Protein AF-A0A1Z3HH66-F1 (afdb_monomer)

Solvent-accessible surface area (backbone atoms only — not comparable to full-atom values): 53629 Å² total; per-residue (Å²): 137,88,86,89,86,88,82,84,88,88,88,80,90,87,87,85,90,89,88,85,92,87,89,85,90,83,86,91,88,87,88,83,90,89,86,85,83,90,86,93,85,88,87,88,87,92,87,90,89,84,90,90,90,83,88,90,86,88,82,88,88,90,86,86,88,86,85,82,88,84,86,85,85,86,89,89,89,91,87,88,87,85,90,88,88,90,88,93,85,88,89,87,88,88,89,89,86,86,91,84,86,82,85,85,89,81,80,89,79,82,80,84,72,94,71,59,78,67,70,76,72,46,63,75,63,64,77,46,76,66,77,69,65,46,78,25,59,66,80,76,78,82,68,81,75,77,94,77,75,80,94,79,78,88,78,73,78,79,88,76,76,81,68,84,79,82,83,77,83,86,85,82,89,88,88,91,81,90,81,80,91,80,87,83,77,98,80,84,89,82,90,80,80,89,80,84,78,77,82,79,67,92,80,70,77,74,77,51,72,40,78,84,64,75,53,53,77,73,57,52,52,60,55,46,70,78,73,59,88,69,83,78,57,81,48,56,48,60,52,46,35,54,45,26,48,53,33,31,54,51,16,57,75,69,67,35,63,71,47,32,46,44,18,28,48,42,30,15,34,25,28,41,60,63,55,36,39,68,55,17,37,54,28,17,52,52,31,27,57,57,16,58,77,65,72,35,46,65,43,34,16,51,17,32,34,40,35,16,29,38,32,40,69,29,58,40,32,68,64,14,45,50,27,23,52,60,13,51,71,38,25,47,60,94,82,32,42,72,61,29,22,52,37,33,35,38,38,14,28,33,33,42,70,75,66,40,39,68,62,14,47,53,32,24,51,54,15,29,52,44,20,57,75,71,67,38,60,64,58,34,18,50,30,26,27,51,45,12,48,40,27,34,59,68,74,36,43,71,63,10,51,56,34,15,52,52,9,29,51,42,15,58,76,71,68,36,60,65,49,29,25,51,16,27,41,44,44,14,36,39,29,37,72,70,68,40,32,68,62,13,36,56,26,16,53,54,17,33,54,37,20,55,49,65,57,29,49,71,55,31,24,46,25,23,32,39,33,15,46,29,26,40,80,67,67,39,39,76,58,12,45,58,28,16,59,52,15,47,58,39,46,53,54,45,52,55,65,57,70,82,53,56,66,59,39,45,41,38,36,68,85,44,48,53,37,32,50,57,36,25,52,39,26,46,76,70,67,38,55,63,63,16,51,26,34,47,52,55,54,28,16,50,48,59,41,45,51,34,35,47,67,69,70,56,53,95,60,79,73,77,77,59,42,60,76,52,54,34,41,48,22,43,77,64,50,20,31,42,36,36,45,46,83,39,42,34,22,65,45,67,38,85,90,72,80,45,76,43,84,44,85,59,41,42,70,48,29,39,41,39,37,36,32,23,39,86,30,49,76,49,76,47,82,42,74,47,60,84,88,58,74,52,68,59,55,51,41,52,44,34,40,40,42,50,30,48,46,86,81,63,94,77,48,61,75,49,90,69,54,76,96,48,80,59,30,64,50,35,23,29,50,52,20,58,70,67,41,62,82,48,50,94,63,54,67,84,49,43,88,35,42,38,34,38,24,49,46,56,65,51,70,68,49,52,65,45,52,24,16,49,98,87,65,51,37,44,48,82,51,36,20,71,32,42,30,63,26,71,70,45,33,53,50,23,42,49,54,46,64,70,52,77,80,76,76,85,81,85,40,72,42,33,32,8,25,29,39,58,31,61,49,68,85,44,101,85,60,62,44,64,52,82,83,41,71,31,24,33,53,26,20,48,52,45,18,63,74,70,75,57,66,48,30,41,29,89,66,25,26,38,70,60,47,67,66,42,50,47,67,18,30,36,39,37,41,19,36,53,34,45,54,55,53,86,85,66,85,79,52,24,14,29,37,50,19,8,50,65,99,85,45,81,10,57,60,30,25,59,59,46,45,71,44,61,33,60,17,55,37,37,35,42,59,21,35,28,36,54,43,44,55,59,37,73,51,29,65,40,18,40,62,49,16,45,45,42,21,33,26,21,14,39,34,23,12,66,39,73,47,51,50,65,40,43,26,51,24,52,44,36,22,68,64,28,45,88,76,40,97,26,49,44,54,7,47,46,54,7,31,65,54,31,34,78,80,41,73,56,53,47,43,41,39,34,60,42,48,34,46,38,52,99

Secondary structure (DSSP, 8-state):
----------------------------------------------------------------------PPP---------------------------------PPPPP-----GGGGTSPPPPP---PPP-TT----------S---S----PPP-----GGG-------------------S----------PPPPPTT-----HHHHH---HHHHHHHHTTTS--TT-TTHHHHHHHHHHHHHHHHHHTT-HHHHHHHHHHHHHHHHHTT-HHHHHHHHHHHHHHHHHTT-HHHHHHHHHHHHHHHHHTT-HHHHHHHHHHHHHH--TTT-HHHHHHHHHHHHHHHHHTT-HHHHHHHHHHHHHHHHHTT-HHHHHHHHHHHHHHHHTTT-HHHHHHHHHHHHHHHHHTT-HHHHHHHHHHHHHHHHHTT-HHHHHHHHHHHHHHHHHTT-HHHHHHHHHHHHHHHHHTT-HHHHHHHHHHHHHHHHHHHHHTTT-HHHHHHTTHHHHHHHHHHHHHHHHTT-HHHHHHHHHHTSSHHHHHHHHHHTT--SSPPPPP-HHHHHHHHHHTT-EEEEEEEEEEEEEEPTTSS-EEEEEEEEEEEEEEEEE-TTS-EEEEEEEPPTTSPPHHHHHHHHHHHTT---SSTT----SS----THHHHHHHHHHHHHTTTTGGGS-SSTTSEEEEE--GGGGG--GGG-B-TT--BGGGT-EEEE-S-HHHHHHHHHHHHHHTTS--S--EEEEEEE---EE-SSTT--EEPPP-HHHHHHHHHHHHHTT--EEEETT-BHHHHHHHTTT-SEEEEEEPEE-S-SSSSS---EEE-B--SS--SEEEHHHHHH-----SEEEEEETTTT--EEETTEEESHHHHHHHHT-SEEEEESS---HHHHHHHHHHHHHHTTTSSSHHHHHHHHHHHHTTTS-SGGGTTTEEEEE---

Foldseek 3Di:
DDDDDDDDDDDDDDDDDDDDDDDDDDDDDDDDDDDDDDDDDDDDDDDDDDDDDDDDDDDDDDDDDYDDDDDDDDDDDDDDDDDDDDDDDDDDDDDDDDDDDDDDDDDDDDDDDPADLLNVQFDQQDFLALQDFAFWAQDAQPDDDPPDDPPDDPPDDDPPPDDPPPPDDDDDDDDDDDDDDDDDDPDDDDDDDDDDDPDDDPPPPPPDSCVVVVDDPLLVVLSCLVPDDDPLDPCNLVVQLVSLVVQCVVCVVVVPLSSNLSSLSSNLRSCVLLLLLVSVLVSLVVQCVSCVVVVNLLSVLSSLQSNLSSCVLLQVLVSSLVSLVSSLVSQDCSNHLPSNLSSLQSNLSSCVSNVVLVSSLVSLVVSLVSCVVVVNLLSVLSSLLVNLVSCLLVVNLVSNLVSLVVSLVSCVVVVPLLSNLSSLSSNLNSCSSVVVLVSNLVSLVSSCVSCVSRVSLLSNLSSLLSNLVSCVSVVVLVVSLVSLVVSLVSLVVSLVSNPLDLLSSQSNLSSRLSSLVSNLVSCVVVVVNQVSLLSLQLSALQSLLQLLCVLLVNDPDRDDRDHLVNLLVLLQVQVAKEKEKDWGWGQWAQDPPNPGTDGHSHTATQWMKIWIQHNNSDIDIDIQGDDSPDDGPLVLLVLQCLLLVFDDDFPPRPRPVDRDPDPCSLVSLQVCCVRRPVVCVVRHDQAQLHEYEYQYAFSCLLHLQQCRAHPVRDGNLVGHLYFYESHSSLLVSLVVSVVVLVPDDDDAAEAFEFFEQFFWACPDPPDTHTDDTQVLRVLLSCLLCVLVVHDYQHYPRFEPVVCLVCQQVGQEAEAHAAKGQQPRVVPSQGIWGATHYDPPGRRTHALVNLQVAAGNYQEHEDLYFQQSAYRQGSSGHRGNQSSPSSSPYSKYKGFNGGADSNLSSQLSSQLSVCCVVRPWSSVSLSRSLVRSCVVVVRCSSRSGIHMYHHTD

pLDDT: mean 72.77, std 26.0, range [20.67, 98.62]

InterPro domains:
  IPR011990 Tetratricopeptide-like helical domain superfamily [G3DSA:1.25.40.10] (213-392)
  IPR011990 Tetratricopeptide-like helical domain superfamily [G3DSA:1.25.40.10] (403-552)
  IPR011990 Tetratricopeptide-like helical domain superfamily [SSF48452] (260-377)
  IPR011990 Tetratricopeptide-like helical domain superfamily [SSF48452] (343-538)
  IPR019734 Tetratricopeptide repeat [PS50005] (301-334)
  IPR019734 Tetratricopeptide repeat [PS50005] (421-454)
  IPR019734 Tetratricopeptide repeat [SM00028] (261-294)
  IPR019734 Tetratricopeptide repeat [SM00028] (301-334)
  IPR019734 Tetratricopeptide repeat [SM00028] (341-374)
  IPR019734 Tetratricopeptide repeat [SM00028] (381-414)
  IPR019734 Tetratricopeptide repeat [SM00028] (421-454)
  IPR019734 Tetratricopeptide repeat [SM00028] (461-494)
  IPR024983 CHAT domain [PF12770] (669-950)

Nearest PDB structures (foldseek):
  6hc2-assembly1_C  TM=5.842E-01  e=1.072E-10  Homo sapiens
  5a6c-assembly2_A  TM=6.104E-01  e=1.139E-09  Homo sapiens
  4a1s-assembly1_B  TM=5.452E-01  e=9.589E-10  Drosophila melanogaster
  5l9u-assembly1_O  TM=6.638E-01  e=1.581E-05  Homo sapiens
  6mfv-assembly4_D  TM=5.490E-01  e=1.959E-05  Pyrococcus horikoshii OT3

Organism: NCBI:txid1641165

Radius of gyration: 35.24 Å; Cα contacts (8 Å, |Δi|>4): 1542; chains: 1; bounding box: 110×113×107 Å

Sequence (952 aa):
MAPTRYNRSGWTRLAITLLATGLATGAMATLVPVATAQNTNPSPPTNPDPPPSTPPTNPLPPANPGTNTPTPEIDIDDVPSPILRPVVSPLELPQLLIQGQPTLVGYPAVANAAIEPLAILRLPFPEVPLWLFPPGHRQLTSGSLPSNFPAGLLISPPLLSLDPSLLQGMPNVPGTTQVPYIYIDPGQQSEVSPITIPSADPNVVVNSPSQTLGLSPAMENCYGHTQSQAEIDSGLANQLIQCYTQNLEVAQQHNNQAWTAYALNNLAVAHFIRGDYRQALAYHQQLLTQAQAQASDLEIGIALAGLGAAHAALGQYDQAIEQYRQALDHLPQAKAPQWRALTLRNLGNALLGQGQIQSAIEYQHQSLAISGAIGDTYGQAQARGNLGNAYALSGRFDDAVTVQQQSLELARQLQDPLQEAQALLGLGTTYGYQQDYDQAVDYYGQALTLTRRLQARLGEGIALTNLGDALFRLNRLSEAEGRLYQGIAIWESLRAGLGTNDSFKVSIFETQAATYRNLQEVLVAQGKIQPALEVAERGRARAFVELVARRSGAQLTAPSPPTIAAISRLARQQNLALVEYSIIRDQFVETPHGASVQFTNEPQESALFAWVVQPSGQVKFQRLDWPADWPSLEQVVQQGRRAMGLRGRGIDVVYTPEPRSDPDAATDLQRLHRLLIEPIAAWLPPEAETPVVFVPQEELFLVPFPALQDAEGQYFLAHHTPMTAPSIQLLGLTLERANRRQVTMPSADWLIVGNPMMPSVPLDEQSPQPLPELPGAEAEAVAIAALVNSQALTGATATESLITQRLPQARYIHLATHGLLDDIDGEGIPGAIALTPDNHEDGFLTANELFQLKLQADLVVLSACDTGGGRITGDGVIGLSRSFLSSGANSVVVSLWTVPDVATADLMTAFYQALPTTSHKAQALRQAMLSTQQRHPHPSAWAGFTLIGDWR

Structure (mmCIF, N/CA/C/O backbone):
data_AF-A0A1Z3HH66-F1
#
_entry.id   AF-A0A1Z3HH66-F1
#
loop_
_atom_site.group_PDB
_atom_site.id
_atom_site.type_symbol
_atom_site.label_atom_id
_atom_site.label_alt_id
_atom_site.label_comp_id
_atom_site.label_asym_id
_atom_site.label_entity_id
_atom_site.label_seq_id
_atom_site.pdbx_PDB_ins_code
_atom_site.Cartn_x
_atom_site.Cartn_y
_atom_site.Cartn_z
_atom_site.occupancy
_atom_site.B_iso_or_equiv
_atom_site.auth_seq_id
_atom_site.auth_comp_id
_atom_site.auth_asym_id
_atom_site.auth_atom_id
_atom_site.pdbx_PDB_model_num
ATOM 1 N N . MET A 1 1 ? 47.325 -20.267 9.413 1.00 27.53 1 MET A N 1
ATOM 2 C CA . MET A 1 1 ? 48.352 -21.274 9.041 1.00 27.53 1 MET A CA 1
ATOM 3 C C . MET A 1 1 ? 47.683 -22.362 8.209 1.00 27.53 1 MET A C 1
ATOM 5 O O . MET A 1 1 ? 46.487 -22.556 8.363 1.00 27.53 1 MET A O 1
ATOM 9 N N . ALA A 1 2 ? 48.423 -23.032 7.329 1.00 22.09 2 ALA A N 1
ATOM 10 C CA . ALA A 1 2 ? 47.934 -24.115 6.464 1.00 22.09 2 ALA A CA 1
ATOM 11 C C . ALA A 1 2 ? 48.338 -25.501 7.034 1.00 22.09 2 ALA A C 1
ATOM 13 O O . ALA A 1 2 ? 49.193 -25.538 7.919 1.00 22.09 2 ALA A O 1
ATOM 14 N N . PRO A 1 3 ? 47.908 -26.636 6.447 1.00 48.94 3 PRO A N 1
ATOM 15 C CA . PRO A 1 3 ? 46.536 -26.994 6.044 1.00 48.94 3 PRO A CA 1
ATOM 16 C C . PRO A 1 3 ? 46.176 -28.460 6.408 1.00 48.94 3 PRO A C 1
ATOM 18 O O . PRO A 1 3 ? 47.060 -29.266 6.691 1.00 48.94 3 PRO A O 1
ATOM 21 N N . THR A 1 4 ? 44.922 -28.879 6.194 1.00 24.17 4 THR A N 1
ATOM 22 C CA . THR A 1 4 ? 44.631 -30.299 5.889 1.00 24.17 4 THR A CA 1
ATOM 23 C C . THR A 1 4 ? 43.428 -30.468 4.961 1.00 24.17 4 THR A C 1
ATOM 25 O O . THR A 1 4 ? 42.511 -29.656 4.951 1.00 24.17 4 THR A O 1
ATOM 28 N N . ARG A 1 5 ? 43.455 -31.531 4.147 1.00 25.78 5 ARG A N 1
ATOM 29 C CA . ARG A 1 5 ? 42.395 -31.926 3.199 1.00 25.78 5 ARG A CA 1
ATOM 30 C C . ARG A 1 5 ? 41.591 -33.096 3.774 1.00 25.78 5 ARG A C 1
ATOM 32 O O . ARG A 1 5 ? 42.193 -33.919 4.452 1.00 25.78 5 ARG A O 1
ATOM 39 N N . TYR A 1 6 ? 40.347 -33.284 3.331 1.00 23.95 6 TYR A N 1
ATOM 40 C CA . TYR A 1 6 ? 39.916 -34.567 2.743 1.00 23.95 6 TYR A CA 1
ATOM 41 C C . TYR A 1 6 ? 38.760 -34.354 1.747 1.00 23.95 6 TYR A C 1
ATOM 43 O O . TYR A 1 6 ? 38.320 -33.224 1.553 1.00 23.95 6 TYR A O 1
ATOM 51 N N . ASN A 1 7 ? 38.379 -35.395 0.998 1.00 22.62 7 ASN A N 1
ATOM 52 C CA . ASN A 1 7 ? 37.754 -35.259 -0.322 1.00 22.62 7 ASN A CA 1
ATOM 53 C C . ASN A 1 7 ? 36.777 -36.414 -0.652 1.00 22.62 7 ASN A C 1
ATOM 55 O O . ASN A 1 7 ? 37.148 -37.570 -0.484 1.00 22.62 7 ASN A O 1
ATOM 59 N N . ARG A 1 8 ? 35.616 -36.068 -1.236 1.00 25.55 8 ARG A N 1
ATOM 60 C CA . ARG A 1 8 ? 34.757 -36.856 -2.161 1.00 25.55 8 ARG A CA 1
ATOM 61 C C . ARG A 1 8 ? 34.152 -38.234 -1.774 1.00 25.55 8 ARG A C 1
ATOM 63 O O . ARG A 1 8 ? 34.834 -39.248 -1.749 1.00 25.55 8 ARG A O 1
ATOM 70 N N . SER A 1 9 ? 32.813 -38.266 -1.891 1.00 23.91 9 SER A N 1
ATOM 71 C CA . SER A 1 9 ? 31.997 -39.181 -2.740 1.00 23.91 9 SER A CA 1
ATOM 72 C C . SER A 1 9 ? 31.709 -40.652 -2.358 1.00 23.91 9 SER A C 1
ATOM 74 O O . SER A 1 9 ? 32.573 -41.369 -1.870 1.00 23.91 9 SER A O 1
ATOM 76 N N . GLY A 1 10 ? 30.514 -41.117 -2.770 1.00 21.98 10 GLY A N 1
ATOM 77 C CA . GLY A 1 10 ? 30.063 -42.527 -2.816 1.00 21.98 10 GLY A CA 1
ATOM 78 C C . GLY A 1 10 ? 29.043 -42.853 -1.715 1.00 21.98 10 GLY A C 1
ATOM 79 O O . GLY A 1 10 ? 29.318 -42.603 -0.552 1.00 21.98 10 GLY A O 1
ATOM 80 N N . TRP A 1 11 ? 27.839 -43.373 -1.980 1.00 24.08 11 TRP A N 1
ATOM 81 C CA . TRP A 1 11 ? 27.540 -44.612 -2.720 1.00 24.08 11 TRP A CA 1
ATOM 82 C C . TRP A 1 11 ? 26.088 -44.665 -3.242 1.00 24.08 11 TRP A C 1
ATOM 84 O O . TRP A 1 11 ? 25.263 -43.822 -2.900 1.00 24.08 11 TRP A O 1
ATOM 94 N N . THR A 1 12 ? 25.752 -45.669 -4.063 1.00 24.02 12 THR A N 1
ATOM 95 C CA . THR A 1 12 ? 24.408 -45.838 -4.653 1.00 24.02 12 THR A CA 1
ATOM 96 C C . THR A 1 12 ? 23.974 -47.310 -4.681 1.00 24.02 12 THR A C 1
ATOM 98 O O . THR A 1 12 ? 24.790 -48.169 -4.990 1.00 24.02 12 THR A O 1
ATOM 101 N N . ARG A 1 13 ? 22.667 -47.558 -4.471 1.00 24.92 13 ARG A N 1
ATOM 102 C CA . ARG A 1 13 ? 21.905 -48.812 -4.711 1.00 24.92 13 ARG A CA 1
ATOM 103 C C . ARG A 1 13 ? 22.323 -50.096 -3.969 1.00 24.92 13 ARG A C 1
ATOM 105 O O . ARG A 1 13 ? 23.370 -50.672 -4.232 1.00 24.92 13 ARG A O 1
ATOM 112 N N . LEU A 1 14 ? 21.341 -50.696 -3.290 1.00 22.55 14 LEU A N 1
ATOM 113 C CA . LEU A 1 14 ? 20.952 -52.096 -3.530 1.00 22.55 14 LEU A CA 1
ATOM 114 C C . LEU A 1 14 ? 19.478 -52.310 -3.132 1.00 22.55 14 LEU A C 1
ATOM 116 O O . LEU A 1 14 ? 18.898 -51.477 -2.441 1.00 22.55 14 LEU A O 1
ATOM 120 N N 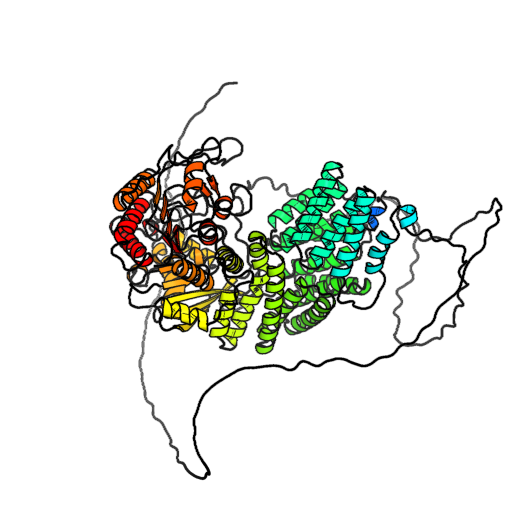. ALA A 1 15 ? 18.857 -53.381 -3.625 1.00 24.78 15 ALA A N 1
ATOM 121 C CA . ALA A 1 15 ? 17.449 -53.736 -3.413 1.00 24.78 15 ALA A CA 1
ATOM 122 C C . ALA A 1 15 ? 17.280 -55.269 -3.439 1.00 24.78 15 ALA A C 1
ATOM 124 O O . ALA A 1 15 ? 18.184 -55.930 -3.946 1.00 24.78 15 ALA A O 1
ATOM 125 N N . ILE A 1 16 ? 16.142 -55.796 -2.938 1.00 23.56 16 ILE A N 1
ATOM 126 C CA . ILE A 1 16 ? 15.387 -57.007 -3.384 1.00 23.56 16 ILE A CA 1
ATOM 127 C C . ILE A 1 16 ? 14.461 -57.558 -2.262 1.00 23.56 16 ILE A C 1
ATOM 129 O O . ILE A 1 16 ? 14.913 -58.079 -1.251 1.00 23.56 16 ILE A O 1
ATOM 133 N N . THR A 1 17 ? 13.150 -57.407 -2.488 1.00 24.03 17 THR A N 1
ATOM 134 C CA . THR A 1 17 ? 12.040 -58.394 -2.411 1.00 24.03 17 THR A CA 1
ATOM 135 C C . THR A 1 17 ? 12.045 -59.570 -1.404 1.00 24.03 17 THR A C 1
ATOM 137 O O . THR A 1 17 ? 12.877 -60.462 -1.538 1.00 24.03 17 THR A O 1
ATOM 140 N N . LEU A 1 18 ? 10.970 -59.712 -0.591 1.00 23.06 18 LEU A N 1
ATOM 141 C CA . LEU A 1 18 ? 10.066 -60.902 -0.582 1.00 23.06 18 LEU A CA 1
ATOM 142 C C . LEU A 1 18 ? 8.765 -60.750 0.264 1.00 23.06 18 LEU A C 1
ATOM 144 O O . LEU A 1 18 ? 8.532 -59.710 0.871 1.00 23.06 18 LEU A O 1
ATOM 148 N N . LEU A 1 19 ? 7.877 -61.760 0.194 1.00 24.22 19 LEU A N 1
ATOM 149 C CA . LEU A 1 19 ? 6.427 -61.754 0.509 1.00 24.22 19 LEU A CA 1
ATOM 150 C C . LEU A 1 19 ? 6.016 -62.485 1.810 1.00 24.22 19 LEU A C 1
ATOM 152 O O . LEU A 1 19 ? 6.613 -63.510 2.127 1.00 24.22 19 LEU A O 1
ATOM 156 N N . ALA A 1 20 ? 4.890 -62.065 2.421 1.00 24.20 20 ALA A N 1
ATOM 157 C CA . ALA A 1 20 ? 3.896 -62.915 3.128 1.00 24.20 20 ALA A CA 1
ATOM 158 C C . ALA A 1 20 ? 2.598 -62.115 3.461 1.00 24.20 20 ALA A C 1
ATOM 160 O O . ALA A 1 20 ? 2.570 -61.337 4.405 1.00 24.20 20 ALA A O 1
ATOM 161 N N . THR A 1 21 ? 1.574 -62.101 2.595 1.00 27.77 21 THR A N 1
ATOM 162 C CA . THR A 1 21 ? 0.301 -62.871 2.709 1.00 27.77 21 THR A CA 1
ATOM 163 C C . THR A 1 21 ? -0.627 -62.579 3.906 1.00 27.77 21 THR A C 1
ATOM 165 O O . THR A 1 21 ? -0.339 -62.979 5.030 1.00 27.77 21 THR A O 1
ATOM 168 N N . GLY A 1 22 ? -1.831 -62.062 3.617 1.00 25.06 22 GLY A N 1
ATOM 169 C CA . GLY A 1 22 ? -3.005 -62.062 4.506 1.00 25.06 22 GLY A CA 1
ATOM 170 C C . GLY A 1 22 ? -4.287 -61.740 3.720 1.00 25.06 22 GLY A C 1
ATOM 171 O O . GLY A 1 22 ? -4.396 -60.652 3.166 1.00 25.06 22 GLY A O 1
ATOM 172 N N . LEU A 1 23 ? -5.225 -62.690 3.611 1.00 27.28 23 LEU A N 1
ATOM 173 C CA . LEU A 1 23 ? -6.432 -62.594 2.767 1.00 27.28 23 LEU A CA 1
ATOM 174 C C . LEU A 1 23 ? -7.729 -62.597 3.592 1.00 27.28 23 LEU A C 1
ATOM 176 O O . LEU A 1 23 ? -7.893 -63.429 4.481 1.00 27.28 23 LEU A O 1
ATOM 180 N N . ALA A 1 24 ? -8.690 -61.762 3.191 1.00 25.73 24 ALA A N 1
ATOM 181 C CA . ALA A 1 24 ? -10.126 -61.899 3.464 1.00 25.73 24 ALA A CA 1
ATOM 182 C C . ALA A 1 24 ? -10.914 -61.327 2.263 1.00 25.73 24 ALA A C 1
ATOM 184 O O . ALA A 1 24 ? -10.369 -60.517 1.514 1.00 25.73 24 ALA A O 1
ATOM 185 N N . THR A 1 25 ? -12.146 -61.791 2.005 1.00 29.75 25 THR A N 1
ATOM 186 C CA . THR A 1 25 ? -12.801 -61.637 0.681 1.00 29.75 25 THR A CA 1
ATOM 187 C C . THR A 1 25 ? -14.304 -61.324 0.735 1.00 29.75 25 THR A C 1
ATOM 189 O O . THR A 1 25 ? -15.000 -61.774 1.639 1.00 29.75 25 THR A O 1
ATOM 192 N N . GLY A 1 26 ? -14.794 -60.597 -0.281 1.00 25.36 26 GLY A N 1
ATOM 193 C CA . GLY A 1 26 ? -16.215 -60.322 -0.564 1.00 25.36 26 GLY A CA 1
ATOM 194 C C . GLY A 1 26 ? -16.349 -59.150 -1.556 1.00 25.36 26 GLY A C 1
ATOM 195 O O . GLY A 1 26 ? -16.136 -58.010 -1.172 1.00 25.36 26 GLY A O 1
ATOM 196 N N . ALA A 1 27 ? -16.424 -59.376 -2.873 1.00 25.91 27 ALA A N 1
ATOM 197 C CA . ALA A 1 27 ? -17.628 -59.744 -3.643 1.00 25.91 27 ALA A CA 1
ATOM 198 C C . ALA A 1 27 ? -18.664 -58.588 -3.707 1.00 25.91 27 ALA A C 1
ATOM 200 O O . ALA A 1 27 ? -19.331 -58.308 -2.723 1.00 25.91 27 ALA A O 1
ATOM 201 N N . MET A 1 28 ? -18.698 -57.784 -4.781 1.00 26.59 28 MET A N 1
ATOM 202 C CA . MET A 1 28 ? -19.289 -58.057 -6.118 1.00 26.59 28 MET A CA 1
ATOM 203 C C . MET A 1 28 ? -20.809 -57.812 -6.197 1.00 26.59 28 MET A C 1
ATOM 205 O O . MET A 1 28 ? -21.575 -58.682 -5.796 1.00 26.59 28 MET A O 1
ATOM 209 N N . ALA A 1 29 ? -21.221 -56.704 -6.832 1.00 26.75 29 ALA A N 1
ATOM 210 C CA . ALA A 1 29 ? -22.235 -56.671 -7.906 1.00 26.75 29 ALA A CA 1
ATOM 211 C C . ALA A 1 29 ? -22.445 -55.237 -8.445 1.00 26.75 29 ALA A C 1
ATOM 213 O O . ALA A 1 29 ? -22.520 -54.283 -7.676 1.00 26.75 29 ALA A O 1
ATOM 214 N N . THR A 1 30 ? -22.600 -55.095 -9.763 1.00 31.27 30 THR A N 1
ATOM 215 C CA . THR A 1 30 ? -23.125 -53.893 -10.438 1.00 31.27 30 THR A CA 1
ATOM 216 C C . THR A 1 30 ? -24.494 -54.198 -11.047 1.00 31.27 30 THR A C 1
ATOM 218 O O . THR A 1 30 ? -24.774 -55.355 -11.353 1.00 31.27 30 THR A O 1
ATOM 221 N N . LEU A 1 31 ? -25.325 -53.173 -11.281 1.00 25.41 31 LEU A N 1
ATOM 222 C CA . LEU A 1 31 ? -26.335 -53.151 -12.353 1.00 25.41 31 LEU A CA 1
ATOM 223 C C . LEU A 1 31 ? -26.856 -51.719 -12.586 1.00 25.41 31 LEU A C 1
ATOM 225 O O . LEU A 1 31 ? -26.702 -50.854 -11.726 1.00 25.41 31 LEU A O 1
ATOM 229 N N . VAL A 1 32 ? -27.416 -51.465 -13.775 1.00 27.38 32 VAL A N 1
ATOM 230 C CA . VAL A 1 32 ? -27.830 -50.130 -14.270 1.00 27.38 32 VAL A CA 1
ATOM 231 C C . VAL A 1 32 ? -29.243 -50.235 -14.930 1.00 27.38 32 VAL A C 1
ATOM 233 O O . VAL A 1 32 ? -29.938 -51.208 -14.638 1.00 27.38 32 VAL A O 1
ATOM 236 N N . PRO A 1 33 ? -29.775 -49.247 -15.683 1.00 54.03 33 PRO A N 1
ATOM 237 C CA . PRO A 1 33 ? -30.967 -48.480 -15.305 1.00 54.03 33 PRO A CA 1
ATOM 238 C C . PRO A 1 33 ? -32.282 -48.907 -15.996 1.00 54.03 33 PRO A C 1
ATOM 240 O O . PRO A 1 33 ? -32.283 -49.668 -16.961 1.00 54.03 33 PRO A O 1
ATOM 243 N N . VAL A 1 34 ? -33.398 -48.283 -15.591 1.00 26.78 34 VAL A N 1
ATOM 244 C CA . VAL A 1 34 ? -34.641 -48.174 -16.385 1.00 26.78 34 VAL A CA 1
ATOM 245 C C . VAL A 1 34 ? -35.212 -46.753 -16.246 1.00 26.78 34 VAL A C 1
ATOM 247 O O . VAL A 1 34 ? -35.118 -46.153 -15.180 1.00 26.78 34 VAL A O 1
ATOM 250 N N . ALA A 1 35 ? -35.821 -46.224 -17.310 1.00 30.17 35 ALA A N 1
ATOM 251 C CA . ALA A 1 35 ? -36.553 -44.951 -17.340 1.00 30.17 35 ALA A CA 1
ATOM 252 C C . ALA A 1 35 ? -37.841 -45.099 -18.176 1.00 30.17 35 ALA A C 1
ATOM 254 O O . ALA A 1 35 ? -37.886 -46.010 -19.001 1.00 30.17 35 ALA A O 1
ATOM 255 N N . THR A 1 36 ? -38.851 -44.223 -18.005 1.00 29.11 36 THR A N 1
ATOM 256 C CA . THR A 1 36 ? -39.761 -43.661 -19.055 1.00 29.11 36 THR A CA 1
ATOM 257 C C . THR A 1 36 ? -40.968 -42.883 -18.474 1.00 29.11 36 THR A C 1
ATOM 259 O O . THR A 1 36 ? -41.227 -42.946 -17.278 1.00 29.11 36 THR A O 1
ATOM 262 N N . ALA A 1 37 ? -41.702 -42.195 -19.371 1.00 28.23 37 ALA A N 1
ATOM 263 C CA . ALA A 1 37 ? -42.916 -41.366 -19.206 1.00 28.23 37 ALA A CA 1
ATOM 264 C C . ALA A 1 37 ? -42.696 -39.945 -18.620 1.00 28.23 37 ALA A C 1
ATOM 266 O O . ALA A 1 37 ? -42.032 -39.810 -17.602 1.00 28.23 37 ALA A O 1
ATOM 267 N N . GLN A 1 38 ? -43.087 -38.808 -19.234 1.00 31.20 38 GLN A N 1
ATOM 268 C CA . GLN A 1 38 ? -44.226 -38.399 -20.108 1.00 31.20 38 GLN A CA 1
ATOM 269 C C . GLN A 1 38 ? -45.571 -38.227 -19.364 1.00 31.20 38 GLN A C 1
ATOM 271 O O . GLN A 1 38 ? -45.940 -39.118 -18.614 1.00 31.20 38 GLN A O 1
ATOM 276 N N . ASN A 1 39 ? -46.397 -37.181 -19.571 1.00 30.91 39 ASN A N 1
ATOM 277 C CA . ASN A 1 39 ? -46.286 -35.883 -20.289 1.00 30.91 39 ASN A CA 1
ATOM 278 C C . ASN A 1 39 ? -47.520 -34.987 -19.915 1.00 30.91 39 ASN A C 1
ATOM 280 O O . ASN A 1 39 ? -48.410 -35.452 -19.208 1.00 30.91 39 ASN A O 1
ATOM 284 N N . THR A 1 40 ? -47.639 -33.788 -20.511 1.00 29.92 40 THR A N 1
ATOM 285 C CA . THR A 1 40 ? -48.834 -32.912 -20.703 1.00 29.92 40 THR A CA 1
ATOM 286 C C . THR A 1 40 ? -49.090 -31.739 -19.733 1.00 29.92 40 THR A C 1
ATOM 288 O O . THR A 1 40 ? -48.700 -31.750 -18.572 1.00 29.92 40 THR A O 1
ATOM 291 N N . ASN A 1 41 ? -49.713 -30.687 -20.292 1.00 34.62 41 ASN A N 1
ATOM 292 C CA . ASN A 1 41 ? -50.005 -29.344 -19.756 1.00 34.62 41 ASN A CA 1
ATOM 293 C C . ASN A 1 41 ? -51.192 -28.764 -20.577 1.00 34.62 41 ASN A C 1
ATOM 295 O O . ASN A 1 41 ? -51.248 -29.078 -21.773 1.00 34.62 41 ASN A O 1
ATOM 299 N N . PRO A 1 42 ? -52.157 -28.002 -20.006 1.00 43.72 42 PRO A N 1
ATOM 300 C CA . PRO A 1 42 ? -52.381 -26.625 -20.513 1.00 43.72 42 PRO A CA 1
ATOM 301 C C . PRO A 1 42 ? -52.978 -25.577 -19.519 1.00 43.72 42 PRO A C 1
ATOM 303 O O . PRO A 1 42 ? -53.573 -25.910 -18.497 1.00 43.72 42 PRO A O 1
ATOM 306 N N . SER A 1 43 ? -52.888 -24.292 -19.903 1.00 32.44 43 SER A N 1
ATOM 307 C CA . SER A 1 43 ? -53.487 -23.064 -19.296 1.00 32.44 43 SER A CA 1
ATOM 308 C C . SER A 1 43 ? -54.890 -22.720 -19.890 1.00 32.44 43 SER A C 1
ATOM 310 O O . SER A 1 43 ? -55.386 -23.547 -20.658 1.00 32.44 43 SER A O 1
ATOM 312 N N . PRO A 1 44 ? -55.516 -21.510 -19.736 1.00 61.31 44 PRO A N 1
ATOM 313 C CA . PRO A 1 44 ? -55.429 -20.381 -18.768 1.00 61.31 44 PRO A CA 1
ATOM 314 C C . PRO A 1 44 ? -56.839 -19.932 -18.227 1.00 61.31 44 PRO A C 1
ATOM 316 O O . PRO A 1 44 ? -57.797 -20.692 -18.366 1.00 61.31 44 PRO A O 1
ATOM 319 N N . PRO A 1 45 ? -57.004 -18.737 -17.592 1.00 47.56 45 PRO A N 1
ATOM 320 C CA . PRO A 1 45 ? -57.866 -17.650 -18.166 1.00 47.56 45 PRO A CA 1
ATOM 321 C C . PRO A 1 45 ? -57.415 -16.183 -17.825 1.00 47.56 45 PRO A C 1
ATOM 323 O O . PRO A 1 45 ? -57.052 -15.910 -16.689 1.00 47.56 45 PRO A O 1
ATOM 326 N N . THR A 1 46 ? -57.205 -15.240 -18.769 1.00 36.84 46 THR A N 1
ATOM 327 C CA . THR A 1 46 ? -58.108 -14.216 -19.411 1.00 36.84 46 THR A CA 1
ATOM 328 C C . THR A 1 46 ? -58.609 -13.003 -18.573 1.00 36.84 46 THR A C 1
ATOM 330 O O . THR A 1 46 ? -59.205 -13.189 -17.520 1.00 36.84 46 THR A O 1
ATOM 333 N N . ASN A 1 47 ? -58.449 -11.774 -19.117 1.00 39.25 47 ASN A N 1
ATOM 334 C CA . ASN A 1 47 ? -58.824 -10.433 -18.573 1.00 39.25 47 ASN A CA 1
ATOM 335 C C . ASN A 1 47 ? -60.112 -9.842 -19.225 1.00 39.25 47 ASN A C 1
ATOM 337 O O . ASN A 1 47 ? -60.530 -10.373 -20.260 1.00 39.25 47 ASN A O 1
ATOM 341 N N . PRO A 1 48 ? -60.737 -8.766 -18.679 1.00 52.94 48 PRO A N 1
ATOM 342 C CA . PRO A 1 48 ? -60.937 -7.534 -19.489 1.00 52.94 48 PRO A CA 1
ATOM 343 C C . PRO A 1 48 ? -60.989 -6.166 -18.733 1.00 52.94 48 PRO A C 1
ATOM 345 O O . PRO A 1 48 ? -61.353 -6.093 -17.562 1.00 52.94 48 PRO A O 1
ATOM 348 N N . ASP A 1 49 ? -60.733 -5.068 -19.465 1.00 39.06 49 ASP A N 1
ATOM 349 C CA . ASP A 1 49 ? -60.772 -3.636 -19.046 1.00 39.06 49 ASP A CA 1
ATOM 350 C C . ASP A 1 49 ? -62.030 -2.898 -19.628 1.00 39.06 49 ASP A C 1
ATOM 352 O O . ASP A 1 49 ? -62.917 -3.602 -20.125 1.00 39.06 49 ASP A O 1
ATOM 356 N N . PRO A 1 50 ? -62.158 -1.537 -19.749 1.00 63.31 50 PRO A N 1
ATOM 357 C CA . PRO A 1 50 ? -61.526 -0.352 -19.109 1.00 63.31 50 PRO A CA 1
ATOM 358 C C . PRO A 1 50 ? -62.589 0.723 -18.649 1.00 63.31 50 PRO A C 1
ATOM 360 O O . PRO A 1 50 ? -63.526 0.355 -17.947 1.00 63.31 50 PRO A O 1
ATOM 363 N N . PRO A 1 51 ? -62.573 1.993 -19.147 1.00 67.62 51 PRO A N 1
ATOM 364 C CA . PRO A 1 51 ? -62.010 3.271 -18.623 1.00 67.62 51 PRO A CA 1
ATOM 365 C C . PRO A 1 51 ? -63.055 4.093 -17.782 1.00 67.62 51 PRO A C 1
ATOM 367 O O . PRO A 1 51 ? -64.063 3.482 -17.432 1.00 67.62 51 PRO A O 1
ATOM 370 N N . PRO A 1 52 ? -62.961 5.426 -17.459 1.00 57.16 52 PRO A N 1
ATOM 371 C CA . PRO A 1 52 ? -62.034 6.538 -17.812 1.00 57.16 52 PRO A CA 1
ATOM 372 C C . PRO A 1 52 ? -61.494 7.297 -16.546 1.00 57.16 52 PRO A C 1
ATOM 374 O O . PRO A 1 52 ? -61.326 6.638 -15.530 1.00 57.16 52 PRO A O 1
ATOM 377 N N . SER A 1 53 ? -61.129 8.598 -16.448 1.00 29.98 53 SER A N 1
ATOM 378 C CA . SER A 1 53 ? -61.190 9.821 -17.300 1.00 29.98 53 SER A CA 1
ATOM 379 C C . SER A 1 53 ? -60.158 10.906 -16.898 1.00 29.98 53 SER A C 1
ATOM 381 O O . SER A 1 53 ? -59.711 10.937 -15.756 1.00 29.98 53 SER A O 1
ATOM 383 N N . THR A 1 54 ? -59.854 11.843 -17.810 1.00 34.28 54 THR A N 1
ATOM 384 C CA . THR A 1 54 ? -58.935 13.015 -17.697 1.00 34.28 54 THR A CA 1
ATOM 385 C C . THR A 1 54 ? -59.422 14.137 -18.664 1.00 34.28 54 THR A C 1
ATOM 387 O O . THR A 1 54 ? -60.498 13.942 -19.243 1.00 34.28 54 THR A O 1
ATOM 390 N N . PRO A 1 55 ? -58.707 15.260 -18.960 1.00 60.81 55 PRO A N 1
ATOM 391 C CA . PRO A 1 55 ? -57.551 15.925 -18.329 1.00 60.81 55 PRO A CA 1
ATOM 392 C C . PRO A 1 55 ? -58.027 17.265 -17.687 1.00 60.81 55 PRO A C 1
ATOM 394 O O . PRO A 1 55 ? -58.837 17.095 -16.775 1.00 60.81 55 PRO A O 1
ATOM 397 N N . PRO A 1 56 ? -57.694 18.546 -18.050 1.00 54.41 56 PRO A N 1
ATOM 398 C CA . PRO A 1 56 ? -56.714 19.209 -18.961 1.00 54.41 56 PRO A CA 1
ATOM 399 C C . PRO A 1 56 ? -55.613 19.996 -18.164 1.00 54.41 56 PRO A C 1
ATOM 401 O O . PRO A 1 56 ? -55.520 19.803 -16.959 1.00 54.41 56 PRO A O 1
ATOM 404 N N . THR A 1 57 ? -54.714 20.865 -18.678 1.00 31.33 57 THR A N 1
ATOM 405 C CA . THR A 1 57 ? -54.415 21.407 -20.033 1.00 31.33 57 THR A CA 1
ATOM 406 C C . THR A 1 57 ? -52.891 21.651 -20.213 1.00 31.33 57 THR A C 1
ATOM 408 O O . THR A 1 57 ? -52.166 21.775 -19.234 1.00 31.33 57 THR A O 1
ATOM 411 N N . ASN A 1 58 ? -52.428 21.746 -21.468 1.00 34.75 58 ASN A N 1
ATOM 412 C CA . ASN A 1 58 ? -51.045 22.017 -21.952 1.00 34.75 58 ASN A CA 1
ATOM 413 C C . ASN A 1 58 ? -50.745 23.559 -22.054 1.00 34.75 58 ASN A C 1
ATOM 415 O O . ASN A 1 58 ? -51.658 24.293 -21.666 1.00 34.75 58 ASN A O 1
ATOM 419 N N . PRO A 1 59 ? -49.612 24.114 -22.605 1.00 47.31 59 PRO A N 1
ATOM 420 C CA . PRO A 1 59 ? -48.485 23.509 -23.372 1.00 47.31 59 PRO A CA 1
ATOM 421 C C . PRO A 1 59 ? -47.010 24.006 -23.130 1.00 47.31 59 PRO A C 1
ATOM 423 O O . PRO A 1 59 ? -46.776 25.171 -22.846 1.00 47.31 59 PRO A O 1
ATOM 426 N N . LEU A 1 60 ? -46.035 23.108 -23.386 1.00 29.84 60 LEU A N 1
ATOM 427 C CA . LEU A 1 60 ? -44.754 23.175 -24.173 1.00 29.84 60 LEU A CA 1
ATOM 428 C C . LEU A 1 60 ? -43.785 24.432 -24.257 1.00 29.84 60 LEU A C 1
ATOM 430 O O . LEU A 1 60 ? -44.171 25.546 -23.932 1.00 29.84 60 LEU A O 1
ATOM 434 N N . PRO A 1 61 ? -42.489 24.251 -24.672 1.00 54.38 61 PRO A N 1
ATOM 435 C CA . PRO A 1 61 ? -41.318 25.146 -24.408 1.00 54.38 61 PRO A CA 1
ATOM 436 C C . PRO A 1 61 ? -40.831 25.917 -25.692 1.00 54.38 61 PRO A C 1
ATOM 438 O O . PRO A 1 61 ? -41.680 26.071 -26.573 1.00 54.38 61 PRO A O 1
ATOM 441 N N . PRO A 1 62 ? -39.546 26.350 -25.936 1.00 53.38 62 PRO A N 1
ATOM 442 C CA . PRO A 1 62 ? -38.287 26.393 -25.133 1.00 53.38 62 PRO A CA 1
ATOM 443 C C . PRO A 1 62 ? -37.398 27.679 -25.249 1.00 53.38 62 PRO A C 1
ATOM 445 O O . PRO A 1 62 ? -37.622 28.498 -26.132 1.00 53.38 62 PRO A O 1
ATOM 448 N N . ALA A 1 63 ? -36.311 27.794 -24.449 1.00 27.89 63 ALA A N 1
ATOM 449 C CA . ALA A 1 63 ? -35.040 28.489 -24.802 1.00 27.89 63 ALA A CA 1
ATOM 450 C C . ALA A 1 63 ? -33.909 28.336 -23.738 1.00 27.89 63 ALA A C 1
ATOM 452 O O . ALA A 1 63 ? -34.176 28.094 -22.566 1.00 27.89 63 ALA A O 1
ATOM 453 N N . ASN A 1 64 ? -32.655 28.538 -24.168 1.00 33.75 64 ASN A N 1
ATOM 454 C CA . ASN A 1 64 ? -31.419 28.814 -23.386 1.00 33.75 64 ASN A CA 1
ATOM 455 C C . ASN A 1 64 ? -30.985 30.284 -23.726 1.00 33.75 64 ASN A C 1
ATOM 457 O O . ASN A 1 64 ? -31.592 30.810 -24.667 1.00 33.75 64 ASN A O 1
ATOM 461 N N . PRO A 1 65 ? -29.955 30.961 -23.140 1.00 40.00 65 PRO A N 1
ATOM 462 C CA . PRO A 1 65 ? -28.951 30.536 -22.139 1.00 40.00 65 PRO A CA 1
ATOM 463 C C . PRO A 1 65 ? -28.580 31.569 -21.021 1.00 40.00 65 PRO A C 1
ATOM 465 O O . PRO A 1 65 ? -28.907 32.747 -21.119 1.00 40.00 65 PRO A O 1
ATOM 468 N N . GLY A 1 66 ? -27.720 31.173 -20.062 1.00 25.58 66 GLY A N 1
ATOM 469 C CA . GLY A 1 66 ? -26.578 32.021 -19.634 1.00 25.58 66 GLY A CA 1
ATOM 470 C C . GLY A 1 66 ? -26.472 32.589 -18.193 1.00 25.58 66 GLY A C 1
ATOM 471 O O . GLY A 1 66 ? -27.446 33.005 -17.584 1.00 25.58 66 GLY A O 1
ATOM 472 N N . THR A 1 67 ? -25.206 32.691 -17.742 1.00 27.77 67 THR A N 1
ATOM 473 C CA . THR A 1 67 ? -24.591 33.626 -16.751 1.00 27.77 67 THR A CA 1
ATOM 474 C C . THR A 1 67 ? -24.909 33.590 -15.233 1.00 27.77 67 THR A C 1
ATOM 476 O O . THR A 1 67 ? -25.965 34.015 -14.791 1.00 27.77 67 THR A O 1
ATOM 479 N N . ASN A 1 68 ? -23.861 33.249 -14.461 1.00 28.14 68 ASN A N 1
ATOM 480 C CA . ASN A 1 68 ? -23.256 33.975 -13.314 1.00 28.14 68 ASN A CA 1
ATOM 481 C C . ASN A 1 68 ? -24.072 34.395 -12.052 1.00 28.14 68 ASN A C 1
ATOM 483 O O . ASN A 1 68 ? -24.745 35.413 -12.097 1.00 28.14 68 ASN A O 1
ATOM 487 N N . THR A 1 69 ? -23.781 33.727 -10.908 1.00 25.84 69 THR A N 1
ATOM 488 C CA . THR A 1 69 ? -23.364 34.253 -9.554 1.00 25.84 69 THR A CA 1
ATOM 489 C C . THR A 1 69 ? -24.123 35.400 -8.829 1.00 25.84 69 THR A C 1
ATOM 491 O O . THR A 1 69 ? -24.729 36.223 -9.502 1.00 25.84 69 THR A O 1
ATOM 494 N N . PRO A 1 70 ? -23.972 35.609 -7.488 1.00 41.12 70 PRO A N 1
ATOM 495 C CA . PRO A 1 70 ? -23.246 34.846 -6.449 1.00 41.12 70 PRO A CA 1
ATOM 496 C C . PRO A 1 70 ? -24.110 34.478 -5.204 1.00 41.12 70 PRO A C 1
ATOM 498 O O . PRO A 1 70 ? -25.323 34.668 -5.181 1.00 41.12 70 PRO A O 1
ATOM 501 N N . THR A 1 71 ? -23.466 33.949 -4.157 1.00 28.83 71 THR A N 1
ATOM 502 C CA . THR A 1 71 ? -23.997 33.743 -2.791 1.00 28.83 71 THR A CA 1
ATOM 503 C C . THR A 1 71 ? -24.013 35.030 -1.943 1.00 28.83 71 THR A C 1
ATOM 505 O O . THR A 1 71 ? -23.179 35.902 -2.189 1.00 28.83 71 THR A O 1
ATOM 508 N N . PRO A 1 72 ? -24.873 35.137 -0.908 1.00 32.69 72 PRO A N 1
ATOM 509 C CA . PRO A 1 72 ? -24.816 36.205 0.092 1.00 32.69 72 PRO A CA 1
ATOM 510 C C . PRO A 1 72 ? -23.943 35.844 1.311 1.00 32.69 72 PRO A C 1
ATOM 512 O O . PRO A 1 72 ? -23.954 34.704 1.776 1.00 32.69 72 PRO A O 1
ATOM 515 N N . GLU A 1 73 ? -23.252 36.841 1.860 1.00 27.98 73 GLU A N 1
ATOM 516 C CA . GLU A 1 73 ? -22.691 36.832 3.221 1.00 27.98 73 GLU A CA 1
ATOM 517 C C . GLU A 1 73 ? -23.735 37.357 4.230 1.00 27.98 73 GLU A C 1
ATOM 519 O O . GLU A 1 73 ? -24.734 37.968 3.838 1.00 27.98 73 GLU A O 1
ATOM 524 N N . ILE A 1 74 ? -23.513 37.132 5.530 1.00 29.66 74 ILE A N 1
ATOM 525 C CA . ILE A 1 74 ? -24.265 37.767 6.626 1.00 29.66 74 ILE A CA 1
ATOM 526 C C . ILE A 1 74 ? -23.250 38.312 7.635 1.00 29.66 74 ILE A C 1
ATOM 528 O O . ILE A 1 74 ? -22.340 37.591 8.041 1.00 29.66 74 ILE A O 1
ATOM 532 N N . ASP A 1 75 ? -23.419 39.581 8.001 1.00 26.11 75 ASP A N 1
ATOM 533 C CA . ASP A 1 75 ? -22.507 40.360 8.846 1.00 26.11 75 ASP A CA 1
ATOM 534 C C . ASP A 1 75 ? -22.976 40.406 10.319 1.00 26.11 75 ASP A C 1
ATOM 536 O O . ASP A 1 75 ? -24.101 40.001 10.631 1.00 26.11 75 ASP A O 1
ATOM 540 N N . ILE A 1 76 ? -22.118 40.878 11.229 1.00 28.44 76 ILE A N 1
ATOM 541 C CA . ILE A 1 76 ? -22.329 40.854 12.688 1.00 28.44 76 ILE A CA 1
ATOM 542 C C . ILE A 1 76 ? -22.165 42.256 13.282 1.00 28.44 76 ILE A C 1
ATOM 544 O O . ILE A 1 76 ? -21.093 42.841 13.181 1.00 28.44 76 ILE A O 1
ATOM 548 N N . ASP A 1 77 ? -23.177 42.735 14.010 1.00 25.78 77 ASP A N 1
ATOM 549 C CA . ASP A 1 77 ? -23.078 43.953 14.825 1.00 25.78 77 ASP A CA 1
ATOM 550 C C . ASP A 1 77 ? -24.054 43.887 16.020 1.00 25.78 77 ASP A C 1
ATOM 552 O O . ASP A 1 77 ? -25.260 43.776 15.805 1.00 25.78 77 ASP A O 1
ATOM 556 N N . ASP A 1 78 ? -23.542 43.917 17.262 1.00 25.19 78 ASP A N 1
ATOM 557 C CA . ASP A 1 78 ? -24.000 44.847 18.319 1.00 25.19 78 ASP A CA 1
ATOM 558 C C . ASP A 1 78 ? -23.091 44.813 19.579 1.00 25.19 78 ASP A C 1
ATOM 560 O O . ASP A 1 78 ? -22.425 43.817 19.874 1.00 25.19 78 ASP A O 1
ATOM 564 N N . VAL A 1 79 ? -23.032 45.929 20.320 1.00 27.34 79 VAL A N 1
ATOM 565 C CA . VAL A 1 79 ? -21.996 46.277 21.333 1.00 27.34 79 VAL A CA 1
ATOM 566 C C . VAL A 1 79 ? -22.671 47.124 22.447 1.00 27.34 79 VAL A C 1
ATOM 568 O O . VAL A 1 79 ? -23.433 48.014 22.068 1.00 27.34 79 VAL A O 1
ATOM 571 N N . PRO A 1 80 ? -22.459 46.944 23.792 1.00 34.56 80 PRO A N 1
ATOM 572 C CA . PRO A 1 80 ? -21.275 47.539 24.460 1.00 34.56 80 PRO A CA 1
ATOM 573 C C . PRO A 1 80 ? -20.795 47.023 25.853 1.00 34.56 80 PRO A C 1
ATOM 575 O O . PRO A 1 80 ? -21.487 46.347 26.610 1.00 34.56 80 PRO A O 1
ATOM 578 N N . SER A 1 81 ? -19.588 47.475 26.228 1.00 27.23 81 SER A N 1
ATOM 579 C CA . SER A 1 81 ? -18.954 47.412 27.569 1.00 27.23 81 SER A CA 1
ATOM 580 C C . SER A 1 81 ? -19.527 48.455 28.567 1.00 27.23 81 SER A C 1
ATOM 582 O O . SER A 1 81 ? -20.244 49.355 28.125 1.00 27.23 81 SER A O 1
ATOM 584 N N . PRO A 1 82 ? -19.174 48.441 29.886 1.00 37.12 82 PRO A N 1
ATOM 585 C CA . PRO A 1 82 ? -18.015 49.258 30.324 1.00 37.12 82 PRO A CA 1
ATOM 586 C C . PRO A 1 82 ? -17.226 48.865 31.620 1.00 37.12 82 PRO A C 1
ATOM 588 O O . PRO A 1 82 ? -17.794 48.625 32.676 1.00 37.12 82 PRO A O 1
ATOM 591 N N . ILE A 1 83 ? -15.886 48.973 31.534 1.00 25.30 83 ILE A N 1
ATOM 592 C CA . ILE A 1 83 ? -14.931 49.691 32.433 1.00 25.30 83 ILE A CA 1
ATOM 593 C C . ILE A 1 83 ? -15.023 49.543 33.988 1.00 25.30 83 ILE A C 1
ATOM 595 O O . ILE A 1 83 ? -15.942 50.085 34.589 1.00 25.30 83 ILE A O 1
ATOM 599 N N . LEU A 1 84 ? -13.954 49.037 34.656 1.00 24.30 84 LEU A N 1
ATOM 600 C CA . LEU A 1 84 ? -13.107 49.774 35.653 1.00 24.30 84 LEU A CA 1
ATOM 601 C C . LEU A 1 84 ? -11.991 48.931 36.352 1.00 24.30 84 LEU A C 1
ATOM 603 O O . LEU A 1 84 ? -12.137 47.744 36.619 1.00 24.30 84 LEU A O 1
ATOM 607 N N . ARG A 1 85 ? -10.873 49.604 36.682 1.00 24.05 85 ARG A N 1
ATOM 608 C CA . ARG A 1 85 ? -9.801 49.277 37.677 1.00 24.05 85 ARG A CA 1
ATOM 609 C C . ARG A 1 85 ? -9.839 50.399 38.776 1.00 24.05 85 ARG A C 1
ATOM 611 O O . ARG A 1 85 ? -10.783 51.185 38.661 1.00 24.05 85 ARG A O 1
ATOM 618 N N . PRO A 1 86 ? -8.895 50.639 39.746 1.00 31.62 86 PRO A N 1
ATOM 619 C CA . PRO A 1 86 ? -7.547 50.070 40.048 1.00 31.62 86 PRO A CA 1
ATOM 620 C C . PRO A 1 86 ? -7.186 49.940 41.580 1.00 31.62 86 PRO A C 1
ATOM 622 O O . PRO A 1 86 ? -8.085 49.967 42.408 1.00 31.62 86 PRO A O 1
ATOM 625 N N . VAL A 1 87 ? -5.869 49.890 41.927 1.00 23.22 87 VAL A N 1
ATOM 626 C CA . VAL A 1 87 ? -5.171 50.479 43.132 1.00 23.22 87 VAL A CA 1
ATOM 627 C C . VAL A 1 87 ? -4.480 49.548 44.188 1.00 23.22 87 VAL A C 1
ATOM 629 O O . VAL A 1 87 ? -5.099 49.128 45.154 1.00 23.22 87 VAL A O 1
ATOM 632 N N . VAL A 1 88 ? -3.135 49.433 44.056 1.00 22.38 88 VAL A N 1
ATOM 633 C CA . VAL A 1 88 ? -2.045 49.576 45.089 1.00 22.38 88 VAL A CA 1
ATOM 634 C C . VAL A 1 88 ? -1.633 48.437 46.075 1.00 22.38 88 VAL A C 1
ATOM 636 O O . VAL A 1 88 ? -2.424 47.605 46.497 1.00 22.38 88 VAL A O 1
ATOM 639 N N . SER A 1 89 ? -0.328 48.456 46.423 1.00 21.39 89 SER A N 1
ATOM 640 C CA . SER A 1 89 ? 0.486 47.592 47.329 1.00 21.39 89 SER A CA 1
ATOM 641 C C . SER A 1 89 ? 1.182 48.471 48.420 1.00 21.39 89 SER A C 1
ATOM 643 O O . SER A 1 89 ? 0.768 49.619 48.571 1.00 21.39 89 SER A O 1
ATOM 645 N N . PRO A 1 90 ? 2.345 48.136 49.037 1.00 44.47 90 PRO A N 1
ATOM 646 C CA . PRO A 1 90 ? 2.828 46.944 49.773 1.00 44.47 90 PRO A CA 1
ATOM 647 C C . PRO A 1 90 ? 3.240 47.302 51.244 1.00 44.47 90 PRO A C 1
ATOM 649 O O . PRO A 1 90 ? 3.080 48.457 51.627 1.00 44.47 90 PRO A O 1
ATOM 652 N N . LEU A 1 91 ? 3.833 46.381 52.044 1.00 23.39 91 LEU A N 1
ATOM 653 C CA . LEU A 1 91 ? 4.837 46.680 53.114 1.00 23.39 91 LEU A CA 1
ATOM 654 C C . LEU A 1 91 ? 5.484 45.410 53.749 1.00 23.39 91 LEU A C 1
ATOM 656 O O . LEU A 1 91 ? 5.285 44.311 53.238 1.00 23.39 91 LEU A O 1
ATOM 660 N N . GLU A 1 92 ? 6.337 45.579 54.775 1.00 22.19 92 GLU A N 1
ATOM 661 C CA . GLU A 1 92 ? 7.535 44.748 55.060 1.00 22.19 92 GLU A CA 1
ATOM 662 C C . GLU A 1 92 ? 7.525 43.837 56.326 1.00 22.19 92 GLU A C 1
ATOM 664 O O . GLU A 1 92 ? 6.626 43.875 57.164 1.00 22.19 92 GLU A O 1
ATOM 669 N N . LEU A 1 93 ? 8.590 43.022 56.445 1.00 23.56 93 LEU A N 1
ATOM 670 C CA . LEU A 1 93 ? 8.954 42.081 57.527 1.00 23.56 93 LEU A CA 1
ATOM 671 C C . LEU A 1 93 ? 9.352 42.742 58.868 1.00 23.56 93 LEU A C 1
ATOM 673 O O . LEU A 1 93 ? 9.813 43.883 58.898 1.00 23.56 93 LEU A O 1
ATOM 677 N N . PRO A 1 94 ? 9.344 41.960 59.969 1.00 26.25 94 PRO A N 1
ATOM 678 C CA . PRO A 1 94 ? 10.600 41.778 60.722 1.00 26.25 94 PRO A CA 1
ATOM 679 C C . PRO A 1 94 ? 10.898 40.322 61.169 1.00 26.25 94 PRO A C 1
ATOM 681 O O . PRO A 1 94 ? 10.064 39.427 61.077 1.00 26.25 94 PRO A O 1
ATOM 684 N N . GLN A 1 95 ? 12.127 40.089 61.650 1.00 25.94 95 GLN A N 1
ATOM 685 C CA . GLN A 1 95 ? 12.695 38.779 62.035 1.00 25.94 95 GLN A CA 1
ATOM 686 C C . GLN A 1 95 ? 12.418 38.377 63.499 1.00 25.94 95 GLN A C 1
ATOM 688 O O . GLN A 1 95 ? 12.355 39.262 64.351 1.00 25.94 95 GLN A O 1
ATOM 693 N N . LEU A 1 96 ? 12.459 37.067 63.817 1.00 22.41 96 LEU A N 1
ATOM 694 C CA . LEU A 1 96 ? 13.271 36.506 64.928 1.00 22.41 96 LEU A CA 1
ATOM 695 C C . LEU A 1 96 ? 13.366 34.956 64.897 1.00 22.41 96 LEU A C 1
ATOM 697 O O . LEU A 1 96 ? 12.958 34.332 63.922 1.00 22.41 96 LEU A O 1
ATOM 701 N N . LEU A 1 97 ? 14.022 34.348 65.898 1.00 21.14 97 LEU A N 1
ATOM 702 C CA . LEU A 1 97 ? 14.709 33.044 65.817 1.00 21.14 97 LEU A CA 1
ATOM 703 C C . LEU A 1 97 ? 14.281 31.991 66.872 1.00 21.14 97 LEU A C 1
ATOM 705 O O . LEU A 1 97 ? 14.047 32.337 68.025 1.00 21.14 97 LEU A O 1
ATOM 709 N N . ILE A 1 98 ? 14.435 30.710 66.482 1.00 23.67 98 ILE A N 1
ATOM 710 C CA . ILE A 1 98 ? 14.823 29.523 67.296 1.00 23.67 98 ILE A CA 1
ATOM 711 C C . ILE A 1 98 ? 13.750 28.669 68.038 1.00 23.67 98 ILE A C 1
ATOM 713 O O . ILE A 1 98 ? 12.998 29.144 68.875 1.00 23.67 98 ILE A O 1
ATOM 717 N N . GLN A 1 99 ? 13.861 27.345 67.788 1.00 22.36 99 GLN A N 1
ATOM 718 C CA . GLN A 1 99 ? 13.393 26.143 68.531 1.00 22.36 99 GLN A CA 1
ATOM 719 C C . GLN A 1 99 ? 11.885 25.811 68.655 1.00 22.36 99 GLN A C 1
ATOM 721 O O . GLN A 1 99 ? 11.125 26.502 69.320 1.00 22.36 99 GLN A O 1
ATOM 726 N N . GLY A 1 100 ? 11.503 24.627 68.135 1.00 22.80 100 GLY A N 1
ATOM 727 C CA . GLY A 1 100 ? 10.207 23.977 68.402 1.00 22.80 100 GLY A CA 1
ATOM 728 C C . GLY A 1 100 ? 9.782 22.891 67.392 1.00 22.80 100 GLY A C 1
ATOM 729 O O . GLY A 1 100 ? 8.960 23.151 66.526 1.00 22.80 100 GLY A O 1
ATOM 730 N N . GLN A 1 101 ? 10.303 21.664 67.509 1.00 25.97 101 GLN A N 1
ATOM 731 C CA . GLN A 1 101 ? 9.656 20.438 66.978 1.00 25.97 101 GLN A CA 1
ATOM 732 C C . GLN A 1 101 ? 8.582 19.985 68.002 1.00 25.97 101 GLN A C 1
ATOM 734 O O . GLN A 1 101 ? 8.831 20.209 69.192 1.00 25.97 101 GLN A O 1
ATOM 739 N N . PRO A 1 102 ? 7.442 19.350 67.619 1.00 32.84 102 PRO A N 1
ATOM 740 C CA . PRO A 1 102 ? 7.490 18.087 66.862 1.00 32.84 102 PRO A CA 1
ATOM 741 C C . PRO A 1 102 ? 6.330 17.724 65.889 1.00 32.84 102 PRO A C 1
ATOM 743 O O . PRO A 1 102 ? 5.205 18.199 65.994 1.00 32.84 102 PRO A O 1
ATOM 746 N N . THR A 1 103 ? 6.619 16.708 65.058 1.00 23.61 103 THR A N 1
ATOM 747 C CA . THR A 1 103 ? 5.710 15.673 64.484 1.00 23.61 103 THR A CA 1
ATOM 748 C C . THR A 1 103 ? 4.557 16.053 63.539 1.00 23.61 103 THR A C 1
ATOM 750 O O . THR A 1 103 ? 3.553 16.633 63.939 1.00 23.61 103 THR A O 1
ATOM 753 N N . LEU A 1 104 ? 4.639 15.524 62.308 1.00 24.31 104 LEU A N 1
ATOM 754 C CA . LEU A 1 104 ? 3.500 15.305 61.405 1.00 24.31 104 LEU A CA 1
ATOM 755 C C . LEU A 1 104 ? 2.725 14.019 61.761 1.00 24.31 104 LEU A C 1
ATOM 757 O O . LEU A 1 104 ? 3.290 13.087 62.334 1.00 24.31 104 LEU A O 1
ATOM 761 N N . VAL A 1 105 ? 1.481 13.923 61.281 1.00 23.22 105 VAL A N 1
ATOM 762 C CA . VAL A 1 105 ? 0.812 12.647 60.963 1.00 23.22 105 VAL A CA 1
ATOM 763 C C . VAL A 1 105 ? 0.858 12.489 59.439 1.00 23.22 105 VAL A C 1
ATOM 765 O O . VAL A 1 105 ? 0.535 13.435 58.725 1.00 23.22 105 VAL A O 1
ATOM 768 N N . GLY A 1 106 ? 1.339 11.347 58.938 1.00 23.86 106 GLY A N 1
ATOM 769 C CA . GLY A 1 106 ? 1.780 11.210 57.543 1.00 23.86 106 GLY A CA 1
ATOM 770 C C . GLY A 1 106 ? 0.963 10.254 56.673 1.00 23.86 106 GLY A C 1
ATOM 771 O O . GLY A 1 106 ? 0.314 9.332 57.165 1.00 23.86 106 GLY A O 1
ATOM 772 N N . TYR A 1 107 ? 1.085 10.446 55.358 1.00 23.50 107 TYR A N 1
ATOM 773 C CA . TYR A 1 107 ? 0.794 9.426 54.347 1.00 23.50 107 TYR A CA 1
ATOM 774 C C . TYR A 1 107 ? 1.892 8.338 54.356 1.00 23.50 107 TYR A C 1
ATOM 776 O O . TYR A 1 107 ? 3.036 8.638 54.714 1.00 23.50 107 TYR A O 1
ATOM 784 N N . PRO A 1 108 ? 1.594 7.085 53.961 1.00 27.45 108 PRO A N 1
ATOM 785 C CA . PRO A 1 108 ? 2.603 6.032 53.866 1.00 27.45 108 PRO A CA 1
ATOM 786 C C . PRO A 1 108 ? 3.590 6.319 52.724 1.00 27.45 108 PRO A C 1
ATOM 788 O O . PRO A 1 108 ? 3.192 6.530 51.581 1.00 27.45 108 PRO A O 1
ATOM 791 N N . ALA A 1 109 ? 4.888 6.312 53.031 1.00 24.56 109 ALA A N 1
ATOM 792 C CA . ALA A 1 109 ? 5.937 6.564 52.048 1.00 24.56 109 ALA A CA 1
ATOM 793 C C . ALA A 1 109 ? 6.262 5.308 51.221 1.00 24.56 109 ALA A C 1
ATOM 795 O O . ALA A 1 109 ? 6.561 4.250 51.779 1.00 24.56 109 ALA A O 1
ATOM 796 N N . VAL A 1 110 ? 6.295 5.452 49.894 1.00 29.17 110 VAL A N 1
ATOM 797 C CA . VAL A 1 110 ? 6.953 4.485 49.000 1.00 29.17 110 VAL A CA 1
ATOM 798 C C . VAL A 1 110 ? 8.462 4.733 49.062 1.00 29.17 110 VAL A C 1
ATOM 800 O O . VAL A 1 110 ? 8.916 5.872 48.963 1.00 29.17 110 VAL A O 1
ATOM 803 N N . ALA A 1 111 ? 9.246 3.680 49.292 1.00 23.36 111 ALA A N 1
ATOM 804 C CA . ALA A 1 111 ? 10.665 3.816 49.607 1.00 23.36 111 ALA A CA 1
ATOM 805 C C . ALA A 1 111 ? 11.549 3.994 48.357 1.00 23.36 111 ALA A C 1
ATOM 807 O O . ALA A 1 111 ? 11.571 3.135 47.482 1.00 23.36 111 ALA A O 1
ATOM 808 N N . ASN A 1 112 ? 12.316 5.089 48.344 1.00 27.02 112 ASN A N 1
ATOM 809 C CA . ASN A 1 112 ? 13.508 5.386 47.536 1.00 27.02 112 ASN A CA 1
ATOM 810 C C . ASN A 1 112 ? 13.854 4.430 46.370 1.00 27.02 112 ASN A C 1
ATOM 812 O O . ASN A 1 112 ? 14.695 3.540 46.512 1.00 27.02 112 ASN A O 1
ATOM 816 N N . ALA A 1 113 ? 13.387 4.779 45.172 1.00 24.62 113 ALA A N 1
ATOM 817 C CA . ALA A 1 113 ? 14.272 4.818 44.009 1.00 24.62 113 ALA A CA 1
ATOM 818 C C . ALA A 1 113 ? 14.633 6.289 43.741 1.00 24.62 113 ALA A C 1
ATOM 820 O O . ALA A 1 113 ? 13.789 7.170 43.912 1.00 24.62 113 ALA A O 1
ATOM 821 N N . ALA A 1 114 ? 15.875 6.574 43.344 1.00 24.89 114 ALA A N 1
ATOM 822 C CA . ALA A 1 114 ? 16.316 7.936 43.035 1.00 24.89 114 ALA A CA 1
ATOM 823 C C . ALA A 1 114 ? 15.829 8.358 41.636 1.00 24.89 114 ALA A C 1
ATOM 825 O O . ALA A 1 114 ? 16.592 8.364 40.673 1.00 24.89 114 ALA A O 1
ATOM 826 N N . ILE A 1 115 ? 14.536 8.665 41.530 1.00 34.03 115 ILE A N 1
ATOM 827 C CA . ILE A 1 115 ? 13.929 9.239 40.327 1.00 34.03 115 ILE A CA 1
ATOM 828 C C . ILE A 1 115 ? 14.432 10.682 40.200 1.00 34.03 115 ILE A C 1
ATOM 830 O O . ILE A 1 115 ? 14.209 11.490 41.103 1.00 34.03 115 ILE A O 1
ATOM 834 N N . GLU A 1 116 ? 15.100 11.024 39.094 1.00 37.22 116 GLU A N 1
ATOM 835 C CA . GLU A 1 116 ? 15.403 12.428 38.801 1.00 37.22 116 GLU A CA 1
ATOM 836 C C . GLU A 1 116 ? 14.090 13.217 38.728 1.00 37.22 116 GLU A C 1
ATOM 838 O O . GLU A 1 116 ? 13.188 12.811 37.992 1.00 37.22 116 GLU A O 1
ATOM 843 N N . PRO A 1 117 ? 13.938 14.349 39.435 1.00 35.75 117 PRO A N 1
ATOM 844 C CA . PRO A 1 117 ? 12.618 14.947 39.621 1.00 35.75 117 PRO A CA 1
ATOM 845 C C . PRO A 1 117 ? 11.982 15.466 38.313 1.00 35.75 117 PRO A C 1
ATOM 847 O O . PRO A 1 117 ? 10.764 15.611 38.244 1.00 35.75 117 PRO A O 1
ATOM 850 N N . LEU A 1 118 ? 12.765 15.676 37.243 1.00 38.44 118 LEU A N 1
ATOM 851 C CA . LEU A 1 118 ? 12.245 15.993 35.902 1.00 38.44 118 LEU A CA 1
ATOM 852 C C . LEU A 1 118 ? 11.536 14.802 35.232 1.00 38.44 118 LEU A C 1
ATOM 854 O O . LEU A 1 118 ? 10.680 15.011 34.376 1.00 38.44 118 LEU A O 1
ATOM 858 N N . ALA A 1 119 ? 11.857 13.560 35.606 1.00 39.12 119 ALA A N 1
ATOM 859 C CA . ALA A 1 119 ? 11.253 12.353 35.035 1.00 39.12 119 ALA A CA 1
ATOM 860 C C . ALA A 1 119 ? 9.792 12.128 35.473 1.00 39.12 119 ALA A C 1
ATOM 862 O O . ALA A 1 119 ? 9.108 11.303 34.872 1.00 39.12 119 ALA A O 1
ATOM 863 N N . ILE A 1 120 ? 9.313 12.867 36.482 1.00 36.84 120 ILE A N 1
ATOM 864 C CA . ILE A 1 120 ? 7.908 12.873 36.923 1.00 36.84 120 ILE A CA 1
ATOM 865 C C . ILE A 1 120 ? 7.044 13.759 36.009 1.00 36.84 120 ILE A C 1
ATOM 867 O O . ILE A 1 120 ? 5.868 13.475 35.814 1.00 36.84 120 ILE A O 1
ATOM 871 N N . LEU A 1 121 ? 7.622 14.818 35.427 1.00 38.81 121 LEU A N 1
ATOM 872 C CA . LEU A 1 121 ? 6.892 15.799 34.612 1.00 38.81 121 LEU A CA 1
ATOM 873 C C . LEU A 1 121 ? 6.911 15.486 33.107 1.00 38.81 121 LEU A C 1
ATOM 875 O O . LEU A 1 121 ? 6.097 16.034 32.361 1.00 38.81 121 LEU A O 1
ATOM 879 N N . ARG A 1 122 ? 7.857 14.663 32.626 1.00 48.75 122 ARG A N 1
ATOM 880 C CA . ARG A 1 122 ? 7.904 14.238 31.213 1.00 48.75 122 ARG A CA 1
ATOM 881 C C . ARG A 1 122 ? 6.599 13.522 30.873 1.00 48.75 122 ARG A C 1
ATOM 883 O O . ARG A 1 122 ? 6.257 12.544 31.535 1.00 48.75 122 ARG A O 1
ATOM 890 N N . LEU A 1 123 ? 5.909 13.967 29.822 1.00 46.91 123 LEU A N 1
ATOM 891 C CA . LEU A 1 123 ? 4.767 13.215 29.314 1.00 46.91 123 LEU A CA 1
ATOM 892 C C . LEU A 1 123 ? 5.282 11.853 28.822 1.00 46.91 123 LEU A C 1
ATOM 894 O O . LEU A 1 123 ? 6.265 11.837 28.069 1.00 46.91 123 LEU A O 1
ATOM 898 N N . PRO A 1 124 ? 4.656 10.721 29.199 1.00 50.62 124 PRO A N 1
ATOM 899 C CA . PRO A 1 124 ? 4.922 9.466 28.512 1.00 50.62 124 PRO A CA 1
ATOM 900 C C . PRO A 1 124 ? 4.668 9.682 27.018 1.00 50.62 124 PRO A C 1
ATOM 902 O O . PRO A 1 124 ? 3.666 10.304 26.652 1.00 50.62 124 PRO A O 1
ATOM 905 N N . PHE A 1 125 ? 5.568 9.204 26.150 1.00 54.38 125 PHE A N 1
ATOM 906 C CA . PHE A 1 125 ? 5.268 9.226 24.721 1.00 54.38 125 PHE A CA 1
ATOM 907 C C . PHE A 1 125 ? 3.982 8.437 24.481 1.00 54.38 125 PHE A C 1
ATOM 909 O O . PHE A 1 125 ? 3.750 7.420 25.147 1.00 54.38 125 PHE A O 1
ATOM 916 N N . PRO A 1 126 ? 3.102 8.948 23.608 1.00 52.69 126 PRO A N 1
ATOM 917 C CA . PRO A 1 126 ? 1.780 8.392 23.462 1.00 52.69 126 PRO A CA 1
ATOM 918 C C . PRO A 1 126 ? 1.927 6.947 23.022 1.00 52.69 126 PRO A C 1
ATOM 920 O O . PRO A 1 126 ? 2.795 6.579 22.225 1.00 52.69 126 PRO A O 1
ATOM 923 N N . GLU A 1 127 ? 1.067 6.120 23.586 1.00 56.19 127 GLU A N 1
ATOM 924 C CA . GLU A 1 127 ? 0.891 4.774 23.098 1.00 56.19 127 GLU A CA 1
ATOM 925 C C . GLU A 1 127 ? 0.573 4.793 21.603 1.00 56.19 127 GLU A C 1
ATOM 927 O O . GLU A 1 127 ? -0.131 5.684 21.118 1.00 56.19 127 GLU A O 1
ATOM 932 N N . VAL A 1 128 ? 1.069 3.785 20.886 1.00 50.84 128 VAL A N 1
ATOM 933 C CA . VAL A 1 128 ? 0.531 3.433 19.573 1.00 50.84 128 VAL A CA 1
ATOM 934 C C . VAL A 1 128 ? -0.493 2.334 19.806 1.00 50.84 128 VAL A C 1
ATOM 936 O O . VAL A 1 128 ? -0.128 1.157 19.809 1.00 50.84 128 VAL A O 1
ATOM 939 N N . PRO A 1 129 ? -1.761 2.675 20.079 1.00 49.91 129 PRO A N 1
ATOM 940 C CA . PRO A 1 129 ? -2.791 1.668 20.231 1.00 49.91 129 PRO A CA 1
ATOM 941 C C . PRO A 1 129 ? -2.961 0.948 18.897 1.00 49.91 129 PRO A C 1
ATOM 943 O O . PRO A 1 129 ? -3.216 1.587 17.870 1.00 49.91 129 PRO A O 1
ATOM 946 N N . LEU A 1 130 ? -2.848 -0.382 18.898 1.00 51.59 130 LEU A N 1
ATOM 947 C CA . LEU A 1 130 ? -3.223 -1.151 17.718 1.00 51.59 130 LEU A CA 1
ATOM 948 C C . LEU A 1 130 ? -4.749 -1.238 17.657 1.00 51.59 130 LEU A C 1
ATOM 950 O O . LEU A 1 130 ? -5.362 -2.198 18.127 1.00 51.59 130 LEU A O 1
ATOM 954 N N . TRP A 1 131 ? -5.356 -0.193 17.102 1.00 56.88 131 TRP A N 1
ATOM 955 C CA . TRP A 1 131 ? -6.779 -0.166 16.819 1.00 56.88 131 TRP A CA 1
ATOM 956 C C . TRP A 1 131 ? -7.138 -1.227 15.795 1.00 56.88 131 TRP A C 1
ATOM 958 O O . TRP A 1 131 ? -6.678 -1.201 14.654 1.00 56.88 131 TRP A O 1
ATOM 968 N N . LEU A 1 132 ? -7.993 -2.150 16.213 1.00 53.03 132 LEU A N 1
ATOM 969 C CA . LEU A 1 132 ? -8.474 -3.199 15.343 1.00 53.03 132 LEU A CA 1
ATOM 970 C C . LEU A 1 132 ? -9.577 -2.661 14.435 1.00 53.03 132 LEU A C 1
ATOM 972 O O . LEU A 1 132 ? -10.637 -2.234 14.902 1.00 53.03 132 LEU A O 1
ATOM 976 N N . PHE A 1 133 ? -9.317 -2.714 13.132 1.00 59.84 133 PHE A N 1
ATOM 977 C CA . PHE A 1 133 ? -10.331 -2.591 12.091 1.00 59.84 133 PHE A CA 1
ATOM 978 C C . PHE A 1 133 ? -11.343 -3.753 12.188 1.00 59.84 133 PHE A C 1
ATOM 980 O O . PHE A 1 133 ? -11.013 -4.804 12.752 1.00 59.84 133 PHE A O 1
ATOM 987 N N . PRO A 1 134 ? -12.574 -3.578 11.670 1.00 56.19 134 PRO A N 1
ATOM 988 C CA . PRO A 1 134 ? -13.650 -4.553 11.845 1.00 56.19 134 PRO A CA 1
ATOM 989 C C . PRO A 1 134 ? -13.384 -5.868 11.072 1.00 56.19 134 PRO A C 1
ATOM 991 O O . PRO A 1 134 ? -12.364 -5.981 10.374 1.00 56.19 134 PRO A O 1
ATOM 994 N N . PRO A 1 135 ? -14.246 -6.896 11.222 1.00 53.94 135 PRO A N 1
ATOM 995 C CA . PRO A 1 135 ? -14.015 -8.216 10.643 1.00 53.94 135 PRO A CA 1
ATOM 996 C C . PRO A 1 135 ? -13.780 -8.170 9.125 1.00 53.94 135 PRO A C 1
ATOM 998 O O . PRO A 1 135 ? -14.662 -7.789 8.363 1.00 53.94 135 PRO A O 1
ATOM 1001 N N . GLY A 1 136 ? -12.582 -8.587 8.697 1.00 51.72 136 GLY A N 1
ATOM 1002 C CA . GLY A 1 136 ? -12.173 -8.657 7.283 1.00 51.72 136 GLY A CA 1
ATOM 1003 C C . GLY A 1 136 ? -10.908 -7.872 6.904 1.00 51.72 136 GLY A C 1
ATOM 1004 O O . GLY A 1 136 ? -10.393 -8.048 5.803 1.00 51.72 136 GLY A O 1
ATOM 1005 N N . HIS A 1 137 ? -10.358 -7.017 7.778 1.00 58.03 137 HIS A N 1
ATOM 1006 C CA . HIS A 1 137 ? -9.437 -5.952 7.321 1.00 58.03 137 HIS A CA 1
ATOM 1007 C C . HIS A 1 137 ? -8.004 -5.974 7.870 1.00 58.03 137 HIS A C 1
ATOM 1009 O O . HIS A 1 137 ? -7.371 -4.926 7.993 1.00 58.03 137 HIS A O 1
ATOM 1015 N N . ARG A 1 138 ? -7.446 -7.157 8.137 1.00 47.81 138 ARG A N 1
ATOM 1016 C CA . ARG A 1 138 ? -5.994 -7.311 8.315 1.00 47.81 138 ARG A CA 1
ATOM 1017 C C . ARG A 1 138 ? -5.339 -7.590 6.958 1.00 47.81 138 ARG A C 1
ATOM 1019 O O . ARG A 1 138 ? -5.316 -8.735 6.522 1.00 47.81 138 ARG A O 1
ATOM 1026 N N . GLN A 1 139 ? -4.803 -6.564 6.299 1.00 45.88 139 GLN A N 1
ATOM 1027 C CA . GLN A 1 139 ? -3.812 -6.785 5.239 1.00 45.88 139 GLN A CA 1
ATOM 1028 C C . GLN A 1 139 ? -2.485 -7.165 5.898 1.00 45.88 139 GLN A C 1
ATOM 1030 O O . GLN A 1 139 ? -1.981 -6.434 6.750 1.00 45.88 139 GLN A O 1
ATOM 1035 N N . LEU A 1 140 ? -1.927 -8.309 5.509 1.00 37.22 140 LEU A N 1
ATOM 1036 C CA . LEU A 1 140 ? -0.545 -8.645 5.823 1.00 37.22 140 LEU A CA 1
ATOM 1037 C C . LEU A 1 140 ? 0.355 -7.925 4.819 1.00 37.22 140 LEU A C 1
ATOM 1039 O O . LEU A 1 140 ? 0.259 -8.152 3.614 1.00 37.22 140 LEU A O 1
ATOM 1043 N N . THR A 1 141 ? 1.269 -7.087 5.299 1.00 35.09 141 THR A N 1
ATOM 1044 C CA . THR A 1 141 ? 2.397 -6.647 4.474 1.00 35.09 141 THR A CA 1
ATOM 1045 C C . THR A 1 141 ? 3.238 -7.877 4.138 1.00 35.09 141 THR A C 1
ATOM 1047 O O . THR A 1 141 ? 3.812 -8.470 5.053 1.00 35.09 141 THR A O 1
ATOM 1050 N N . SER A 1 142 ? 3.336 -8.264 2.858 1.00 28.78 142 SER A N 1
ATOM 1051 C CA . SER A 1 142 ? 4.158 -9.411 2.414 1.00 28.78 142 SER A CA 1
ATOM 1052 C C . SER A 1 142 ? 5.665 -9.097 2.439 1.00 28.78 142 SER A C 1
ATOM 1054 O O . SER A 1 142 ? 6.363 -9.161 1.426 1.00 28.78 142 SER A O 1
ATOM 1056 N N . GLY A 1 143 ? 6.159 -8.728 3.623 1.00 28.30 143 GLY A N 1
ATOM 1057 C CA . GLY A 1 143 ? 7.577 -8.613 3.929 1.00 28.30 143 GLY A CA 1
ATOM 1058 C C . GLY A 1 143 ? 8.244 -9.982 3.858 1.00 28.30 143 GLY A C 1
ATOM 1059 O O . GLY A 1 143 ? 7.715 -10.981 4.350 1.00 28.30 143 GLY A O 1
ATOM 1060 N N . SER A 1 144 ? 9.405 -10.034 3.217 1.00 24.08 144 SER A N 1
ATOM 1061 C CA . SER A 1 144 ? 10.229 -11.231 3.116 1.00 24.08 144 SER A CA 1
ATOM 1062 C C . SER A 1 144 ? 10.742 -11.636 4.498 1.00 24.08 144 SER A C 1
ATOM 1064 O O . SER A 1 144 ? 11.664 -11.026 5.032 1.00 24.08 144 SER A O 1
ATOM 1066 N N . LEU A 1 145 ? 10.186 -12.712 5.065 1.00 21.81 145 LEU A N 1
ATOM 1067 C CA . LEU A 1 145 ? 10.846 -13.432 6.154 1.00 21.81 145 LEU A CA 1
ATOM 1068 C C . LEU A 1 145 ? 12.235 -13.879 5.658 1.00 21.81 145 LEU A C 1
ATOM 1070 O O . LEU A 1 145 ? 12.287 -14.666 4.706 1.00 21.81 145 LEU A O 1
ATOM 1074 N N . PRO A 1 146 ? 13.351 -13.431 6.267 1.00 21.09 146 PRO A N 1
ATOM 1075 C CA . PRO A 1 146 ? 14.674 -13.895 5.874 1.00 21.09 146 PRO A CA 1
ATOM 1076 C C . PRO A 1 146 ? 14.768 -15.399 6.148 1.00 21.09 146 PRO A C 1
ATOM 1078 O O . PRO A 1 146 ? 14.632 -15.860 7.284 1.00 21.09 146 PRO A O 1
ATOM 1081 N N . SER A 1 147 ? 14.978 -16.182 5.092 1.00 23.56 147 SER A N 1
ATOM 1082 C CA . SER A 1 147 ? 14.865 -17.644 5.081 1.00 23.56 147 SER A CA 1
ATOM 1083 C C . SER A 1 147 ? 16.078 -18.361 5.697 1.00 23.56 147 SER A C 1
ATOM 1085 O O . SER A 1 147 ? 16.579 -19.339 5.150 1.00 23.56 147 SER A O 1
ATOM 1087 N N . ASN A 1 148 ? 16.543 -17.895 6.862 1.00 22.56 148 ASN A N 1
ATOM 1088 C CA . ASN A 1 148 ? 17.682 -18.455 7.596 1.00 22.56 148 ASN A CA 1
ATOM 1089 C C . ASN A 1 148 ? 17.532 -18.336 9.129 1.00 22.56 148 ASN A C 1
ATOM 1091 O O . ASN A 1 148 ? 18.355 -17.731 9.813 1.00 22.56 148 ASN A O 1
ATOM 1095 N N . PHE A 1 149 ? 16.515 -18.994 9.695 1.00 20.94 149 PHE A N 1
ATOM 1096 C CA . PHE A 1 149 ? 16.555 -19.413 11.103 1.00 20.94 149 PHE A CA 1
ATOM 1097 C C . PHE A 1 149 ? 16.881 -20.913 11.193 1.00 20.94 149 PHE A C 1
ATOM 1099 O O . PHE A 1 149 ? 16.073 -21.735 10.751 1.00 20.94 149 PHE A O 1
ATOM 1106 N N . PRO A 1 150 ? 18.026 -21.317 11.779 1.00 21.06 150 PRO A N 1
ATOM 1107 C CA . PRO A 1 150 ? 18.306 -22.726 12.016 1.00 21.06 150 PRO A CA 1
ATOM 1108 C C . PRO A 1 150 ? 17.369 -23.260 13.107 1.00 21.06 150 PRO A C 1
ATOM 1110 O O . PRO A 1 150 ? 17.457 -22.873 14.274 1.00 21.06 150 PRO A O 1
ATOM 1113 N N . ALA A 1 151 ? 16.476 -24.179 12.736 1.00 25.73 151 ALA A N 1
ATOM 1114 C CA . ALA A 1 151 ? 15.561 -24.851 13.656 1.00 25.73 151 ALA A CA 1
ATOM 1115 C C . ALA A 1 151 ? 16.330 -25.796 14.604 1.00 25.73 151 ALA A C 1
ATOM 1117 O O . ALA A 1 151 ? 16.416 -27.001 14.364 1.00 25.73 151 ALA A O 1
ATOM 1118 N N . GLY A 1 152 ? 16.945 -25.248 15.659 1.00 24.20 152 GLY A N 1
ATOM 1119 C CA . GLY A 1 152 ? 17.941 -26.011 16.411 1.00 24.20 152 GLY A CA 1
ATOM 1120 C C . GLY A 1 152 ? 18.513 -25.401 17.687 1.00 24.20 152 GLY A C 1
ATOM 1121 O O . GLY A 1 152 ? 19.693 -25.621 17.931 1.00 24.20 152 GLY A O 1
ATOM 1122 N N . LEU A 1 153 ? 17.730 -24.694 18.519 1.00 22.09 153 LEU A N 1
ATOM 1123 C CA . LEU A 1 153 ? 18.077 -24.506 19.947 1.00 22.09 153 LEU A CA 1
ATOM 1124 C C . LEU A 1 153 ? 16.876 -24.177 20.868 1.00 22.09 153 LEU A C 1
ATOM 1126 O O . LEU A 1 153 ? 16.966 -23.362 21.784 1.00 22.09 153 LEU A O 1
ATOM 1130 N N . LEU A 1 154 ? 15.745 -24.866 20.669 1.00 21.59 154 LEU A N 1
ATOM 1131 C CA . LEU A 1 154 ? 14.648 -24.893 21.647 1.00 21.59 154 LEU A CA 1
ATOM 1132 C C . LEU A 1 154 ? 15.064 -25.683 22.902 1.00 21.59 154 LEU A C 1
ATOM 1134 O O . LEU A 1 154 ? 14.767 -26.871 23.029 1.00 21.59 154 LEU A O 1
ATOM 1138 N N . ILE A 1 155 ? 15.730 -25.023 23.852 1.00 21.08 155 ILE A N 1
ATOM 1139 C CA . ILE A 1 155 ? 15.822 -25.523 25.230 1.00 21.08 155 ILE A CA 1
ATOM 1140 C C . ILE A 1 155 ? 14.528 -25.131 25.940 1.00 21.08 155 ILE A C 1
ATOM 1142 O O . ILE A 1 155 ? 14.429 -24.067 26.550 1.00 21.08 155 ILE A O 1
ATOM 1146 N N . SER A 1 156 ? 13.517 -25.993 25.844 1.00 20.67 156 SER A N 1
ATOM 1147 C CA . SER A 1 156 ? 12.305 -25.858 26.648 1.00 20.67 156 SER A CA 1
ATOM 1148 C C . SER A 1 156 ? 12.669 -25.906 28.140 1.00 20.67 156 SER A C 1
ATOM 1150 O O . SER A 1 156 ? 13.250 -26.908 28.574 1.00 20.67 156 SER A O 1
ATOM 1152 N N . PRO A 1 157 ? 12.313 -24.901 28.962 1.00 22.41 157 PRO A N 1
ATOM 1153 C CA . PRO A 1 157 ? 12.247 -25.124 30.399 1.00 22.41 157 PRO A CA 1
ATOM 1154 C C . PRO A 1 157 ? 11.186 -26.211 30.660 1.00 22.41 157 PRO A C 1
ATOM 1156 O O . PRO A 1 157 ? 10.161 -26.241 29.971 1.00 22.41 157 PRO A O 1
ATOM 1159 N N . PRO A 1 158 ? 11.406 -27.137 31.607 1.00 21.52 158 PRO A N 1
ATOM 1160 C CA . PRO A 1 158 ? 10.451 -28.205 31.859 1.00 21.52 158 PRO A CA 1
ATOM 1161 C C . PRO A 1 158 ? 9.132 -27.638 32.393 1.00 21.52 158 PRO A C 1
ATOM 1163 O O . PRO A 1 158 ? 9.126 -26.746 33.243 1.00 21.52 158 PRO A O 1
ATOM 1166 N N . LEU A 1 159 ? 8.016 -28.210 31.933 1.00 25.05 159 LEU A N 1
ATOM 1167 C CA . LEU A 1 159 ? 6.683 -27.969 32.486 1.00 25.05 159 LEU A CA 1
ATOM 1168 C C . LEU A 1 159 ? 6.636 -28.427 33.951 1.00 25.05 159 LEU A C 1
ATOM 1170 O O . LEU A 1 159 ? 6.343 -29.585 34.247 1.00 25.05 159 LEU A O 1
ATOM 1174 N N . LEU A 1 160 ? 6.921 -27.510 34.876 1.00 22.77 160 LEU A N 1
ATOM 1175 C CA . LEU A 1 160 ? 6.697 -27.716 36.302 1.00 22.77 160 LEU A CA 1
ATOM 1176 C C . LEU A 1 160 ? 5.202 -27.590 36.605 1.00 22.77 160 LEU A C 1
ATOM 1178 O O . LEU A 1 160 ? 4.699 -26.523 36.952 1.00 22.77 160 LEU A O 1
ATOM 1182 N N . SER A 1 161 ? 4.496 -28.716 36.505 1.00 24.61 161 SER A N 1
ATOM 1183 C CA . SER A 1 161 ? 3.216 -28.895 37.185 1.00 24.61 161 SER A CA 1
ATOM 1184 C C . SER A 1 161 ? 3.425 -28.676 38.686 1.00 24.61 161 SER A C 1
ATOM 1186 O O . SER A 1 161 ? 4.122 -29.464 39.330 1.00 24.61 161 SER A O 1
ATOM 1188 N N . LEU A 1 162 ? 2.853 -27.605 39.239 1.00 25.50 162 LEU A N 1
ATOM 1189 C CA . LEU A 1 162 ? 2.961 -27.300 40.665 1.00 25.50 162 LEU A CA 1
ATOM 1190 C C . LEU A 1 162 ? 2.175 -28.327 41.489 1.00 25.50 162 LEU A C 1
ATOM 1192 O O . LEU A 1 162 ? 0.951 -28.262 41.584 1.00 25.50 162 LEU A O 1
ATOM 1196 N N . ASP A 1 163 ? 2.904 -29.267 42.086 1.00 24.89 163 ASP A N 1
ATOM 1197 C CA . ASP A 1 163 ? 2.393 -30.205 43.083 1.00 24.89 163 ASP A CA 1
ATOM 1198 C C . ASP A 1 163 ? 1.987 -29.435 44.362 1.00 24.89 163 ASP A C 1
ATOM 1200 O O . ASP A 1 163 ? 2.848 -28.804 44.989 1.00 24.89 163 ASP A O 1
ATOM 1204 N N . PRO A 1 164 ? 0.708 -29.472 44.792 1.00 26.98 164 PRO A N 1
ATOM 1205 C CA . PRO A 1 164 ? 0.252 -28.748 45.980 1.00 26.98 164 PRO A CA 1
ATOM 1206 C C . PRO A 1 164 ? 0.850 -29.230 47.316 1.00 26.98 164 PRO A C 1
ATOM 1208 O O . PRO A 1 164 ? 0.617 -28.595 48.345 1.00 26.98 164 PRO A O 1
ATOM 1211 N N . SER A 1 165 ? 1.579 -30.351 47.347 1.00 25.72 165 SER A N 1
ATOM 1212 C CA . SER A 1 165 ? 2.036 -30.992 48.591 1.00 25.72 165 SER A CA 1
ATOM 1213 C C . SER A 1 165 ? 3.301 -30.391 49.225 1.00 25.72 165 SER A C 1
ATOM 1215 O O . SER A 1 165 ? 3.592 -30.686 50.385 1.00 25.72 165 SER A O 1
ATOM 1217 N N . LEU A 1 166 ? 4.029 -29.503 48.536 1.00 27.78 166 LEU A N 1
ATOM 1218 C CA . LEU A 1 166 ? 5.310 -28.946 49.014 1.00 27.78 166 LEU A CA 1
ATOM 1219 C C . LEU A 1 166 ? 5.201 -27.780 50.027 1.00 27.78 166 LEU A C 1
ATOM 1221 O O . LEU A 1 166 ? 6.210 -27.162 50.364 1.00 27.78 166 LEU A O 1
ATOM 1225 N N . LEU A 1 167 ? 4.011 -27.497 50.571 1.00 28.47 167 LEU A N 1
ATOM 1226 C CA . LEU A 1 167 ? 3.771 -26.443 51.574 1.00 28.47 167 LEU A CA 1
ATOM 1227 C C . LEU A 1 167 ? 3.634 -26.973 53.020 1.00 28.47 167 LEU A C 1
ATOM 1229 O O . LEU A 1 167 ? 2.676 -26.651 53.723 1.00 28.47 167 LEU A O 1
ATOM 1233 N N . GLN A 1 168 ? 4.610 -27.751 53.505 1.00 26.53 168 GLN A N 1
ATOM 1234 C CA . GLN A 1 168 ? 4.746 -28.068 54.940 1.00 26.53 168 GLN A CA 1
ATOM 1235 C C . GLN A 1 168 ? 6.211 -28.023 55.408 1.00 26.53 168 GLN A C 1
ATOM 1237 O O . GLN A 1 168 ? 6.991 -28.929 55.125 1.00 26.53 168 GLN A O 1
ATOM 1242 N N . GLY A 1 169 ? 6.586 -26.984 56.171 1.00 25.19 169 GLY A N 1
ATOM 1243 C CA . GLY A 1 169 ? 7.960 -26.831 56.668 1.00 25.19 169 GLY A CA 1
ATOM 1244 C C . GLY A 1 169 ? 8.213 -25.634 57.597 1.00 25.19 169 GLY A C 1
ATOM 1245 O O . GLY A 1 169 ? 8.823 -24.658 57.179 1.00 25.19 169 GLY A O 1
ATOM 1246 N N . MET A 1 170 ? 7.870 -25.777 58.887 1.00 23.30 170 MET A N 1
ATOM 1247 C CA . MET A 1 170 ? 8.231 -24.857 59.997 1.00 23.30 170 MET A CA 1
ATOM 1248 C C . MET A 1 170 ? 7.489 -23.478 59.991 1.00 23.30 170 MET A C 1
ATOM 1250 O O . MET A 1 170 ? 6.670 -23.243 59.108 1.00 23.30 170 MET A O 1
ATOM 1254 N N . PRO A 1 171 ? 7.546 -22.655 61.069 1.00 27.38 171 PRO A N 1
ATOM 1255 C CA . PRO A 1 171 ? 6.662 -22.893 62.217 1.00 27.38 171 PRO A CA 1
ATOM 1256 C C . PRO A 1 171 ? 5.875 -21.667 62.761 1.00 27.38 171 PRO A C 1
ATOM 1258 O O . PRO A 1 171 ? 6.386 -20.561 62.868 1.00 27.38 171 PRO A O 1
ATOM 1261 N N . ASN A 1 172 ? 4.643 -21.941 63.204 1.00 24.27 172 ASN A N 1
ATOM 1262 C CA . ASN A 1 172 ? 3.786 -21.267 64.201 1.00 24.27 172 ASN A CA 1
ATOM 1263 C C . ASN A 1 172 ? 3.968 -19.774 64.628 1.00 24.27 172 ASN A C 1
ATOM 1265 O O . ASN A 1 172 ? 4.824 -19.483 65.457 1.00 24.27 172 ASN A O 1
ATOM 1269 N N . VAL A 1 173 ? 2.910 -18.978 64.328 1.00 25.58 173 VAL A N 1
ATOM 1270 C CA . VAL A 1 173 ? 2.006 -18.255 65.293 1.00 25.58 173 VAL A CA 1
ATOM 1271 C C . VAL A 1 173 ? 2.527 -16.950 65.961 1.00 25.58 173 VAL A C 1
ATOM 1273 O O . VAL A 1 173 ? 3.723 -16.868 66.220 1.00 25.58 173 VAL A O 1
ATOM 1276 N N . PRO A 1 174 ? 1.679 -15.938 66.325 1.00 25.84 174 PRO A N 1
ATOM 1277 C CA . PRO A 1 174 ? 0.202 -15.787 66.233 1.00 25.84 174 PRO A CA 1
ATOM 1278 C C . PRO A 1 174 ? -0.299 -14.588 65.379 1.00 25.84 174 PRO A C 1
ATOM 1280 O O . PRO A 1 174 ? 0.486 -13.726 65.002 1.00 25.84 174 PRO A O 1
ATOM 1283 N N . GLY A 1 175 ? -1.625 -14.462 65.158 1.00 25.47 175 GLY A N 1
ATOM 1284 C CA . GLY A 1 175 ? -2.201 -13.197 64.642 1.00 25.47 175 GLY A CA 1
ATOM 1285 C C . GLY A 1 175 ? -3.617 -13.186 64.031 1.00 25.47 175 GLY A C 1
ATOM 1286 O O . GLY A 1 175 ? -3.887 -12.325 63.201 1.00 25.47 175 GLY A O 1
ATOM 1287 N N . THR A 1 176 ? -4.525 -14.115 64.354 1.00 24.70 176 THR A N 1
ATOM 1288 C CA . THR A 1 176 ? -5.837 -14.217 63.671 1.00 24.70 176 THR A CA 1
ATOM 1289 C C . THR A 1 176 ? -6.960 -13.395 64.316 1.00 24.70 176 THR A C 1
ATOM 1291 O O . THR A 1 176 ? -7.357 -13.702 65.441 1.00 24.70 176 THR A O 1
ATOM 1294 N N . THR A 1 177 ? -7.587 -12.495 63.548 1.00 23.78 177 THR A N 1
ATOM 1295 C CA . THR A 1 177 ? -8.913 -11.929 63.869 1.00 23.78 177 THR A CA 1
ATOM 1296 C C . THR A 1 177 ? -9.766 -11.813 62.599 1.00 23.78 177 THR A C 1
ATOM 1298 O O . THR A 1 177 ? -9.436 -11.042 61.703 1.00 23.78 177 THR A O 1
ATOM 1301 N N . GLN A 1 178 ? -10.866 -12.569 62.513 1.00 23.03 178 GLN A N 1
ATOM 1302 C CA . GLN A 1 178 ? -11.893 -12.417 61.470 1.00 23.03 178 GLN A CA 1
ATOM 1303 C C . GLN A 1 178 ? -13.011 -11.481 61.949 1.00 23.03 178 GLN A C 1
ATOM 1305 O O . GLN A 1 178 ? -13.541 -11.702 63.035 1.00 23.03 178 GLN A O 1
ATOM 1310 N N . VAL A 1 179 ? -13.443 -10.534 61.111 1.00 22.09 179 VAL A N 1
ATOM 1311 C CA . VAL A 1 179 ? -14.819 -9.980 61.067 1.00 22.09 179 VAL A CA 1
ATOM 1312 C C . VAL A 1 179 ? -15.087 -9.427 59.639 1.00 22.09 179 VAL A C 1
ATOM 1314 O O . VAL A 1 179 ? -14.151 -9.442 58.837 1.00 22.09 179 VAL A O 1
ATOM 1317 N N . PRO A 1 180 ? -16.335 -9.131 59.210 1.00 23.78 180 PRO A N 1
ATOM 1318 C CA . PRO A 1 180 ? -16.882 -9.840 58.049 1.00 23.78 180 PRO A CA 1
ATOM 1319 C C . PRO A 1 180 ? -17.206 -8.951 56.835 1.00 23.78 180 PRO A C 1
ATOM 1321 O O . PRO A 1 180 ? -17.109 -7.727 56.882 1.00 23.78 180 PRO A O 1
ATOM 1324 N N . TYR A 1 181 ? -17.699 -9.588 55.767 1.00 21.77 181 TYR A N 1
ATOM 1325 C CA . TYR A 1 181 ? -18.464 -8.912 54.715 1.00 21.77 181 TYR A CA 1
ATOM 1326 C C . TYR A 1 181 ? -19.672 -8.166 55.303 1.00 21.77 181 TYR A C 1
ATOM 1328 O O . TYR A 1 181 ? -20.410 -8.722 56.118 1.00 21.77 181 TYR A O 1
ATOM 1336 N N . ILE A 1 182 ? -19.917 -6.947 54.817 1.00 22.06 182 ILE A N 1
ATOM 1337 C CA . ILE A 1 182 ? -21.168 -6.212 55.025 1.00 22.06 182 ILE A CA 1
ATOM 1338 C C . ILE A 1 182 ? -21.779 -5.929 53.653 1.00 22.06 182 ILE A C 1
ATOM 1340 O O . ILE A 1 182 ? -21.170 -5.278 52.809 1.00 22.06 182 ILE A O 1
ATOM 1344 N N . TYR A 1 183 ? -22.989 -6.440 53.449 1.00 21.80 183 TYR A N 1
ATOM 1345 C CA . TYR A 1 183 ? -23.855 -6.110 52.320 1.00 21.80 183 TYR A CA 1
ATOM 1346 C C . TYR A 1 183 ? -24.627 -4.835 52.689 1.00 21.80 183 TYR A C 1
ATOM 1348 O O . TYR A 1 183 ? -25.161 -4.767 53.798 1.00 21.80 183 TYR A O 1
ATOM 1356 N N . ILE A 1 184 ? -24.682 -3.830 51.810 1.00 25.12 184 ILE A N 1
ATOM 1357 C CA . ILE A 1 184 ? -25.423 -2.583 52.067 1.00 25.12 184 ILE A CA 1
ATOM 1358 C C . ILE A 1 184 ? -26.624 -2.510 51.124 1.00 25.12 184 ILE A C 1
ATOM 1360 O O . ILE A 1 184 ? -26.479 -2.526 49.905 1.00 25.12 184 ILE A O 1
ATOM 1364 N N . ASP A 1 185 ? -27.808 -2.451 51.727 1.00 22.78 185 ASP A N 1
ATOM 1365 C CA . ASP A 1 185 ? -29.110 -2.336 51.069 1.00 22.78 185 ASP A CA 1
ATOM 1366 C C . ASP A 1 185 ? -29.350 -0.869 50.636 1.00 22.78 185 ASP A C 1
ATOM 1368 O O . ASP A 1 185 ? -29.196 0.032 51.472 1.00 22.78 185 ASP A O 1
ATOM 1372 N N . PRO A 1 186 ? -29.665 -0.572 49.357 1.00 27.55 186 PRO A N 1
ATOM 1373 C CA . PRO A 1 186 ? -29.760 0.799 48.852 1.00 27.55 186 PRO A CA 1
ATOM 1374 C C . PRO A 1 186 ? -31.044 1.528 49.297 1.00 27.55 186 PRO A C 1
ATOM 1376 O O . PRO A 1 186 ? -31.919 1.824 48.483 1.00 27.55 186 PRO A O 1
ATOM 1379 N N . GLY A 1 187 ? -31.140 1.901 50.580 1.00 29.53 187 GLY A N 1
ATOM 1380 C CA . GLY A 1 187 ? -32.194 2.821 51.015 1.00 29.53 187 GLY A CA 1
ATOM 1381 C C . GLY A 1 187 ? -32.384 3.065 52.513 1.00 29.53 187 GLY A C 1
ATOM 1382 O O . GLY A 1 187 ? -33.398 2.639 53.055 1.00 29.53 187 GLY A O 1
ATOM 1383 N N . GLN A 1 188 ? -31.535 3.893 53.137 1.00 24.47 188 GLN A N 1
ATOM 1384 C CA . GLN A 1 188 ? -31.991 4.891 54.125 1.00 24.47 188 GLN A CA 1
ATOM 1385 C C . GLN A 1 188 ? -31.161 6.180 54.039 1.00 24.47 188 GLN A C 1
ATOM 1387 O O . GLN A 1 188 ? -29.963 6.147 53.772 1.00 24.47 188 GLN A O 1
ATOM 1392 N N . GLN A 1 189 ? -31.819 7.319 54.269 1.00 32.75 189 GLN A N 1
ATOM 1393 C CA . GLN A 1 189 ? -31.185 8.632 54.400 1.00 32.75 189 GLN A CA 1
ATOM 1394 C C . GLN A 1 189 ? -30.843 8.901 55.870 1.00 32.75 189 GLN A C 1
ATOM 1396 O O . GLN A 1 189 ? -31.664 8.643 56.750 1.00 32.75 189 GLN A O 1
ATOM 1401 N N . SER A 1 190 ? -29.682 9.497 56.132 1.00 25.84 190 SER A N 1
ATOM 1402 C CA . SER A 1 190 ? -29.366 10.128 57.415 1.00 25.84 190 SER A CA 1
ATOM 1403 C C . SER A 1 190 ? -28.529 11.389 57.190 1.00 25.84 190 SER A C 1
ATOM 1405 O O . SER A 1 190 ? -27.703 11.460 56.281 1.00 25.84 190 SER A O 1
ATOM 1407 N N . GLU A 1 191 ? -28.819 12.429 57.968 1.00 26.39 191 GLU A N 1
ATOM 1408 C CA . GLU A 1 191 ? -28.288 13.778 57.763 1.00 26.39 191 GLU A CA 1
ATOM 1409 C C . GLU A 1 191 ? -26.845 13.908 58.279 1.00 26.39 191 GLU A C 1
ATOM 1411 O O . GLU A 1 191 ? -26.495 13.359 59.325 1.00 26.39 191 GLU A O 1
ATOM 1416 N N . VAL A 1 192 ? -26.015 14.687 57.577 1.00 26.14 192 VAL A N 1
ATOM 1417 C CA . VAL A 1 192 ? -24.649 15.026 58.006 1.00 26.14 192 VAL A CA 1
ATOM 1418 C C . VAL A 1 192 ? -24.526 16.540 58.152 1.00 26.14 192 VAL A C 1
ATOM 1420 O O . VAL A 1 192 ? -24.662 17.286 57.183 1.00 26.14 192 VAL A O 1
ATOM 1423 N N . SER A 1 193 ? -24.266 16.996 59.378 1.00 22.33 193 SER A N 1
ATOM 1424 C CA . SER A 1 193 ? -24.070 18.414 59.699 1.00 22.33 193 SER A CA 1
ATOM 1425 C C . SER A 1 193 ? -22.784 18.982 59.071 1.00 22.33 193 SER A C 1
ATOM 1427 O O . SER A 1 193 ? -21.805 18.246 58.932 1.00 22.33 193 SER A O 1
ATOM 1429 N N . PRO A 1 194 ? -22.720 20.292 58.752 1.00 23.70 194 PRO A N 1
ATOM 1430 C CA . PRO A 1 194 ? -21.527 20.891 58.156 1.00 23.70 194 PRO A CA 1
ATOM 1431 C C . PRO A 1 194 ? -20.308 20.824 59.086 1.00 23.70 194 PRO A C 1
ATOM 1433 O O . PRO A 1 194 ? -20.360 21.294 60.224 1.00 23.70 194 PRO A O 1
ATOM 1436 N N . ILE A 1 195 ? -19.190 20.297 58.584 1.00 23.30 195 ILE A N 1
ATOM 1437 C CA . ILE A 1 195 ? -17.890 20.379 59.259 1.00 23.30 195 ILE A CA 1
ATOM 1438 C C . ILE A 1 195 ? -17.233 21.707 58.875 1.00 23.30 195 ILE A C 1
ATOM 1440 O O . ILE A 1 195 ? -16.874 21.924 57.718 1.00 23.30 195 ILE A O 1
ATOM 1444 N N . THR A 1 196 ? -17.061 22.599 59.849 1.00 22.19 196 THR A N 1
ATOM 1445 C CA . THR A 1 196 ? -16.370 23.878 59.650 1.00 22.19 196 THR A CA 1
ATOM 1446 C C . THR A 1 196 ? -14.878 23.644 59.416 1.00 22.19 196 THR A C 1
ATOM 1448 O O . THR A 1 196 ? -14.161 23.229 60.326 1.00 22.19 196 THR A O 1
ATOM 1451 N N . ILE A 1 197 ? -14.399 23.936 58.206 1.00 24.12 197 ILE A N 1
ATOM 1452 C CA . ILE A 1 197 ? -12.974 23.872 57.862 1.00 24.12 197 ILE A CA 1
ATOM 1453 C C . ILE A 1 197 ? -12.235 25.017 58.588 1.00 24.12 197 ILE A C 1
ATOM 1455 O O . ILE A 1 197 ? -12.646 26.172 58.446 1.00 24.12 197 ILE A O 1
ATOM 1459 N N . PRO A 1 198 ? -11.155 24.752 59.351 1.00 24.34 198 PRO A N 1
ATOM 1460 C CA . PRO A 1 198 ? -10.304 25.809 59.894 1.00 24.34 198 PRO A CA 1
ATOM 1461 C C . PRO A 1 198 ? -9.640 26.605 58.766 1.00 24.34 198 PRO A C 1
ATOM 1463 O O . PRO A 1 198 ? -9.165 26.024 57.792 1.00 24.34 198 PRO A O 1
ATOM 1466 N N . SER A 1 199 ? -9.569 27.931 58.897 1.00 26.53 199 SER A N 1
ATOM 1467 C CA . SER A 1 199 ? -8.878 28.785 57.924 1.00 26.53 199 SER A CA 1
ATOM 1468 C C . SER A 1 199 ? -7.416 28.361 57.766 1.00 26.53 199 SER A C 1
ATOM 1470 O O . SER A 1 199 ? -6.690 28.312 58.762 1.00 26.53 199 SER A O 1
ATOM 1472 N N . ALA A 1 200 ? -6.985 28.091 56.532 1.00 31.41 200 ALA A N 1
ATOM 1473 C CA . ALA A 1 200 ? -5.594 27.770 56.230 1.00 31.41 200 ALA A CA 1
ATOM 1474 C C . ALA A 1 200 ? -4.653 28.903 56.679 1.00 31.41 200 ALA A C 1
ATOM 1476 O O . ALA A 1 200 ? -4.969 30.081 56.506 1.00 31.41 200 ALA A O 1
ATOM 1477 N N . ASP A 1 201 ? -3.501 28.541 57.246 1.00 30.58 201 ASP A N 1
ATOM 1478 C CA . ASP A 1 201 ? -2.467 29.502 57.634 1.00 30.58 201 ASP A CA 1
ATOM 1479 C C . ASP A 1 201 ? -1.843 30.123 56.366 1.00 30.58 201 ASP A C 1
ATOM 1481 O O . ASP A 1 201 ? -1.251 29.393 55.563 1.00 30.58 201 ASP A O 1
ATOM 1485 N N . PRO A 1 202 ? -1.949 31.453 56.161 1.00 30.12 202 PRO A N 1
ATOM 1486 C CA . PRO A 1 202 ? -1.450 32.118 54.959 1.00 30.12 202 PRO A CA 1
ATOM 1487 C C . PRO A 1 202 ? 0.084 32.111 54.834 1.00 30.12 202 PRO A C 1
ATOM 1489 O O . PRO A 1 202 ? 0.602 32.552 53.812 1.00 30.12 202 PRO A O 1
ATOM 1492 N N . ASN A 1 203 ? 0.815 31.624 55.844 1.00 27.36 203 ASN A N 1
ATOM 1493 C CA . ASN A 1 203 ? 2.275 31.512 55.826 1.00 27.36 203 ASN A CA 1
ATOM 1494 C C . ASN A 1 203 ? 2.780 30.133 55.371 1.00 27.36 203 ASN A C 1
ATOM 1496 O O . ASN A 1 203 ? 3.993 29.940 55.263 1.00 27.36 203 ASN A O 1
ATOM 1500 N N . VAL A 1 204 ? 1.891 29.173 55.077 1.00 29.08 204 VAL A N 1
ATOM 1501 C CA . VAL A 1 204 ? 2.290 27.893 54.472 1.00 29.08 204 VAL A CA 1
ATOM 1502 C C . VAL A 1 204 ? 2.613 28.119 52.997 1.00 29.08 204 VAL A C 1
ATOM 1504 O O . VAL A 1 204 ? 1.801 27.872 52.105 1.00 29.08 204 VAL A O 1
ATOM 1507 N N . VAL A 1 205 ? 3.840 28.573 52.737 1.00 30.72 205 VAL A N 1
ATOM 1508 C CA . VAL A 1 205 ? 4.444 28.492 51.407 1.00 30.72 205 VAL A CA 1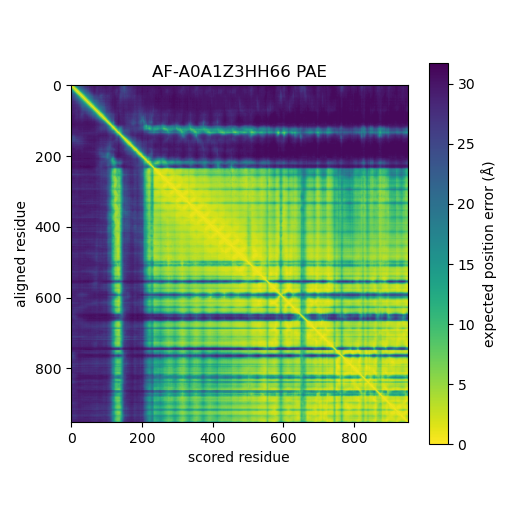
ATOM 1509 C C . VAL A 1 205 ? 4.660 27.013 51.101 1.00 30.72 205 VAL A C 1
ATOM 1511 O O . VAL A 1 205 ? 5.675 26.417 51.461 1.00 30.72 205 VAL A O 1
ATOM 1514 N N . VAL A 1 206 ? 3.674 26.402 50.445 1.00 26.59 206 VAL A N 1
ATOM 1515 C CA . VAL A 1 206 ? 3.884 25.142 49.738 1.00 26.59 206 VAL A CA 1
ATOM 1516 C C . VAL A 1 206 ? 4.818 25.464 48.579 1.00 26.59 206 VAL A C 1
ATOM 1518 O O . VAL A 1 206 ? 4.385 26.001 47.561 1.00 26.59 206 VAL A O 1
ATOM 1521 N N . ASN A 1 207 ? 6.107 25.167 48.745 1.00 29.05 207 ASN A N 1
ATOM 1522 C CA . ASN A 1 207 ? 7.053 25.184 47.638 1.00 29.05 207 ASN A CA 1
ATOM 1523 C C . ASN A 1 207 ? 6.516 24.234 46.558 1.00 29.05 207 ASN A C 1
ATOM 1525 O O . ASN A 1 207 ? 6.493 23.016 46.749 1.00 29.05 207 ASN A O 1
ATOM 1529 N N . SER A 1 208 ? 6.067 24.798 45.438 1.00 34.44 208 SER A N 1
ATOM 1530 C CA . SER A 1 208 ? 5.673 24.045 44.250 1.00 34.44 208 SER A CA 1
ATOM 1531 C C . SER A 1 208 ? 6.834 23.161 43.772 1.00 34.44 208 SER A C 1
ATOM 1533 O O . SER A 1 208 ? 7.999 23.502 44.026 1.00 34.44 208 SER A O 1
ATOM 1535 N N . PRO A 1 209 ? 6.563 22.041 43.071 1.00 36.62 209 PRO A N 1
ATOM 1536 C CA . PRO A 1 209 ? 7.609 21.166 42.546 1.00 36.62 209 PRO A CA 1
ATOM 1537 C C . PRO A 1 209 ? 8.736 21.930 41.833 1.00 36.62 209 PRO A C 1
ATOM 1539 O O . PRO A 1 209 ? 9.903 21.651 42.113 1.00 36.62 209 PRO A O 1
ATOM 1542 N N . SER A 1 210 ? 8.414 22.963 41.037 1.00 35.88 210 SER A N 1
ATOM 1543 C CA . SER A 1 210 ? 9.366 23.907 40.420 1.00 35.88 210 SER A CA 1
ATOM 1544 C C . SER A 1 210 ? 10.467 24.421 41.337 1.00 35.88 210 SER A C 1
ATOM 1546 O O . SER A 1 210 ? 11.622 24.449 40.921 1.00 35.88 210 SER A O 1
ATOM 1548 N N . GLN A 1 211 ? 10.167 24.808 42.578 1.00 36.91 211 GLN A N 1
ATOM 1549 C CA . GLN A 1 211 ? 11.172 25.399 43.470 1.00 36.91 211 GLN A CA 1
ATOM 1550 C C . GLN A 1 211 ? 12.224 24.379 43.929 1.00 36.91 211 GLN A C 1
ATOM 1552 O O . GLN A 1 211 ? 13.346 24.756 44.257 1.00 36.91 211 GLN A O 1
ATOM 1557 N N . THR A 1 212 ? 11.889 23.087 43.883 1.00 36.88 212 THR A N 1
ATOM 1558 C CA . THR A 1 212 ? 12.825 21.970 44.113 1.00 36.88 212 THR A CA 1
ATOM 1559 C C . THR A 1 212 ? 13.509 21.511 42.810 1.00 36.88 212 THR A C 1
ATOM 1561 O O . THR A 1 212 ? 14.428 20.697 42.840 1.00 36.88 212 THR A O 1
ATOM 1564 N N . LEU A 1 213 ? 13.070 22.034 41.658 1.00 41.81 213 LEU A N 1
ATOM 1565 C CA . LEU A 1 213 ? 13.422 21.587 40.303 1.00 41.81 213 LEU A CA 1
ATOM 1566 C C . LEU A 1 213 ? 14.152 22.629 39.441 1.00 41.81 213 LEU A C 1
ATOM 1568 O O . LEU A 1 213 ? 14.675 22.293 38.379 1.00 41.81 213 LEU A O 1
ATOM 1572 N N . GLY A 1 214 ? 14.145 23.897 39.852 1.00 47.81 214 GLY A N 1
ATOM 1573 C CA . GLY A 1 214 ? 14.688 25.030 39.097 1.00 47.81 214 GLY A CA 1
ATOM 1574 C C . GLY A 1 214 ? 13.869 25.457 37.871 1.00 47.81 214 GLY A C 1
ATOM 1575 O O . GLY A 1 214 ? 14.232 26.446 37.238 1.00 47.81 214 GLY A O 1
ATOM 1576 N N . LEU A 1 215 ? 12.790 24.742 37.526 1.00 51.69 215 LEU A N 1
ATOM 1577 C CA . LEU A 1 215 ? 11.923 25.054 36.384 1.00 51.69 215 LEU A CA 1
ATOM 1578 C C . LEU A 1 215 ? 11.328 26.463 36.499 1.00 51.69 215 LEU A C 1
ATOM 1580 O O . LEU A 1 215 ? 10.920 26.892 37.580 1.00 51.69 215 LEU A O 1
ATOM 1584 N N . SER A 1 216 ? 11.228 27.166 35.370 1.00 55.56 216 SER A N 1
ATOM 1585 C CA . SER A 1 216 ? 10.548 28.461 35.338 1.00 55.56 216 SER A CA 1
ATOM 1586 C C . SER A 1 216 ? 9.025 28.286 35.497 1.00 55.56 216 SER A C 1
ATOM 1588 O O . SER A 1 216 ? 8.480 27.267 35.060 1.00 55.56 216 SER A O 1
ATOM 1590 N N . PRO A 1 217 ? 8.296 29.280 36.044 1.00 53.56 217 PRO A N 1
ATOM 1591 C CA . PRO A 1 217 ? 6.835 29.213 36.155 1.00 53.56 217 PRO A CA 1
ATOM 1592 C C . PRO A 1 217 ? 6.106 29.025 34.813 1.00 53.56 217 PRO A C 1
ATOM 1594 O O . PRO A 1 217 ? 5.007 28.480 34.784 1.00 53.56 217 PRO A O 1
ATOM 1597 N N . ALA A 1 218 ? 6.721 29.427 33.693 1.00 52.94 218 ALA A N 1
ATOM 1598 C CA . ALA A 1 218 ? 6.193 29.156 32.356 1.00 52.94 218 ALA A CA 1
ATOM 1599 C C . ALA A 1 218 ? 6.196 27.649 32.029 1.00 52.94 218 ALA A C 1
ATOM 1601 O O . ALA A 1 218 ? 5.223 27.140 31.477 1.00 52.94 218 ALA A O 1
ATOM 1602 N N . MET A 1 219 ? 7.243 26.921 32.439 1.00 54.62 219 MET A N 1
ATOM 1603 C CA . MET A 1 219 ? 7.378 25.486 32.170 1.00 54.62 219 MET A CA 1
ATOM 1604 C C . MET A 1 219 ? 6.421 24.613 32.989 1.00 54.62 219 MET A C 1
ATOM 1606 O O . MET A 1 219 ? 5.980 23.578 32.485 1.00 54.62 219 MET A O 1
ATOM 1610 N N . GLU A 1 220 ? 6.074 25.019 34.217 1.00 54.47 220 GLU A N 1
ATOM 1611 C CA . GLU A 1 220 ? 5.053 24.330 35.026 1.00 54.47 220 GLU A CA 1
ATOM 1612 C C . GLU A 1 220 ? 3.638 24.511 34.472 1.00 54.47 220 GLU A C 1
ATOM 1614 O O . GLU A 1 220 ? 2.842 23.573 34.518 1.00 54.47 220 GLU A O 1
ATOM 1619 N N . ASN A 1 221 ? 3.315 25.686 33.920 1.00 58.41 221 ASN A N 1
ATOM 1620 C CA . ASN A 1 221 ? 1.949 25.997 33.493 1.00 58.41 221 ASN A CA 1
ATOM 1621 C C . ASN A 1 221 ? 1.440 25.007 32.421 1.00 58.41 221 ASN A C 1
ATOM 1623 O O . ASN A 1 221 ? 0.283 24.594 32.449 1.00 58.41 221 ASN A O 1
ATOM 1627 N N . CYS A 1 222 ? 2.334 24.525 31.548 1.00 59.94 222 CYS A N 1
ATOM 1628 C CA . CYS A 1 222 ? 2.031 23.495 30.548 1.00 59.94 222 CYS A CA 1
ATOM 1629 C C . CYS A 1 222 ? 1.639 22.127 31.142 1.00 59.94 222 CYS A C 1
ATOM 1631 O O . CYS A 1 222 ? 0.933 21.372 30.482 1.00 59.94 222 CYS A O 1
ATOM 1633 N N . TYR A 1 223 ? 2.087 21.796 32.359 1.00 46.88 223 TYR A N 1
ATOM 1634 C CA . TYR A 1 223 ? 1.711 20.559 33.061 1.00 46.88 223 TYR A CA 1
ATOM 1635 C C . TYR A 1 223 ? 0.371 20.716 33.803 1.00 46.88 223 TYR A C 1
ATOM 1637 O O . TYR A 1 223 ? -0.419 19.778 33.873 1.00 46.88 223 TYR A O 1
ATOM 1645 N N . GLY A 1 224 ? 0.053 21.921 34.294 1.00 44.78 224 GLY A N 1
ATOM 1646 C CA . GLY A 1 224 ? -1.259 22.214 34.891 1.00 44.78 224 GLY A CA 1
ATOM 1647 C C . GLY A 1 224 ? -2.422 21.899 33.941 1.00 44.78 224 GLY A C 1
ATOM 1648 O O . GLY A 1 224 ? -3.393 21.257 34.344 1.00 44.78 224 GLY A O 1
ATOM 1649 N N . HIS A 1 225 ? -2.263 22.232 32.655 1.00 47.44 225 HIS A N 1
ATOM 1650 C CA . HIS A 1 225 ? -3.237 21.950 31.593 1.00 47.44 225 HIS A CA 1
ATOM 1651 C C . HIS A 1 225 ? -3.575 20.458 31.384 1.00 47.44 225 HIS A C 1
ATOM 1653 O O . HIS A 1 225 ? -4.583 20.174 30.741 1.00 47.44 225 HIS A O 1
ATOM 1659 N N . THR A 1 226 ? -2.797 19.505 31.919 1.00 47.22 226 THR A N 1
ATOM 1660 C CA . THR A 1 226 ? -3.126 18.066 31.847 1.00 47.22 226 THR A CA 1
ATOM 1661 C C . THR A 1 226 ? -3.786 17.509 33.114 1.00 47.22 226 THR A C 1
ATOM 1663 O O . THR A 1 226 ? -4.224 16.364 33.095 1.00 47.22 226 THR A O 1
ATOM 1666 N N . GLN A 1 227 ? -3.871 18.279 34.210 1.00 40.34 227 GLN A N 1
ATOM 1667 C CA . GLN A 1 227 ? -4.528 17.848 35.459 1.00 40.34 227 GLN A CA 1
ATOM 1668 C C . GLN A 1 227 ? -5.724 18.714 35.882 1.00 40.34 227 GLN A C 1
ATOM 1670 O O . GLN A 1 227 ? -6.642 18.193 36.513 1.00 40.34 227 GLN A O 1
ATOM 1675 N N . SER A 1 228 ? -5.760 20.012 35.560 1.00 32.06 228 SER A N 1
ATOM 1676 C CA . SER A 1 228 ? -6.891 20.874 35.929 1.00 32.06 228 SER A CA 1
ATOM 1677 C C . SER A 1 228 ? -7.975 20.879 34.851 1.00 32.06 228 SER A C 1
ATOM 1679 O O . SER A 1 228 ? -7.765 21.390 33.751 1.00 32.06 228 SER A O 1
ATOM 1681 N N . GLN A 1 229 ? -9.155 20.363 35.191 1.00 47.56 229 GLN A N 1
ATOM 1682 C CA . GLN A 1 229 ? -10.340 20.385 34.336 1.00 47.56 229 GLN A CA 1
ATOM 1683 C C . GLN A 1 229 ? -10.764 21.818 33.975 1.00 47.56 229 GLN A C 1
ATOM 1685 O O . GLN A 1 229 ? -11.148 22.601 34.842 1.00 47.56 229 GLN A O 1
ATOM 1690 N N . ALA A 1 230 ? -10.775 22.115 32.677 1.00 31.12 230 ALA A N 1
ATOM 1691 C CA . ALA A 1 230 ? -11.531 23.206 32.068 1.00 31.12 230 ALA A CA 1
ATOM 1692 C C . ALA A 1 230 ? -12.253 22.640 30.834 1.00 31.12 230 ALA A C 1
ATOM 1694 O O . ALA A 1 230 ? -11.763 22.712 29.713 1.00 31.12 230 ALA A O 1
ATOM 1695 N N . GLU A 1 231 ? -13.362 21.952 31.113 1.00 39.97 231 GLU A N 1
ATOM 1696 C CA . GLU A 1 231 ? -14.358 21.378 30.196 1.00 39.97 231 GLU A CA 1
ATOM 1697 C C . GLU A 1 231 ? -14.051 21.432 28.683 1.00 39.97 231 GLU A C 1
ATOM 1699 O O . GLU A 1 231 ? -14.447 22.355 27.977 1.00 39.97 231 GLU A O 1
ATOM 1704 N N . ILE A 1 232 ? -13.512 20.325 28.154 1.00 48.97 232 ILE A N 1
ATOM 1705 C CA . ILE A 1 232 ? -13.809 19.889 26.775 1.00 48.97 232 ILE A CA 1
ATOM 1706 C C . ILE A 1 232 ? -13.249 20.835 25.673 1.00 48.97 232 ILE A C 1
ATOM 1708 O O . ILE A 1 232 ? -13.751 20.875 24.551 1.00 48.97 232 ILE A O 1
ATOM 1712 N N . ASP A 1 233 ? -12.158 21.561 25.942 1.00 45.72 233 ASP A N 1
ATOM 1713 C CA . ASP A 1 233 ? -11.590 22.488 24.952 1.00 45.72 233 ASP A CA 1
ATOM 1714 C C . ASP A 1 233 ? -11.088 21.782 23.672 1.00 45.72 233 ASP A C 1
ATOM 1716 O O . ASP A 1 233 ? -10.149 20.976 23.673 1.00 45.72 233 ASP A O 1
ATOM 1720 N N . SER A 1 234 ? -11.699 22.151 22.543 1.00 45.91 234 SER A N 1
ATOM 1721 C CA . SER A 1 234 ? -11.402 21.694 21.185 1.00 45.91 234 SER A CA 1
ATOM 1722 C C . SER A 1 234 ? -10.106 22.303 20.618 1.00 45.91 234 SER A C 1
ATOM 1724 O O . SER A 1 234 ? -10.066 22.780 19.482 1.00 45.91 234 SER A O 1
ATOM 1726 N N . GLY A 1 235 ? -9.046 22.319 21.426 1.00 59.06 235 GLY A N 1
ATOM 1727 C CA . GLY A 1 235 ? -7.753 22.923 21.106 1.00 59.06 235 GLY A CA 1
ATOM 1728 C C . GLY A 1 235 ? -6.540 22.243 21.747 1.00 59.06 235 GLY A C 1
ATOM 1729 O O . GLY A 1 235 ? -5.415 22.594 21.383 1.00 59.06 235 GLY A O 1
ATOM 1730 N N . LEU A 1 236 ? -6.740 21.259 22.638 1.00 67.25 236 LEU A N 1
ATOM 1731 C CA . LEU A 1 236 ? -5.712 20.683 23.521 1.00 67.25 236 LEU A CA 1
ATOM 1732 C C . LEU A 1 236 ? -4.372 20.384 22.824 1.00 67.25 236 LEU A C 1
ATOM 1734 O O . LEU A 1 236 ? -3.332 20.876 23.254 1.00 67.25 236 LEU A O 1
ATOM 1738 N N . ALA A 1 237 ? -4.370 19.641 21.712 1.00 67.12 237 ALA A N 1
ATOM 1739 C CA . ALA A 1 237 ? -3.128 19.293 21.011 1.00 67.12 237 ALA A CA 1
ATOM 1740 C C . ALA A 1 237 ? -2.364 20.528 20.483 1.00 67.12 237 ALA A C 1
ATOM 1742 O O . ALA A 1 237 ? -1.138 20.572 20.542 1.00 67.12 237 ALA A O 1
ATOM 1743 N N . ASN A 1 238 ? -3.069 21.561 20.008 1.00 74.06 238 ASN A N 1
ATOM 1744 C CA . ASN A 1 238 ? -2.439 22.799 19.540 1.00 74.06 238 ASN A CA 1
ATOM 1745 C C . ASN A 1 238 ? -1.957 23.678 20.706 1.00 74.06 238 ASN A C 1
ATOM 1747 O O . ASN A 1 238 ? -0.907 24.307 20.588 1.00 74.06 238 ASN A O 1
ATOM 1751 N N . GLN A 1 239 ? -2.675 23.685 21.833 1.00 73.31 239 GLN A N 1
ATOM 1752 C CA . GLN A 1 239 ? -2.257 24.369 23.063 1.00 73.31 239 GLN A CA 1
ATOM 1753 C C . GLN A 1 239 ? -0.981 23.739 23.641 1.00 73.31 239 GLN A C 1
ATOM 1755 O O . GLN A 1 239 ? -0.025 24.455 23.934 1.00 73.31 239 GLN A O 1
ATOM 1760 N N . LEU A 1 240 ? -0.916 22.404 23.711 1.00 74.12 240 LEU A N 1
ATOM 1761 C CA . LEU A 1 240 ? 0.282 21.672 24.138 1.00 74.12 240 LEU A CA 1
ATOM 1762 C C . LEU A 1 240 ? 1.482 21.968 23.218 1.00 74.12 240 LEU A C 1
ATOM 1764 O O . LEU A 1 240 ? 2.563 22.268 23.720 1.00 74.12 240 LEU A O 1
ATOM 1768 N N . ILE A 1 241 ? 1.299 21.975 21.889 1.00 82.19 241 ILE A N 1
ATOM 1769 C CA . ILE A 1 241 ? 2.362 22.352 20.934 1.00 82.19 241 ILE A CA 1
ATOM 1770 C C . ILE A 1 241 ? 2.855 23.786 21.176 1.00 82.19 241 ILE A C 1
ATOM 1772 O O . ILE A 1 241 ? 4.064 24.011 21.222 1.00 82.19 241 ILE A O 1
ATOM 1776 N N . GLN A 1 242 ? 1.954 24.757 21.366 1.00 82.25 242 GLN A N 1
ATOM 1777 C CA . GLN A 1 242 ? 2.337 26.149 21.644 1.00 82.25 242 GLN A CA 1
ATOM 1778 C C . GLN A 1 242 ? 3.110 26.270 22.967 1.00 82.25 242 GLN A C 1
ATOM 1780 O O . GLN A 1 242 ? 4.160 26.911 23.011 1.00 82.25 242 GLN A O 1
ATOM 1785 N N . CYS A 1 243 ? 2.634 25.607 24.023 1.00 79.56 243 CYS A N 1
ATOM 1786 C CA . CYS A 1 243 ? 3.235 25.664 25.353 1.00 79.56 243 CYS A CA 1
ATOM 1787 C C . CYS A 1 243 ? 4.620 24.988 25.386 1.00 79.56 243 CYS A C 1
ATOM 1789 O O . CYS A 1 243 ? 5.591 25.569 25.873 1.00 79.56 243 CYS A O 1
ATOM 1791 N N . TYR A 1 244 ? 4.770 23.800 24.788 1.00 83.94 244 TYR A N 1
ATOM 1792 C CA . TYR A 1 244 ? 6.074 23.131 24.733 1.00 83.94 244 TYR A CA 1
ATOM 1793 C C . TYR A 1 244 ? 7.053 23.765 23.727 1.00 83.94 244 TYR A C 1
ATOM 1795 O O . TYR A 1 244 ? 8.259 23.671 23.947 1.00 83.94 244 TYR A O 1
ATOM 1803 N N . THR A 1 245 ? 6.577 24.497 22.706 1.00 86.88 245 THR A N 1
ATOM 1804 C CA . THR A 1 245 ? 7.443 25.357 21.868 1.00 86.88 245 THR A CA 1
ATOM 1805 C C . THR A 1 245 ? 8.096 26.450 22.717 1.00 86.88 245 THR A C 1
ATOM 1807 O O . THR A 1 245 ? 9.318 26.586 22.705 1.00 86.88 245 THR A O 1
ATOM 1810 N N . GLN A 1 246 ? 7.311 27.165 23.530 1.00 83.25 246 GLN A N 1
ATOM 1811 C CA . GLN A 1 246 ? 7.835 28.193 24.442 1.00 83.25 246 GLN A CA 1
ATOM 1812 C C . GLN A 1 246 ? 8.802 27.598 25.480 1.00 83.25 246 GLN A C 1
ATOM 1814 O O . GLN A 1 246 ? 9.841 28.188 25.773 1.00 83.25 246 GLN A O 1
ATOM 1819 N N . ASN A 1 247 ? 8.523 26.392 25.986 1.00 82.19 247 ASN A N 1
ATOM 1820 C CA . ASN A 1 247 ? 9.444 25.693 26.887 1.00 82.19 247 ASN A CA 1
ATOM 1821 C C . ASN A 1 247 ? 10.771 25.321 26.213 1.00 82.19 247 ASN A C 1
ATOM 1823 O O . ASN A 1 247 ? 11.809 25.380 26.872 1.00 82.19 247 ASN A O 1
ATOM 1827 N N . LEU A 1 248 ? 10.761 24.963 24.924 1.00 86.75 248 LEU A N 1
ATOM 1828 C CA . LEU A 1 248 ? 11.982 24.692 24.163 1.00 86.75 248 LEU A CA 1
ATOM 1829 C C . LEU A 1 248 ? 12.806 25.973 23.963 1.00 86.75 248 LEU A C 1
ATOM 1831 O O . LEU A 1 248 ? 14.014 25.954 24.188 1.00 86.75 248 LEU A O 1
ATOM 1835 N N . GLU A 1 249 ? 12.163 27.093 23.621 1.00 85.94 249 GLU A N 1
ATOM 1836 C CA . GLU A 1 249 ? 12.825 28.401 23.511 1.00 85.94 249 GLU A CA 1
ATOM 1837 C C . GLU A 1 249 ? 13.476 28.824 24.839 1.00 85.94 249 GLU A C 1
ATOM 1839 O O . GLU A 1 249 ? 14.645 29.212 24.860 1.00 85.94 249 GLU A O 1
ATOM 1844 N N . VAL A 1 250 ? 12.763 28.695 25.964 1.00 81.44 250 VAL A N 1
ATOM 1845 C CA . VAL A 1 250 ? 13.297 28.991 27.307 1.00 81.44 250 VAL A CA 1
ATOM 1846 C C . VAL A 1 250 ? 14.447 28.044 27.671 1.00 81.44 250 VAL A C 1
ATOM 1848 O O . VAL A 1 250 ? 15.478 28.494 28.174 1.00 81.44 250 VAL A O 1
ATOM 1851 N N . ALA A 1 251 ? 14.324 26.746 27.383 1.00 83.69 251 ALA A N 1
ATOM 1852 C CA . ALA A 1 251 ? 15.388 25.774 27.627 1.00 83.69 251 ALA A CA 1
ATOM 1853 C C . ALA A 1 251 ? 16.676 26.107 26.855 1.00 83.69 251 ALA A C 1
ATOM 1855 O O . ALA A 1 251 ? 17.767 26.052 27.427 1.00 83.69 251 ALA A O 1
ATOM 1856 N N . GLN A 1 252 ? 16.543 26.519 25.590 1.00 85.25 252 GLN A N 1
ATOM 1857 C CA . GLN A 1 252 ? 17.652 26.948 24.738 1.00 85.25 252 GLN A CA 1
ATOM 1858 C C . GLN A 1 252 ? 18.274 28.269 25.217 1.00 85.25 252 GLN A C 1
ATOM 1860 O O . GLN A 1 252 ? 19.496 28.358 25.316 1.00 85.25 252 GLN A O 1
ATOM 1865 N N . GLN A 1 253 ? 17.464 29.267 25.595 1.00 86.31 253 GLN A N 1
ATOM 1866 C CA . GLN A 1 253 ? 17.944 30.543 26.154 1.00 86.31 253 GLN A CA 1
ATOM 1867 C C . GLN A 1 253 ? 18.761 30.351 27.442 1.00 86.31 253 GLN A C 1
ATOM 1869 O O . GLN A 1 253 ? 19.761 31.036 27.651 1.00 86.31 253 GLN A O 1
ATOM 1874 N N . HIS A 1 254 ? 18.367 29.393 28.286 1.00 82.56 254 HIS A N 1
ATOM 1875 C CA . HIS A 1 254 ? 19.096 29.019 29.500 1.00 82.56 254 HIS A CA 1
ATOM 1876 C C . HIS A 1 254 ? 20.214 27.979 29.265 1.00 82.56 254 HIS A C 1
ATOM 1878 O O . HIS A 1 254 ? 20.895 27.603 30.219 1.00 82.56 254 HIS A O 1
ATOM 1884 N N . ASN A 1 255 ? 20.407 27.506 28.025 1.00 83.75 255 ASN A N 1
ATOM 1885 C CA . ASN A 1 255 ? 21.309 26.408 27.644 1.00 83.75 255 ASN A CA 1
ATOM 1886 C C . ASN A 1 255 ? 21.152 25.140 28.521 1.00 83.75 255 ASN A C 1
ATOM 1888 O O . ASN A 1 255 ? 22.117 24.426 28.807 1.00 83.75 255 ASN A O 1
ATOM 1892 N N . ASN A 1 256 ? 19.931 24.865 28.992 1.00 82.62 256 ASN A N 1
ATOM 1893 C CA . ASN A 1 256 ? 19.661 23.765 29.909 1.00 82.62 256 ASN A CA 1
ATOM 1894 C C . ASN A 1 256 ? 19.296 22.499 29.125 1.00 82.62 256 ASN A C 1
ATOM 1896 O O . ASN A 1 256 ? 18.209 22.379 28.554 1.00 82.62 256 ASN A O 1
ATOM 1900 N N . GLN A 1 257 ? 20.219 21.539 29.113 1.00 82.19 257 GLN A N 1
ATOM 1901 C CA . GLN A 1 257 ? 20.092 20.310 28.333 1.00 82.19 257 GLN A CA 1
ATOM 1902 C C . GLN A 1 257 ? 18.923 19.427 28.798 1.00 82.19 257 GLN A C 1
ATOM 1904 O O . GLN A 1 257 ? 18.155 18.956 27.961 1.00 82.19 257 GLN A O 1
ATOM 1909 N N . ALA A 1 258 ? 18.709 19.282 30.109 1.00 78.69 258 ALA A N 1
ATOM 1910 C CA . ALA A 1 258 ? 17.617 18.473 30.654 1.00 78.69 258 ALA A CA 1
ATOM 1911 C C . ALA A 1 258 ? 16.232 19.106 30.403 1.00 78.69 258 ALA A C 1
ATOM 1913 O O . ALA A 1 258 ? 15.256 18.398 30.149 1.00 78.69 258 ALA A O 1
ATOM 1914 N N . TRP A 1 259 ? 16.137 20.442 30.410 1.00 80.88 259 TRP A N 1
ATOM 1915 C CA . TRP A 1 259 ? 14.918 21.157 30.001 1.00 80.88 259 TRP A CA 1
ATOM 1916 C C . TRP A 1 259 ? 14.666 21.051 28.493 1.00 80.88 259 TRP A C 1
ATOM 1918 O O . TRP A 1 259 ? 13.516 20.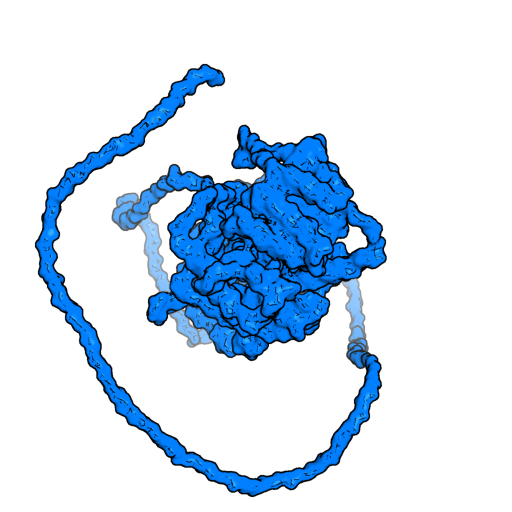952 28.070 1.00 80.88 259 TRP A O 1
ATOM 1928 N N . THR A 1 260 ? 15.735 21.033 27.692 1.00 85.19 260 THR A N 1
ATOM 1929 C CA . THR A 1 260 ? 15.663 20.868 26.233 1.00 85.19 260 THR A CA 1
ATOM 1930 C C . THR A 1 260 ? 15.140 19.472 25.905 1.00 85.19 260 THR A C 1
ATOM 1932 O O . THR A 1 260 ? 14.167 19.346 25.169 1.00 85.19 260 THR A O 1
ATOM 1935 N N . ALA A 1 261 ? 15.680 18.435 26.550 1.00 84.12 261 ALA A N 1
ATOM 1936 C CA . ALA A 1 261 ? 15.230 17.056 26.401 1.00 84.12 261 ALA A CA 1
ATOM 1937 C C . ALA A 1 261 ? 13.758 16.858 26.824 1.00 84.12 261 ALA A C 1
ATOM 1939 O O . ALA A 1 261 ? 12.978 16.209 26.123 1.00 84.12 261 ALA A O 1
ATOM 1940 N N . TYR A 1 262 ? 13.349 17.477 27.937 1.00 80.81 262 TYR A N 1
ATOM 1941 C CA . TYR A 1 262 ? 11.953 17.534 28.387 1.00 80.81 262 TYR A CA 1
ATOM 1942 C C . TYR A 1 262 ? 11.023 18.176 27.341 1.00 80.81 262 TYR A C 1
ATOM 1944 O O . TYR A 1 262 ? 9.982 17.607 27.004 1.00 80.81 262 TYR A O 1
ATOM 1952 N N . ALA A 1 263 ? 11.401 19.338 26.798 1.00 83.12 263 ALA A N 1
ATOM 1953 C CA . ALA A 1 263 ? 10.586 20.061 25.826 1.00 83.12 263 ALA A CA 1
ATOM 1954 C C . ALA A 1 263 ? 10.518 19.345 24.464 1.00 83.12 263 ALA A C 1
ATOM 1956 O O . ALA A 1 263 ? 9.433 19.247 23.895 1.00 83.12 263 ALA A O 1
ATOM 1957 N N . LEU A 1 264 ? 11.634 18.784 23.978 1.00 88.62 264 LEU A N 1
ATOM 1958 C CA . LEU A 1 264 ? 11.689 17.983 22.747 1.00 88.62 264 LEU A CA 1
ATOM 1959 C C . LEU A 1 264 ? 10.780 16.750 22.826 1.00 88.62 264 LEU A C 1
ATOM 1961 O O . LEU A 1 264 ? 9.997 16.515 21.907 1.00 88.62 264 LEU A O 1
ATOM 1965 N N . ASN A 1 265 ? 10.831 15.996 23.933 1.00 84.62 265 ASN A N 1
ATOM 1966 C CA . ASN A 1 265 ? 9.933 14.862 24.156 1.00 84.62 265 ASN A CA 1
ATOM 1967 C C . ASN A 1 265 ? 8.465 15.303 24.090 1.00 84.62 265 ASN A C 1
ATOM 1969 O O . ASN A 1 265 ? 7.691 14.781 23.292 1.00 84.62 265 ASN A O 1
ATOM 1973 N N . ASN A 1 266 ? 8.083 16.296 24.896 1.00 81.62 266 ASN A N 1
ATOM 1974 C CA . ASN A 1 266 ? 6.682 16.688 25.027 1.00 81.62 266 ASN A CA 1
ATOM 1975 C C . ASN A 1 266 ? 6.130 17.377 23.755 1.00 81.62 266 ASN A C 1
ATOM 1977 O O . ASN A 1 266 ? 4.944 17.234 23.452 1.00 81.62 266 ASN A O 1
ATOM 1981 N N . LEU A 1 267 ? 6.977 18.052 22.965 1.00 85.25 267 LEU A N 1
ATOM 1982 C CA . LEU A 1 267 ? 6.634 18.504 21.610 1.00 85.25 267 LEU A CA 1
ATOM 1983 C C . LEU A 1 267 ? 6.331 17.325 20.685 1.00 85.25 267 LEU A C 1
ATOM 1985 O O . LEU A 1 267 ? 5.291 17.320 20.027 1.00 85.25 267 LEU A O 1
ATOM 1989 N N . ALA A 1 268 ? 7.205 16.316 20.653 1.00 86.12 268 ALA A N 1
ATOM 1990 C CA . ALA A 1 268 ? 7.012 15.142 19.811 1.00 86.12 268 ALA A CA 1
ATOM 1991 C C . ALA A 1 268 ? 5.688 14.422 20.130 1.00 86.12 268 ALA A C 1
ATOM 1993 O O . ALA A 1 268 ? 4.920 14.115 19.216 1.00 86.12 268 ALA A O 1
ATOM 1994 N N . VAL A 1 269 ? 5.372 14.268 21.424 1.00 79.75 269 VAL A N 1
ATOM 1995 C CA . VAL A 1 269 ? 4.080 13.769 21.930 1.00 79.75 269 VAL A CA 1
ATOM 1996 C C . VAL A 1 269 ? 2.900 14.582 21.396 1.00 79.75 269 VAL A C 1
ATOM 1998 O O . VAL A 1 269 ? 1.961 14.018 20.833 1.00 79.75 269 VAL A O 1
ATOM 2001 N N . ALA A 1 270 ? 2.933 15.907 21.545 1.00 78.06 270 ALA A N 1
ATOM 2002 C CA . ALA A 1 270 ? 1.814 16.763 21.162 1.00 78.06 270 ALA A CA 1
ATOM 2003 C C . ALA A 1 270 ? 1.591 16.791 19.634 1.00 78.06 270 ALA A C 1
ATOM 2005 O O . ALA A 1 270 ? 0.448 16.772 19.169 1.00 78.06 270 ALA A O 1
ATOM 2006 N N . HIS A 1 271 ? 2.669 16.745 18.841 1.00 81.69 271 HIS A N 1
ATOM 2007 C CA . HIS A 1 271 ? 2.588 16.573 17.388 1.00 81.69 271 HIS A CA 1
ATOM 2008 C C . HIS A 1 271 ? 2.044 15.189 16.995 1.00 81.69 271 HIS A C 1
ATOM 2010 O O . HIS A 1 271 ? 1.163 15.115 16.135 1.00 81.69 271 HIS A O 1
ATOM 2016 N N . PHE A 1 272 ? 2.472 14.104 17.651 1.00 78.31 272 PHE A N 1
ATOM 2017 C CA . PHE A 1 272 ? 1.937 12.758 17.409 1.00 78.31 272 PHE A CA 1
ATOM 2018 C C . PHE A 1 272 ? 0.421 12.690 17.645 1.00 78.31 272 PHE A C 1
ATOM 2020 O O . PHE A 1 272 ? -0.306 12.186 16.790 1.00 78.31 272 PHE A O 1
ATOM 2027 N N . ILE A 1 273 ? -0.074 13.240 18.763 1.00 72.19 273 ILE A N 1
ATOM 2028 C CA . ILE A 1 273 ? -1.511 13.248 19.107 1.00 72.19 273 ILE A CA 1
ATOM 2029 C C . ILE A 1 273 ? -2.338 13.973 18.029 1.00 72.19 273 ILE A C 1
ATOM 2031 O O . ILE A 1 273 ? -3.453 13.559 17.710 1.00 72.19 273 ILE A O 1
ATOM 2035 N N . ARG A 1 274 ? -1.768 15.013 17.405 1.00 75.06 274 ARG A N 1
ATOM 2036 C CA . ARG A 1 274 ? -2.375 15.749 16.283 1.00 75.06 274 ARG A CA 1
ATOM 2037 C C . ARG A 1 274 ? -2.349 14.985 14.943 1.00 75.06 274 ARG A C 1
ATOM 2039 O O . ARG A 1 274 ? -2.968 15.436 13.982 1.00 75.06 274 ARG A O 1
ATOM 2046 N N . GLY A 1 275 ? -1.640 13.858 14.855 1.00 73.25 275 GLY A N 1
ATOM 2047 C CA . GLY A 1 275 ? -1.374 13.131 13.605 1.00 73.25 275 GLY A CA 1
ATOM 2048 C C . GLY A 1 275 ? -0.204 13.697 12.785 1.00 73.25 275 GLY A C 1
ATOM 2049 O O . GLY A 1 275 ? -0.039 13.361 11.616 1.00 73.25 275 GLY A O 1
ATOM 2050 N N . ASP A 1 276 ? 0.613 14.569 13.377 1.00 80.94 276 ASP A N 1
ATOM 2051 C CA . ASP A 1 276 ? 1.764 15.223 12.745 1.00 80.94 276 ASP A CA 1
ATOM 2052 C C . ASP A 1 276 ? 3.046 14.397 12.966 1.00 80.94 276 ASP A C 1
ATOM 2054 O O . ASP A 1 276 ? 4.032 14.838 13.565 1.00 80.94 276 ASP A O 1
ATOM 2058 N N . TYR A 1 277 ? 3.009 13.142 12.503 1.00 83.31 277 TYR A N 1
ATOM 2059 C CA . TYR A 1 277 ? 4.059 12.141 12.741 1.00 83.31 277 TYR A CA 1
ATOM 2060 C C . TYR A 1 277 ? 5.436 12.575 12.216 1.00 83.31 277 TYR A C 1
ATOM 2062 O O . TYR A 1 277 ? 6.463 12.208 12.783 1.00 83.31 277 TYR A O 1
ATOM 2070 N N . ARG A 1 278 ? 5.471 13.426 11.180 1.00 85.12 278 ARG A N 1
ATOM 2071 C CA . ARG A 1 278 ? 6.711 14.003 10.643 1.00 85.12 278 ARG A CA 1
ATOM 2072 C C . ARG A 1 278 ? 7.436 14.873 11.674 1.00 85.12 278 ARG A C 1
ATOM 2074 O O . ARG A 1 278 ? 8.656 14.777 11.780 1.00 85.12 278 ARG A O 1
ATOM 2081 N N . GLN A 1 279 ? 6.714 15.717 12.410 1.00 86.38 279 GLN A N 1
ATOM 2082 C CA . GLN A 1 279 ? 7.319 16.537 13.464 1.00 86.38 279 GLN A CA 1
ATOM 2083 C C . GLN A 1 279 ? 7.623 15.704 14.714 1.00 86.38 279 GLN A C 1
ATOM 2085 O O . GLN A 1 279 ? 8.657 15.916 15.340 1.00 86.38 279 GLN A O 1
ATOM 2090 N N . ALA A 1 280 ? 6.794 14.700 15.031 1.00 86.00 280 ALA A N 1
ATOM 2091 C CA . ALA A 1 280 ? 7.082 13.757 16.114 1.00 86.00 280 ALA A CA 1
ATOM 2092 C C . ALA A 1 280 ? 8.432 13.037 15.914 1.00 86.00 280 ALA A C 1
ATOM 2094 O O . ALA A 1 280 ? 9.276 13.056 16.811 1.00 86.00 280 ALA A O 1
ATOM 2095 N N . LEU A 1 281 ? 8.684 12.501 14.712 1.00 88.50 281 LEU A N 1
ATOM 2096 C CA . LEU A 1 281 ? 9.985 11.933 14.333 1.00 88.50 281 LEU A CA 1
ATOM 2097 C C . LEU A 1 281 ? 11.117 12.963 14.448 1.00 88.50 281 LEU A C 1
ATOM 2099 O O . LEU A 1 281 ? 12.150 12.676 15.047 1.00 88.50 281 LEU A O 1
ATOM 2103 N N . ALA A 1 282 ? 10.925 14.175 13.918 1.00 90.69 282 ALA A N 1
ATOM 2104 C CA . ALA A 1 282 ? 11.960 15.209 13.921 1.00 90.69 282 ALA A CA 1
ATOM 2105 C C . ALA A 1 282 ? 12.380 15.647 15.338 1.00 90.69 282 ALA A C 1
ATOM 2107 O O . ALA A 1 282 ? 13.565 15.892 15.575 1.00 90.69 282 ALA A O 1
ATOM 2108 N N . TYR A 1 283 ? 11.440 15.740 16.283 1.00 91.75 283 TYR A N 1
ATOM 2109 C CA . TYR A 1 283 ? 11.734 16.102 17.672 1.00 91.75 283 TYR A CA 1
ATOM 2110 C C . TYR A 1 283 ? 12.310 14.930 18.485 1.00 91.75 283 TYR A C 1
ATOM 2112 O O . TYR A 1 283 ? 13.273 15.137 19.228 1.00 91.75 283 TYR A O 1
ATOM 2120 N N . HIS A 1 284 ? 11.823 13.694 18.306 1.00 93.44 284 HIS A N 1
ATOM 2121 C CA . HIS A 1 284 ? 12.445 12.523 18.942 1.00 93.44 284 HIS A CA 1
ATOM 2122 C C . HIS A 1 284 ? 13.853 12.227 18.390 1.00 93.44 284 HIS A C 1
ATOM 2124 O O . HIS A 1 284 ? 14.728 11.833 19.158 1.00 93.44 284 HIS A O 1
ATOM 2130 N N . GLN A 1 285 ? 14.131 12.497 17.110 1.00 93.88 285 GLN A N 1
ATOM 2131 C CA . GLN A 1 285 ? 15.483 12.361 16.554 1.00 93.88 285 GLN A CA 1
ATOM 2132 C C . GLN A 1 285 ? 16.454 13.407 17.125 1.00 93.88 285 GLN A C 1
ATOM 2134 O O . GLN A 1 285 ? 17.598 13.076 17.430 1.00 93.88 285 GLN A O 1
ATOM 2139 N N . GLN A 1 286 ? 16.005 14.654 17.321 1.00 94.44 286 GLN A N 1
ATOM 2140 C CA . GLN A 1 286 ? 16.798 15.675 18.022 1.00 94.44 286 GLN A CA 1
ATOM 2141 C C . GLN A 1 286 ? 17.117 15.240 19.459 1.00 94.44 286 GLN A C 1
ATOM 2143 O O . GLN A 1 286 ? 18.266 15.351 19.885 1.00 94.44 286 GLN A O 1
ATOM 2148 N N . LEU A 1 287 ? 16.127 14.692 20.173 1.00 93.88 287 LEU A N 1
ATOM 2149 C CA . LEU A 1 287 ? 16.302 14.146 21.520 1.00 93.88 287 LEU A CA 1
ATOM 2150 C C . LEU A 1 287 ? 17.319 12.993 21.543 1.00 93.88 287 LEU A C 1
ATOM 2152 O O . LEU A 1 287 ? 18.186 12.982 22.411 1.00 93.88 287 LEU A O 1
ATOM 2156 N N . LEU A 1 288 ? 17.259 12.063 20.582 1.00 94.75 288 LEU A N 1
ATOM 2157 C CA . LEU A 1 288 ? 18.197 10.938 20.492 1.00 94.75 288 LEU A CA 1
ATOM 2158 C C . LEU A 1 288 ? 19.641 11.424 20.315 1.00 94.75 288 LEU A C 1
ATOM 2160 O O . LEU A 1 288 ? 20.516 11.036 21.088 1.00 94.75 288 LEU A O 1
ATOM 2164 N N . THR A 1 289 ? 19.882 12.324 19.358 1.00 94.31 289 THR A N 1
ATOM 2165 C CA . THR A 1 289 ? 21.214 12.901 19.116 1.00 94.31 289 THR A CA 1
ATOM 2166 C C . THR A 1 289 ? 21.731 13.659 20.348 1.00 94.31 289 THR A C 1
ATOM 2168 O O . THR A 1 289 ? 22.904 13.541 20.708 1.00 94.31 289 THR A O 1
ATOM 2171 N N . GLN A 1 290 ? 20.857 14.399 21.041 1.00 91.75 290 GLN A N 1
ATOM 2172 C CA . GLN A 1 290 ? 21.195 15.115 22.276 1.00 91.75 290 GLN A CA 1
ATOM 2173 C C . GLN A 1 290 ? 21.522 14.157 23.440 1.00 91.75 290 GLN A C 1
ATOM 2175 O O . GLN A 1 290 ? 22.436 14.418 24.225 1.00 91.75 290 GLN A O 1
ATOM 2180 N N . ALA A 1 291 ? 20.797 13.043 23.560 1.00 91.75 291 ALA A N 1
ATOM 2181 C CA . ALA A 1 291 ? 20.991 12.037 24.600 1.00 91.75 291 ALA A CA 1
ATOM 2182 C C . ALA A 1 291 ? 22.273 11.214 24.384 1.00 91.75 291 ALA A C 1
ATOM 2184 O O . ALA A 1 291 ? 23.030 10.986 25.329 1.00 91.75 291 ALA A O 1
ATOM 2185 N N . GLN A 1 292 ? 22.561 10.837 23.133 1.00 92.50 292 GLN A N 1
ATOM 2186 C CA . GLN A 1 292 ? 23.800 10.162 22.732 1.00 92.50 292 GLN A CA 1
ATOM 2187 C C . GLN A 1 292 ? 25.034 11.023 23.039 1.00 92.50 292 GLN A C 1
ATOM 2189 O O . GLN A 1 292 ? 25.985 10.533 23.646 1.00 92.50 292 GLN A O 1
ATOM 2194 N N . ALA A 1 293 ? 24.994 12.321 22.716 1.00 91.69 293 ALA A N 1
ATOM 2195 C CA . ALA A 1 293 ? 26.076 13.264 23.022 1.00 91.69 293 ALA A CA 1
ATOM 2196 C C . ALA A 1 293 ? 26.344 13.443 24.534 1.00 91.69 293 ALA A C 1
ATOM 2198 O O . ALA A 1 293 ? 27.423 13.894 24.917 1.00 91.69 293 ALA A O 1
ATOM 2199 N N . GLN A 1 294 ? 25.383 13.080 25.389 1.00 88.62 294 GLN A N 1
ATOM 2200 C CA . GLN A 1 294 ? 25.487 13.118 26.853 1.00 88.62 294 GLN A CA 1
ATOM 2201 C C . GLN A 1 294 ? 25.703 11.729 27.489 1.00 88.62 294 GLN A C 1
ATOM 2203 O O . GLN A 1 294 ? 25.809 11.644 28.710 1.00 88.62 294 GLN A O 1
ATOM 2208 N N . ALA A 1 295 ? 25.763 10.650 26.693 1.00 88.81 295 ALA A N 1
ATOM 2209 C CA . ALA A 1 295 ? 25.767 9.255 27.159 1.00 88.81 295 ALA A CA 1
ATOM 2210 C C . ALA A 1 295 ? 24.611 8.922 28.137 1.00 88.81 295 ALA A C 1
ATOM 2212 O O . ALA A 1 295 ? 24.773 8.171 29.100 1.00 88.81 295 ALA A O 1
ATOM 2213 N N . SER A 1 296 ? 23.435 9.508 27.895 1.00 88.62 296 SER A N 1
ATOM 2214 C CA . SER A 1 296 ? 22.268 9.443 28.781 1.00 88.62 296 SER A CA 1
ATOM 2215 C C . SER A 1 296 ? 21.369 8.248 28.432 1.00 88.62 296 SER A C 1
ATOM 2217 O O . SER A 1 296 ? 20.418 8.394 27.667 1.00 88.62 296 SER A O 1
ATOM 2219 N N . ASP A 1 297 ? 21.658 7.059 28.986 1.00 88.19 297 ASP A N 1
ATOM 2220 C CA . ASP A 1 297 ? 20.895 5.810 28.747 1.00 88.19 297 ASP A CA 1
ATOM 2221 C C . ASP A 1 297 ? 19.373 6.019 28.791 1.00 88.19 297 ASP A C 1
ATOM 2223 O O . ASP A 1 297 ? 18.651 5.646 27.868 1.00 88.19 297 ASP A O 1
ATOM 2227 N N . LEU A 1 298 ? 18.878 6.662 29.855 1.00 86.25 298 LEU A N 1
ATOM 2228 C CA . LEU A 1 298 ? 17.447 6.896 30.058 1.00 86.25 298 LEU A CA 1
ATOM 2229 C C . LEU A 1 298 ? 16.830 7.681 28.892 1.00 86.25 298 LEU A C 1
ATOM 2231 O O . LEU A 1 298 ? 15.719 7.384 28.464 1.00 86.25 298 LEU A O 1
ATOM 2235 N N . GLU A 1 299 ? 17.544 8.676 28.375 1.00 88.19 299 GLU A N 1
ATOM 2236 C CA . GLU A 1 299 ? 17.044 9.562 27.328 1.00 88.19 299 GLU A CA 1
ATOM 2237 C C . GLU A 1 299 ? 17.231 8.971 25.930 1.00 88.19 299 GLU A C 1
ATOM 2239 O O . GLU A 1 299 ? 16.373 9.184 25.078 1.00 88.19 299 GLU A O 1
ATOM 2244 N N . ILE A 1 300 ? 18.272 8.156 25.722 1.00 93.31 300 ILE A N 1
ATOM 2245 C CA . ILE A 1 300 ? 18.430 7.310 24.531 1.00 93.31 300 ILE A CA 1
ATOM 2246 C C . ILE A 1 300 ? 17.242 6.343 24.442 1.00 93.31 300 ILE A C 1
ATOM 2248 O O . ILE A 1 300 ? 16.559 6.300 23.420 1.00 93.31 300 ILE A O 1
ATOM 2252 N N . GLY A 1 301 ? 16.928 5.638 25.535 1.00 91.62 301 GLY A N 1
ATOM 2253 C CA . GLY A 1 301 ? 15.786 4.728 25.610 1.00 91.62 301 GLY A CA 1
ATOM 2254 C C . GLY A 1 301 ? 14.436 5.421 25.394 1.00 91.62 301 GLY A C 1
ATOM 2255 O O . GLY A 1 301 ? 13.598 4.914 24.649 1.00 91.62 301 GLY A O 1
ATOM 2256 N N . ILE A 1 302 ? 14.233 6.608 25.982 1.00 87.75 302 ILE A N 1
ATOM 2257 C CA . ILE A 1 302 ? 13.023 7.418 25.752 1.00 87.75 302 ILE A CA 1
ATOM 2258 C C . ILE A 1 302 ? 12.912 7.848 24.282 1.00 87.75 302 ILE A C 1
ATOM 2260 O O . ILE A 1 302 ? 11.838 7.744 23.692 1.00 87.75 302 ILE A O 1
ATOM 2264 N N . ALA A 1 303 ? 14.004 8.317 23.676 1.00 91.50 303 ALA A N 1
ATOM 2265 C CA . ALA A 1 303 ? 13.995 8.799 22.301 1.00 91.50 303 ALA A CA 1
ATOM 2266 C C . ALA A 1 303 ? 13.767 7.673 21.284 1.00 91.50 303 ALA A C 1
ATOM 2268 O O . ALA A 1 303 ? 12.945 7.834 20.385 1.00 91.50 303 ALA A O 1
ATOM 2269 N N . LEU A 1 304 ? 14.430 6.524 21.456 1.00 95.06 304 LEU A N 1
ATOM 2270 C CA . LEU A 1 304 ? 14.242 5.339 20.614 1.00 95.06 304 LEU A CA 1
ATOM 2271 C C . LEU A 1 304 ? 12.797 4.827 20.670 1.00 95.06 304 LEU A C 1
ATOM 2273 O O . LEU A 1 304 ? 12.195 4.577 19.630 1.00 95.06 304 LEU A O 1
ATOM 2277 N N . ALA A 1 305 ? 12.194 4.737 21.857 1.00 90.38 305 ALA A N 1
ATOM 2278 C CA . ALA A 1 305 ? 10.803 4.308 21.976 1.00 90.38 305 ALA A CA 1
ATOM 2279 C C . ALA A 1 305 ? 9.798 5.359 21.451 1.00 90.38 305 ALA A C 1
ATOM 2281 O O . ALA A 1 305 ? 8.755 4.990 20.910 1.00 90.38 305 ALA A O 1
ATOM 2282 N N . GLY A 1 306 ? 10.125 6.654 21.525 1.00 86.69 306 GLY A N 1
ATOM 2283 C CA . GLY A 1 306 ? 9.365 7.723 20.869 1.00 86.69 306 GLY A CA 1
ATOM 2284 C C . GLY A 1 306 ? 9.443 7.680 19.334 1.00 86.69 306 GLY A C 1
ATOM 2285 O O . GLY A 1 306 ? 8.425 7.825 18.655 1.00 86.69 306 GLY A O 1
ATOM 2286 N N . LEU A 1 307 ? 10.627 7.404 18.772 1.00 90.75 307 LEU A N 1
ATOM 2287 C CA . LEU A 1 307 ? 10.791 7.127 17.339 1.00 90.75 307 LEU A CA 1
ATOM 2288 C C . LEU A 1 307 ? 9.989 5.886 16.934 1.00 90.75 307 LEU A C 1
ATOM 2290 O O . LEU A 1 307 ? 9.219 5.952 15.976 1.00 90.75 307 LEU A O 1
ATOM 2294 N N . GLY A 1 308 ? 10.091 4.794 17.699 1.00 90.25 308 GLY A N 1
ATOM 2295 C CA . GLY A 1 308 ? 9.350 3.560 17.438 1.00 90.25 308 GLY A CA 1
ATOM 2296 C C . GLY A 1 308 ? 7.841 3.793 17.426 1.00 90.25 308 GLY A C 1
ATOM 2297 O O . GLY A 1 308 ? 7.141 3.261 16.567 1.00 90.25 308 GLY A O 1
ATOM 2298 N N . ALA A 1 309 ? 7.338 4.669 18.307 1.00 85.75 309 ALA A N 1
ATOM 2299 C CA . ALA A 1 309 ? 5.939 5.082 18.302 1.00 85.75 309 ALA A CA 1
ATOM 2300 C C . ALA A 1 309 ? 5.527 5.764 16.988 1.00 85.75 309 ALA A C 1
ATOM 2302 O O . ALA A 1 309 ? 4.541 5.369 16.362 1.00 85.75 309 ALA A O 1
ATOM 2303 N N . ALA A 1 310 ? 6.293 6.746 16.518 1.00 85.81 310 ALA A N 1
ATOM 2304 C CA . ALA A 1 310 ? 5.969 7.418 15.265 1.00 85.81 310 ALA A CA 1
ATOM 2305 C C . ALA A 1 310 ? 6.097 6.491 14.034 1.00 85.81 310 ALA A C 1
ATOM 2307 O O . ALA A 1 310 ? 5.248 6.564 13.146 1.00 85.81 310 ALA A O 1
ATOM 2308 N N . HIS A 1 311 ? 7.067 5.568 14.009 1.00 84.44 311 HIS A N 1
ATOM 2309 C CA . HIS A 1 311 ? 7.179 4.542 12.963 1.00 84.44 311 HIS A CA 1
ATOM 2310 C C . HIS A 1 311 ? 5.984 3.569 12.971 1.00 84.44 311 HIS A C 1
ATOM 2312 O O . HIS A 1 311 ? 5.367 3.352 11.928 1.00 84.44 311 HIS A O 1
ATOM 2318 N N . ALA A 1 312 ? 5.571 3.041 14.130 1.00 82.31 312 ALA A N 1
ATOM 2319 C CA . ALA A 1 312 ? 4.413 2.145 14.216 1.00 82.31 312 ALA A CA 1
ATOM 2320 C C . ALA A 1 312 ? 3.085 2.840 13.853 1.00 82.31 312 ALA A C 1
ATOM 2322 O O . ALA A 1 312 ? 2.228 2.219 13.227 1.00 82.31 312 ALA A O 1
ATOM 2323 N N . ALA A 1 313 ? 2.918 4.131 14.167 1.00 77.31 313 ALA A N 1
ATOM 2324 C CA . ALA A 1 313 ? 1.747 4.910 13.740 1.00 77.31 313 ALA A CA 1
ATOM 2325 C C . ALA A 1 313 ? 1.718 5.198 12.226 1.00 77.31 313 ALA A C 1
ATOM 2327 O O . ALA A 1 313 ? 0.647 5.408 11.655 1.00 77.31 313 ALA A O 1
ATOM 2328 N N . LEU A 1 314 ? 2.879 5.162 11.567 1.00 78.88 314 LEU A N 1
ATOM 2329 C CA . LEU A 1 314 ? 3.005 5.158 10.110 1.00 78.88 314 LEU A CA 1
ATOM 2330 C C . LEU A 1 314 ? 2.880 3.746 9.504 1.00 78.88 314 LEU A C 1
ATOM 2332 O O . LEU A 1 314 ? 2.928 3.627 8.287 1.00 78.88 314 LEU A O 1
ATOM 2336 N N . GLY A 1 315 ? 2.720 2.681 10.300 1.00 76.19 315 GLY A N 1
ATOM 2337 C CA . GLY A 1 315 ? 2.664 1.285 9.831 1.00 76.19 315 GLY A CA 1
ATOM 2338 C C . GLY A 1 315 ? 4.031 0.619 9.605 1.00 76.19 315 GLY A C 1
ATOM 2339 O O . GLY A 1 315 ? 4.096 -0.513 9.135 1.00 76.19 315 GLY A O 1
ATOM 2340 N N . GLN A 1 316 ? 5.133 1.288 9.956 1.00 79.25 316 GLN A N 1
ATOM 2341 C CA . GLN A 1 316 ? 6.512 0.816 9.767 1.00 79.25 316 GLN A CA 1
ATOM 2342 C C . GLN A 1 316 ? 6.921 -0.132 10.914 1.00 79.25 316 GLN A C 1
ATOM 2344 O O . GLN A 1 316 ? 7.809 0.174 11.714 1.00 79.25 316 GLN A O 1
ATOM 2349 N N . TYR A 1 317 ? 6.218 -1.263 11.044 1.00 82.44 317 TYR A N 1
ATOM 2350 C CA . TYR A 1 317 ? 6.289 -2.115 12.238 1.00 82.44 317 TYR A CA 1
ATOM 2351 C C . TYR A 1 317 ? 7.670 -2.727 12.505 1.00 82.44 317 TYR A C 1
ATOM 2353 O O . TYR A 1 317 ? 8.056 -2.787 13.668 1.00 82.44 317 TYR A O 1
ATOM 2361 N N . ASP A 1 318 ? 8.440 -3.115 11.486 1.00 82.69 318 ASP A N 1
ATOM 2362 C CA . ASP A 1 318 ? 9.791 -3.672 11.670 1.00 82.69 318 ASP A CA 1
ATOM 2363 C C . ASP A 1 318 ? 10.744 -2.665 12.328 1.00 82.69 318 ASP A C 1
ATOM 2365 O O . ASP A 1 318 ? 11.341 -2.952 13.367 1.00 82.69 318 ASP A O 1
ATOM 2369 N N . GLN A 1 319 ? 10.798 -1.443 11.784 1.00 83.12 319 GLN A N 1
ATOM 2370 C CA . GLN A 1 319 ? 11.592 -0.336 12.330 1.00 83.12 319 GLN A CA 1
ATOM 2371 C C . GLN A 1 319 ? 11.150 0.022 13.756 1.00 83.12 319 GLN A C 1
ATOM 2373 O O . GLN A 1 319 ? 11.985 0.294 14.618 1.00 83.12 319 GLN A O 1
ATOM 2378 N N . ALA A 1 320 ? 9.844 -0.029 14.035 1.00 87.38 320 ALA A N 1
ATOM 2379 C CA . ALA A 1 320 ? 9.323 0.183 15.379 1.00 87.38 320 ALA A CA 1
ATOM 2380 C C . ALA A 1 320 ? 9.736 -0.931 16.357 1.00 87.38 320 ALA A C 1
ATOM 2382 O O . ALA A 1 320 ? 10.207 -0.636 17.452 1.00 87.38 320 ALA A O 1
ATOM 2383 N N . ILE A 1 321 ? 9.606 -2.204 15.967 1.00 90.44 321 ILE A N 1
ATOM 2384 C CA . ILE A 1 321 ? 9.989 -3.370 16.780 1.00 90.44 321 ILE A CA 1
ATOM 2385 C C . ILE A 1 321 ? 11.482 -3.344 17.107 1.00 90.44 321 ILE A C 1
ATOM 2387 O O . ILE A 1 321 ? 11.857 -3.622 18.248 1.00 90.44 321 ILE A O 1
ATOM 2391 N N . GLU A 1 322 ? 12.331 -2.984 16.144 1.00 92.75 322 GLU A N 1
ATOM 2392 C CA . GLU A 1 322 ? 13.761 -2.812 16.384 1.00 92.75 322 GLU A CA 1
ATOM 2393 C C . GLU A 1 322 ? 14.031 -1.673 17.378 1.00 92.75 322 GLU A C 1
ATOM 2395 O O . GLU A 1 322 ? 14.673 -1.896 18.405 1.00 92.75 322 GLU A O 1
ATOM 2400 N N . GLN A 1 323 ? 13.482 -0.480 17.136 1.00 93.38 323 GLN A N 1
ATOM 2401 C CA . GLN A 1 323 ? 13.684 0.684 18.006 1.00 93.38 323 GLN A CA 1
ATOM 2402 C C . GLN A 1 323 ? 13.152 0.449 19.429 1.00 93.38 323 GLN A C 1
ATOM 2404 O O . GLN A 1 323 ? 13.791 0.862 20.397 1.00 93.38 323 GLN A O 1
ATOM 2409 N N . TYR A 1 324 ? 12.044 -0.282 19.596 1.00 95.56 324 TYR A N 1
ATOM 2410 C CA . TYR A 1 324 ? 11.564 -0.700 20.916 1.00 95.56 324 TYR A CA 1
ATOM 2411 C C . TYR A 1 324 ? 12.488 -1.718 21.593 1.00 95.56 324 TYR A C 1
ATOM 2413 O O . TYR A 1 324 ? 12.664 -1.646 22.807 1.00 95.56 324 TYR A O 1
ATOM 2421 N N . ARG A 1 325 ? 13.090 -2.659 20.852 1.00 96.31 325 ARG A N 1
ATOM 2422 C CA . ARG A 1 325 ? 14.074 -3.602 21.414 1.00 96.31 325 ARG A CA 1
ATOM 2423 C C . ARG A 1 325 ? 15.320 -2.859 21.896 1.00 96.31 325 ARG A C 1
ATOM 2425 O O . ARG A 1 325 ? 15.652 -2.977 23.071 1.00 96.31 325 ARG A O 1
ATOM 2432 N N . GLN A 1 326 ? 15.906 -2.009 21.050 1.00 96.00 326 GLN A N 1
ATOM 2433 C CA . GLN A 1 326 ? 17.042 -1.152 21.417 1.00 96.00 326 GLN A CA 1
ATOM 2434 C C . GLN A 1 326 ? 16.706 -0.259 22.633 1.00 96.00 326 GLN A C 1
ATOM 2436 O O . GLN A 1 326 ? 17.491 -0.150 23.576 1.00 96.00 326 GLN A O 1
ATOM 2441 N N . ALA A 1 327 ? 15.503 0.326 22.680 1.00 95.38 327 ALA A N 1
ATOM 2442 C CA . ALA A 1 327 ? 15.043 1.100 23.834 1.00 95.38 327 ALA A CA 1
ATOM 2443 C C . ALA A 1 327 ? 14.951 0.266 25.125 1.00 95.38 327 ALA A C 1
ATOM 2445 O O . ALA A 1 327 ? 15.286 0.760 26.201 1.00 95.38 327 ALA A O 1
ATOM 2446 N N . LEU A 1 328 ? 14.521 -0.999 25.053 1.00 95.38 328 LEU A N 1
ATOM 2447 C CA . LEU A 1 328 ? 14.418 -1.879 26.222 1.00 95.38 328 LEU A CA 1
ATOM 2448 C C . LEU A 1 328 ? 15.777 -2.276 26.811 1.00 95.38 328 LEU A C 1
ATOM 2450 O O . LEU A 1 328 ? 15.821 -2.591 28.003 1.00 95.38 328 LEU A O 1
ATOM 2454 N N . ASP A 1 329 ? 16.864 -2.222 26.045 1.00 95.50 329 ASP A N 1
ATOM 2455 C CA . ASP A 1 329 ? 18.215 -2.445 26.571 1.00 95.50 329 ASP A CA 1
ATOM 2456 C C . ASP A 1 329 ? 18.697 -1.241 27.404 1.00 95.50 329 ASP A C 1
ATOM 2458 O O . ASP A 1 329 ? 19.236 -1.413 28.500 1.00 95.50 329 ASP A O 1
ATOM 2462 N N . HIS A 1 330 ? 18.383 -0.017 26.964 1.00 93.62 330 HIS A N 1
ATOM 2463 C CA . HIS A 1 330 ? 18.667 1.220 27.707 1.00 93.62 330 HIS A CA 1
ATOM 2464 C C . HIS A 1 330 ? 17.664 1.532 28.845 1.00 93.62 330 HIS A C 1
ATOM 2466 O O . HIS A 1 330 ? 17.925 2.404 29.678 1.00 93.62 330 HIS A O 1
ATOM 2472 N N . LEU A 1 331 ? 16.533 0.815 28.938 1.00 91.25 331 LEU A N 1
ATOM 2473 C CA . LEU A 1 331 ? 15.481 1.013 29.955 1.00 91.25 331 LEU A CA 1
ATOM 2474 C C . LEU A 1 331 ? 15.391 -0.154 30.969 1.00 91.25 331 LEU A C 1
ATOM 2476 O O . LEU A 1 331 ? 14.391 -0.889 30.996 1.00 91.25 331 LEU A O 1
ATOM 2480 N N . PRO A 1 332 ? 16.392 -0.354 31.851 1.00 89.19 332 PRO A N 1
ATOM 2481 C CA . PRO A 1 332 ? 16.363 -1.414 32.854 1.00 89.19 332 PRO A CA 1
ATOM 2482 C C . PRO A 1 332 ? 15.283 -1.153 33.915 1.00 89.19 332 PRO A C 1
ATOM 2484 O O . PRO A 1 332 ? 15.183 -0.059 34.478 1.00 89.19 332 PRO A O 1
ATOM 2487 N N . GLN A 1 333 ? 14.511 -2.192 34.249 1.00 85.81 333 GLN A N 1
ATOM 2488 C CA . GLN A 1 333 ? 13.340 -2.111 35.139 1.00 85.81 333 GLN A CA 1
ATOM 2489 C C . GLN A 1 333 ? 13.643 -1.481 36.510 1.00 85.81 333 GLN A C 1
ATOM 2491 O O . GLN A 1 333 ? 12.801 -0.781 37.058 1.00 85.81 333 GLN A O 1
ATOM 2496 N N . ALA A 1 334 ? 14.849 -1.688 37.048 1.00 83.94 334 ALA A N 1
ATOM 2497 C CA . ALA A 1 334 ? 15.268 -1.144 38.343 1.00 83.94 334 ALA A CA 1
ATOM 2498 C C . ALA A 1 334 ? 15.558 0.374 38.342 1.00 83.94 334 ALA A C 1
ATOM 2500 O O . ALA A 1 334 ? 15.695 0.955 39.415 1.00 83.94 334 ALA A O 1
ATOM 2501 N N . LYS A 1 335 ? 15.674 1.015 37.167 1.00 83.94 335 LYS A N 1
ATOM 2502 C CA . LYS A 1 335 ? 15.876 2.473 37.028 1.00 83.94 335 LYS A CA 1
ATOM 2503 C C . LYS A 1 335 ? 14.692 3.180 36.361 1.00 83.94 335 LYS A C 1
ATOM 2505 O O . LYS A 1 335 ? 14.402 4.318 36.704 1.00 83.94 335 LYS A O 1
ATOM 2510 N N . ALA A 1 336 ? 14.038 2.527 35.398 1.00 85.69 336 ALA A N 1
ATOM 2511 C CA . ALA A 1 336 ? 13.038 3.146 34.525 1.00 85.69 336 ALA A CA 1
ATOM 2512 C C . ALA A 1 336 ? 11.781 2.265 34.323 1.00 85.69 336 ALA A C 1
ATOM 2514 O O . ALA A 1 336 ? 11.413 1.979 33.180 1.00 85.69 336 ALA A O 1
ATOM 2515 N N . PRO A 1 337 ? 11.104 1.803 35.396 1.00 88.50 337 PRO A N 1
ATOM 2516 C CA . PRO A 1 337 ? 10.016 0.827 35.283 1.00 88.50 337 PRO A CA 1
ATOM 2517 C C . PRO A 1 337 ? 8.830 1.350 34.458 1.00 88.50 337 PRO A C 1
ATOM 2519 O O . PRO A 1 337 ? 8.324 0.619 33.611 1.00 88.50 337 PRO A O 1
ATOM 2522 N N . GLN A 1 338 ? 8.449 2.621 34.631 1.00 84.38 338 GLN A N 1
ATOM 2523 C CA . GLN A 1 338 ? 7.380 3.285 33.869 1.00 84.38 338 GLN A CA 1
ATOM 2524 C C . GLN A 1 338 ? 7.635 3.262 32.348 1.00 84.38 338 GLN A C 1
ATOM 2526 O O . GLN A 1 338 ? 6.795 2.817 31.566 1.00 84.38 338 GLN A O 1
ATOM 2531 N N . TRP A 1 339 ? 8.841 3.655 31.927 1.00 86.75 339 TRP A N 1
ATOM 2532 C CA . TRP A 1 339 ? 9.253 3.692 30.525 1.00 86.75 339 TRP A CA 1
ATOM 2533 C C . TRP A 1 339 ? 9.408 2.287 29.944 1.00 86.75 339 TRP A C 1
ATOM 2535 O O . TRP A 1 339 ? 9.041 2.052 28.793 1.00 86.75 339 TRP A O 1
ATOM 2545 N N . ARG A 1 340 ? 9.881 1.325 30.748 1.00 93.25 340 ARG A N 1
ATOM 2546 C CA . ARG A 1 340 ? 9.941 -0.083 30.348 1.00 93.25 340 ARG A CA 1
ATOM 2547 C C . ARG A 1 340 ? 8.543 -0.666 30.127 1.00 93.25 340 ARG A C 1
ATOM 2549 O O . ARG A 1 340 ? 8.328 -1.302 29.102 1.00 93.25 340 ARG A O 1
ATOM 2556 N N . ALA A 1 341 ? 7.591 -0.429 31.033 1.00 90.81 341 ALA A N 1
ATOM 2557 C CA . ALA A 1 341 ? 6.213 -0.907 30.896 1.00 90.81 341 ALA A CA 1
ATOM 2558 C C . ALA A 1 341 ? 5.531 -0.349 29.636 1.00 90.81 341 ALA A C 1
ATOM 2560 O O . ALA A 1 341 ? 4.911 -1.107 28.889 1.00 90.81 341 ALA A O 1
ATOM 2561 N N . LEU A 1 342 ? 5.705 0.948 29.364 1.00 87.00 342 LEU A N 1
ATOM 2562 C CA . LEU A 1 342 ? 5.228 1.620 28.151 1.00 87.00 342 LEU A CA 1
ATOM 2563 C C . LEU A 1 342 ? 5.879 1.060 26.872 1.00 87.00 342 LEU A C 1
ATOM 2565 O O . LEU A 1 342 ? 5.191 0.789 25.891 1.00 87.00 342 LEU A O 1
ATOM 2569 N N . THR A 1 343 ? 7.192 0.822 26.886 1.00 91.69 343 THR A N 1
ATOM 2570 C CA . THR A 1 343 ? 7.921 0.305 25.713 1.00 91.69 343 THR A CA 1
ATOM 2571 C C . THR A 1 343 ? 7.581 -1.162 25.425 1.00 91.69 343 THR A C 1
ATOM 2573 O O . THR A 1 343 ? 7.359 -1.515 24.272 1.00 91.69 343 THR A O 1
ATOM 2576 N N . LEU A 1 344 ? 7.444 -2.010 26.455 1.00 95.75 344 LEU A N 1
ATOM 2577 C CA . LEU A 1 344 ? 6.957 -3.394 26.313 1.00 95.75 344 LEU A CA 1
ATOM 2578 C C . LEU A 1 344 ? 5.540 -3.439 25.720 1.00 95.75 344 LEU A C 1
ATOM 2580 O O . LEU A 1 344 ? 5.235 -4.310 24.909 1.00 95.75 344 LEU A O 1
ATOM 2584 N N . ARG A 1 345 ? 4.683 -2.487 26.107 1.00 92.56 345 ARG A N 1
ATOM 2585 C CA . ARG A 1 345 ? 3.312 -2.361 25.605 1.00 92.56 345 ARG A CA 1
ATOM 2586 C C . ARG A 1 345 ? 3.269 -1.987 24.126 1.00 92.56 345 ARG A C 1
ATOM 2588 O O . ARG A 1 345 ? 2.650 -2.687 23.330 1.00 92.56 345 ARG A O 1
ATOM 2595 N N . ASN A 1 346 ? 3.991 -0.934 23.755 1.00 88.62 346 ASN A N 1
ATOM 2596 C CA . ASN A 1 346 ? 4.110 -0.498 22.367 1.00 88.62 346 ASN A CA 1
ATOM 2597 C C . ASN A 1 346 ? 4.769 -1.573 21.471 1.00 88.62 346 ASN A C 1
ATOM 2599 O O . ASN A 1 346 ? 4.312 -1.797 20.350 1.00 88.62 346 ASN A O 1
ATOM 2603 N N . LEU A 1 347 ? 5.767 -2.309 21.982 1.00 93.44 347 LEU A N 1
ATOM 2604 C CA . LEU A 1 347 ? 6.340 -3.486 21.314 1.00 93.44 347 LEU A CA 1
ATOM 2605 C C . LEU A 1 347 ? 5.291 -4.586 21.096 1.00 93.44 347 LEU A C 1
ATOM 2607 O O . LEU A 1 347 ? 5.201 -5.128 19.996 1.00 93.44 347 LEU A O 1
ATOM 2611 N N . GLY A 1 348 ? 4.469 -4.881 22.108 1.00 91.69 348 GLY A N 1
ATOM 2612 C CA . GLY A 1 348 ? 3.339 -5.803 21.983 1.00 91.69 348 GLY A CA 1
ATOM 2613 C C . GLY A 1 348 ? 2.367 -5.387 20.875 1.00 91.69 348 GLY A C 1
ATOM 2614 O O . GLY A 1 348 ? 2.011 -6.211 20.036 1.00 91.69 348 GLY A O 1
ATOM 2615 N N . ASN A 1 349 ? 2.014 -4.102 20.797 1.00 85.88 349 ASN A N 1
ATOM 2616 C CA . ASN A 1 349 ? 1.132 -3.577 19.751 1.00 85.88 349 ASN A CA 1
ATOM 2617 C C . ASN A 1 349 ? 1.742 -3.685 18.342 1.00 85.88 349 ASN A C 1
ATOM 2619 O O . ASN A 1 349 ? 1.048 -4.104 17.416 1.00 85.88 349 ASN A O 1
ATOM 2623 N N . ALA A 1 350 ? 3.032 -3.384 18.162 1.00 86.75 350 ALA A N 1
ATOM 2624 C CA . ALA A 1 350 ? 3.692 -3.530 16.860 1.00 86.75 350 ALA A CA 1
ATOM 2625 C C . ALA A 1 350 ? 3.818 -5.005 16.421 1.00 86.75 350 ALA A C 1
ATOM 2627 O O . ALA A 1 350 ? 3.551 -5.331 15.263 1.00 86.75 350 ALA A O 1
ATOM 2628 N N . LEU A 1 351 ? 4.125 -5.914 17.354 1.00 87.81 351 LEU A N 1
ATOM 2629 C CA . LEU A 1 351 ? 4.118 -7.364 17.115 1.00 87.81 351 LEU A CA 1
ATOM 2630 C C . LEU A 1 351 ? 2.718 -7.881 16.749 1.00 87.81 351 LEU A C 1
ATOM 2632 O O . LEU A 1 351 ? 2.577 -8.708 15.847 1.00 87.81 351 LEU A O 1
ATOM 2636 N N . LEU A 1 352 ? 1.671 -7.362 17.399 1.00 84.06 352 LEU A N 1
ATOM 2637 C CA . LEU A 1 352 ? 0.280 -7.676 17.072 1.00 84.06 352 LEU A CA 1
ATOM 2638 C C . LEU A 1 352 ? -0.105 -7.167 15.669 1.00 84.06 352 LEU A C 1
ATOM 2640 O O . LEU A 1 352 ? -0.845 -7.853 14.958 1.00 84.06 352 LEU A O 1
ATOM 2644 N N . GLY A 1 353 ? 0.455 -6.032 15.233 1.00 76.88 353 GLY A N 1
ATOM 2645 C CA . GLY A 1 353 ? 0.360 -5.541 13.853 1.00 76.88 353 GLY A CA 1
ATOM 2646 C C . GLY A 1 353 ? 0.889 -6.564 12.843 1.00 76.88 353 GLY A C 1
ATOM 2647 O O . GLY A 1 353 ? 0.183 -6.919 11.902 1.00 76.88 353 GLY A O 1
ATOM 2648 N N . GLN A 1 354 ? 2.064 -7.140 13.113 1.00 77.94 354 GLN A N 1
ATOM 2649 C CA . GLN A 1 354 ? 2.711 -8.170 12.283 1.00 77.94 354 GLN A CA 1
ATOM 2650 C C . GLN A 1 354 ? 2.124 -9.594 12.393 1.00 77.94 354 GLN A C 1
ATOM 2652 O O . GLN A 1 354 ? 2.717 -10.540 11.881 1.00 77.94 354 GLN A O 1
ATOM 2657 N N . GLY A 1 355 ? 1.002 -9.806 13.087 1.00 79.81 355 GLY A N 1
ATOM 2658 C CA . GLY A 1 355 ? 0.434 -11.154 13.254 1.00 79.81 355 GLY A CA 1
ATOM 2659 C C . GLY A 1 355 ? 0.997 -11.968 14.425 1.00 79.81 355 GLY A C 1
ATOM 2660 O O . GLY A 1 355 ? 0.456 -13.028 14.736 1.00 79.81 355 GLY A O 1
ATOM 2661 N N . GLN A 1 356 ? 2.007 -11.471 15.146 1.00 85.56 356 GLN A N 1
ATOM 2662 C CA . GLN A 1 356 ? 2.686 -12.176 16.245 1.00 85.56 356 GLN A CA 1
ATOM 2663 C C . GLN A 1 356 ? 1.881 -12.114 17.565 1.00 85.56 356 GLN A C 1
ATOM 2665 O O . GLN A 1 356 ? 2.369 -11.666 18.605 1.00 85.56 356 GLN A O 1
ATOM 2670 N N . ILE A 1 357 ? 0.618 -12.561 17.522 1.00 86.81 357 ILE A N 1
ATOM 2671 C CA . ILE A 1 357 ? -0.391 -12.410 18.591 1.00 86.81 357 ILE A CA 1
ATOM 2672 C C . ILE A 1 357 ? 0.092 -12.974 19.937 1.00 86.81 357 ILE A C 1
ATOM 2674 O O . ILE A 1 357 ? -0.068 -12.324 20.968 1.00 86.81 357 ILE A O 1
ATOM 2678 N N . GLN A 1 358 ? 0.713 -14.157 19.947 1.00 91.56 358 GLN A N 1
ATOM 2679 C CA . GLN A 1 358 ? 1.164 -14.795 21.190 1.00 91.56 358 GLN A CA 1
ATOM 2680 C C . GLN A 1 358 ? 2.284 -13.993 21.875 1.00 91.56 358 GLN A C 1
ATOM 2682 O O . GLN A 1 358 ? 2.203 -13.713 23.071 1.00 91.56 358 GLN A O 1
ATOM 2687 N N . SER A 1 359 ? 3.282 -13.537 21.113 1.00 91.44 359 SER A N 1
ATOM 2688 C CA . SER A 1 359 ? 4.353 -12.673 21.628 1.00 91.44 359 SER A CA 1
ATOM 2689 C C . SER A 1 359 ? 3.810 -11.330 22.122 1.00 91.44 359 SER A C 1
ATOM 2691 O O . SER A 1 359 ? 4.262 -10.823 23.148 1.00 91.44 359 SER A O 1
ATOM 2693 N N . ALA A 1 360 ? 2.800 -10.773 21.445 1.00 91.06 360 ALA A N 1
ATOM 2694 C CA . ALA A 1 360 ? 2.116 -9.568 21.901 1.00 91.06 360 ALA A CA 1
ATOM 2695 C C . ALA A 1 360 ? 1.443 -9.765 23.271 1.00 91.06 360 ALA A C 1
ATOM 2697 O O . ALA A 1 360 ? 1.644 -8.944 24.164 1.00 91.06 360 ALA A O 1
ATOM 2698 N N . ILE A 1 361 ? 0.720 -10.875 23.475 1.00 94.12 361 ILE A N 1
ATOM 2699 C CA . ILE A 1 361 ? 0.113 -11.237 24.771 1.00 94.12 361 ILE A CA 1
ATOM 2700 C C . ILE A 1 361 ? 1.188 -11.340 25.868 1.00 94.12 361 ILE A C 1
ATOM 2702 O O . ILE A 1 361 ? 1.011 -10.805 26.964 1.00 94.12 361 ILE A O 1
ATOM 2706 N N . GLU A 1 362 ? 2.325 -11.977 25.581 1.00 96.19 362 GLU A N 1
ATOM 2707 C CA . GLU A 1 362 ? 3.426 -12.164 26.538 1.00 96.19 362 GLU A CA 1
ATOM 2708 C C . GLU A 1 362 ? 4.098 -10.848 26.957 1.00 96.19 362 GLU A C 1
ATOM 2710 O O . GLU A 1 362 ? 4.307 -10.616 28.153 1.00 96.19 362 GLU A O 1
ATOM 2715 N N . TYR A 1 363 ? 4.411 -9.958 26.011 1.00 95.50 363 TYR A N 1
ATOM 2716 C CA . TYR A 1 363 ? 4.924 -8.622 26.336 1.00 95.50 363 TYR A CA 1
ATOM 2717 C C . TYR A 1 363 ? 3.872 -7.760 27.041 1.00 95.50 363 TYR A C 1
ATOM 2719 O O . TYR A 1 363 ? 4.209 -6.970 27.931 1.00 95.50 363 TYR A O 1
ATOM 2727 N N . GLN A 1 364 ? 2.592 -7.950 26.717 1.00 94.62 364 GLN A N 1
ATOM 2728 C CA . GLN A 1 364 ? 1.523 -7.183 27.333 1.00 94.62 364 GLN A CA 1
ATOM 2729 C C . GLN A 1 364 ? 1.292 -7.555 28.804 1.00 94.62 364 GLN A C 1
ATOM 2731 O O . GLN A 1 364 ? 1.091 -6.659 29.629 1.00 94.62 364 GLN A O 1
ATOM 2736 N N . HIS A 1 365 ? 1.402 -8.842 29.154 1.00 97.56 365 HIS A N 1
ATOM 2737 C CA . HIS A 1 365 ? 1.402 -9.303 30.548 1.00 97.56 365 HIS A CA 1
ATOM 2738 C C . HIS A 1 365 ? 2.623 -8.805 31.329 1.00 97.56 365 HIS A C 1
ATOM 2740 O O . HIS A 1 365 ? 2.478 -8.404 32.483 1.00 97.56 365 HIS A O 1
ATOM 2746 N N . GLN A 1 366 ? 3.811 -8.750 30.712 1.00 97.25 366 GLN A N 1
ATOM 2747 C CA . GLN A 1 366 ? 4.999 -8.153 31.345 1.00 97.25 366 GLN A CA 1
ATOM 2748 C C . GLN A 1 366 ? 4.792 -6.662 31.652 1.00 97.25 366 GLN A C 1
ATOM 2750 O O . GLN A 1 366 ? 5.095 -6.212 32.756 1.00 97.25 366 GLN A O 1
ATOM 2755 N N . SER A 1 367 ? 4.234 -5.904 30.703 1.00 95.19 367 SER A N 1
ATOM 2756 C CA . SER A 1 367 ? 3.860 -4.499 30.906 1.00 95.19 367 SER A CA 1
ATOM 2757 C C . SER A 1 367 ? 2.853 -4.341 32.055 1.00 95.19 367 SER A C 1
ATOM 2759 O O . SER A 1 367 ? 3.107 -3.582 32.991 1.00 95.19 367 SER A O 1
ATOM 2761 N N . LEU A 1 368 ? 1.770 -5.132 32.048 1.00 95.75 368 LEU A N 1
ATOM 2762 C CA . LEU A 1 368 ? 0.734 -5.119 33.086 1.00 95.75 368 LEU A CA 1
ATOM 2763 C C . LEU A 1 368 ? 1.304 -5.421 34.483 1.00 95.75 368 LEU A C 1
ATOM 2765 O O . LEU A 1 368 ? 0.944 -4.752 35.452 1.00 95.75 368 LEU A O 1
ATOM 2769 N N . ALA A 1 369 ? 2.215 -6.393 34.585 1.00 97.12 369 ALA A N 1
ATOM 2770 C CA . ALA A 1 369 ? 2.871 -6.759 35.837 1.00 97.12 369 ALA A CA 1
ATOM 2771 C C . ALA A 1 369 ? 3.782 -5.642 36.376 1.00 97.12 369 ALA A C 1
ATOM 2773 O O . ALA A 1 369 ? 3.791 -5.397 37.583 1.00 97.12 369 ALA A O 1
ATOM 2774 N N . ILE A 1 370 ? 4.515 -4.932 35.507 1.00 94.19 370 ILE A N 1
ATOM 2775 C CA . ILE A 1 370 ? 5.363 -3.803 35.922 1.00 94.19 370 ILE A CA 1
ATOM 2776 C C . ILE A 1 370 ? 4.502 -2.611 36.356 1.00 94.19 370 ILE A C 1
ATOM 2778 O O . ILE A 1 370 ? 4.730 -2.089 37.446 1.00 94.19 370 ILE A O 1
ATOM 2782 N N . SER A 1 371 ? 3.491 -2.219 35.569 1.00 90.62 371 SER A N 1
ATOM 2783 C CA . SER A 1 371 ? 2.568 -1.136 35.945 1.00 90.62 371 SER A CA 1
ATOM 2784 C C . SER A 1 371 ? 1.824 -1.452 37.251 1.00 90.62 371 SER A C 1
ATOM 2786 O O . SER A 1 371 ? 1.715 -0.594 38.124 1.00 90.62 371 SER A O 1
ATOM 2788 N N . GLY A 1 372 ? 1.400 -2.706 37.455 1.00 91.94 372 GLY A N 1
ATOM 2789 C CA . GLY A 1 372 ? 0.833 -3.163 38.727 1.00 91.94 372 GLY A CA 1
ATOM 2790 C C . GLY A 1 372 ? 1.810 -3.049 39.904 1.00 91.94 372 GLY A C 1
ATOM 2791 O O . GLY A 1 372 ? 1.439 -2.543 40.961 1.00 91.94 372 GLY A O 1
ATOM 2792 N N . ALA A 1 373 ? 3.072 -3.453 39.721 1.00 94.94 373 ALA A N 1
ATOM 2793 C CA . ALA A 1 373 ? 4.096 -3.409 40.768 1.00 94.94 373 ALA A CA 1
ATOM 2794 C C . ALA A 1 373 ? 4.508 -1.985 41.193 1.00 94.94 373 ALA A C 1
ATOM 2796 O O . ALA A 1 373 ? 4.972 -1.808 42.319 1.00 94.94 373 ALA A O 1
ATOM 2797 N N . ILE A 1 374 ? 4.339 -0.979 40.325 1.00 90.00 374 ILE A N 1
ATOM 2798 C CA . ILE A 1 374 ? 4.621 0.437 40.637 1.00 90.00 374 ILE A CA 1
ATOM 2799 C C . ILE A 1 374 ? 3.369 1.261 40.982 1.00 90.00 374 ILE A C 1
ATOM 2801 O O . ILE A 1 374 ? 3.489 2.455 41.242 1.00 90.00 374 ILE A O 1
ATOM 2805 N N . GLY A 1 375 ? 2.176 0.652 40.993 1.00 87.00 375 GLY A N 1
ATOM 2806 C CA . GLY A 1 375 ? 0.912 1.358 41.245 1.00 87.00 375 GLY A CA 1
ATOM 2807 C C . GLY A 1 375 ? 0.440 2.256 40.092 1.00 87.00 375 GLY A C 1
ATOM 2808 O O . GLY A 1 375 ? -0.421 3.109 40.289 1.00 87.00 375 GLY A O 1
ATOM 2809 N N . ASP A 1 376 ? 0.982 2.071 38.889 1.00 84.38 376 ASP A N 1
ATOM 2810 C CA . ASP A 1 376 ? 0.575 2.779 37.677 1.00 84.38 376 ASP A CA 1
ATOM 2811 C C . ASP A 1 376 ? -0.776 2.236 37.184 1.00 84.38 376 ASP A C 1
ATOM 2813 O O . ASP A 1 376 ? -0.858 1.222 36.489 1.00 84.38 376 ASP A O 1
ATOM 2817 N N . THR A 1 377 ? -1.857 2.901 37.589 1.00 85.81 377 THR A N 1
ATOM 2818 C CA . THR A 1 377 ? -3.235 2.572 37.189 1.00 85.81 377 THR A CA 1
ATOM 2819 C C . THR A 1 377 ? -3.512 2.891 35.713 1.00 85.81 377 THR A C 1
ATOM 2821 O O . THR A 1 377 ? -4.346 2.235 35.091 1.00 85.81 377 THR A O 1
ATOM 2824 N N . TYR A 1 378 ? -2.792 3.850 35.123 1.00 82.25 378 TYR A N 1
ATOM 2825 C CA . TYR A 1 378 ? -2.990 4.298 33.741 1.00 82.25 378 TYR A CA 1
ATOM 2826 C C . TYR A 1 378 ? -2.422 3.293 32.732 1.00 82.25 378 TYR A C 1
ATOM 2828 O O . TYR A 1 378 ? -3.165 2.746 31.912 1.00 82.25 378 TYR A O 1
ATOM 2836 N N . GLY A 1 379 ? -1.144 2.927 32.868 1.00 84.69 379 GLY A N 1
ATOM 2837 C CA . GLY A 1 379 ? -0.536 1.865 32.069 1.00 84.69 379 GLY A CA 1
ATOM 2838 C C . GLY A 1 379 ? -1.179 0.497 32.312 1.00 84.69 379 GLY A C 1
ATOM 2839 O O . GLY A 1 379 ? -1.245 -0.318 31.393 1.00 84.69 379 GLY A O 1
ATOM 2840 N N . GLN A 1 380 ? -1.751 0.267 33.500 1.00 90.69 380 GLN A N 1
ATOM 2841 C CA . GLN A 1 380 ? -2.612 -0.884 33.792 1.00 90.69 380 GLN A CA 1
ATOM 2842 C C . GLN A 1 380 ? -3.942 -0.897 33.021 1.00 90.69 380 GLN A C 1
ATOM 2844 O O . GLN A 1 380 ? -4.407 -1.979 32.653 1.00 90.69 380 GLN A O 1
ATOM 2849 N N . ALA A 1 381 ? -4.585 0.258 32.821 1.00 87.75 381 ALA A N 1
ATOM 2850 C CA . ALA A 1 381 ? -5.807 0.366 32.024 1.00 87.75 381 ALA A CA 1
ATOM 2851 C C . ALA A 1 381 ? -5.497 0.089 30.548 1.00 87.75 381 ALA A C 1
ATOM 2853 O O . ALA A 1 381 ? -6.161 -0.728 29.908 1.00 87.75 381 ALA A O 1
ATOM 2854 N N . GLN A 1 382 ? -4.424 0.696 30.045 1.00 85.38 382 GLN A N 1
ATOM 2855 C CA . GLN A 1 382 ? -3.925 0.521 28.683 1.00 85.38 382 GLN A CA 1
ATOM 2856 C C . GLN A 1 382 ? -3.520 -0.925 28.385 1.00 85.38 382 GLN A C 1
ATOM 2858 O O . GLN A 1 382 ? -3.989 -1.522 27.417 1.00 85.38 382 GLN A O 1
ATOM 2863 N N . ALA A 1 383 ? -2.731 -1.541 29.269 1.00 90.12 383 ALA A N 1
ATOM 2864 C CA . ALA A 1 383 ? -2.290 -2.920 29.102 1.00 90.12 383 ALA A CA 1
ATOM 2865 C C . ALA A 1 383 ? -3.458 -3.920 29.035 1.00 90.12 383 ALA A C 1
ATOM 2867 O O . ALA A 1 383 ? -3.416 -4.866 28.248 1.00 90.12 383 ALA A O 1
ATOM 2868 N N . ARG A 1 384 ? -4.529 -3.688 29.805 1.00 95.00 384 ARG A N 1
ATOM 2869 C CA . ARG A 1 384 ? -5.776 -4.464 29.707 1.00 95.00 384 ARG A CA 1
ATOM 2870 C C . ARG A 1 384 ? -6.514 -4.235 28.384 1.00 95.00 384 ARG A C 1
ATOM 2872 O O . ARG A 1 384 ? -7.025 -5.193 27.813 1.00 95.00 384 ARG A O 1
ATOM 2879 N N . GLY A 1 385 ? -6.536 -3.002 27.873 1.00 89.38 385 GLY A N 1
ATOM 2880 C CA . GLY A 1 385 ? -7.160 -2.663 26.588 1.00 89.38 385 GLY A CA 1
ATOM 2881 C C . GLY A 1 385 ? -6.547 -3.433 25.413 1.00 89.38 385 GLY A C 1
ATOM 2882 O O . GLY A 1 385 ? -7.277 -4.013 24.608 1.00 89.38 385 GLY A O 1
ATOM 2883 N N . ASN A 1 386 ? -5.216 -3.526 25.376 1.00 88.62 386 ASN A N 1
ATOM 2884 C CA . ASN A 1 386 ? -4.483 -4.271 24.347 1.00 88.62 386 ASN A CA 1
ATOM 2885 C C . ASN A 1 386 ? -4.552 -5.791 24.530 1.00 88.62 386 ASN A C 1
ATOM 2887 O O . ASN A 1 386 ? -4.616 -6.507 23.532 1.00 88.62 386 ASN A O 1
ATOM 2891 N N . LEU A 1 387 ? -4.582 -6.304 25.773 1.00 93.62 387 LEU A N 1
ATOM 2892 C CA . LEU A 1 387 ? -4.921 -7.717 26.006 1.00 93.62 387 LEU A CA 1
ATOM 2893 C C . LEU A 1 387 ? -6.295 -8.036 25.413 1.00 93.62 387 LEU A C 1
ATOM 2895 O O . LEU A 1 387 ? -6.447 -9.090 24.807 1.00 93.62 387 LEU A O 1
ATOM 2899 N N . GLY A 1 388 ? -7.252 -7.107 25.513 1.00 92.81 388 GLY A N 1
ATOM 2900 C CA . GLY A 1 388 ? -8.550 -7.207 24.846 1.00 92.81 388 GLY A CA 1
ATOM 2901 C C . GLY A 1 388 ? -8.396 -7.409 23.341 1.00 92.81 388 GLY A C 1
ATOM 2902 O O . GLY A 1 388 ? -8.836 -8.424 22.812 1.00 92.81 388 GLY A O 1
ATOM 2903 N N . ASN A 1 389 ? -7.663 -6.518 22.669 1.00 87.62 389 ASN A N 1
ATOM 2904 C CA . ASN A 1 389 ? -7.396 -6.619 21.229 1.00 87.62 389 ASN A CA 1
ATOM 2905 C C . ASN A 1 389 ? -6.663 -7.925 20.843 1.00 87.62 389 ASN A C 1
ATOM 2907 O O . ASN A 1 389 ? -6.998 -8.560 19.843 1.00 87.62 389 ASN A O 1
ATOM 2911 N N . ALA A 1 390 ? -5.684 -8.371 21.632 1.00 89.94 390 ALA A N 1
ATOM 2912 C CA . ALA A 1 390 ? -4.927 -9.590 21.340 1.00 89.94 390 ALA A CA 1
ATOM 2913 C C . ALA A 1 390 ? -5.728 -10.884 21.600 1.00 89.94 390 ALA A C 1
ATOM 2915 O O . ALA A 1 390 ? -5.595 -11.858 20.855 1.00 89.94 390 ALA A O 1
ATOM 2916 N N . TYR A 1 391 ? -6.595 -10.897 22.617 1.00 92.62 391 TYR A N 1
ATOM 2917 C CA . TYR A 1 391 ? -7.548 -11.984 22.864 1.00 92.62 391 TYR A CA 1
ATOM 2918 C C . TYR A 1 391 ? -8.647 -12.021 21.796 1.00 92.62 391 TYR A C 1
ATOM 2920 O O . TYR A 1 391 ? -8.955 -13.092 21.276 1.00 92.62 391 TYR A O 1
ATOM 2928 N N . ALA A 1 392 ? -9.151 -10.861 21.375 1.00 88.06 392 ALA A N 1
ATOM 2929 C CA . ALA A 1 392 ? -10.098 -10.733 20.277 1.00 88.06 392 ALA A CA 1
ATOM 2930 C C . ALA A 1 392 ? -9.530 -11.313 18.964 1.00 88.06 392 ALA A C 1
ATOM 2932 O O . ALA A 1 392 ? -10.145 -12.189 18.359 1.00 88.06 392 ALA A O 1
ATOM 2933 N N . LEU A 1 393 ? -8.297 -10.946 18.588 1.00 82.88 393 LEU A N 1
ATOM 2934 C CA . LEU A 1 393 ? -7.594 -11.507 17.421 1.00 82.88 393 LEU A CA 1
ATOM 2935 C C . LEU A 1 393 ? -7.186 -12.987 17.542 1.00 82.88 393 LEU A C 1
ATOM 2937 O O . LEU A 1 393 ? -6.700 -13.553 16.564 1.00 82.88 393 LEU A O 1
ATOM 2941 N N . SER A 1 394 ? -7.354 -13.615 18.709 1.00 87.44 394 SER A N 1
ATOM 2942 C CA . SER A 1 394 ? -7.139 -15.057 18.914 1.00 87.44 394 SER A CA 1
ATOM 2943 C C . SER A 1 394 ? -8.439 -15.826 19.193 1.00 87.44 394 SER A C 1
ATOM 2945 O O . SER A 1 394 ? -8.392 -16.959 19.671 1.00 87.44 394 SER A O 1
ATOM 2947 N N . GLY A 1 395 ? -9.603 -15.230 18.900 1.00 86.00 395 GLY A N 1
ATOM 2948 C CA . GLY A 1 395 ? -10.921 -15.855 19.077 1.00 86.00 395 GLY A CA 1
ATOM 2949 C C . GLY A 1 395 ? -11.383 -15.979 20.535 1.00 86.00 395 GLY A C 1
ATOM 2950 O O . GLY A 1 395 ? -12.426 -16.569 20.811 1.00 86.00 395 GLY A O 1
ATOM 2951 N N . ARG A 1 396 ? -10.626 -15.429 21.493 1.00 91.38 396 ARG A N 1
ATOM 2952 C CA . ARG A 1 396 ? -10.912 -15.472 22.936 1.00 91.38 396 ARG A CA 1
ATOM 2953 C C . ARG A 1 396 ? -11.815 -14.309 23.347 1.00 91.38 396 ARG A C 1
ATOM 2955 O O . ARG A 1 396 ? -11.435 -13.459 24.150 1.00 91.38 396 ARG A O 1
ATOM 2962 N N . PHE A 1 397 ? -13.006 -14.244 22.758 1.00 90.38 397 PHE A N 1
ATOM 2963 C CA . PHE A 1 397 ? -13.873 -13.069 22.873 1.00 90.38 397 PHE A CA 1
ATOM 2964 C C . PHE A 1 397 ? -14.339 -12.784 24.311 1.00 90.38 397 PHE A C 1
ATOM 2966 O O . PHE A 1 397 ? -14.339 -11.628 24.722 1.00 90.38 397 PHE A O 1
ATOM 2973 N N . ASP A 1 398 ? -14.645 -13.807 25.112 1.00 93.94 398 ASP A N 1
ATOM 2974 C CA . ASP A 1 398 ? -15.090 -13.616 26.504 1.00 93.94 398 ASP A CA 1
ATOM 2975 C C . ASP A 1 398 ? -13.973 -13.049 27.400 1.00 93.94 398 ASP A C 1
ATOM 2977 O O . ASP A 1 398 ? -14.204 -12.146 28.212 1.00 93.94 398 ASP A O 1
ATOM 2981 N N . ASP A 1 399 ? -12.734 -13.525 27.215 1.00 94.81 399 ASP A N 1
ATOM 2982 C CA . ASP A 1 399 ? -11.550 -12.946 27.859 1.00 94.81 399 ASP A CA 1
ATOM 2983 C C . ASP A 1 399 ? -11.341 -11.494 27.411 1.00 94.81 399 ASP A C 1
ATOM 2985 O O . ASP A 1 399 ? -11.032 -10.633 28.238 1.00 94.81 399 ASP A O 1
ATOM 2989 N N . ALA A 1 400 ? -11.523 -11.223 26.112 1.00 94.62 400 ALA A N 1
ATOM 2990 C CA . ALA A 1 400 ? -11.370 -9.898 25.528 1.00 94.62 400 ALA A CA 1
ATOM 2991 C C . ALA A 1 400 ? -12.366 -8.899 26.130 1.00 94.62 400 ALA A C 1
ATOM 2993 O O . ALA A 1 400 ? -11.934 -7.905 26.713 1.00 94.62 400 ALA A O 1
ATOM 2994 N N . VAL A 1 401 ? -13.673 -9.199 26.096 1.00 96.50 401 VAL A N 1
ATOM 2995 C CA . VAL A 1 401 ? -14.717 -8.374 26.731 1.00 96.50 401 VAL A CA 1
ATOM 2996 C C . VAL A 1 401 ? -14.380 -8.131 28.204 1.00 96.50 401 VAL A C 1
ATOM 2998 O O . VAL A 1 401 ? -14.412 -6.988 28.658 1.00 96.50 401 VAL A O 1
ATOM 3001 N N . THR A 1 402 ? -13.973 -9.173 28.939 1.00 97.81 402 THR A N 1
ATOM 3002 C CA . THR A 1 402 ? -13.655 -9.079 30.373 1.00 97.81 402 THR A CA 1
ATOM 3003 C C . THR A 1 402 ? -12.524 -8.087 30.667 1.00 97.81 402 THR A C 1
ATOM 3005 O O . THR A 1 402 ? -12.676 -7.213 31.525 1.00 97.81 402 THR A O 1
ATOM 3008 N N . VAL A 1 403 ? -11.380 -8.176 29.977 1.00 96.69 403 VAL A N 1
ATOM 3009 C CA . VAL A 1 403 ? -10.254 -7.252 30.235 1.00 96.69 403 VAL A CA 1
ATOM 3010 C C . VAL A 1 403 ? -10.520 -5.847 29.690 1.00 96.69 403 VAL A C 1
ATOM 3012 O O . VAL A 1 403 ? -10.053 -4.863 30.261 1.00 96.69 403 VAL A O 1
ATOM 3015 N N . GLN A 1 404 ? -11.312 -5.722 28.628 1.00 95.25 404 GLN A N 1
ATOM 3016 C CA . GLN A 1 404 ? -11.598 -4.440 27.987 1.00 95.25 404 GLN A CA 1
ATOM 3017 C C . GLN A 1 404 ? -12.683 -3.647 28.739 1.00 95.25 404 GLN A C 1
ATOM 3019 O O . GLN A 1 404 ? -12.581 -2.426 28.844 1.00 95.25 404 GLN A O 1
ATOM 3024 N N . GLN A 1 405 ? -13.626 -4.328 29.404 1.00 97.56 405 GLN A N 1
ATOM 3025 C CA . GLN A 1 405 ? -14.490 -3.729 30.429 1.00 97.56 405 GLN A CA 1
ATOM 3026 C C . GLN A 1 405 ? -13.678 -3.208 31.627 1.00 97.56 405 GLN A C 1
ATOM 3028 O O . GLN A 1 405 ? -13.899 -2.078 32.056 1.00 97.56 405 GLN A O 1
ATOM 3033 N N . GLN A 1 406 ? -12.684 -3.961 32.122 1.00 97.12 406 GLN A N 1
ATOM 3034 C CA . GLN A 1 406 ? -11.778 -3.467 33.177 1.00 97.12 406 GLN A CA 1
ATOM 3035 C C . GLN A 1 406 ? -10.949 -2.254 32.713 1.00 97.12 406 GLN A C 1
ATOM 3037 O O . GLN A 1 406 ? -10.704 -1.338 33.494 1.00 97.12 406 GLN A O 1
ATOM 3042 N N . SER A 1 407 ? -10.519 -2.227 31.446 1.00 94.25 407 SER A N 1
ATOM 3043 C CA . SER A 1 407 ? -9.843 -1.068 30.843 1.00 94.25 407 SER A CA 1
ATOM 3044 C C . SER A 1 407 ? -10.748 0.173 30.842 1.00 94.25 407 SER A C 1
ATOM 3046 O O . SER A 1 407 ? -10.327 1.241 31.287 1.00 94.25 407 SER A O 1
ATOM 3048 N N . LEU A 1 408 ? -12.013 0.011 30.430 1.00 95.50 408 LEU A N 1
ATOM 3049 C CA . LEU A 1 408 ? -13.032 1.065 30.419 1.00 95.50 408 LEU A CA 1
ATOM 3050 C C . LEU A 1 408 ? -13.367 1.581 31.827 1.00 95.50 408 LEU A C 1
ATOM 3052 O O . LEU A 1 408 ? -13.517 2.787 32.021 1.00 95.50 408 LEU A O 1
ATOM 3056 N N . GLU A 1 409 ? -13.479 0.688 32.812 1.00 96.31 409 GLU A N 1
ATOM 3057 C CA . GLU A 1 409 ? -13.739 1.071 34.201 1.00 96.31 409 GLU A CA 1
ATOM 3058 C C . GLU A 1 409 ? -12.588 1.918 34.760 1.00 96.31 409 GLU A C 1
ATOM 3060 O O . GLU A 1 409 ? -12.823 3.013 35.270 1.00 96.31 409 GLU A O 1
ATOM 3065 N N . LEU A 1 410 ? -11.340 1.466 34.592 1.00 89.50 410 LEU A N 1
ATOM 3066 C CA . LEU A 1 410 ? -10.162 2.209 35.042 1.00 89.50 410 LEU A CA 1
ATOM 3067 C C . LEU A 1 410 ? -10.021 3.558 34.322 1.00 89.50 410 LEU A C 1
ATOM 3069 O O . LEU A 1 410 ? -9.729 4.556 34.974 1.00 89.50 410 LEU A O 1
ATOM 3073 N N . ALA A 1 411 ? -10.288 3.627 33.014 1.00 86.19 411 ALA A N 1
ATOM 3074 C CA . ALA A 1 411 ? -10.287 4.888 32.268 1.00 86.19 411 ALA A CA 1
ATOM 3075 C C . ALA A 1 411 ? -11.288 5.909 32.842 1.00 86.19 411 ALA A C 1
ATOM 3077 O O . ALA A 1 411 ? -10.952 7.080 33.025 1.00 86.19 411 ALA A O 1
ATOM 3078 N N . ARG A 1 412 ? -12.495 5.452 33.203 1.00 90.56 412 ARG A N 1
ATOM 3079 C CA . ARG A 1 412 ? -13.535 6.278 33.838 1.00 90.56 412 ARG A CA 1
ATOM 3080 C C . ARG A 1 412 ? -13.171 6.691 35.265 1.00 90.56 412 ARG A C 1
ATOM 3082 O O . ARG A 1 412 ? -13.409 7.840 35.629 1.00 90.56 412 ARG A O 1
ATOM 3089 N N . GLN A 1 413 ? -12.558 5.803 36.051 1.00 89.88 413 GLN A N 1
ATOM 3090 C CA . GLN A 1 413 ? -12.035 6.129 37.387 1.00 89.88 413 GLN A CA 1
ATOM 3091 C C . GLN A 1 413 ? -10.904 7.173 37.327 1.00 89.88 413 GLN A C 1
ATOM 3093 O O . GLN A 1 413 ? -10.837 8.053 38.182 1.00 89.88 413 GLN A O 1
ATOM 3098 N N . LEU A 1 414 ? -10.049 7.106 36.300 1.00 82.50 414 LEU A N 1
ATOM 3099 C CA . LEU A 1 414 ? -8.988 8.082 36.012 1.00 82.50 414 LEU A CA 1
ATOM 3100 C C . LEU A 1 414 ? -9.506 9.387 35.379 1.00 82.50 414 LEU A C 1
ATOM 3102 O O . LEU A 1 414 ? -8.745 10.344 35.268 1.00 82.50 414 LEU A O 1
ATOM 3106 N N . GLN A 1 415 ? -10.778 9.425 34.969 1.00 83.56 415 GLN A N 1
ATOM 3107 C CA . GLN A 1 415 ? -11.399 10.517 34.210 1.00 83.56 415 GLN A CA 1
ATOM 3108 C C . GLN A 1 415 ? -10.668 10.850 32.893 1.00 83.56 415 GLN A C 1
ATOM 3110 O O . GLN A 1 415 ? -10.676 11.999 32.454 1.00 83.56 415 GLN A O 1
ATOM 3115 N N . ASP A 1 416 ? -10.065 9.846 32.245 1.00 77.19 416 ASP A N 1
ATOM 3116 C CA . ASP A 1 416 ? -9.370 10.001 30.964 1.00 77.19 416 ASP A CA 1
ATOM 3117 C C . ASP A 1 416 ? -10.326 9.714 29.782 1.00 77.19 416 ASP A C 1
ATOM 3119 O O . ASP A 1 416 ? -10.640 8.550 29.504 1.00 77.19 416 ASP A O 1
ATOM 3123 N N . PRO A 1 417 ? -10.786 10.746 29.044 1.00 81.25 417 PRO A N 1
ATOM 3124 C CA . PRO A 1 417 ? -11.716 10.576 27.929 1.00 81.25 417 PRO A CA 1
ATOM 3125 C C . PRO A 1 417 ? -11.055 9.990 26.674 1.00 81.25 417 PRO A C 1
ATOM 3127 O O . PRO A 1 417 ? -11.762 9.475 25.803 1.00 81.25 417 PRO A O 1
ATOM 3130 N N . LEU A 1 418 ? -9.724 10.070 26.545 1.00 76.31 418 LEU A N 1
ATOM 3131 C CA . LEU A 1 418 ? -9.004 9.407 25.463 1.00 76.31 418 LEU A CA 1
ATOM 3132 C C . LEU A 1 418 ? -8.974 7.909 25.756 1.00 76.31 418 LEU A C 1
ATOM 3134 O O . LEU A 1 418 ? -9.383 7.130 24.899 1.00 76.31 418 LEU A O 1
ATOM 3138 N N . GLN A 1 419 ? -8.576 7.515 26.969 1.00 81.44 419 GLN A N 1
ATOM 3139 C CA . GLN A 1 419 ? -8.533 6.115 27.392 1.00 81.44 419 GLN A CA 1
ATOM 3140 C C . GLN A 1 419 ? -9.927 5.474 27.499 1.00 81.44 419 GLN A C 1
ATOM 3142 O O . GLN A 1 419 ? -10.074 4.271 27.282 1.00 81.44 419 GLN A O 1
ATOM 3147 N N . GLU A 1 420 ? -10.972 6.267 27.747 1.00 88.56 420 GLU A N 1
ATOM 3148 C CA . GLU A 1 420 ? -12.354 5.810 27.604 1.00 88.56 420 GLU A CA 1
ATOM 3149 C C . GLU A 1 420 ? -12.671 5.500 26.132 1.00 88.56 420 GLU A C 1
ATOM 3151 O O . GLU A 1 420 ? -13.085 4.383 25.819 1.00 88.56 420 GLU A O 1
ATOM 3156 N N . ALA A 1 421 ? -12.409 6.432 25.207 1.00 87.69 421 ALA A N 1
ATOM 3157 C CA . ALA A 1 421 ? -12.606 6.201 23.773 1.00 87.69 421 ALA A CA 1
ATOM 3158 C C . ALA A 1 421 ? -11.798 4.996 23.253 1.00 87.69 421 ALA A C 1
ATOM 3160 O O . ALA A 1 421 ? -12.292 4.240 22.417 1.00 87.69 421 ALA A O 1
ATOM 3161 N N . GLN A 1 422 ? -10.590 4.792 23.789 1.00 83.94 422 GLN A N 1
ATOM 3162 C CA . GLN A 1 422 ? -9.744 3.628 23.530 1.00 83.94 422 GLN A CA 1
ATOM 3163 C C . GLN A 1 422 ? -10.450 2.307 23.877 1.00 83.94 422 GLN A C 1
ATOM 3165 O O . GLN A 1 422 ? -10.575 1.419 23.032 1.00 83.94 422 GLN A O 1
ATOM 3170 N N . ALA A 1 423 ? -10.936 2.173 25.113 1.00 89.94 423 ALA A N 1
ATOM 3171 C CA . ALA A 1 423 ? -11.582 0.945 25.568 1.00 89.94 423 ALA A CA 1
ATOM 3172 C C . ALA A 1 423 ? -12.945 0.710 24.886 1.00 89.94 423 ALA A C 1
ATOM 3174 O O . ALA A 1 423 ? -13.298 -0.435 24.604 1.00 89.94 423 ALA A O 1
ATOM 3175 N N . LEU A 1 424 ? -13.678 1.781 24.555 1.00 95.25 424 LEU A N 1
ATOM 3176 C CA . LEU A 1 424 ? -14.924 1.714 23.782 1.00 95.25 424 LEU A CA 1
ATOM 3177 C C . LEU A 1 424 ? -14.692 1.228 22.339 1.00 95.25 424 LEU A C 1
ATOM 3179 O O . LEU A 1 424 ? -15.449 0.381 21.871 1.00 95.25 424 LEU A O 1
ATOM 3183 N N . LEU A 1 425 ? -13.645 1.704 21.644 1.00 90.62 425 LEU A N 1
ATOM 3184 C CA . LEU A 1 425 ? -13.265 1.176 20.322 1.00 90.62 425 LEU A CA 1
ATOM 3185 C C . LEU A 1 425 ? -12.963 -0.322 20.389 1.00 90.62 425 LEU A C 1
ATOM 3187 O O . LEU A 1 425 ? -13.479 -1.086 19.578 1.00 90.62 425 LEU A O 1
ATOM 3191 N N . GLY A 1 426 ? -12.156 -0.730 21.372 1.00 90.06 426 GLY A N 1
ATOM 3192 C CA . GLY A 1 426 ? -11.812 -2.131 21.584 1.00 90.06 426 GLY A CA 1
ATOM 3193 C C . GLY A 1 426 ? -13.048 -3.008 21.796 1.00 90.06 426 GLY A C 1
ATOM 3194 O O . GLY A 1 426 ? -13.219 -3.996 21.084 1.00 90.06 426 GLY A O 1
ATOM 3195 N N . LEU A 1 427 ? -13.943 -2.615 22.715 1.00 95.06 427 LEU A N 1
ATOM 3196 C CA . LEU A 1 427 ? -15.187 -3.348 22.976 1.00 95.06 427 LEU A CA 1
ATOM 3197 C C . LEU A 1 427 ? -16.050 -3.458 21.718 1.00 95.06 427 LEU A C 1
ATOM 3199 O O . LEU A 1 427 ? -16.519 -4.550 21.410 1.00 95.06 427 LEU A O 1
ATOM 3203 N N . GLY A 1 428 ? -16.204 -2.370 20.957 1.00 94.25 428 GLY A N 1
ATOM 3204 C CA . GLY A 1 428 ? -16.943 -2.394 19.695 1.00 94.25 428 GLY A CA 1
ATOM 3205 C C . GLY A 1 428 ? -16.367 -3.388 18.681 1.00 94.25 428 GLY A C 1
ATOM 3206 O O . GLY A 1 428 ? -17.126 -4.115 18.042 1.00 94.25 428 GLY A O 1
ATOM 3207 N N . THR A 1 429 ? -15.037 -3.491 18.574 1.00 88.38 429 THR A N 1
ATOM 3208 C CA . THR A 1 429 ? -14.395 -4.479 17.691 1.00 88.38 429 THR A CA 1
ATOM 3209 C C . THR A 1 429 ? -14.518 -5.904 18.232 1.00 88.38 429 THR A C 1
ATOM 3211 O O . THR A 1 429 ? -14.785 -6.819 17.455 1.00 88.38 429 THR A O 1
ATOM 3214 N N . THR A 1 430 ? -14.435 -6.107 19.548 1.00 91.69 430 THR A N 1
ATOM 3215 C CA . THR A 1 430 ? -14.671 -7.419 20.171 1.00 91.69 430 THR A CA 1
ATOM 3216 C C . THR A 1 430 ? -16.106 -7.911 19.939 1.00 91.69 430 THR A C 1
ATOM 3218 O O . THR A 1 430 ? -16.283 -9.042 19.487 1.00 91.69 430 THR A O 1
ATOM 3221 N N . TYR A 1 431 ? -17.123 -7.061 20.133 1.00 93.31 431 TYR A N 1
ATOM 3222 C CA . TYR A 1 431 ? -18.517 -7.387 19.794 1.00 93.31 431 TYR A CA 1
ATOM 3223 C C . TYR A 1 431 ? -18.710 -7.605 18.283 1.00 93.31 431 TYR A C 1
ATOM 3225 O O . TYR A 1 431 ? -19.417 -8.526 17.879 1.00 93.31 431 TYR A O 1
ATOM 3233 N N . GLY A 1 432 ? -17.998 -6.851 17.436 1.00 88.56 432 GLY A N 1
ATOM 3234 C CA . GLY A 1 432 ? -17.940 -7.090 15.991 1.00 88.56 432 GLY A CA 1
ATOM 3235 C C . GLY A 1 432 ? -17.410 -8.483 15.620 1.00 88.56 432 GLY A C 1
ATOM 3236 O O . GLY A 1 432 ? -17.984 -9.136 14.752 1.00 88.56 432 GLY A O 1
ATOM 3237 N N . TYR A 1 433 ? -16.376 -8.990 16.304 1.00 85.62 433 TYR A N 1
ATOM 3238 C CA . TYR A 1 433 ? -15.905 -10.372 16.111 1.00 85.62 433 TYR A CA 1
ATOM 3239 C C . TYR A 1 433 ? -16.821 -11.436 16.749 1.00 85.62 433 TYR A C 1
ATOM 3241 O O . TYR A 1 433 ? -16.800 -12.590 16.325 1.00 85.62 433 TYR A O 1
ATOM 3249 N N . GLN A 1 434 ? -17.668 -11.062 17.713 1.00 89.56 434 GLN A N 1
ATOM 3250 C CA . GLN A 1 434 ? -18.780 -11.895 18.198 1.00 89.56 434 GLN A CA 1
ATOM 3251 C C . GLN A 1 434 ? -20.022 -11.836 17.285 1.00 89.56 434 GLN A C 1
ATOM 3253 O O . GLN A 1 434 ? -20.983 -12.560 17.529 1.00 89.56 434 GLN A O 1
ATOM 3258 N N . GLN A 1 435 ? -20.004 -11.003 16.234 1.00 89.69 435 GLN A N 1
ATOM 3259 C CA . GLN A 1 435 ? -21.135 -10.699 15.343 1.00 89.69 435 GLN A CA 1
ATOM 3260 C C . GLN A 1 435 ? -22.329 -9.999 16.031 1.00 89.69 435 GLN A C 1
ATOM 3262 O O . GLN A 1 435 ? -23.404 -9.883 15.440 1.00 89.69 435 GLN A O 1
ATOM 3267 N N . ASP A 1 436 ? -22.138 -9.456 17.239 1.00 93.62 436 ASP A N 1
ATOM 3268 C CA . ASP A 1 436 ? -23.092 -8.553 17.895 1.00 93.62 436 ASP A CA 1
ATOM 3269 C C . ASP A 1 436 ? -22.880 -7.125 17.369 1.00 93.62 436 ASP A C 1
ATOM 3271 O O . ASP A 1 436 ? -22.252 -6.256 17.985 1.00 93.62 436 ASP A O 1
ATOM 3275 N N . TYR A 1 437 ? -23.355 -6.903 16.144 1.00 94.50 437 TYR A N 1
ATOM 3276 C CA . TYR A 1 437 ? -23.165 -5.633 15.452 1.00 94.50 437 TYR A CA 1
ATOM 3277 C C . TYR A 1 437 ? -23.981 -4.485 16.064 1.00 94.50 437 TYR A C 1
ATOM 3279 O O . TYR A 1 437 ? -23.593 -3.329 15.898 1.00 94.50 437 TYR A O 1
ATOM 3287 N N . ASP A 1 438 ? -25.063 -4.769 16.798 1.00 97.19 438 ASP A N 1
ATOM 3288 C CA . ASP A 1 438 ? -25.835 -3.745 17.512 1.00 97.19 438 ASP A CA 1
ATOM 3289 C C . ASP A 1 438 ? -25.040 -3.203 18.713 1.00 97.19 438 ASP A C 1
ATOM 3291 O O . ASP A 1 438 ? -24.870 -1.985 18.825 1.00 97.19 438 ASP A O 1
ATOM 3295 N N . GLN A 1 439 ? -24.441 -4.069 19.548 1.00 96.75 439 GLN A N 1
ATOM 3296 C CA . GLN A 1 439 ? -23.490 -3.611 20.572 1.00 96.75 439 GLN A CA 1
ATOM 3297 C C . GLN A 1 439 ? -22.281 -2.908 19.945 1.00 96.75 439 GLN A C 1
ATOM 3299 O O . GLN A 1 439 ? -21.868 -1.850 20.428 1.00 96.75 439 GLN A O 1
ATOM 3304 N N . ALA A 1 440 ? -21.737 -3.429 18.839 1.00 95.94 440 ALA A N 1
ATOM 3305 C CA . ALA A 1 440 ? -20.624 -2.784 18.145 1.00 95.94 440 ALA A CA 1
ATOM 3306 C C . ALA A 1 440 ? -20.959 -1.337 17.722 1.00 95.94 440 ALA A C 1
ATOM 3308 O O . ALA A 1 440 ? -20.176 -0.423 17.989 1.00 95.94 440 ALA A O 1
ATOM 3309 N N . VAL A 1 441 ? -22.141 -1.102 17.132 1.00 97.94 441 VAL A N 1
ATOM 3310 C CA . VAL A 1 441 ? -22.630 0.240 16.762 1.00 97.94 441 VAL A CA 1
ATOM 3311 C C . VAL A 1 441 ? -22.698 1.181 17.969 1.00 97.94 441 VAL A C 1
ATOM 3313 O O . VAL A 1 441 ? -22.217 2.315 17.871 1.00 97.94 441 VAL A O 1
ATOM 3316 N N . ASP A 1 442 ? -23.240 0.732 19.103 1.00 98.00 442 ASP A N 1
ATOM 3317 C CA . ASP A 1 442 ? -23.364 1.555 20.313 1.00 98.00 442 ASP A CA 1
ATOM 3318 C C . ASP A 1 442 ? -21.995 1.921 20.912 1.00 98.00 442 ASP A C 1
ATOM 3320 O O . ASP A 1 442 ? -21.765 3.074 21.305 1.00 98.00 442 ASP A O 1
ATOM 3324 N N . TYR A 1 443 ? -21.053 0.976 20.952 1.00 97.81 443 TYR A N 1
ATOM 3325 C CA . TYR A 1 443 ? -19.693 1.215 21.445 1.00 97.81 443 TYR A CA 1
ATOM 3326 C C . TYR A 1 443 ? -18.890 2.144 20.518 1.00 97.81 443 TYR A C 1
ATOM 3328 O O . TYR A 1 443 ? -18.300 3.127 20.987 1.00 97.81 443 TYR A O 1
ATOM 3336 N N . TYR A 1 444 ? -18.932 1.928 19.199 1.00 96.88 444 TYR A N 1
ATOM 3337 C CA . TYR A 1 444 ? -18.285 2.823 18.233 1.00 96.88 444 TYR A CA 1
ATOM 3338 C C . TYR A 1 444 ? -18.924 4.223 18.201 1.00 96.88 444 TYR A C 1
ATOM 3340 O O . TYR A 1 444 ? -18.219 5.217 18.013 1.00 96.88 444 TYR A O 1
ATOM 3348 N N . GLY A 1 445 ? -20.240 4.334 18.414 1.00 97.75 445 GLY A N 1
ATOM 3349 C CA . GLY A 1 445 ? -20.952 5.613 18.494 1.00 97.75 445 GLY A CA 1
ATOM 3350 C C . GLY A 1 445 ? -20.514 6.472 19.687 1.00 97.75 445 GLY A C 1
ATOM 3351 O O . GLY A 1 445 ? -20.294 7.681 19.539 1.00 97.75 445 GLY A O 1
ATOM 3352 N N . GLN A 1 446 ? -20.313 5.847 20.852 1.00 97.06 446 GLN A N 1
ATOM 3353 C CA . GLN A 1 446 ? -19.738 6.504 22.030 1.00 97.06 446 GLN A CA 1
ATOM 3354 C C . GLN A 1 446 ? -18.284 6.932 21.771 1.00 97.06 446 GLN A C 1
ATOM 3356 O O . GLN A 1 446 ? -17.944 8.100 21.973 1.00 97.06 446 GLN A O 1
ATOM 3361 N N . ALA A 1 447 ? -17.450 6.029 21.240 1.00 93.88 447 ALA A N 1
ATOM 3362 C CA . ALA A 1 447 ? -16.054 6.325 20.918 1.00 93.88 447 ALA A CA 1
ATOM 3363 C C . ALA A 1 447 ? -15.912 7.503 19.937 1.00 93.88 447 ALA A C 1
ATOM 3365 O O . ALA A 1 447 ? -15.176 8.448 20.216 1.00 93.88 447 ALA A O 1
ATOM 3366 N N . LEU A 1 448 ? -16.676 7.506 18.836 1.00 95.12 448 LEU A N 1
ATOM 3367 C CA . LEU A 1 448 ? -16.697 8.588 17.842 1.00 95.12 448 LEU A CA 1
ATOM 3368 C C . LEU A 1 448 ? -17.061 9.950 18.454 1.00 95.12 448 LEU A C 1
ATOM 3370 O O . LEU A 1 448 ? -16.558 10.990 18.027 1.00 95.12 448 LEU A O 1
ATOM 3374 N N . THR A 1 449 ? -17.949 9.953 19.448 1.00 94.56 449 THR A N 1
ATOM 3375 C CA . THR A 1 449 ? -18.369 11.176 20.142 1.00 94.56 449 THR A CA 1
ATOM 3376 C C . THR A 1 449 ? -17.222 11.758 20.973 1.00 94.56 449 THR A C 1
ATOM 3378 O O . THR A 1 449 ? -17.024 12.975 20.977 1.00 94.56 449 THR A O 1
ATOM 3381 N N . LEU A 1 450 ? -16.426 10.905 21.623 1.00 88.12 450 LEU A N 1
ATOM 3382 C CA . LEU A 1 450 ? -15.247 11.314 22.390 1.00 88.12 450 LEU A CA 1
ATOM 3383 C C . LEU A 1 450 ? -14.060 11.693 21.492 1.00 88.12 450 LEU A C 1
ATOM 3385 O O . LEU A 1 450 ? -13.454 12.741 21.708 1.00 88.12 450 LEU A O 1
ATOM 3389 N N . THR A 1 451 ? -13.740 10.924 20.446 1.00 85.38 451 THR A N 1
ATOM 3390 C CA . THR A 1 451 ? -12.591 11.245 19.575 1.00 85.38 451 THR A CA 1
ATOM 3391 C C . THR A 1 451 ? -12.782 12.565 18.833 1.00 85.38 451 THR A C 1
ATOM 3393 O O . THR A 1 451 ? -11.835 13.344 18.731 1.00 85.38 451 THR A O 1
ATOM 3396 N N . ARG A 1 452 ? -14.010 12.875 18.391 1.00 88.81 452 ARG A N 1
ATOM 3397 C CA . ARG A 1 452 ? -14.366 14.183 17.812 1.00 88.81 452 ARG A CA 1
ATOM 3398 C C . ARG A 1 452 ? -14.180 15.322 18.800 1.00 88.81 452 ARG A C 1
ATOM 3400 O O . ARG A 1 452 ? -13.549 16.322 18.469 1.00 88.81 452 ARG A O 1
ATOM 3407 N N . ARG A 1 453 ? -14.699 15.143 20.016 1.00 84.69 453 ARG A N 1
ATOM 3408 C CA . ARG A 1 453 ? -14.585 16.095 21.125 1.00 84.69 453 ARG A CA 1
ATOM 3409 C C . ARG A 1 453 ? -13.121 16.428 21.445 1.00 84.69 453 ARG A C 1
ATOM 3411 O O . ARG A 1 453 ? -12.797 17.587 21.659 1.00 84.69 453 ARG A O 1
ATOM 3418 N N . LEU A 1 454 ? -12.247 15.423 21.414 1.00 75.25 454 LEU A N 1
ATOM 3419 C CA . LEU A 1 454 ? -10.807 15.546 21.673 1.00 75.25 454 LEU A CA 1
ATOM 3420 C C . LEU A 1 454 ? -9.974 15.966 20.446 1.00 75.25 454 LEU A C 1
ATOM 3422 O O . LEU A 1 454 ? -8.757 16.086 20.556 1.00 75.25 454 LEU A O 1
ATOM 3426 N N . GLN A 1 455 ? -10.593 16.126 19.269 1.00 80.62 455 GLN A N 1
ATOM 3427 C CA . GLN A 1 455 ? -9.909 16.260 17.971 1.00 80.62 455 GLN A CA 1
ATOM 3428 C C . GLN A 1 455 ? -8.878 15.143 17.684 1.00 80.62 455 GLN A C 1
ATOM 3430 O O . GLN A 1 455 ? -7.934 15.332 16.916 1.00 80.62 455 GLN A O 1
ATOM 3435 N N . ALA A 1 456 ? -9.073 13.952 18.257 1.00 77.19 456 ALA A N 1
ATOM 3436 C CA . ALA A 1 456 ? -8.214 12.783 18.085 1.00 77.19 456 ALA A CA 1
ATOM 3437 C C . ALA A 1 456 ? -8.436 12.145 16.699 1.00 77.19 456 ALA A C 1
ATOM 3439 O O . ALA A 1 456 ? -9.102 11.116 16.563 1.00 77.19 456 ALA A O 1
ATOM 3440 N N . ARG A 1 457 ? -7.885 12.779 15.654 1.00 82.88 457 ARG A N 1
ATOM 3441 C CA . ARG A 1 457 ? -8.144 12.475 14.231 1.00 82.88 457 ARG A CA 1
ATOM 3442 C C . ARG A 1 457 ? -7.956 11.000 13.870 1.00 82.88 457 ARG A C 1
ATOM 3444 O O . ARG A 1 457 ? -8.803 10.449 13.179 1.00 82.88 457 ARG A O 1
ATOM 3451 N N . LEU A 1 458 ? -6.903 10.347 14.368 1.00 78.81 458 LEU A N 1
ATOM 3452 C CA . LEU A 1 458 ? -6.680 8.911 14.148 1.00 78.81 458 LEU A CA 1
ATOM 3453 C C . LEU A 1 458 ? -7.874 8.074 14.650 1.00 78.81 458 LEU A C 1
ATOM 3455 O O . LEU A 1 458 ? -8.446 7.287 13.900 1.00 78.81 458 LEU A O 1
ATOM 3459 N N . GLY A 1 459 ? -8.299 8.307 15.896 1.00 82.00 459 GLY A N 1
ATOM 3460 C CA . GLY A 1 459 ? -9.445 7.624 16.498 1.00 82.00 459 GLY A CA 1
ATOM 3461 C C . GLY A 1 459 ? -10.782 7.976 15.837 1.00 82.00 459 GLY A C 1
ATOM 3462 O O . GLY A 1 459 ? -11.649 7.117 15.738 1.00 82.00 459 GLY A O 1
ATOM 3463 N N . GLU A 1 460 ? -10.966 9.207 15.344 1.00 89.12 460 GLU A N 1
ATOM 3464 C CA . GLU A 1 460 ? -12.148 9.587 14.552 1.00 89.12 460 GLU A CA 1
ATOM 3465 C C . GLU A 1 460 ? -12.245 8.787 13.242 1.00 89.12 460 GLU A C 1
ATOM 3467 O O . GLU A 1 460 ? -13.313 8.256 12.936 1.00 89.12 460 GLU A O 1
ATOM 3472 N N . GLY A 1 461 ? -11.143 8.658 12.492 1.00 89.56 461 GLY A N 1
ATOM 3473 C CA . GLY A 1 461 ? -11.113 7.895 11.239 1.00 89.56 461 GLY A CA 1
ATOM 3474 C C . GLY A 1 461 ? -11.479 6.426 11.450 1.00 89.56 461 GLY A C 1
ATOM 3475 O O . GLY A 1 461 ? -12.298 5.871 10.716 1.00 89.56 461 GLY A O 1
ATOM 3476 N N . ILE A 1 462 ? -10.947 5.823 12.511 1.00 86.69 462 ILE A N 1
ATOM 3477 C CA . ILE A 1 462 ? -11.211 4.429 12.891 1.00 86.69 462 ILE A CA 1
ATOM 3478 C C . ILE A 1 462 ? -12.648 4.261 13.365 1.00 86.69 462 ILE A C 1
ATOM 3480 O O . ILE A 1 462 ? -13.363 3.430 12.820 1.00 86.69 462 ILE A O 1
ATOM 3484 N N . ALA A 1 463 ? -13.122 5.097 14.292 1.00 91.94 463 ALA A N 1
ATOM 3485 C CA . ALA A 1 463 ? -14.496 5.019 14.780 1.00 91.94 463 ALA A CA 1
ATOM 3486 C C . ALA A 1 463 ? -15.525 5.144 13.639 1.00 91.94 463 ALA A C 1
ATOM 3488 O O . ALA A 1 463 ? -16.546 4.466 13.663 1.00 91.94 463 ALA A O 1
ATOM 3489 N N . LEU A 1 464 ? -15.248 5.953 12.607 1.00 96.00 464 LEU A N 1
ATOM 3490 C CA . LEU A 1 464 ? -16.079 6.054 11.400 1.00 96.00 464 LEU A CA 1
ATOM 3491 C C . LEU A 1 464 ? -15.967 4.840 10.467 1.00 96.00 464 LEU A C 1
ATOM 3493 O O . LEU A 1 464 ? -16.972 4.451 9.873 1.00 96.00 464 LEU A O 1
ATOM 3497 N N . THR A 1 465 ? -14.778 4.247 10.345 1.00 93.00 465 THR A N 1
ATOM 3498 C CA . THR A 1 465 ? -14.534 3.033 9.543 1.00 93.00 465 THR A CA 1
ATOM 3499 C C . THR A 1 465 ? -15.254 1.834 10.160 1.00 93.00 465 THR A C 1
ATOM 3501 O O . THR A 1 465 ? -16.064 1.178 9.509 1.00 93.00 465 THR A O 1
ATOM 3504 N N . ASN A 1 466 ? -15.026 1.618 11.453 1.00 92.06 466 ASN A N 1
ATOM 3505 C CA . ASN A 1 466 ? -15.576 0.534 12.252 1.00 92.06 466 ASN A CA 1
ATOM 3506 C C . ASN A 1 466 ? -17.106 0.618 12.398 1.00 92.06 466 ASN A C 1
ATOM 3508 O O . ASN A 1 466 ? -17.804 -0.373 12.186 1.00 92.06 466 ASN A O 1
ATOM 3512 N N . LEU A 1 467 ? -17.643 1.813 12.680 1.00 95.81 467 LEU A N 1
ATOM 3513 C CA . LEU A 1 467 ? -19.089 2.056 12.684 1.00 95.81 467 LEU A CA 1
ATOM 3514 C C . LEU A 1 467 ? -19.699 1.872 11.287 1.00 95.81 467 LEU A C 1
ATOM 3516 O O . LEU A 1 467 ? -20.823 1.394 11.170 1.00 95.81 467 LEU A O 1
ATOM 3520 N N . GLY A 1 468 ? -18.965 2.245 10.235 1.00 95.69 468 GLY A N 1
ATOM 3521 C CA . GLY A 1 468 ? -19.358 2.021 8.848 1.00 95.69 468 GLY A CA 1
ATOM 3522 C C . GLY A 1 468 ? -19.573 0.543 8.528 1.00 95.69 468 GLY A C 1
ATOM 3523 O O . GLY A 1 468 ? -20.607 0.198 7.961 1.00 95.69 468 GLY A O 1
ATOM 3524 N N . ASP A 1 469 ? -18.651 -0.328 8.947 1.00 91.88 469 ASP A N 1
ATOM 3525 C CA . ASP A 1 469 ? -18.808 -1.776 8.776 1.00 91.88 469 ASP A CA 1
ATOM 3526 C C . ASP A 1 469 ? -19.953 -2.349 9.614 1.00 91.88 469 ASP A C 1
ATOM 3528 O O . ASP A 1 469 ? -20.825 -3.009 9.065 1.00 91.88 469 ASP A O 1
ATOM 3532 N N . ALA A 1 470 ? -20.034 -2.049 10.915 1.00 94.00 470 ALA A N 1
ATOM 3533 C CA . ALA A 1 470 ? -21.107 -2.596 11.750 1.00 94.00 470 ALA A CA 1
ATOM 3534 C C . ALA A 1 470 ? -22.507 -2.200 11.227 1.00 94.00 470 ALA A C 1
ATOM 3536 O O . ALA A 1 470 ? -23.423 -3.021 11.197 1.00 94.00 470 ALA A O 1
ATOM 3537 N N . LEU A 1 471 ? -22.658 -0.977 10.703 1.00 96.94 471 LEU A N 1
ATOM 3538 C CA . LEU A 1 471 ? -23.869 -0.553 9.992 1.00 96.94 471 LEU A CA 1
ATOM 3539 C C . LEU A 1 471 ? -24.080 -1.307 8.666 1.00 96.94 471 LEU A C 1
ATOM 3541 O O . LEU A 1 471 ? -25.223 -1.606 8.325 1.00 96.94 471 LEU A O 1
ATOM 3545 N N . PHE A 1 472 ? -23.022 -1.635 7.919 1.00 94.69 472 PHE A N 1
ATOM 3546 C CA . PHE A 1 472 ? -23.105 -2.462 6.709 1.00 94.69 472 PHE A CA 1
ATOM 3547 C C . PHE A 1 472 ? -23.557 -3.894 7.024 1.00 94.69 472 PHE A C 1
ATOM 3549 O O . PHE A 1 472 ? -24.498 -4.376 6.392 1.00 94.69 472 PHE A O 1
ATOM 3556 N N . ARG A 1 473 ? -22.970 -4.541 8.040 1.00 92.06 473 ARG A N 1
ATOM 3557 C CA . ARG A 1 473 ? -23.345 -5.895 8.480 1.00 92.06 473 ARG A CA 1
ATOM 3558 C C . ARG A 1 473 ? -24.781 -5.948 9.043 1.00 92.06 473 ARG A C 1
ATOM 3560 O O . ARG A 1 473 ? -25.475 -6.936 8.830 1.00 92.06 473 ARG A O 1
ATOM 3567 N N . LEU A 1 474 ? -25.283 -4.852 9.632 1.00 95.12 474 LEU A N 1
ATOM 3568 C CA . LEU A 1 474 ? -26.706 -4.648 9.982 1.00 95.12 474 LEU A CA 1
ATOM 3569 C C . LEU A 1 474 ? -27.616 -4.257 8.791 1.00 95.12 474 LEU A C 1
ATOM 3571 O O . LEU A 1 474 ? -28.785 -3.926 8.991 1.00 95.12 474 LEU A O 1
ATOM 3575 N N . ASN A 1 475 ? -27.110 -4.243 7.553 1.00 96.38 475 ASN A N 1
ATOM 3576 C CA . ASN A 1 475 ? -27.824 -3.814 6.339 1.00 96.38 475 ASN A CA 1
ATOM 3577 C C . ASN A 1 475 ? -28.360 -2.357 6.381 1.00 96.38 475 ASN A C 1
ATOM 3579 O O . ASN A 1 475 ? -29.259 -1.972 5.630 1.00 96.38 475 ASN A O 1
ATOM 3583 N N . ARG A 1 476 ? -27.783 -1.491 7.224 1.00 97.94 476 ARG A N 1
ATOM 3584 C CA . ARG A 1 476 ? -28.105 -0.053 7.351 1.00 97.94 476 ARG A CA 1
ATOM 3585 C C . ARG A 1 476 ? -27.302 0.772 6.334 1.00 97.94 476 ARG A C 1
ATOM 3587 O O . ARG A 1 476 ? -26.618 1.739 6.671 1.00 97.94 476 ARG A O 1
ATOM 3594 N N . LEU A 1 477 ? -27.381 0.364 5.062 1.00 97.50 477 LEU A N 1
ATOM 3595 C CA . LEU A 1 477 ? -26.453 0.743 3.982 1.00 97.50 477 LEU A CA 1
ATOM 3596 C C . LEU A 1 477 ? -26.251 2.261 3.819 1.00 97.50 477 LEU A C 1
ATOM 3598 O O . LEU A 1 477 ? -25.121 2.723 3.674 1.00 97.50 477 LEU A O 1
ATOM 3602 N N . SER A 1 478 ? -27.326 3.052 3.875 1.00 97.69 478 SER A N 1
ATOM 3603 C CA . SER A 1 478 ? -27.252 4.514 3.714 1.00 97.69 478 SER A CA 1
ATOM 3604 C C . SER A 1 478 ? -26.565 5.221 4.888 1.00 97.69 478 SER A C 1
ATOM 3606 O O . SER A 1 478 ? -25.953 6.272 4.702 1.00 97.69 478 SER A O 1
ATOM 3608 N N . GLU A 1 479 ? -26.635 4.657 6.098 1.00 98.12 479 GLU A N 1
ATOM 3609 C CA . GLU A 1 479 ? -25.893 5.179 7.247 1.00 98.12 479 GLU A CA 1
ATOM 3610 C C . GLU A 1 479 ? -24.416 4.782 7.160 1.00 98.12 479 GLU A C 1
ATOM 3612 O O . GLU A 1 479 ? -23.554 5.634 7.374 1.00 98.12 479 GLU A O 1
ATOM 3617 N N . ALA A 1 480 ? -24.128 3.529 6.784 1.00 98.06 480 ALA A N 1
ATOM 3618 C CA . ALA A 1 480 ? -22.772 3.030 6.553 1.00 98.06 480 ALA A CA 1
ATOM 3619 C C . ALA A 1 480 ? -22.012 3.905 5.539 1.00 98.06 480 ALA A C 1
ATOM 3621 O O . ALA A 1 480 ? -20.939 4.424 5.843 1.00 98.06 480 ALA A O 1
ATOM 3622 N N . GLU A 1 481 ? -22.621 4.168 4.378 1.00 98.19 481 GLU A N 1
ATOM 3623 C CA . GLU A 1 481 ? -22.113 5.075 3.339 1.00 98.19 481 GLU A CA 1
ATOM 3624 C C . GLU A 1 481 ? -21.779 6.462 3.909 1.00 98.19 481 GLU A C 1
ATOM 3626 O O . GLU A 1 481 ? -20.681 6.987 3.705 1.00 98.19 481 GLU A O 1
ATOM 3631 N N . GLY A 1 482 ? -22.702 7.034 4.690 1.00 97.94 482 GLY A N 1
ATOM 3632 C CA . GLY A 1 482 ? -22.528 8.335 5.329 1.00 97.94 482 GLY A CA 1
ATOM 3633 C C . GLY A 1 482 ? -21.381 8.384 6.344 1.00 97.94 482 GLY A C 1
ATOM 3634 O O . GLY A 1 482 ? -20.721 9.421 6.448 1.00 97.94 482 GLY A O 1
ATOM 3635 N N . ARG A 1 483 ? -21.109 7.296 7.082 1.00 97.75 483 ARG A N 1
ATOM 3636 C CA . ARG A 1 483 ? -19.958 7.209 8.005 1.00 97.75 483 ARG A CA 1
ATOM 3637 C C . ARG A 1 483 ? -18.645 6.999 7.258 1.00 97.75 483 ARG A C 1
ATOM 3639 O O . ARG A 1 483 ? -17.671 7.681 7.560 1.00 97.75 483 ARG A O 1
ATOM 3646 N N . LEU A 1 484 ? -18.624 6.134 6.249 1.00 97.31 484 LEU A N 1
ATOM 3647 C CA . LEU A 1 484 ? -17.411 5.802 5.500 1.00 97.31 484 LEU A CA 1
ATOM 3648 C C . LEU A 1 484 ? -16.913 6.977 4.642 1.00 97.31 484 LEU A C 1
ATOM 3650 O O . LEU A 1 484 ? -15.713 7.250 4.630 1.00 97.31 484 LEU A O 1
ATOM 3654 N N . TYR A 1 485 ? -17.810 7.761 4.025 1.00 97.06 485 TYR A N 1
ATOM 3655 C CA . TYR A 1 485 ? -17.421 9.020 3.368 1.00 97.06 485 TYR A CA 1
ATOM 3656 C C . TYR A 1 485 ? -16.824 10.043 4.350 1.00 97.06 485 TYR A C 1
ATOM 3658 O O . TYR A 1 485 ? -15.868 10.737 3.994 1.00 97.06 485 TYR A O 1
ATOM 3666 N N . GLN A 1 486 ? -17.339 10.128 5.585 1.00 97.00 486 GLN A N 1
ATOM 3667 C CA . GLN A 1 486 ? -16.716 10.950 6.632 1.00 97.00 486 GLN A CA 1
ATOM 3668 C C . GLN A 1 486 ? -15.328 10.398 6.993 1.00 97.00 486 GLN A C 1
ATOM 3670 O O . GLN A 1 486 ? -14.381 11.176 7.053 1.00 97.00 486 GLN A O 1
ATOM 3675 N N . GLY A 1 487 ? -15.192 9.076 7.160 1.00 94.38 487 GLY A N 1
ATOM 3676 C CA . GLY A 1 487 ? -13.930 8.384 7.452 1.00 94.38 487 GLY A CA 1
ATOM 3677 C C . GLY A 1 487 ? -12.834 8.688 6.427 1.00 94.38 487 GLY A C 1
ATOM 3678 O O . GLY A 1 487 ? -11.748 9.135 6.793 1.00 94.38 487 GLY A O 1
ATOM 3679 N N . ILE A 1 488 ? -13.142 8.560 5.132 1.00 92.81 488 ILE A N 1
ATOM 3680 C CA . ILE A 1 488 ? -12.224 8.898 4.029 1.00 92.81 488 ILE A CA 1
ATOM 3681 C C . ILE A 1 488 ? -11.731 10.352 4.125 1.00 92.81 488 ILE A C 1
ATOM 3683 O O . ILE A 1 488 ? -10.542 10.607 3.937 1.00 92.81 488 ILE A O 1
ATOM 3687 N N . ALA A 1 489 ? -12.600 11.303 4.486 1.00 92.81 489 ALA A N 1
ATOM 3688 C CA . ALA A 1 489 ? -12.202 12.700 4.673 1.00 92.81 489 ALA A CA 1
ATOM 3689 C C . ALA A 1 489 ? -11.264 12.914 5.883 1.00 92.81 489 ALA A C 1
ATOM 3691 O O . ALA A 1 489 ? -10.469 13.858 5.879 1.00 92.81 489 ALA A O 1
ATOM 3692 N N . ILE A 1 490 ? -11.301 12.041 6.900 1.00 90.75 490 ILE A N 1
ATOM 3693 C CA . ILE A 1 490 ? -10.305 12.030 7.986 1.00 90.75 490 ILE A CA 1
ATOM 3694 C C . ILE A 1 490 ? -8.959 11.520 7.464 1.00 90.75 490 ILE A C 1
ATOM 3696 O O . ILE A 1 490 ? -7.918 12.137 7.692 1.00 90.75 490 ILE A O 1
ATOM 3700 N N . TRP A 1 491 ? -8.986 10.412 6.725 1.00 87.69 491 TRP A N 1
ATOM 3701 C CA . TRP A 1 491 ? -7.789 9.726 6.251 1.00 87.69 491 TRP A CA 1
ATOM 3702 C C . TRP A 1 491 ? -7.001 10.524 5.213 1.00 87.69 491 TRP A C 1
ATOM 3704 O O . TRP A 1 491 ? -5.782 10.650 5.331 1.00 87.69 491 TRP A O 1
ATOM 3714 N N . GLU A 1 492 ? -7.681 11.157 4.256 1.00 87.62 492 GLU A N 1
ATOM 3715 C CA . GLU A 1 492 ? -7.042 12.082 3.313 1.00 87.62 492 GLU A CA 1
ATOM 3716 C C . GLU A 1 492 ? -6.492 13.333 4.017 1.00 87.62 492 GLU A C 1
ATOM 3718 O O . GLU A 1 492 ? -5.415 13.813 3.662 1.00 87.62 492 GLU A O 1
ATOM 3723 N N . SER A 1 493 ? -7.173 13.824 5.060 1.00 86.75 493 SER A N 1
ATOM 3724 C CA . SER A 1 493 ? -6.703 14.936 5.900 1.00 86.75 493 SER A CA 1
ATOM 3725 C C . SER A 1 493 ? -5.405 14.591 6.644 1.00 86.75 493 SER A C 1
ATOM 3727 O O . SER A 1 493 ? -4.498 15.424 6.679 1.00 86.75 493 SER A O 1
ATOM 3729 N N . LEU A 1 494 ? -5.277 13.372 7.179 1.00 83.69 494 LEU A N 1
ATOM 3730 C CA . LEU A 1 494 ? -4.040 12.880 7.799 1.00 83.69 494 LEU A CA 1
ATOM 3731 C C . LEU A 1 494 ? -2.931 12.668 6.755 1.00 83.69 494 LEU A C 1
ATOM 3733 O O . LEU A 1 494 ? -1.818 13.169 6.918 1.00 83.69 494 LEU A O 1
ATOM 3737 N N . ARG A 1 495 ? -3.244 12.008 5.631 1.00 84.44 495 ARG A N 1
ATOM 3738 C CA . ARG A 1 495 ? -2.299 11.755 4.526 1.00 84.44 495 ARG A CA 1
ATOM 3739 C C . ARG A 1 495 ? -1.744 13.056 3.930 1.00 84.44 495 ARG A C 1
ATOM 3741 O O . ARG A 1 495 ? -0.568 13.117 3.573 1.00 84.44 495 ARG A O 1
ATOM 3748 N N . ALA A 1 496 ? -2.552 14.116 3.854 1.00 82.38 496 ALA A N 1
ATOM 3749 C CA . ALA A 1 496 ? -2.113 15.438 3.410 1.00 82.38 496 ALA A CA 1
ATOM 3750 C C . ALA A 1 496 ? -1.070 16.071 4.354 1.00 82.38 496 ALA A C 1
ATOM 3752 O O . ALA A 1 496 ? -0.112 16.683 3.870 1.00 82.38 496 ALA A O 1
ATOM 3753 N N . GLY A 1 497 ? -1.207 15.873 5.672 1.00 79.88 497 GLY A N 1
ATOM 3754 C CA . GLY A 1 497 ? -0.293 16.397 6.699 1.00 79.88 497 GLY A CA 1
ATOM 3755 C C . GLY A 1 497 ? 1.155 15.907 6.569 1.00 79.88 497 GLY A C 1
ATOM 3756 O O . GLY A 1 497 ? 2.087 16.637 6.895 1.00 79.88 497 GLY A O 1
ATOM 3757 N N . LEU A 1 498 ? 1.370 14.725 5.982 1.00 77.00 498 LEU A N 1
ATOM 3758 C CA . LEU A 1 498 ? 2.703 14.150 5.730 1.00 77.00 498 LEU A CA 1
ATOM 3759 C C . LEU A 1 498 ? 3.528 14.936 4.683 1.00 77.00 498 LEU A C 1
ATOM 3761 O O . LEU A 1 498 ? 4.737 14.732 4.525 1.00 77.00 498 LEU A O 1
ATOM 3765 N N . GLY A 1 499 ? 2.898 15.879 3.972 1.00 74.62 499 GLY A N 1
ATOM 3766 C CA . GLY A 1 499 ? 3.576 16.838 3.104 1.00 74.62 499 GLY A CA 1
ATOM 3767 C C . GLY A 1 499 ? 4.118 16.200 1.825 1.00 74.62 499 GLY A C 1
ATOM 3768 O O . GLY A 1 499 ? 3.349 15.897 0.906 1.00 74.62 499 GLY A O 1
ATOM 3769 N N . THR A 1 500 ? 5.444 16.063 1.735 1.00 71.06 500 THR A N 1
ATOM 3770 C CA . THR A 1 500 ? 6.197 15.620 0.543 1.00 71.06 500 THR A CA 1
ATOM 3771 C C . THR A 1 500 ? 6.909 14.275 0.680 1.00 71.06 500 THR A C 1
ATOM 3773 O O . THR A 1 500 ? 7.442 13.809 -0.321 1.00 71.06 500 THR A O 1
ATOM 3776 N N . ASN A 1 501 ? 6.920 13.646 1.860 1.00 72.38 501 ASN A N 1
ATOM 3777 C CA . ASN A 1 501 ? 7.509 12.314 2.017 1.00 72.38 501 ASN A CA 1
ATOM 3778 C C . ASN A 1 501 ? 6.567 11.268 1.386 1.00 72.38 501 ASN A C 1
ATOM 3780 O O . ASN A 1 501 ? 5.415 11.159 1.806 1.00 72.38 501 ASN A O 1
ATOM 3784 N N . ASP A 1 502 ? 7.038 10.554 0.357 1.00 74.69 502 ASP A N 1
ATOM 3785 C CA . ASP A 1 502 ? 6.258 9.515 -0.333 1.00 74.69 502 ASP A CA 1
ATOM 3786 C C . ASP A 1 502 ? 6.180 8.231 0.507 1.00 74.69 502 ASP A C 1
ATOM 3788 O O . ASP A 1 502 ? 5.089 7.710 0.715 1.00 74.69 502 ASP A O 1
ATOM 3792 N N . SER A 1 503 ? 7.301 7.798 1.099 1.00 70.25 503 SER A N 1
ATOM 3793 C CA . SER A 1 503 ? 7.388 6.617 1.973 1.00 70.25 503 SER A CA 1
ATOM 3794 C C . SER A 1 503 ? 6.388 6.674 3.137 1.00 70.25 503 SER A C 1
ATOM 3796 O O . SER A 1 503 ? 5.609 5.744 3.328 1.00 70.25 503 SER A O 1
ATOM 3798 N N . PHE A 1 504 ? 6.280 7.809 3.841 1.00 73.12 504 PHE A N 1
ATOM 3799 C CA . PHE A 1 504 ? 5.286 7.973 4.916 1.00 73.12 504 PHE A CA 1
ATOM 3800 C C . PHE A 1 504 ? 3.834 7.881 4.406 1.00 73.12 504 PHE A C 1
ATOM 3802 O O . PHE A 1 504 ? 2.964 7.366 5.107 1.00 73.12 504 PHE A O 1
ATOM 3809 N N . LYS A 1 505 ? 3.550 8.384 3.195 1.00 77.75 505 LYS A N 1
ATOM 3810 C CA . LYS A 1 505 ? 2.204 8.347 2.592 1.00 77.75 505 LYS A CA 1
ATOM 3811 C C . LYS A 1 505 ? 1.818 6.967 2.070 1.00 77.75 505 LYS A C 1
ATOM 3813 O O . LYS A 1 505 ? 0.638 6.632 2.095 1.00 77.75 505 LYS A O 1
ATOM 3818 N N . VAL A 1 506 ? 2.802 6.208 1.598 1.00 67.12 506 VAL A N 1
ATOM 3819 C CA . VAL A 1 506 ? 2.669 4.799 1.227 1.00 67.12 506 VAL A CA 1
ATOM 3820 C C . VAL A 1 506 ? 2.455 3.956 2.479 1.00 67.12 506 VAL A C 1
ATOM 3822 O O . VAL A 1 506 ? 1.505 3.192 2.540 1.00 67.12 506 VAL A O 1
ATOM 3825 N N . SER A 1 507 ? 3.269 4.143 3.518 1.00 65.94 507 SER A N 1
ATOM 3826 C CA . SER A 1 507 ? 3.191 3.324 4.729 1.00 65.94 507 SER A CA 1
ATOM 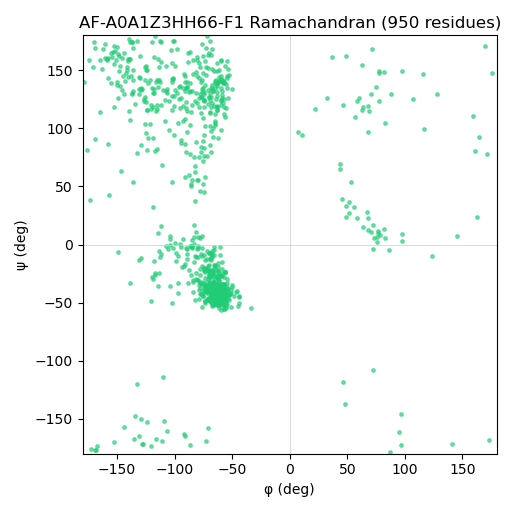3827 C C . SER A 1 507 ? 1.876 3.533 5.500 1.00 65.94 507 SER A C 1
ATOM 3829 O O . SER A 1 507 ? 1.243 2.564 5.914 1.00 65.94 507 SER A O 1
ATOM 3831 N N . ILE A 1 508 ? 1.373 4.775 5.595 1.00 71.69 508 ILE A N 1
ATOM 3832 C CA . ILE A 1 508 ? 0.052 5.035 6.197 1.00 71.69 508 ILE A CA 1
ATOM 3833 C C . ILE A 1 508 ? -1.119 4.524 5.332 1.00 71.69 508 ILE A C 1
ATOM 3835 O O . ILE A 1 508 ? -2.263 4.590 5.771 1.00 71.69 508 ILE A O 1
ATOM 3839 N N . PHE A 1 509 ? -0.895 4.053 4.098 1.00 69.06 509 PHE A N 1
ATOM 3840 C CA . PHE A 1 509 ? -1.985 3.631 3.217 1.00 69.06 509 PHE A CA 1
ATOM 3841 C C . PHE A 1 509 ? -2.777 2.452 3.801 1.00 69.06 509 PHE A C 1
ATOM 3843 O O . PHE A 1 509 ? -4.010 2.488 3.799 1.00 69.06 509 PHE A O 1
ATOM 3850 N N . GLU A 1 510 ? -2.094 1.435 4.336 1.00 66.00 510 GLU A N 1
ATOM 3851 C CA . GLU A 1 510 ? -2.744 0.199 4.801 1.00 66.00 510 GLU A CA 1
ATOM 3852 C C . GLU A 1 510 ? -3.724 0.460 5.959 1.00 66.00 510 GLU A C 1
ATOM 3854 O O . GLU A 1 510 ? -4.802 -0.131 6.009 1.00 66.00 510 GLU A O 1
ATOM 3859 N N . THR A 1 511 ? -3.434 1.439 6.828 1.00 64.75 511 THR A N 1
ATOM 3860 C CA . THR A 1 511 ? -4.340 1.857 7.922 1.00 64.75 511 THR A CA 1
ATOM 3861 C C . THR A 1 511 ? -5.579 2.619 7.434 1.00 64.75 511 THR A C 1
ATOM 3863 O O . THR A 1 511 ? -6.469 2.938 8.217 1.00 64.75 511 THR A O 1
ATOM 3866 N N . GLN A 1 512 ? -5.661 2.927 6.139 1.00 80.19 512 GLN A N 1
ATOM 3867 C CA . GLN A 1 512 ? -6.730 3.727 5.536 1.00 80.19 512 GLN A CA 1
ATOM 3868 C C . GLN A 1 512 ? -7.543 2.921 4.515 1.00 80.19 512 GLN A C 1
ATOM 3870 O O . GLN A 1 512 ? -8.722 3.221 4.299 1.00 80.19 512 GLN A O 1
ATOM 3875 N N . ALA A 1 513 ? -6.928 1.895 3.917 1.00 80.19 513 ALA A N 1
ATOM 3876 C CA . ALA A 1 513 ? -7.443 1.076 2.821 1.00 80.19 513 ALA A CA 1
ATOM 3877 C C . ALA A 1 513 ? -8.816 0.441 3.100 1.00 80.19 513 ALA A C 1
ATOM 3879 O O . ALA A 1 513 ? -9.677 0.436 2.217 1.00 80.19 513 ALA A O 1
ATOM 3880 N N . ALA A 1 514 ? -9.046 -0.029 4.334 1.00 83.38 514 ALA A N 1
ATOM 3881 C CA . ALA A 1 514 ? -10.317 -0.618 4.764 1.00 83.38 514 ALA A CA 1
ATOM 3882 C C . ALA A 1 514 ? -11.507 0.299 4.432 1.00 83.38 514 ALA A C 1
ATOM 3884 O O . ALA A 1 514 ? -12.379 -0.074 3.659 1.00 83.38 514 ALA A O 1
ATOM 3885 N N . THR A 1 515 ? -11.468 1.560 4.867 1.00 90.31 515 THR A N 1
ATOM 3886 C CA . THR A 1 515 ? -12.520 2.566 4.619 1.00 90.31 515 THR A CA 1
ATOM 3887 C C . THR A 1 515 ? -12.952 2.689 3.156 1.00 90.31 515 THR A C 1
ATOM 3889 O O . THR A 1 515 ? -14.125 2.943 2.884 1.00 90.31 515 THR A O 1
ATOM 3892 N N . TYR A 1 516 ? -12.020 2.516 2.212 1.00 91.81 516 TYR A N 1
ATOM 3893 C CA . TYR A 1 516 ? -12.321 2.546 0.781 1.00 91.81 516 TYR A CA 1
ATOM 3894 C C . TYR A 1 516 ? -12.953 1.229 0.307 1.00 91.81 516 TYR A C 1
ATOM 3896 O O . TYR A 1 516 ? -13.850 1.275 -0.532 1.00 91.81 516 TYR A O 1
ATOM 3904 N N . ARG A 1 517 ? -12.530 0.065 0.824 1.00 89.88 517 ARG A N 1
ATOM 3905 C CA . ARG A 1 517 ? -13.134 -1.248 0.509 1.00 89.88 517 ARG A CA 1
ATOM 3906 C C . ARG A 1 517 ? -14.554 -1.370 1.054 1.00 89.88 517 ARG A C 1
ATOM 3908 O O . ARG A 1 517 ? -15.472 -1.559 0.264 1.00 89.88 517 ARG A O 1
ATOM 3915 N N . ASN A 1 518 ? -14.764 -1.121 2.346 1.00 91.88 518 ASN A N 1
ATOM 3916 C CA . ASN A 1 518 ? -16.094 -1.195 2.958 1.00 91.88 518 ASN A CA 1
ATOM 3917 C C . ASN A 1 518 ? -17.089 -0.253 2.253 1.00 91.88 518 ASN A C 1
ATOM 3919 O O . ASN A 1 518 ? -18.262 -0.584 2.096 1.00 91.88 518 ASN A O 1
ATOM 3923 N N . LEU A 1 519 ? -16.631 0.910 1.765 1.00 95.94 519 LEU A N 1
ATOM 3924 C CA . LEU A 1 519 ? -17.480 1.811 0.986 1.00 95.94 519 LEU A CA 1
ATOM 3925 C C . LEU A 1 519 ? -17.755 1.293 -0.435 1.00 95.94 519 LEU A C 1
ATOM 3927 O O . LEU A 1 519 ? -18.876 1.456 -0.909 1.00 95.94 519 LEU A O 1
ATOM 3931 N N . GLN A 1 520 ? -16.803 0.633 -1.106 1.00 95.31 520 GLN A N 1
ATOM 3932 C CA . GLN A 1 520 ? -17.085 -0.081 -2.363 1.00 95.31 520 GLN A CA 1
ATOM 3933 C C . GLN A 1 520 ? -18.171 -1.143 -2.156 1.00 95.31 520 GLN A C 1
ATOM 3935 O O . GLN A 1 520 ? -19.119 -1.193 -2.935 1.00 95.31 520 GLN A O 1
ATOM 3940 N N . GLU A 1 521 ? -18.076 -1.945 -1.096 1.00 94.75 521 GLU A N 1
ATOM 3941 C CA . GLU A 1 521 ? -19.047 -2.997 -0.772 1.00 94.75 521 GLU A CA 1
ATOM 3942 C C . GLU A 1 521 ? -20.436 -2.432 -0.457 1.00 94.75 521 GLU A C 1
ATOM 3944 O O . GLU A 1 521 ? -21.421 -2.853 -1.063 1.00 94.75 521 GLU A O 1
ATOM 3949 N N . VAL A 1 522 ? -20.519 -1.408 0.399 1.00 97.31 522 VAL A N 1
ATOM 3950 C CA . VAL A 1 522 ? -21.767 -0.690 0.710 1.00 97.31 522 VAL A CA 1
ATOM 3951 C C . VAL A 1 522 ? -22.400 -0.066 -0.538 1.00 97.31 522 VAL A C 1
ATOM 3953 O O . VAL A 1 522 ? -23.626 -0.070 -0.680 1.00 97.31 522 VAL A O 1
ATOM 3956 N N . LEU A 1 523 ? -21.595 0.474 -1.458 1.00 98.38 523 LEU A N 1
ATOM 3957 C CA . LEU A 1 523 ? -22.088 1.047 -2.711 1.00 98.38 523 LEU A CA 1
ATOM 3958 C C . LEU A 1 523 ? -22.539 -0.049 -3.692 1.00 98.38 523 LEU A C 1
ATOM 3960 O O . LEU A 1 523 ? -23.606 0.089 -4.290 1.00 98.38 523 LEU A O 1
ATOM 3964 N N . VAL A 1 524 ? -21.808 -1.161 -3.815 1.00 97.50 524 VAL A N 1
ATOM 3965 C CA . VAL A 1 524 ? -22.212 -2.326 -4.626 1.00 97.50 524 VAL A CA 1
ATOM 3966 C C . VAL A 1 524 ? -23.507 -2.950 -4.095 1.00 97.50 524 VAL A C 1
ATOM 3968 O O . VAL A 1 524 ? -24.412 -3.204 -4.888 1.00 97.50 524 VAL A O 1
ATOM 3971 N N . ALA A 1 525 ? -23.657 -3.101 -2.776 1.00 96.56 525 ALA A N 1
ATOM 3972 C CA . ALA A 1 525 ? -24.881 -3.595 -2.137 1.00 96.56 525 ALA A CA 1
ATOM 3973 C C . ALA A 1 525 ? -26.103 -2.687 -2.390 1.00 96.56 525 ALA A C 1
ATOM 3975 O O . ALA A 1 525 ? -27.227 -3.169 -2.501 1.00 96.56 525 ALA A O 1
ATOM 3976 N N . GLN A 1 526 ? -25.888 -1.377 -2.559 1.00 97.75 526 GLN A N 1
ATOM 3977 C CA . GLN A 1 526 ? -26.919 -0.420 -2.987 1.00 97.75 526 GLN A CA 1
ATOM 3978 C C . GLN A 1 526 ? -27.131 -0.357 -4.514 1.00 97.75 526 GLN A C 1
ATOM 3980 O O . GLN A 1 526 ? -27.915 0.466 -4.989 1.00 97.75 526 GLN A O 1
ATOM 3985 N N . GLY A 1 527 ? -26.410 -1.151 -5.312 1.00 97.19 527 GLY A N 1
ATOM 3986 C CA . GLY A 1 527 ? -26.418 -1.062 -6.778 1.00 97.19 527 GLY A CA 1
ATOM 3987 C C . GLY A 1 527 ? -25.734 0.193 -7.346 1.00 97.19 527 GLY A C 1
ATOM 3988 O O . GLY A 1 527 ? -25.818 0.460 -8.546 1.00 97.19 527 GLY A O 1
ATOM 3989 N N . LYS A 1 528 ? -25.021 0.968 -6.518 1.00 98.00 528 LYS A N 1
ATOM 3990 C CA . LYS A 1 528 ? -24.277 2.188 -6.882 1.00 98.00 528 LYS A CA 1
ATOM 3991 C C . LYS A 1 528 ? -22.916 1.845 -7.512 1.00 98.00 528 LYS A C 1
ATOM 3993 O O . LYS A 1 528 ? -21.867 2.312 -7.077 1.00 98.00 528 LYS A O 1
ATOM 3998 N N . ILE A 1 529 ? -22.942 1.044 -8.579 1.00 97.56 529 ILE A N 1
ATOM 3999 C CA . ILE A 1 529 ? -21.758 0.478 -9.252 1.00 97.56 529 ILE A CA 1
ATOM 4000 C C . ILE A 1 529 ? -20.750 1.540 -9.725 1.00 97.56 529 ILE A C 1
ATOM 4002 O O . ILE A 1 529 ? -19.544 1.319 -9.644 1.00 97.56 529 ILE A O 1
ATOM 4006 N N . GLN A 1 530 ? -21.226 2.689 -10.218 1.00 97.88 530 GLN A N 1
ATOM 4007 C CA . GLN A 1 530 ? -20.355 3.769 -10.699 1.00 97.88 530 GLN A CA 1
ATOM 4008 C C . GLN A 1 530 ? -19.661 4.533 -9.553 1.00 97.88 530 GLN A C 1
ATOM 4010 O O . GLN A 1 530 ? -18.440 4.641 -9.606 1.00 97.88 530 GLN A O 1
ATOM 4015 N N . PRO A 1 531 ? -20.362 4.983 -8.491 1.00 97.94 531 PRO A N 1
ATOM 4016 C CA . PRO A 1 531 ? -19.710 5.462 -7.270 1.00 97.94 531 PRO A CA 1
ATOM 4017 C C . PRO A 1 531 ? -18.748 4.451 -6.628 1.00 97.94 531 PRO A C 1
ATOM 4019 O O . PRO A 1 531 ? -17.712 4.857 -6.112 1.00 97.94 531 PRO A O 1
ATOM 4022 N N . ALA A 1 532 ? -19.042 3.145 -6.677 1.00 97.94 532 ALA A N 1
ATOM 4023 C CA . ALA A 1 532 ? -18.124 2.127 -6.160 1.00 97.94 532 ALA A CA 1
ATOM 4024 C C . ALA A 1 532 ? -16.778 2.137 -6.914 1.00 97.94 532 ALA A C 1
ATOM 4026 O O . ALA A 1 532 ? -15.731 2.178 -6.277 1.00 97.94 532 ALA A O 1
ATOM 4027 N N . LEU A 1 533 ? -16.807 2.219 -8.250 1.00 98.00 533 LEU A N 1
ATOM 4028 C CA . LEU A 1 533 ? -15.622 2.395 -9.105 1.00 98.00 533 LEU A CA 1
ATOM 4029 C C . LEU A 1 533 ? -14.866 3.710 -8.805 1.00 98.00 533 LEU A C 1
ATOM 4031 O O . LEU A 1 533 ? -13.641 3.724 -8.719 1.00 98.00 533 LEU A O 1
ATOM 4035 N N . GLU A 1 534 ? -15.574 4.821 -8.568 1.00 96.31 534 GLU A N 1
ATOM 4036 C CA . GLU A 1 534 ? -14.933 6.079 -8.140 1.00 96.31 534 GLU A CA 1
ATOM 4037 C C . GLU A 1 534 ? -14.201 5.938 -6.794 1.00 96.31 534 GLU A C 1
ATOM 4039 O O . GLU A 1 534 ? -13.114 6.491 -6.621 1.00 96.31 534 GLU A O 1
ATOM 4044 N N . VAL A 1 535 ? -14.770 5.194 -5.841 1.00 95.25 535 VAL A N 1
ATOM 4045 C CA . VAL A 1 535 ? -14.162 4.952 -4.522 1.00 95.25 535 VAL A CA 1
ATOM 4046 C C . VAL A 1 535 ? -13.001 3.958 -4.603 1.00 95.25 535 VAL A C 1
ATOM 4048 O O . VAL A 1 535 ? -11.994 4.178 -3.929 1.00 95.25 535 VAL A O 1
ATOM 4051 N N . ALA A 1 536 ? -13.103 2.926 -5.444 1.00 93.50 536 ALA A N 1
ATOM 4052 C CA . ALA A 1 536 ? -12.020 1.987 -5.726 1.00 93.50 536 ALA A CA 1
ATOM 4053 C C . ALA A 1 536 ? -10.777 2.725 -6.247 1.00 93.50 536 ALA A C 1
ATOM 4055 O O . ALA A 1 536 ? -9.701 2.623 -5.659 1.00 93.50 536 ALA A O 1
ATOM 4056 N N . GLU A 1 537 ? -10.944 3.570 -7.270 1.00 92.56 537 GLU A N 1
ATOM 4057 C CA . GLU A 1 537 ? -9.841 4.362 -7.825 1.00 92.56 537 GLU A CA 1
ATOM 4058 C C . GLU A 1 537 ? -9.320 5.437 -6.874 1.00 92.56 537 GLU A C 1
ATOM 4060 O O . GLU A 1 537 ? -8.117 5.686 -6.821 1.00 92.56 537 GLU A O 1
ATOM 4065 N N . ARG A 1 538 ? -10.190 6.065 -6.075 1.00 90.12 538 ARG A N 1
ATOM 4066 C CA . ARG A 1 538 ? -9.757 6.998 -5.020 1.00 90.12 538 ARG A CA 1
ATOM 4067 C C . ARG A 1 538 ? -8.895 6.290 -3.965 1.00 90.12 538 ARG A C 1
ATOM 4069 O O . ARG A 1 538 ? -8.046 6.925 -3.337 1.00 90.12 538 ARG A O 1
ATOM 4076 N N . GLY A 1 539 ? -9.112 4.986 -3.805 1.00 86.94 539 GLY A N 1
ATOM 4077 C CA . GLY A 1 539 ? -8.341 4.081 -2.972 1.00 86.94 539 GLY A CA 1
ATOM 4078 C C . GLY A 1 539 ? -7.098 3.463 -3.626 1.00 86.94 539 GLY A C 1
ATOM 4079 O O . GLY A 1 539 ? -6.421 2.742 -2.913 1.00 86.94 539 GLY A O 1
ATOM 4080 N N . ARG A 1 540 ? -6.734 3.707 -4.898 1.00 86.56 540 ARG A N 1
ATOM 4081 C CA . ARG A 1 540 ? -5.534 3.087 -5.518 1.00 86.56 540 ARG A CA 1
ATOM 4082 C C . ARG A 1 540 ? -4.413 4.071 -5.848 1.00 86.56 540 ARG A C 1
ATOM 4084 O O . ARG A 1 540 ? -4.649 5.164 -6.364 1.00 86.56 540 ARG A O 1
ATOM 4091 N N . ALA A 1 541 ? -3.175 3.633 -5.590 1.00 81.50 541 ALA A N 1
ATOM 4092 C CA . ALA A 1 541 ? -1.920 4.306 -5.957 1.00 81.50 541 ALA A CA 1
ATOM 4093 C C . ALA A 1 541 ? -1.906 5.820 -5.668 1.00 81.50 541 ALA A C 1
ATOM 4095 O O . ALA A 1 541 ? -1.435 6.634 -6.469 1.00 81.50 541 ALA A O 1
ATOM 4096 N N . ARG A 1 542 ? -2.491 6.231 -4.540 1.00 83.12 542 ARG A N 1
ATOM 4097 C CA . ARG A 1 542 ? -2.832 7.628 -4.279 1.00 83.12 542 ARG A CA 1
ATOM 4098 C C . ARG A 1 542 ? -1.626 8.473 -3.867 1.00 83.12 542 ARG A C 1
ATOM 4100 O O . ARG A 1 542 ? -1.577 9.649 -4.237 1.00 83.12 542 ARG A O 1
ATOM 4107 N N . ALA A 1 543 ? -0.638 7.905 -3.173 1.00 80.81 543 ALA A N 1
ATOM 4108 C CA . ALA A 1 543 ? 0.629 8.600 -2.932 1.00 80.81 543 ALA A CA 1
ATOM 4109 C C . ALA A 1 543 ? 1.396 8.786 -4.257 1.00 80.81 543 ALA A C 1
ATOM 4111 O O . ALA A 1 543 ? 1.818 9.900 -4.578 1.00 80.81 543 ALA A O 1
ATOM 4112 N N . PHE A 1 544 ? 1.430 7.743 -5.096 1.00 84.88 544 PHE A N 1
ATOM 4113 C CA . PHE A 1 544 ? 2.051 7.773 -6.424 1.00 84.88 544 PHE A CA 1
ATOM 4114 C C . PHE A 1 544 ? 1.406 8.816 -7.359 1.00 84.88 544 PHE A C 1
ATOM 4116 O O . PHE A 1 544 ? 2.102 9.614 -7.992 1.00 84.88 544 PHE A O 1
ATOM 4123 N N . VAL A 1 545 ? 0.073 8.875 -7.404 1.00 87.81 545 VAL A N 1
ATOM 4124 C CA . VAL A 1 545 ? -0.700 9.879 -8.158 1.00 87.81 545 VAL A CA 1
ATOM 4125 C C . VAL A 1 545 ? -0.380 11.306 -7.691 1.00 87.81 545 VAL A C 1
ATOM 4127 O O . VAL A 1 545 ? -0.168 12.195 -8.519 1.00 87.81 545 VAL A O 1
ATOM 4130 N N . GLU A 1 546 ? -0.282 11.540 -6.379 1.00 83.00 546 GLU A N 1
ATOM 4131 C CA . GLU A 1 546 ? 0.102 12.843 -5.817 1.00 83.00 546 GLU A CA 1
ATOM 4132 C C . GLU A 1 546 ? 1.544 13.240 -6.167 1.00 83.00 546 GLU A C 1
ATOM 4134 O O . GLU A 1 546 ? 1.800 14.389 -6.540 1.00 83.00 546 GLU A O 1
ATOM 4139 N N . LEU A 1 547 ? 2.481 12.295 -6.092 1.00 82.69 547 LEU A N 1
ATOM 4140 C CA . LEU A 1 547 ? 3.883 12.457 -6.478 1.00 82.69 547 LEU A CA 1
ATOM 4141 C C . LEU A 1 547 ? 4.030 12.818 -7.969 1.00 82.69 547 LEU A C 1
ATOM 4143 O O . LEU A 1 547 ? 4.708 13.792 -8.314 1.00 82.69 547 LEU A O 1
ATOM 4147 N N . VAL A 1 548 ? 3.366 12.066 -8.851 1.00 85.25 548 VAL A N 1
ATOM 4148 C CA . VAL A 1 548 ? 3.409 12.242 -10.313 1.00 85.25 548 VAL A CA 1
ATOM 4149 C C . VAL A 1 548 ? 2.763 13.558 -10.747 1.00 85.25 548 VAL A C 1
ATOM 4151 O O . VAL A 1 548 ? 3.327 14.249 -11.601 1.00 85.25 548 VAL A O 1
ATOM 4154 N N . ALA A 1 549 ? 1.636 13.953 -10.146 1.00 83.06 549 ALA A N 1
ATOM 4155 C CA . ALA A 1 549 ? 0.990 15.238 -10.424 1.00 83.06 549 ALA A CA 1
ATOM 4156 C C . ALA A 1 549 ? 1.910 16.422 -10.070 1.00 83.06 549 ALA A C 1
ATOM 4158 O O . ALA A 1 549 ? 2.208 17.260 -10.929 1.00 83.06 549 ALA A O 1
ATOM 4159 N N . ARG A 1 550 ? 2.453 16.430 -8.841 1.00 79.56 550 ARG A N 1
ATOM 4160 C CA . ARG A 1 550 ? 3.370 17.471 -8.343 1.00 79.56 550 ARG A CA 1
ATOM 4161 C C . ARG A 1 550 ? 4.610 17.625 -9.226 1.00 79.56 550 ARG A C 1
ATOM 4163 O O . ARG A 1 550 ? 4.940 18.739 -9.631 1.00 79.56 550 ARG A O 1
ATOM 4170 N N . ARG A 1 551 ? 5.279 16.517 -9.574 1.00 78.31 551 ARG A N 1
ATOM 4171 C CA . ARG A 1 551 ? 6.479 16.535 -10.436 1.00 78.31 551 ARG A CA 1
ATOM 4172 C C . ARG A 1 551 ? 6.190 16.954 -11.880 1.00 78.31 551 ARG A C 1
ATOM 4174 O O . ARG A 1 551 ? 7.079 17.473 -12.546 1.00 78.31 551 ARG A O 1
ATOM 4181 N N . SER A 1 552 ? 4.951 16.803 -12.350 1.00 68.25 552 SER A N 1
ATOM 4182 C CA . SER A 1 552 ? 4.522 17.242 -13.690 1.00 68.25 552 SER A CA 1
ATOM 4183 C C . SER A 1 552 ? 4.140 18.733 -13.758 1.00 68.25 552 SER A C 1
ATOM 4185 O O . SER A 1 552 ? 3.607 19.182 -14.774 1.00 68.25 552 SER A O 1
ATOM 4187 N N . GLY A 1 553 ? 4.359 19.502 -12.681 1.00 62.81 553 GLY A N 1
ATOM 4188 C CA . GLY A 1 553 ? 3.973 20.916 -12.583 1.00 62.81 553 GLY A CA 1
ATOM 4189 C C . GLY A 1 553 ? 2.456 21.149 -12.543 1.00 62.81 553 GLY A C 1
ATOM 4190 O O . GLY A 1 553 ? 1.996 22.277 -12.720 1.00 62.81 553 GLY A O 1
ATOM 4191 N N . ALA A 1 554 ? 1.660 20.095 -12.343 1.00 53.03 554 ALA A N 1
ATOM 4192 C CA . ALA A 1 554 ? 0.204 20.150 -12.361 1.00 53.03 554 ALA A CA 1
ATOM 4193 C C . ALA A 1 554 ? -0.348 20.533 -10.975 1.00 53.03 554 ALA A C 1
ATOM 4195 O O . ALA A 1 554 ? -0.840 19.684 -10.240 1.00 53.03 554 ALA A O 1
ATOM 4196 N N . GLN A 1 555 ? -0.272 21.836 -10.668 1.00 50.44 555 GLN A N 1
ATOM 4197 C CA . GLN A 1 555 ? -0.693 22.483 -9.413 1.00 50.44 555 GLN A CA 1
ATOM 4198 C C . GLN A 1 555 ? 0.068 22.041 -8.141 1.00 50.44 555 GLN A C 1
ATOM 4200 O O . GLN A 1 555 ? 0.627 20.954 -8.036 1.00 50.44 555 GLN A O 1
ATOM 4205 N N . LEU A 1 556 ? 0.102 22.939 -7.147 1.00 48.81 556 LEU A N 1
ATOM 4206 C CA . LEU A 1 556 ? 0.635 22.654 -5.803 1.00 48.81 556 LEU A CA 1
ATOM 4207 C C . LEU A 1 556 ? -0.405 21.971 -4.891 1.00 48.81 556 LEU A C 1
ATOM 4209 O O . LEU A 1 556 ? -0.055 21.423 -3.847 1.00 48.81 556 LEU A O 1
ATOM 4213 N N . THR A 1 557 ? -1.681 22.005 -5.281 1.00 52.44 557 THR A N 1
ATOM 4214 C CA . THR A 1 557 ? -2.794 21.320 -4.615 1.00 52.44 557 THR A CA 1
ATOM 4215 C C . THR A 1 557 ? -2.810 19.832 -4.961 1.00 52.44 557 THR A C 1
ATOM 4217 O O . THR A 1 557 ? -2.374 19.440 -6.041 1.00 52.44 557 THR A O 1
ATOM 4220 N N . ALA A 1 558 ? -3.348 18.994 -4.072 1.00 60.75 558 ALA A N 1
ATOM 4221 C CA . ALA A 1 558 ? -3.550 17.576 -4.372 1.00 60.75 558 ALA A CA 1
ATOM 4222 C C . ALA A 1 558 ? -4.473 17.397 -5.604 1.00 60.75 558 ALA A C 1
ATOM 4224 O O . ALA A 1 558 ? -5.406 18.188 -5.777 1.00 60.75 558 ALA A O 1
ATOM 4225 N N . PRO A 1 559 ? -4.246 16.374 -6.452 1.00 71.00 559 PRO A N 1
ATOM 4226 C CA . PRO A 1 559 ? -5.094 16.112 -7.605 1.00 71.00 559 PRO A CA 1
ATOM 4227 C C . PRO A 1 559 ? -6.502 15.736 -7.138 1.00 71.00 559 PRO A C 1
ATOM 4229 O O . PRO A 1 559 ? -6.671 15.030 -6.136 1.00 71.00 559 PRO A O 1
ATOM 4232 N N . SER A 1 560 ? -7.518 16.203 -7.863 1.00 78.81 560 SER A N 1
ATOM 4233 C CA . SER A 1 560 ? -8.922 15.919 -7.552 1.00 78.81 560 SER A CA 1
ATOM 4234 C C . SER A 1 560 ? -9.182 14.409 -7.433 1.00 78.81 560 SER A C 1
ATOM 4236 O O . SER A 1 560 ? -8.497 13.626 -8.102 1.00 78.81 560 SER A O 1
ATOM 4238 N N . PRO A 1 561 ? -10.161 13.974 -6.618 1.00 84.50 561 PRO A N 1
ATOM 4239 C CA . PRO A 1 561 ? -10.611 12.588 -6.632 1.00 84.50 561 PRO A CA 1
ATOM 4240 C C . PRO A 1 561 ? -10.993 12.139 -8.054 1.00 84.50 561 PRO A C 1
ATOM 4242 O O . PRO A 1 561 ? -11.491 12.959 -8.838 1.00 84.50 561 PRO A O 1
ATOM 4245 N N . PRO A 1 562 ? -10.758 10.866 -8.411 1.00 89.75 562 PRO A N 1
ATOM 4246 C CA . PRO A 1 562 ? -11.211 10.324 -9.683 1.00 89.75 562 PRO A CA 1
ATOM 4247 C C . PRO A 1 562 ? -12.741 10.380 -9.768 1.00 89.75 562 PRO A C 1
ATOM 4249 O O . PRO A 1 562 ? -13.444 10.327 -8.762 1.00 89.75 562 PRO A O 1
ATOM 4252 N N . THR A 1 563 ? -13.253 10.513 -10.991 1.00 95.50 563 THR A N 1
ATOM 4253 C CA . THR A 1 563 ? -14.695 10.534 -11.267 1.00 95.50 563 THR A CA 1
ATOM 4254 C C . THR A 1 563 ? -15.010 9.672 -12.477 1.00 95.50 563 THR A C 1
ATOM 4256 O O . THR A 1 563 ? -14.218 9.585 -13.420 1.00 95.50 563 THR A O 1
ATOM 4259 N N . ILE A 1 564 ? -16.208 9.102 -12.511 1.00 97.12 564 ILE A N 1
ATOM 4260 C CA . ILE A 1 564 ? -16.690 8.248 -13.590 1.00 97.12 564 ILE A CA 1
ATOM 4261 C C . ILE A 1 564 ? -16.737 9.006 -14.920 1.00 97.12 564 ILE A C 1
ATOM 4263 O O . ILE A 1 564 ? -16.471 8.440 -15.980 1.00 97.12 564 ILE A O 1
ATOM 4267 N N . ALA A 1 565 ? -16.984 10.319 -14.864 1.00 97.12 565 ALA A N 1
ATOM 4268 C CA . ALA A 1 565 ? -16.947 11.221 -16.009 1.00 97.12 565 ALA A CA 1
ATOM 4269 C C . ALA A 1 565 ? -15.525 11.460 -16.552 1.00 97.12 565 ALA A C 1
ATOM 4271 O O . ALA A 1 565 ? -15.382 11.748 -17.741 1.00 97.12 565 ALA A O 1
ATOM 4272 N N . ALA A 1 566 ? -14.484 11.343 -15.719 1.00 95.44 566 ALA A N 1
ATOM 4273 C CA . ALA A 1 566 ? -13.085 11.375 -16.146 1.00 95.44 566 ALA A CA 1
ATOM 4274 C C . ALA A 1 566 ? -12.624 9.999 -16.657 1.00 95.44 566 ALA A C 1
ATOM 4276 O O . ALA A 1 566 ? -12.099 9.917 -17.764 1.00 95.44 566 ALA A O 1
ATOM 4277 N N . ILE A 1 567 ? -12.912 8.923 -15.919 1.00 97.44 567 ILE A N 1
ATOM 4278 C CA . ILE A 1 567 ? -12.592 7.531 -16.284 1.00 97.44 567 ILE A CA 1
ATOM 4279 C C . ILE A 1 567 ? -13.218 7.169 -17.645 1.00 97.44 567 ILE A C 1
ATOM 4281 O O . ILE A 1 567 ? -12.521 6.828 -18.601 1.00 97.44 567 ILE A O 1
ATOM 4285 N N . SER A 1 568 ? -14.529 7.381 -17.793 1.00 98.00 568 SER A N 1
ATOM 4286 C CA . SER A 1 568 ? -15.260 7.132 -19.045 1.00 98.00 568 SER A CA 1
ATOM 4287 C C . SER A 1 568 ? -14.902 8.120 -20.161 1.00 98.00 568 SER A C 1
ATOM 4289 O O . SER A 1 568 ? -15.308 7.930 -21.306 1.00 98.00 568 SER A O 1
ATOM 4291 N N . ARG A 1 569 ? -14.201 9.224 -19.866 1.00 96.81 569 ARG A N 1
ATOM 4292 C CA . ARG A 1 569 ? -13.627 10.114 -20.889 1.00 96.81 569 ARG A CA 1
ATOM 4293 C C . ARG A 1 569 ? -12.273 9.589 -21.353 1.00 96.81 569 ARG A C 1
ATOM 4295 O O . ARG A 1 569 ? -12.043 9.598 -22.556 1.00 96.81 569 ARG A O 1
ATOM 4302 N N . LEU A 1 570 ? -11.433 9.096 -20.441 1.00 96.00 570 LEU A N 1
ATOM 4303 C CA . LEU A 1 570 ? -10.133 8.509 -20.759 1.00 96.00 570 LEU A CA 1
ATOM 4304 C C . LEU A 1 570 ? -10.290 7.317 -21.713 1.00 96.00 570 LEU A C 1
ATOM 4306 O O . LEU A 1 570 ? -9.717 7.346 -22.798 1.00 96.00 570 LEU A O 1
ATOM 4310 N N . ALA A 1 571 ? -11.149 6.348 -21.373 1.00 97.19 571 ALA A N 1
ATOM 4311 C CA . ALA A 1 571 ? -11.412 5.173 -22.214 1.00 97.19 571 ALA A CA 1
ATOM 4312 C C . ALA A 1 571 ? -11.856 5.542 -23.647 1.00 97.19 571 ALA A C 1
ATOM 4314 O O . ALA A 1 571 ? -11.349 4.982 -24.616 1.00 97.19 571 ALA A O 1
ATOM 4315 N N . ARG A 1 572 ? -12.726 6.558 -23.790 1.00 97.31 572 ARG A N 1
ATOM 4316 C CA . ARG A 1 572 ? -13.170 7.089 -25.096 1.00 97.31 572 ARG A CA 1
ATOM 4317 C C . ARG A 1 572 ? -12.090 7.852 -25.855 1.00 97.31 572 ARG A C 1
ATOM 4319 O O . ARG A 1 572 ? -11.953 7.672 -27.057 1.00 97.31 572 ARG A O 1
ATOM 4326 N N . GLN A 1 573 ? -11.359 8.743 -25.186 1.00 95.06 573 GLN A N 1
ATOM 4327 C CA . GLN A 1 573 ? -10.354 9.593 -25.838 1.00 95.06 573 GLN A CA 1
ATOM 4328 C C . GLN A 1 573 ? -9.099 8.821 -26.251 1.00 95.06 573 GLN A C 1
ATOM 4330 O O . GLN A 1 573 ? -8.376 9.285 -27.127 1.00 95.06 573 GLN A O 1
ATOM 4335 N N . GLN A 1 574 ? -8.843 7.678 -25.616 1.00 94.25 574 GLN A N 1
ATOM 4336 C CA . GLN A 1 574 ? -7.699 6.814 -25.894 1.00 94.25 574 GLN A CA 1
ATOM 4337 C C . GLN A 1 574 ? -8.086 5.517 -26.623 1.00 94.25 574 GLN A C 1
ATOM 4339 O O . GLN A 1 574 ? -7.202 4.730 -26.919 1.00 94.25 574 GLN A O 1
ATOM 4344 N N . ASN A 1 575 ? -9.377 5.288 -26.906 1.00 95.00 575 ASN A N 1
ATOM 4345 C CA . ASN A 1 575 ? -9.906 4.049 -27.490 1.00 95.00 575 ASN A CA 1
ATOM 4346 C C . ASN A 1 575 ? -9.298 2.783 -26.853 1.00 95.00 575 ASN A C 1
ATOM 4348 O O . ASN A 1 575 ? -8.569 2.033 -27.496 1.00 95.00 575 ASN A O 1
ATOM 4352 N N . LEU A 1 576 ? -9.575 2.573 -25.566 1.00 95.50 576 LEU A N 1
ATOM 4353 C CA . LEU A 1 576 ? -9.070 1.431 -24.799 1.00 95.50 576 LEU A CA 1
ATOM 4354 C C . LEU A 1 576 ? -10.134 0.880 -23.850 1.00 95.50 576 LEU A C 1
ATOM 4356 O O . LEU A 1 576 ? -11.093 1.576 -23.506 1.00 95.50 576 LEU A O 1
ATOM 4360 N N . ALA A 1 577 ? -9.958 -0.369 -23.425 1.00 97.88 577 ALA A N 1
ATOM 4361 C CA . ALA A 1 577 ? -10.698 -0.942 -22.310 1.00 97.88 577 ALA A CA 1
ATOM 4362 C C . ALA A 1 577 ? -9.878 -0.819 -21.021 1.00 97.88 577 ALA A C 1
ATOM 4364 O O . ALA A 1 577 ? -8.684 -1.110 -21.010 1.00 97.88 577 ALA A O 1
ATOM 4365 N N . LEU A 1 578 ? -10.530 -0.419 -19.931 1.00 98.44 578 LEU A N 1
ATOM 4366 C CA . LEU A 1 578 ? -9.975 -0.464 -18.578 1.00 98.44 578 LEU A CA 1
ATOM 4367 C C . LEU A 1 578 ? -10.646 -1.632 -17.854 1.00 98.44 578 LEU A C 1
ATOM 4369 O O . LEU A 1 578 ? -11.873 -1.668 -17.785 1.00 98.44 578 LEU A O 1
ATOM 4373 N N . VAL A 1 579 ? -9.862 -2.572 -17.341 1.00 98.44 579 VAL A N 1
ATOM 4374 C CA . VAL A 1 579 ? -10.303 -3.708 -16.528 1.00 98.44 579 VAL A CA 1
ATOM 4375 C C . VAL A 1 579 ? -9.709 -3.532 -15.145 1.00 98.44 579 VAL A C 1
ATOM 4377 O O . VAL A 1 579 ? -8.493 -3.469 -14.998 1.00 98.44 579 VAL A O 1
ATOM 4380 N N . GLU A 1 580 ? -10.550 -3.443 -14.132 1.00 97.62 580 GLU A N 1
ATOM 4381 C CA . GLU A 1 580 ? -10.142 -3.051 -12.790 1.00 97.62 580 GLU A CA 1
ATOM 4382 C C . GLU A 1 580 ? -10.645 -4.049 -11.757 1.00 97.62 580 GLU A C 1
ATOM 4384 O O . GLU A 1 580 ? -11.828 -4.395 -11.766 1.00 97.62 580 GLU A O 1
ATOM 4389 N N . TYR A 1 581 ? -9.755 -4.468 -10.856 1.00 95.81 581 TYR A N 1
ATOM 4390 C CA . TYR A 1 581 ? -10.080 -5.404 -9.788 1.00 95.81 581 TYR A CA 1
ATOM 4391 C C . TYR A 1 581 ? -9.958 -4.768 -8.403 1.00 95.81 581 TYR A C 1
ATOM 4393 O O . TYR A 1 581 ? -8.996 -4.046 -8.119 1.00 95.81 581 TYR A O 1
ATOM 4401 N N . SER A 1 582 ? -10.892 -5.131 -7.525 1.00 93.81 582 SER A N 1
ATOM 4402 C CA . SER A 1 582 ? -10.746 -4.998 -6.074 1.00 93.81 582 SER A CA 1
ATOM 4403 C C . SER A 1 582 ? -10.924 -6.358 -5.395 1.00 93.81 582 SER A C 1
ATOM 4405 O O . SER A 1 582 ? -11.812 -7.129 -5.765 1.00 93.81 582 SER A O 1
ATOM 4407 N N . ILE A 1 583 ? -10.091 -6.648 -4.396 1.00 91.06 583 ILE A N 1
ATOM 4408 C CA . ILE A 1 583 ? -10.125 -7.882 -3.598 1.00 91.06 583 ILE A CA 1
ATOM 4409 C C . ILE A 1 583 ? -10.944 -7.631 -2.328 1.00 91.06 583 ILE A C 1
ATOM 4411 O O . ILE A 1 583 ? -10.648 -6.702 -1.569 1.00 91.06 583 ILE A O 1
ATOM 4415 N N . ILE A 1 584 ? -11.952 -8.473 -2.092 1.00 90.00 584 ILE A N 1
ATOM 4416 C CA . ILE A 1 584 ? -12.796 -8.474 -0.893 1.00 90.00 584 ILE A CA 1
ATOM 4417 C C . ILE A 1 584 ? -12.408 -9.673 -0.021 1.00 90.00 584 ILE A C 1
ATOM 4419 O O . ILE A 1 584 ? -12.226 -10.786 -0.526 1.00 90.00 584 ILE A O 1
ATOM 4423 N N . ARG A 1 585 ? -12.252 -9.437 1.286 1.00 86.12 585 ARG A N 1
ATOM 4424 C CA . ARG A 1 585 ? -11.845 -10.452 2.265 1.00 86.12 585 ARG A CA 1
ATOM 4425 C C . ARG A 1 585 ? -12.684 -10.363 3.533 1.00 86.12 585 ARG A C 1
ATOM 4427 O O . ARG A 1 585 ? -12.925 -9.267 4.035 1.00 86.12 585 ARG A O 1
ATOM 4434 N N . ASP A 1 586 ? -13.025 -11.516 4.095 1.00 80.12 586 ASP A N 1
ATOM 4435 C CA . ASP A 1 586 ? -13.758 -11.646 5.356 1.00 80.12 586 ASP A CA 1
ATOM 4436 C C . ASP A 1 586 ? -12.968 -12.514 6.353 1.00 80.12 586 ASP A C 1
ATOM 4438 O O . ASP A 1 586 ? -12.208 -13.403 5.974 1.00 80.12 586 ASP A O 1
ATOM 4442 N N . GLN A 1 587 ? -13.142 -12.257 7.653 1.00 76.25 587 GLN A N 1
ATOM 4443 C CA . GLN A 1 587 ? -12.589 -13.090 8.743 1.00 76.25 587 GLN A CA 1
ATOM 4444 C C . GLN A 1 587 ? -13.568 -14.171 9.221 1.00 76.25 587 GLN A C 1
ATOM 4446 O O . GLN A 1 587 ? -13.308 -14.859 10.205 1.00 76.25 587 GLN A O 1
ATOM 4451 N N . PHE A 1 588 ? -14.712 -14.293 8.553 1.00 75.50 588 PHE A N 1
ATOM 4452 C CA . PHE A 1 588 ? -15.758 -15.253 8.861 1.00 75.50 588 PHE A CA 1
ATOM 4453 C C . PHE A 1 588 ? -15.982 -16.127 7.639 1.00 75.50 588 PHE A C 1
ATOM 4455 O O . PHE A 1 588 ? -16.586 -15.694 6.662 1.00 75.50 588 PHE A O 1
ATOM 4462 N N . VAL A 1 589 ? -15.462 -17.349 7.694 1.00 68.12 589 VAL A N 1
ATOM 4463 C CA . VAL A 1 589 ? -15.476 -18.275 6.560 1.00 68.12 589 VAL A CA 1
ATOM 4464 C C . VAL A 1 589 ? -16.496 -19.373 6.832 1.00 68.12 589 VAL A C 1
ATOM 4466 O O . VAL A 1 589 ? -16.492 -19.984 7.905 1.00 68.12 589 VAL A O 1
ATOM 4469 N N . GLU A 1 590 ? -17.379 -19.639 5.869 1.00 63.94 590 GLU A N 1
ATOM 4470 C CA . GLU A 1 590 ? -18.230 -20.825 5.917 1.00 63.94 590 GLU A CA 1
ATOM 4471 C C . GLU A 1 590 ? -17.370 -22.080 5.745 1.00 63.94 590 GLU A C 1
ATOM 4473 O O .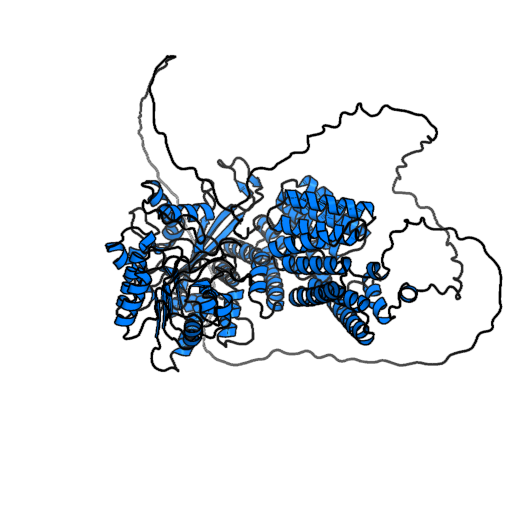 GLU A 1 590 ? -16.670 -22.257 4.748 1.00 63.94 590 GLU A O 1
ATOM 4478 N N . THR A 1 591 ? -17.424 -22.977 6.727 1.00 58.03 591 THR A N 1
ATOM 4479 C CA . THR A 1 591 ? -16.757 -24.280 6.622 1.00 58.03 591 THR A CA 1
ATOM 4480 C C . THR A 1 591 ? -17.318 -25.087 5.447 1.00 58.03 591 THR A C 1
ATOM 4482 O O . THR A 1 591 ? -18.531 -25.053 5.213 1.00 58.03 591 THR A O 1
ATOM 4485 N N . PRO A 1 592 ? -16.486 -25.869 4.726 1.00 50.16 592 PRO A N 1
ATOM 4486 C CA . PRO A 1 592 ? -16.957 -26.714 3.635 1.00 50.16 592 PRO A CA 1
ATOM 4487 C C . PRO A 1 592 ? -18.160 -27.572 4.050 1.00 50.16 592 PRO A C 1
ATOM 4489 O O . PRO A 1 592 ? -18.131 -28.225 5.095 1.00 50.16 592 PRO A O 1
ATOM 4492 N N . HIS A 1 593 ? -19.187 -27.603 3.194 1.00 55.06 593 HIS A N 1
ATOM 4493 C CA . HIS A 1 593 ? -20.536 -28.148 3.441 1.00 55.06 593 HIS A CA 1
ATOM 4494 C C . HIS A 1 593 ? -21.479 -27.276 4.305 1.00 55.06 593 HIS A C 1
ATOM 4496 O O . HIS A 1 593 ? -22.554 -27.750 4.670 1.00 55.06 593 HIS A O 1
ATOM 4502 N N . GLY A 1 594 ? -21.132 -26.018 4.606 1.00 52.66 594 GLY A N 1
ATOM 4503 C CA . GLY A 1 594 ? -22.043 -25.032 5.214 1.00 52.66 594 GLY A CA 1
ATOM 4504 C C . GLY A 1 594 ? -22.448 -25.338 6.662 1.00 52.66 594 GLY A C 1
ATOM 4505 O O . GLY A 1 594 ? -23.505 -24.911 7.119 1.00 52.66 594 GLY A O 1
ATOM 4506 N N . ALA A 1 595 ? -21.647 -26.128 7.384 1.00 48.00 595 ALA A N 1
ATOM 4507 C CA . ALA A 1 595 ? -22.017 -26.659 8.699 1.00 48.00 595 ALA A CA 1
ATOM 4508 C C . ALA A 1 595 ? -21.803 -25.666 9.859 1.00 48.00 595 ALA A C 1
ATOM 4510 O O . ALA A 1 595 ? -22.429 -25.798 10.910 1.00 48.00 595 ALA A O 1
ATOM 4511 N N . SER A 1 596 ? -20.897 -24.700 9.689 1.00 57.62 596 SER A N 1
ATOM 4512 C CA . SER A 1 596 ? -20.592 -23.639 10.658 1.00 57.62 596 SER A CA 1
ATOM 4513 C C . SER A 1 596 ? -19.826 -22.489 9.998 1.00 57.62 596 SER A C 1
ATOM 4515 O O . SER A 1 596 ? -19.067 -22.721 9.056 1.00 57.62 596 SER A O 1
ATOM 4517 N N . VAL A 1 597 ? -19.977 -21.272 10.516 1.00 68.00 597 VAL A N 1
ATOM 4518 C CA . VAL A 1 597 ? -19.075 -20.144 10.227 1.00 68.00 597 VAL A CA 1
ATOM 4519 C C . VAL A 1 597 ? -17.946 -20.170 11.258 1.00 68.00 597 VAL A C 1
ATOM 4521 O O . VAL A 1 597 ? -18.211 -20.369 12.444 1.00 68.00 597 VAL A O 1
ATOM 4524 N N . GLN A 1 598 ? -16.698 -19.986 10.827 1.00 69.00 598 GLN A N 1
ATOM 4525 C CA . GLN A 1 598 ? -15.533 -19.940 11.716 1.00 69.00 598 GLN A CA 1
ATOM 4526 C C . GLN A 1 598 ? -14.777 -18.616 11.583 1.00 69.00 598 GLN A C 1
ATOM 4528 O O . GLN A 1 598 ? -14.645 -18.073 10.487 1.00 69.00 598 GLN A O 1
ATOM 4533 N N . PHE A 1 599 ? -14.288 -18.112 12.718 1.00 76.19 599 PHE A N 1
ATOM 4534 C CA . PHE A 1 599 ? -13.403 -16.951 12.785 1.00 76.19 599 PHE A CA 1
ATOM 4535 C C . PHE A 1 599 ? -11.980 -17.337 12.362 1.00 76.19 599 PHE A C 1
ATOM 4537 O O . PHE A 1 599 ? -11.444 -18.337 12.846 1.00 76.19 599 PHE A O 1
ATOM 4544 N N . THR A 1 600 ? -11.353 -16.530 11.506 1.00 71.88 600 THR A N 1
ATOM 4545 C CA . THR A 1 600 ? -9.963 -16.705 11.071 1.00 71.88 600 THR A CA 1
ATOM 4546 C C . THR A 1 600 ? -9.100 -15.503 11.465 1.00 71.88 600 THR A C 1
ATOM 4548 O O . THR A 1 600 ? -9.422 -14.352 11.175 1.00 71.88 600 THR A O 1
ATOM 4551 N N . ASN A 1 601 ? -7.942 -15.769 12.084 1.00 65.81 601 ASN A N 1
ATOM 4552 C CA . ASN A 1 601 ? -6.982 -14.735 12.519 1.00 65.81 601 ASN A CA 1
ATOM 4553 C C . ASN A 1 601 ? -6.397 -13.912 11.343 1.00 65.81 601 ASN A C 1
ATOM 4555 O O . ASN A 1 601 ? -5.804 -12.845 11.545 1.00 65.81 601 ASN A O 1
ATOM 4559 N N . GLU A 1 602 ? -6.554 -14.425 10.122 1.00 70.56 602 GLU A N 1
ATOM 4560 C CA . GLU A 1 602 ? -6.202 -13.816 8.842 1.00 70.56 602 GLU A CA 1
ATOM 4561 C C . GLU A 1 602 ? -7.458 -13.811 7.945 1.00 70.56 602 GLU A C 1
ATOM 4563 O O . GLU A 1 602 ? -8.073 -14.873 7.775 1.00 70.56 602 GLU A O 1
ATOM 4568 N N . PRO A 1 603 ? -7.876 -12.660 7.382 1.00 75.44 603 PRO A N 1
ATOM 4569 C CA . PRO A 1 603 ? -8.985 -12.599 6.433 1.00 75.44 603 PRO A CA 1
ATOM 4570 C C . PRO A 1 603 ? -8.704 -13.465 5.204 1.00 75.44 603 PRO A C 1
ATOM 4572 O O . PRO A 1 603 ? -7.613 -13.388 4.643 1.00 75.44 603 PRO A O 1
ATOM 4575 N N . GLN A 1 604 ? -9.688 -14.245 4.768 1.00 81.50 604 GLN A N 1
ATOM 4576 C CA . GLN A 1 604 ? -9.614 -15.024 3.530 1.00 81.50 604 GLN A CA 1
ATOM 4577 C C . GLN A 1 604 ? -10.363 -14.291 2.412 1.00 81.50 604 GLN A C 1
ATOM 4579 O O . GLN A 1 604 ? -11.281 -13.517 2.692 1.00 81.50 604 GLN A O 1
ATOM 4584 N N . GLU A 1 605 ? -9.990 -14.514 1.149 1.00 86.88 605 GLU A N 1
ATOM 4585 C CA . GLU A 1 605 ? -10.758 -13.986 0.017 1.00 86.88 605 GLU A CA 1
ATOM 4586 C C . GLU A 1 605 ? -12.209 -14.495 0.030 1.00 86.88 605 GLU A C 1
ATOM 4588 O O . GLU A 1 605 ? -12.461 -15.689 0.182 1.00 86.88 605 GLU A O 1
ATOM 4593 N N . SER A 1 606 ? -13.165 -13.576 -0.144 1.00 87.75 606 SER A N 1
ATOM 4594 C CA . SER A 1 606 ? -14.602 -13.879 -0.219 1.00 87.75 606 SER A CA 1
ATOM 4595 C C . SER A 1 606 ? -15.225 -13.462 -1.554 1.00 87.75 606 SER A C 1
ATOM 4597 O O . SER A 1 606 ? -16.169 -14.101 -2.021 1.00 87.75 606 SER A O 1
ATOM 4599 N N . ALA A 1 607 ? -14.671 -12.446 -2.225 1.00 92.25 607 ALA A N 1
ATOM 4600 C CA . ALA A 1 607 ? -14.977 -12.131 -3.619 1.00 92.25 607 ALA A CA 1
ATOM 4601 C C . ALA A 1 607 ? -13.872 -11.300 -4.292 1.00 92.25 607 ALA A C 1
ATOM 4603 O O . ALA A 1 607 ? -13.129 -10.570 -3.637 1.00 92.25 607 ALA A O 1
ATOM 4604 N N . LEU A 1 608 ? -13.841 -11.320 -5.624 1.00 94.69 608 LEU A N 1
ATOM 4605 C CA . LEU A 1 608 ? -13.278 -10.235 -6.426 1.00 94.69 608 LEU A CA 1
ATOM 4606 C C . LEU A 1 608 ? -14.412 -9.381 -7.006 1.00 94.69 608 LEU A C 1
ATOM 4608 O O . LEU A 1 608 ? -15.441 -9.887 -7.462 1.00 94.69 608 LEU A O 1
ATOM 4612 N N . PHE A 1 609 ? -14.217 -8.070 -7.020 1.00 97.19 609 PHE A N 1
ATOM 4613 C CA . PHE A 1 609 ? -15.031 -7.128 -7.783 1.00 97.19 609 PHE A CA 1
ATOM 4614 C C . PHE A 1 609 ? -14.275 -6.767 -9.058 1.00 97.19 609 PHE A C 1
ATOM 4616 O O . PHE A 1 609 ? -13.111 -6.383 -8.980 1.00 97.19 609 PHE A O 1
ATOM 4623 N N . ALA A 1 610 ? -14.922 -6.896 -10.216 1.00 98.06 610 ALA A N 1
ATOM 4624 C CA . ALA A 1 610 ? -14.330 -6.622 -11.521 1.00 98.06 610 ALA A CA 1
ATOM 4625 C C . ALA A 1 610 ? -15.165 -5.582 -12.280 1.00 98.06 610 ALA A C 1
ATOM 4627 O O . ALA A 1 610 ? -16.312 -5.847 -12.648 1.00 98.06 610 ALA A O 1
ATOM 4628 N N . TRP A 1 611 ? -14.597 -4.408 -12.553 1.00 98.62 611 TRP A N 1
ATOM 4629 C CA . TRP A 1 611 ? -15.197 -3.405 -13.436 1.00 98.62 611 TRP A CA 1
ATOM 4630 C C . TRP A 1 611 ? -14.544 -3.447 -14.816 1.00 98.62 611 TRP A C 1
ATOM 4632 O O . TRP A 1 611 ? -13.329 -3.586 -14.933 1.00 98.62 611 TRP A O 1
ATOM 4642 N N . VAL A 1 612 ? -15.345 -3.259 -15.868 1.00 98.62 612 VAL A N 1
ATOM 4643 C CA . VAL A 1 612 ? -14.834 -3.032 -17.229 1.00 98.62 612 VAL A CA 1
ATOM 4644 C C . VAL A 1 612 ? -15.396 -1.730 -17.774 1.00 98.62 612 VAL A C 1
ATOM 4646 O O . VAL A 1 612 ? -16.602 -1.606 -17.988 1.00 98.62 612 VAL A O 1
ATOM 4649 N N . VAL A 1 613 ? -14.525 -0.757 -18.030 1.00 98.62 613 VAL A N 1
ATOM 4650 C CA . VAL A 1 613 ? -14.867 0.477 -18.742 1.00 98.62 613 VAL A CA 1
ATOM 4651 C C . VAL A 1 613 ? -14.467 0.294 -20.198 1.00 98.62 613 VAL A C 1
ATOM 4653 O O . VAL A 1 613 ? -13.290 0.314 -20.545 1.00 98.62 613 VAL A O 1
ATOM 4656 N N . GLN A 1 614 ? -15.463 0.072 -21.047 1.00 98.06 614 GLN A N 1
ATOM 4657 C CA . GLN A 1 614 ? -15.278 -0.205 -22.469 1.00 98.06 614 GLN A CA 1
ATOM 4658 C C . GLN A 1 614 ? -14.809 1.058 -23.229 1.00 98.06 614 GLN A C 1
ATOM 4660 O O . GLN A 1 614 ? -15.056 2.169 -22.748 1.00 98.06 614 GLN A O 1
ATOM 4665 N N . PRO A 1 615 ? -14.254 0.945 -24.456 1.00 97.31 615 PRO A N 1
ATOM 4666 C CA . PRO A 1 615 ? -13.876 2.104 -25.282 1.00 97.31 615 PRO A CA 1
ATOM 4667 C C . PRO 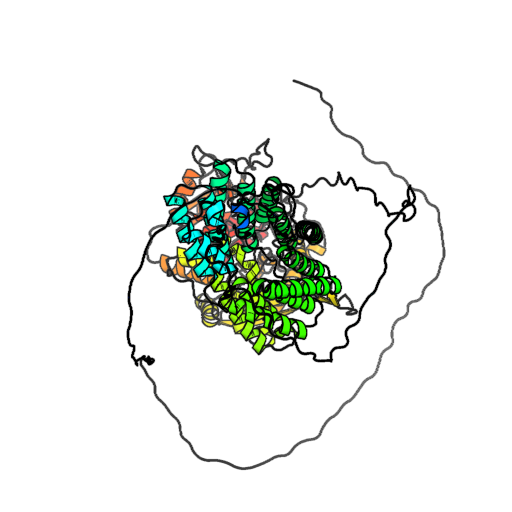A 1 615 ? -15.025 3.093 -25.551 1.00 97.31 615 PRO A C 1
ATOM 4669 O O . PRO A 1 615 ? -14.803 4.279 -25.770 1.00 97.31 615 PRO A O 1
ATOM 4672 N N . SER A 1 616 ? -16.281 2.640 -25.465 1.00 97.00 616 SER A N 1
ATOM 4673 C CA . SER A 1 616 ? -17.486 3.485 -25.520 1.00 97.00 616 SER A CA 1
ATOM 4674 C C . SER A 1 616 ? -17.674 4.404 -24.301 1.00 97.00 616 SER A C 1
ATOM 4676 O O . SER A 1 616 ? -18.548 5.272 -24.307 1.00 97.00 616 SER A O 1
ATOM 4678 N N . GLY A 1 617 ? -16.889 4.212 -23.238 1.00 97.31 617 GLY A N 1
ATOM 4679 C CA . GLY A 1 617 ? -17.101 4.799 -21.918 1.00 97.31 617 GLY A CA 1
ATOM 4680 C C . GLY A 1 617 ? -18.226 4.128 -21.122 1.00 97.31 617 GLY A C 1
ATOM 4681 O O . GLY A 1 617 ? -18.586 4.633 -20.062 1.00 97.31 617 GLY A O 1
ATOM 4682 N N . GLN A 1 618 ? -18.813 3.023 -21.605 1.00 97.88 618 GLN A N 1
ATOM 4683 C CA . GLN A 1 618 ? -19.768 2.252 -20.810 1.00 97.88 618 GLN A CA 1
ATOM 4684 C C . GLN A 1 618 ? -19.035 1.455 -19.728 1.00 97.88 618 GLN A C 1
ATOM 4686 O O . GLN A 1 618 ? -18.082 0.735 -20.011 1.00 97.88 618 GLN A O 1
ATOM 4691 N N . VAL A 1 619 ? -19.541 1.550 -18.501 1.00 98.38 619 VAL A N 1
ATOM 4692 C CA . VAL A 1 619 ? -19.085 0.771 -17.347 1.00 98.38 619 VAL A CA 1
ATOM 4693 C C . VAL A 1 619 ? -19.912 -0.511 -17.256 1.00 98.38 619 VAL A C 1
ATOM 4695 O O . VAL A 1 619 ? -21.144 -0.469 -17.333 1.00 98.38 619 VAL A O 1
ATOM 4698 N N . LYS A 1 620 ? -19.230 -1.638 -17.078 1.00 98.44 620 LYS A N 1
ATOM 4699 C CA . LYS A 1 620 ? -19.764 -2.953 -16.715 1.00 98.44 620 LYS A CA 1
ATOM 4700 C C . LYS A 1 620 ? -19.171 -3.369 -15.369 1.00 98.44 620 LYS A C 1
ATOM 4702 O O . LYS A 1 620 ? -18.150 -2.821 -14.956 1.00 98.44 620 LYS A O 1
ATOM 4707 N N . PHE A 1 621 ? -19.808 -4.322 -14.701 1.00 98.38 621 PHE A N 1
ATOM 4708 C CA . PHE A 1 621 ? -19.378 -4.823 -13.401 1.00 98.38 621 PHE A CA 1
ATOM 4709 C C . PHE A 1 621 ? -19.781 -6.282 -13.229 1.00 98.38 621 PHE A C 1
ATOM 4711 O O . PHE A 1 621 ? -20.906 -6.645 -13.572 1.00 98.38 621 PHE A O 1
ATOM 4718 N N . GLN A 1 622 ? -18.883 -7.067 -12.646 1.00 97.38 622 GLN A N 1
ATOM 4719 C CA . GLN A 1 622 ? -19.118 -8.432 -12.207 1.00 97.38 622 GLN A CA 1
ATOM 4720 C C . GLN A 1 622 ? -18.622 -8.591 -10.763 1.00 97.38 622 GLN A C 1
ATOM 4722 O O . GLN A 1 622 ? -17.506 -8.189 -10.435 1.00 97.38 622 GLN A O 1
ATOM 4727 N N . ARG A 1 623 ? -19.440 -9.218 -9.909 1.00 96.06 623 ARG A N 1
ATOM 4728 C CA . ARG A 1 623 ? -18.977 -9.815 -8.648 1.00 96.06 623 ARG A CA 1
ATOM 4729 C C . ARG A 1 623 ? -18.579 -11.265 -8.926 1.00 96.06 623 ARG A C 1
ATOM 4731 O O . ARG A 1 623 ? -19.293 -11.974 -9.635 1.00 96.06 623 ARG A O 1
ATOM 4738 N N . LEU A 1 624 ? -17.435 -11.670 -8.396 1.00 93.75 624 LEU A N 1
ATOM 4739 C CA . LEU A 1 624 ? -16.825 -12.982 -8.573 1.00 93.75 624 LEU A CA 1
ATOM 4740 C C . LEU A 1 624 ? -16.630 -13.583 -7.182 1.00 93.75 624 LEU A C 1
ATOM 4742 O O . LEU A 1 624 ? -15.636 -13.291 -6.525 1.00 93.75 624 LEU A O 1
ATOM 4746 N N . ASP A 1 625 ? -17.608 -14.339 -6.693 1.00 90.19 625 ASP A N 1
ATOM 4747 C CA . ASP A 1 625 ? -17.524 -14.958 -5.367 1.00 90.19 625 ASP A CA 1
ATOM 4748 C C . ASP A 1 625 ? -16.364 -15.965 -5.303 1.00 90.19 625 ASP A C 1
ATOM 4750 O O . ASP A 1 625 ? -16.147 -16.737 -6.241 1.00 90.19 625 ASP A O 1
ATOM 4754 N N . TRP A 1 626 ? -15.594 -15.932 -4.212 1.00 88.38 626 TRP A N 1
ATOM 4755 C CA . TRP A 1 626 ? -14.425 -16.795 -4.054 1.00 88.38 626 TRP A CA 1
ATOM 4756 C C . TRP A 1 626 ? -14.865 -18.229 -3.717 1.00 88.38 626 TRP A C 1
ATOM 4758 O O . TRP A 1 626 ? -15.635 -18.413 -2.770 1.00 88.38 626 TRP A O 1
ATOM 4768 N N . PRO A 1 627 ? -14.424 -19.267 -4.454 1.00 84.44 627 PRO A N 1
ATOM 4769 C CA . PRO A 1 627 ? -14.859 -20.631 -4.167 1.00 84.44 627 PRO A CA 1
ATOM 4770 C C . PRO A 1 627 ? -14.281 -21.144 -2.841 1.00 84.44 627 PRO A C 1
ATOM 4772 O O . PRO A 1 627 ? -13.074 -21.090 -2.614 1.00 84.44 627 PRO A O 1
ATOM 4775 N N . ALA A 1 628 ? -15.137 -21.693 -1.976 1.00 77.94 628 ALA A N 1
ATOM 4776 C CA . ALA A 1 628 ? -14.762 -22.137 -0.626 1.00 77.94 628 ALA A CA 1
ATOM 4777 C C . ALA A 1 628 ? -13.810 -23.356 -0.580 1.00 77.94 628 ALA A C 1
ATOM 4779 O O . ALA A 1 628 ? -13.343 -23.733 0.494 1.00 77.94 628 ALA A O 1
ATOM 4780 N N . ASP A 1 629 ? -13.537 -23.994 -1.722 1.00 78.12 629 ASP A N 1
ATOM 4781 C CA . ASP A 1 629 ? -12.555 -25.070 -1.889 1.00 78.12 629 ASP A CA 1
ATOM 4782 C C . ASP A 1 629 ? -11.226 -24.599 -2.512 1.00 78.12 629 ASP A C 1
ATOM 4784 O O . ASP A 1 629 ? -10.295 -25.398 -2.643 1.00 78.12 629 ASP A O 1
ATOM 4788 N N . TRP A 1 630 ? -11.107 -23.322 -2.898 1.00 82.25 630 TRP A N 1
ATOM 4789 C CA . TRP A 1 630 ? -9.881 -22.781 -3.485 1.00 82.25 630 TRP A CA 1
ATOM 4790 C C . TRP A 1 630 ? -8.868 -22.350 -2.412 1.00 82.25 630 TRP A C 1
ATOM 4792 O O . TRP A 1 630 ? -9.250 -21.861 -1.349 1.00 82.25 630 TRP A O 1
ATOM 4802 N N . PRO A 1 631 ? -7.557 -22.481 -2.691 1.00 84.62 631 PRO A N 1
ATOM 4803 C CA . PRO A 1 631 ? -6.523 -21.863 -1.868 1.00 84.62 631 PRO A CA 1
ATOM 4804 C C . PRO A 1 631 ? -6.581 -20.328 -1.994 1.00 84.62 631 PRO A C 1
ATOM 4806 O O . PRO A 1 631 ? -7.251 -19.807 -2.886 1.00 84.62 631 PRO A O 1
ATOM 4809 N N . SER A 1 632 ? -5.867 -19.598 -1.130 1.00 85.00 632 SER A N 1
ATOM 4810 C CA . SER A 1 632 ? -5.866 -18.125 -1.153 1.00 85.00 632 SER A CA 1
ATOM 4811 C C . SER A 1 632 ? -5.361 -17.550 -2.480 1.00 85.00 632 SER A C 1
ATOM 4813 O O . SER A 1 632 ? -4.623 -18.206 -3.225 1.00 85.00 632 SER A O 1
ATOM 4815 N N . LEU A 1 633 ? -5.718 -16.299 -2.776 1.00 86.25 633 LEU A N 1
ATOM 4816 C CA . LEU A 1 633 ? -5.359 -15.641 -4.034 1.00 86.25 633 LEU A CA 1
ATOM 4817 C C . LEU A 1 633 ? -3.847 -15.643 -4.289 1.00 86.25 633 LEU A C 1
ATOM 4819 O O . LEU A 1 633 ? -3.426 -15.951 -5.406 1.00 86.25 633 LEU A O 1
ATOM 4823 N N . GLU A 1 634 ? -3.023 -15.389 -3.264 1.00 84.25 634 GLU A N 1
ATOM 4824 C CA . GLU A 1 634 ? -1.566 -15.493 -3.405 1.00 84.25 634 GLU A CA 1
ATOM 4825 C C . GLU A 1 634 ? -1.159 -16.895 -3.874 1.00 84.25 634 GLU A C 1
ATOM 4827 O O . GLU A 1 634 ? -0.382 -17.040 -4.815 1.00 84.25 634 GLU A O 1
ATOM 4832 N N . GLN A 1 635 ? -1.724 -17.944 -3.273 1.00 84.31 635 GLN A N 1
ATOM 4833 C CA . GLN A 1 635 ? -1.403 -19.325 -3.621 1.00 84.31 635 GLN A CA 1
ATOM 4834 C C . GLN A 1 635 ? -1.846 -19.676 -5.048 1.00 84.31 635 GLN A C 1
ATOM 4836 O O . GLN A 1 635 ? -1.082 -20.340 -5.749 1.00 84.31 635 GLN A O 1
ATOM 4841 N N . VAL A 1 636 ? -3.002 -19.189 -5.520 1.00 85.94 636 VAL A N 1
ATOM 4842 C CA . VAL A 1 636 ? -3.451 -19.370 -6.918 1.00 85.94 636 VAL A CA 1
ATOM 4843 C C . VAL A 1 636 ? -2.516 -18.651 -7.903 1.00 85.94 636 VAL A C 1
ATOM 4845 O O . VAL A 1 636 ? -2.120 -19.227 -8.919 1.00 85.94 636 VAL A O 1
ATOM 4848 N N . VAL A 1 637 ? -2.092 -17.418 -7.603 1.00 86.56 637 VAL A N 1
ATOM 4849 C CA . VAL A 1 637 ? -1.146 -16.668 -8.453 1.00 86.56 637 VAL A CA 1
ATOM 4850 C C . VAL A 1 637 ? 0.242 -17.325 -8.456 1.00 86.56 637 VAL A C 1
ATOM 4852 O O . VAL A 1 637 ? 0.864 -17.468 -9.511 1.00 86.56 637 VAL A O 1
ATOM 4855 N N . GLN A 1 638 ? 0.719 -17.799 -7.302 1.00 82.75 638 GLN A N 1
ATOM 4856 C CA . GLN A 1 638 ? 1.983 -18.532 -7.178 1.00 82.75 638 GLN A CA 1
ATOM 4857 C C . GLN A 1 638 ? 1.933 -19.898 -7.885 1.00 82.75 638 GLN A C 1
ATOM 4859 O O . GLN A 1 638 ? 2.937 -20.317 -8.459 1.00 82.75 638 GLN A O 1
ATOM 4864 N N . GLN A 1 639 ? 0.783 -20.582 -7.900 1.00 82.75 639 GLN A N 1
ATOM 4865 C CA . GLN A 1 639 ? 0.547 -21.788 -8.707 1.00 82.75 639 GLN A CA 1
ATOM 4866 C C . GLN A 1 639 ? 0.670 -21.474 -10.206 1.00 82.75 639 GLN A C 1
ATOM 4868 O O . GLN A 1 639 ? 1.517 -22.063 -10.876 1.00 82.75 639 GLN A O 1
ATOM 4873 N N . GLY A 1 640 ? -0.037 -20.454 -10.708 1.00 83.00 640 GLY A N 1
ATOM 4874 C CA . GLY A 1 640 ? 0.077 -20.007 -12.105 1.00 83.00 640 GLY A CA 1
ATOM 4875 C C . GLY A 1 640 ? 1.495 -19.577 -12.518 1.00 83.00 640 GLY A C 1
ATOM 4876 O O . GLY A 1 640 ? 1.922 -19.836 -13.642 1.00 83.00 640 GLY A O 1
ATOM 4877 N N . ARG A 1 641 ? 2.282 -18.987 -11.607 1.00 82.69 641 ARG A N 1
ATOM 4878 C CA . ARG A 1 641 ? 3.709 -18.685 -11.849 1.00 82.69 641 ARG A CA 1
ATOM 4879 C C . ARG A 1 641 ? 4.570 -19.957 -11.888 1.00 82.69 641 ARG A C 1
ATOM 4881 O O . ARG A 1 641 ? 5.396 -20.102 -12.790 1.00 82.69 641 ARG A O 1
ATOM 4888 N N . ARG A 1 642 ? 4.340 -20.915 -10.982 1.00 79.56 642 ARG A N 1
ATOM 4889 C CA . ARG A 1 642 ? 5.028 -22.226 -10.954 1.00 79.56 642 ARG A CA 1
ATOM 4890 C C . ARG A 1 642 ? 4.696 -23.110 -12.154 1.00 79.56 642 ARG A C 1
ATOM 4892 O O . ARG A 1 642 ? 5.575 -23.841 -12.606 1.00 79.56 642 ARG A O 1
ATOM 4899 N N . ALA A 1 643 ? 3.485 -23.010 -12.698 1.00 76.50 643 ALA A N 1
ATOM 4900 C CA . ALA A 1 643 ? 3.085 -23.658 -13.945 1.00 76.50 643 ALA A CA 1
ATOM 4901 C C . ALA A 1 643 ? 3.975 -23.234 -15.127 1.00 76.50 643 ALA A C 1
ATOM 4903 O O . ALA A 1 643 ? 4.367 -24.063 -15.942 1.00 76.50 643 ALA A O 1
ATOM 4904 N N . MET A 1 644 ? 4.391 -21.964 -15.161 1.00 78.69 644 MET A N 1
ATOM 4905 C CA . MET A 1 644 ? 5.382 -21.445 -16.113 1.00 78.69 644 MET A CA 1
ATOM 4906 C C . MET A 1 644 ? 6.840 -21.702 -15.676 1.00 78.69 644 MET A C 1
ATOM 4908 O O . MET A 1 644 ? 7.760 -21.066 -16.183 1.00 78.69 644 MET A O 1
ATOM 4912 N N . GLY A 1 645 ? 7.087 -22.609 -14.727 1.00 69.56 645 GLY A N 1
ATOM 4913 C CA . GLY A 1 645 ? 8.426 -22.963 -14.241 1.00 69.56 645 GLY A CA 1
ATOM 4914 C C . GLY A 1 645 ? 9.083 -21.945 -13.298 1.00 69.56 645 GLY A C 1
ATOM 4915 O O . GLY A 1 645 ? 10.210 -22.180 -12.863 1.00 69.56 645 GLY A O 1
ATOM 4916 N N . LEU A 1 646 ? 8.407 -20.843 -12.950 1.00 71.88 646 LEU A N 1
ATOM 4917 C CA . LEU A 1 646 ? 8.960 -19.792 -12.090 1.00 71.88 646 LEU A CA 1
ATOM 4918 C C . LEU A 1 646 ? 8.951 -20.224 -10.615 1.00 71.88 646 LEU A C 1
ATOM 4920 O O . LEU A 1 646 ? 7.983 -20.817 -10.132 1.00 71.88 646 LEU A O 1
ATOM 4924 N N . ARG A 1 647 ? 10.017 -19.909 -9.872 1.00 59.19 647 ARG A N 1
ATOM 4925 C CA . ARG A 1 647 ? 10.153 -20.253 -8.447 1.00 59.19 647 ARG A CA 1
ATOM 4926 C C . ARG A 1 647 ? 10.730 -19.076 -7.662 1.00 59.19 647 ARG A C 1
ATOM 4928 O O . ARG A 1 647 ? 11.782 -18.575 -8.030 1.00 59.19 647 ARG A O 1
ATOM 4935 N N . GLY A 1 648 ? 10.078 -18.712 -6.556 1.00 50.72 648 GLY A N 1
ATOM 4936 C CA . GLY A 1 648 ? 10.561 -17.705 -5.601 1.00 50.72 648 GLY A CA 1
ATOM 4937 C C . GLY A 1 648 ? 10.187 -16.249 -5.918 1.00 50.72 648 GLY A C 1
ATOM 4938 O O . GLY A 1 648 ? 9.487 -15.959 -6.888 1.00 50.72 648 GLY A O 1
ATOM 4939 N N . ARG A 1 649 ? 10.665 -15.356 -5.044 1.00 44.34 649 ARG A N 1
ATOM 4940 C CA . ARG A 1 649 ? 10.913 -13.917 -5.253 1.00 44.34 649 ARG A CA 1
ATOM 4941 C C . ARG A 1 649 ? 12.393 -13.682 -4.890 1.00 44.34 649 ARG A C 1
ATOM 4943 O O . ARG A 1 649 ? 12.902 -14.413 -4.039 1.00 44.34 649 ARG A O 1
ATOM 4950 N N . GLY A 1 650 ? 13.042 -12.667 -5.461 1.00 42.53 650 GLY A N 1
ATOM 4951 C CA . GLY A 1 650 ? 14.422 -12.276 -5.122 1.00 42.53 650 GLY A CA 1
ATOM 4952 C C . GLY A 1 650 ? 15.494 -12.848 -6.060 1.00 42.53 650 GLY A C 1
ATOM 4953 O O . GLY A 1 650 ? 15.181 -13.444 -7.087 1.00 42.53 650 GLY A O 1
ATOM 4954 N N . ILE A 1 651 ? 16.769 -12.650 -5.714 1.00 34.00 651 ILE A N 1
ATOM 4955 C CA . ILE A 1 651 ? 17.918 -12.924 -6.603 1.00 34.00 651 ILE A CA 1
ATOM 4956 C C . ILE A 1 651 ? 18.014 -14.416 -7.004 1.00 34.00 651 ILE A C 1
ATOM 4958 O O . ILE A 1 651 ? 18.322 -14.730 -8.152 1.00 34.00 651 ILE A O 1
ATOM 4962 N N . ASP A 1 652 ? 17.646 -15.340 -6.108 1.00 31.98 652 ASP A N 1
ATOM 4963 C CA . ASP A 1 652 ? 17.630 -16.797 -6.342 1.00 31.98 652 ASP A CA 1
ATOM 4964 C C . ASP A 1 652 ? 16.366 -17.315 -7.082 1.00 31.98 652 ASP A C 1
ATOM 4966 O O . ASP A 1 652 ? 15.874 -18.421 -6.826 1.00 31.98 652 ASP A O 1
ATOM 4970 N N . VAL A 1 653 ? 15.833 -16.562 -8.057 1.00 43.50 653 VAL A N 1
ATOM 4971 C CA . VAL A 1 653 ? 14.850 -17.095 -9.030 1.00 43.50 653 VAL A CA 1
ATOM 4972 C C . VAL A 1 653 ? 15.571 -18.038 -10.004 1.00 43.50 653 VAL A C 1
ATOM 4974 O O . VAL A 1 653 ? 15.867 -17.719 -11.156 1.00 43.50 653 VAL A O 1
ATOM 4977 N N . VAL A 1 654 ? 15.868 -19.247 -9.520 1.00 37.56 654 VAL A N 1
ATOM 4978 C CA . VAL A 1 654 ? 16.475 -20.322 -10.310 1.00 37.56 654 VAL A CA 1
ATOM 4979 C C . VAL A 1 654 ? 15.468 -20.805 -11.352 1.00 37.56 654 VAL A C 1
ATOM 4981 O O . VAL A 1 654 ? 14.609 -21.647 -11.074 1.00 37.56 654 VAL A O 1
ATOM 4984 N N . TYR A 1 655 ? 15.608 -20.300 -12.579 1.00 41.94 655 TYR A N 1
ATOM 4985 C CA . TYR A 1 655 ? 14.967 -20.867 -13.763 1.00 41.94 655 TYR A CA 1
ATOM 4986 C C . TYR A 1 655 ? 15.435 -22.318 -13.941 1.00 41.94 655 TYR A C 1
ATOM 4988 O O . TYR A 1 655 ? 16.524 -22.580 -14.451 1.00 41.94 655 TYR A O 1
ATOM 4996 N N . THR A 1 656 ? 14.621 -23.280 -13.500 1.00 39.69 656 THR A N 1
ATOM 4997 C CA . THR A 1 656 ? 14.855 -24.700 -13.780 1.00 39.69 656 THR A CA 1
ATOM 4998 C C . THR A 1 656 ? 14.437 -24.982 -15.226 1.00 39.69 656 THR A C 1
ATOM 5000 O O . THR A 1 656 ? 13.237 -24.916 -15.491 1.00 39.69 656 THR A O 1
ATOM 5003 N N . PRO A 1 657 ? 15.358 -25.314 -16.161 1.00 41.34 657 PRO A N 1
ATOM 5004 C CA . PRO A 1 657 ? 15.027 -25.405 -17.591 1.00 41.34 657 PRO A CA 1
ATOM 5005 C C . PRO A 1 657 ? 14.101 -26.568 -17.958 1.00 41.34 657 PRO A C 1
ATOM 5007 O O . PRO A 1 657 ? 13.577 -26.608 -19.068 1.00 41.34 657 PRO A O 1
ATOM 5010 N N . GLU A 1 658 ? 13.909 -27.514 -17.039 1.00 41.41 658 GLU A N 1
ATOM 5011 C CA . GLU A 1 658 ? 12.827 -28.488 -17.102 1.00 41.41 658 GLU A CA 1
ATOM 5012 C C . GLU A 1 658 ? 11.579 -27.876 -16.442 1.00 41.41 658 GLU A C 1
ATOM 5014 O O . GLU A 1 658 ? 11.502 -27.846 -15.204 1.00 41.41 658 GLU A O 1
ATOM 5019 N N . PRO A 1 659 ? 10.581 -27.398 -17.217 1.00 46.78 659 PRO A N 1
ATOM 5020 C CA . PRO A 1 659 ? 9.243 -27.256 -16.671 1.00 46.78 659 PRO A CA 1
ATOM 5021 C C . PRO A 1 659 ? 8.801 -28.622 -16.152 1.00 46.78 659 PRO A C 1
ATOM 5023 O O . PRO A 1 659 ? 9.063 -29.665 -16.760 1.00 46.78 659 PRO A O 1
ATOM 5026 N N . ARG A 1 660 ? 8.126 -28.616 -15.005 1.00 44.53 660 ARG A N 1
ATOM 5027 C CA . ARG A 1 660 ? 7.505 -29.818 -14.451 1.00 44.53 660 ARG A CA 1
ATOM 5028 C C . ARG A 1 660 ? 6.532 -30.329 -15.517 1.00 44.53 660 ARG A C 1
ATOM 5030 O O . ARG A 1 660 ? 5.667 -29.571 -15.947 1.00 44.53 660 ARG A O 1
ATOM 5037 N N . SER A 1 661 ? 6.692 -31.569 -15.978 1.00 44.31 661 SER A N 1
ATOM 5038 C CA . SER A 1 661 ? 5.831 -32.196 -16.996 1.00 44.31 661 SER A CA 1
ATOM 5039 C C . SER A 1 661 ? 4.479 -32.612 -16.400 1.00 44.31 661 SER A C 1
ATOM 5041 O O . SER A 1 661 ? 4.047 -33.759 -16.492 1.00 44.31 661 SER A O 1
ATOM 5043 N N . ASP A 1 662 ? 3.852 -31.642 -15.740 1.00 47.59 662 ASP A N 1
ATOM 5044 C CA . ASP A 1 662 ? 2.693 -31.749 -14.870 1.00 47.59 662 ASP A CA 1
ATOM 5045 C C . ASP A 1 662 ? 1.440 -31.326 -15.650 1.00 47.59 662 ASP A C 1
ATOM 5047 O O . ASP A 1 662 ? 1.364 -30.172 -16.086 1.00 47.59 662 ASP A O 1
ATOM 5051 N N . PRO A 1 663 ? 0.435 -32.205 -15.823 1.00 48.56 663 PRO A N 1
ATOM 5052 C CA . PRO A 1 663 ? -0.848 -31.837 -16.435 1.00 48.56 663 PRO A CA 1
ATOM 5053 C C . PRO A 1 663 ? -1.553 -30.671 -15.718 1.00 48.56 663 PRO A C 1
ATOM 5055 O O . PRO A 1 663 ? -2.335 -29.933 -16.322 1.00 48.56 663 PRO A O 1
ATOM 5058 N N . ASP A 1 664 ? -1.233 -30.470 -14.441 1.00 54.38 664 ASP A N 1
ATOM 5059 C CA . ASP A 1 664 ? -1.780 -29.415 -13.592 1.00 54.38 664 ASP A CA 1
ATOM 5060 C C . ASP A 1 664 ? -1.327 -28.005 -14.031 1.00 54.38 664 ASP A C 1
ATOM 5062 O O . ASP A 1 664 ? -2.043 -27.034 -13.803 1.00 54.38 664 ASP A O 1
ATOM 5066 N N . ALA A 1 665 ? -0.198 -27.867 -14.742 1.00 55.03 665 ALA A N 1
ATOM 5067 C CA . ALA A 1 665 ? 0.351 -26.559 -15.119 1.00 55.03 665 ALA A CA 1
ATOM 5068 C C . ALA A 1 665 ? -0.569 -25.762 -16.069 1.00 55.03 665 ALA A C 1
ATOM 5070 O O . ALA A 1 665 ? -0.872 -24.594 -15.821 1.00 55.03 665 ALA A O 1
ATOM 5071 N N . ALA A 1 666 ? -1.077 -26.399 -17.130 1.00 60.53 666 ALA A N 1
ATOM 5072 C CA . ALA A 1 666 ? -2.085 -25.778 -17.996 1.00 60.53 666 ALA A CA 1
ATOM 5073 C C . ALA A 1 666 ? -3.394 -25.518 -17.225 1.00 60.53 666 ALA A C 1
ATOM 5075 O O . ALA A 1 666 ? -4.038 -24.486 -17.407 1.00 60.53 666 ALA A O 1
ATOM 5076 N N . THR A 1 667 ? -3.742 -26.423 -16.304 1.00 75.56 667 THR A N 1
ATOM 5077 C CA . THR A 1 667 ? -4.940 -26.323 -15.460 1.00 75.56 667 THR A CA 1
ATOM 5078 C C . THR A 1 667 ? -4.908 -25.089 -14.547 1.00 75.56 667 THR A C 1
ATOM 5080 O O . THR A 1 667 ? -5.947 -24.463 -14.347 1.00 75.56 667 THR A O 1
ATOM 5083 N N . ASP A 1 668 ? -3.743 -24.688 -14.028 1.00 82.44 668 ASP A N 1
ATOM 5084 C CA . ASP A 1 668 ? -3.594 -23.498 -13.176 1.00 82.44 668 ASP A CA 1
ATOM 5085 C C . ASP A 1 668 ? -3.700 -22.178 -13.971 1.00 82.44 668 ASP A C 1
ATOM 5087 O O . ASP A 1 668 ? -4.366 -21.239 -13.523 1.00 82.44 668 ASP A O 1
ATOM 5091 N N . LEU A 1 669 ? -3.129 -22.104 -15.182 1.00 88.12 669 LEU A N 1
ATOM 5092 C CA . LEU A 1 669 ? -3.303 -20.941 -16.073 1.00 88.12 669 LEU A CA 1
ATOM 5093 C C . LEU A 1 669 ? -4.756 -20.810 -16.565 1.00 88.12 669 LEU A C 1
ATOM 5095 O O . LEU A 1 669 ? -5.285 -19.697 -16.637 1.00 88.12 669 LEU A O 1
ATOM 5099 N N . GLN A 1 670 ? -5.428 -21.937 -16.819 1.00 91.44 670 GLN A N 1
ATOM 5100 C CA . GLN A 1 670 ? -6.866 -21.987 -17.105 1.00 91.44 670 GLN A CA 1
ATOM 5101 C C . GLN A 1 670 ? -7.730 -21.642 -15.880 1.00 91.44 670 GLN A C 1
ATOM 5103 O O . GLN A 1 670 ? -8.780 -21.015 -16.032 1.00 91.44 670 GLN A O 1
ATOM 5108 N N . ARG A 1 671 ? -7.304 -21.986 -14.653 1.00 88.94 671 ARG A N 1
ATOM 5109 C CA . ARG A 1 671 ? -7.991 -21.593 -13.406 1.00 88.94 671 ARG A CA 1
ATOM 5110 C C . ARG A 1 671 ? -7.999 -20.070 -13.245 1.00 88.94 671 ARG A C 1
ATOM 5112 O O . ARG A 1 671 ? -9.056 -19.494 -12.994 1.00 88.94 671 ARG A O 1
ATOM 5119 N N . LEU A 1 672 ? -6.852 -19.420 -13.454 1.00 91.50 672 LEU A N 1
ATOM 5120 C CA . LEU A 1 672 ? -6.740 -17.956 -13.435 1.00 91.50 672 LEU A CA 1
ATOM 5121 C C . LEU A 1 672 ? -7.544 -17.292 -14.567 1.00 91.50 672 LEU A C 1
ATOM 5123 O O . LEU A 1 672 ? -8.213 -16.290 -14.320 1.00 91.50 672 LEU A O 1
ATOM 5127 N N . HIS A 1 673 ? -7.545 -17.855 -15.781 1.00 94.81 673 HIS A N 1
ATOM 5128 C CA . HIS A 1 673 ? -8.378 -17.351 -16.881 1.00 94.81 673 HIS A CA 1
ATOM 5129 C C . HIS A 1 673 ? -9.879 -17.426 -16.563 1.00 94.81 673 HIS A C 1
ATOM 5131 O O . HIS A 1 673 ? -10.596 -16.446 -16.767 1.00 94.81 673 HIS A O 1
ATOM 5137 N N . ARG A 1 674 ? -10.351 -18.559 -16.026 1.00 92.88 674 ARG A N 1
ATOM 5138 C CA . ARG A 1 674 ? -11.757 -18.766 -15.638 1.00 92.88 674 ARG A CA 1
ATOM 5139 C C . ARG A 1 674 ? -12.223 -17.799 -14.553 1.00 92.88 674 ARG A C 1
ATOM 5141 O O . ARG A 1 674 ? -13.372 -17.373 -14.574 1.00 92.88 674 ARG A O 1
ATOM 5148 N N . LEU A 1 675 ? -11.344 -17.459 -13.610 1.00 92.06 675 LEU A N 1
ATOM 5149 C CA . LEU A 1 675 ? -11.652 -16.484 -12.566 1.00 92.06 675 LEU A CA 1
ATOM 5150 C C . LEU A 1 675 ? -11.666 -15.047 -13.108 1.00 92.06 675 LEU A C 1
ATOM 5152 O O . LEU A 1 675 ? -12.588 -14.296 -12.814 1.00 92.06 675 LEU A O 1
ATOM 5156 N N . LEU A 1 676 ? -10.636 -14.652 -13.863 1.00 95.50 676 LEU A N 1
ATOM 5157 C CA . LEU A 1 676 ? -10.378 -13.241 -14.172 1.00 95.50 676 LEU A CA 1
ATOM 5158 C C . LEU A 1 676 ? -10.929 -12.799 -15.535 1.00 95.50 676 LEU A C 1
ATOM 5160 O O . LEU A 1 676 ? -11.468 -11.704 -15.648 1.00 95.50 676 LEU A O 1
ATOM 5164 N N . ILE A 1 677 ? -10.795 -13.623 -16.576 1.00 96.75 677 ILE A N 1
ATOM 5165 C CA . ILE A 1 677 ? -11.051 -13.225 -17.970 1.00 96.75 677 ILE A CA 1
ATOM 5166 C C . ILE A 1 677 ? -12.403 -13.729 -18.474 1.00 96.75 677 ILE A C 1
ATOM 5168 O O . ILE A 1 677 ? -13.189 -12.945 -19.004 1.00 96.75 677 ILE A O 1
ATOM 5172 N N . GLU A 1 678 ? -12.697 -15.018 -18.296 1.00 96.19 678 GLU A N 1
ATOM 5173 C CA . GLU A 1 678 ? -13.928 -15.663 -18.782 1.00 96.19 678 GLU A CA 1
ATOM 5174 C C . GLU A 1 678 ? -15.222 -14.906 -18.389 1.00 96.19 678 GLU A C 1
ATOM 5176 O O . GLU A 1 678 ? -16.059 -14.691 -19.270 1.00 96.19 678 GLU A O 1
ATOM 5181 N N . PRO A 1 679 ? -15.382 -14.382 -17.151 1.00 97.06 679 PRO A N 1
ATOM 5182 C CA . PRO A 1 679 ? -16.605 -13.685 -16.740 1.00 97.06 679 PRO A CA 1
ATOM 5183 C C . PRO A 1 679 ? -16.782 -12.295 -17.370 1.00 97.06 679 PRO A C 1
ATOM 5185 O O . PRO A 1 679 ? -17.895 -11.771 -17.396 1.00 97.06 679 PRO A O 1
ATOM 5188 N N . ILE A 1 680 ? -15.699 -11.685 -17.865 1.00 97.19 680 ILE A N 1
ATOM 5189 C CA . ILE A 1 680 ? -15.693 -10.330 -18.442 1.00 97.19 680 ILE A CA 1
ATOM 5190 C C . ILE A 1 680 ? -15.436 -10.313 -19.955 1.00 97.19 680 ILE A C 1
ATOM 5192 O O . ILE A 1 680 ? -15.567 -9.259 -20.579 1.00 97.19 680 ILE A O 1
ATOM 5196 N N . ALA A 1 681 ? -15.091 -11.455 -20.560 1.00 96.19 681 ALA A N 1
ATOM 5197 C CA . ALA A 1 681 ? -14.658 -11.569 -21.954 1.00 96.19 681 ALA A CA 1
ATOM 5198 C C . ALA A 1 681 ? -15.650 -10.939 -22.949 1.00 96.19 681 ALA A C 1
ATOM 5200 O O . ALA A 1 681 ? -15.247 -10.235 -23.871 1.00 96.19 681 ALA A O 1
ATOM 5201 N N . ALA A 1 682 ? -16.957 -11.091 -22.704 1.00 96.31 682 ALA A N 1
ATOM 5202 C CA . ALA A 1 682 ? -18.028 -10.503 -23.516 1.00 96.31 682 ALA A CA 1
ATOM 5203 C C . ALA A 1 682 ? -18.094 -8.956 -23.484 1.00 96.31 682 ALA A C 1
ATOM 5205 O O . ALA A 1 682 ? -18.923 -8.358 -24.176 1.00 96.31 682 ALA A O 1
ATOM 5206 N N . TRP A 1 683 ? -17.268 -8.296 -22.666 1.00 97.56 683 TRP A N 1
ATOM 5207 C CA . TRP A 1 683 ? -17.160 -6.836 -22.563 1.00 97.56 683 TRP A CA 1
ATOM 5208 C C . TRP A 1 683 ? -15.812 -6.291 -23.053 1.00 97.56 683 TRP A C 1
ATOM 5210 O O . TRP A 1 683 ? -15.683 -5.072 -23.207 1.00 97.56 683 TRP A O 1
ATOM 5220 N N . LEU A 1 684 ? -14.830 -7.161 -23.306 1.00 96.94 684 LEU A N 1
ATOM 5221 C CA . LEU A 1 684 ? -13.526 -6.780 -23.843 1.00 96.94 684 LEU A CA 1
ATOM 5222 C C . LEU A 1 684 ? -13.626 -6.406 -25.338 1.00 96.94 684 LEU A C 1
ATOM 5224 O O . LEU A 1 684 ? -14.575 -6.813 -26.014 1.00 96.94 684 LEU A O 1
ATOM 5228 N N . PRO A 1 685 ? -12.673 -5.627 -25.882 1.00 94.62 685 PRO A N 1
ATOM 5229 C CA . PRO A 1 685 ? -12.625 -5.326 -27.309 1.00 94.62 685 PRO A CA 1
ATOM 5230 C C . PRO A 1 685 ? -12.324 -6.592 -28.129 1.00 94.62 685 PRO A C 1
ATOM 5232 O O . PRO A 1 685 ? -11.370 -7.299 -27.792 1.00 94.62 685 PRO A O 1
ATOM 5235 N N . PRO A 1 686 ? -13.076 -6.883 -29.207 1.00 89.38 686 PRO A N 1
ATOM 5236 C CA . PRO A 1 686 ? -12.783 -8.009 -30.092 1.00 89.38 686 PRO A CA 1
ATOM 5237 C C . PRO A 1 686 ? -11.599 -7.736 -31.037 1.00 89.38 686 PRO A C 1
ATOM 5239 O O . PRO A 1 686 ? -11.026 -8.675 -31.586 1.00 89.38 686 PRO A O 1
ATOM 5242 N N . GLU A 1 687 ? -11.220 -6.472 -31.252 1.00 88.12 687 GLU A N 1
ATOM 5243 C CA . GLU A 1 687 ? -10.040 -6.106 -32.032 1.00 88.12 687 GLU A CA 1
ATOM 5244 C C . GLU A 1 687 ? -8.781 -6.125 -31.157 1.00 88.12 687 GLU A C 1
ATOM 5246 O O . GLU A 1 687 ? -8.651 -5.329 -30.226 1.00 88.12 687 GLU A O 1
ATOM 5251 N N . ALA A 1 688 ? -7.799 -6.955 -31.519 1.00 85.56 688 ALA A N 1
ATOM 5252 C CA . ALA A 1 688 ? -6.498 -7.010 -30.844 1.00 85.56 688 ALA A CA 1
ATOM 5253 C C . ALA A 1 688 ? -5.733 -5.668 -30.849 1.00 85.56 688 ALA A C 1
ATOM 5255 O O . ALA A 1 688 ? -4.856 -5.457 -30.013 1.00 85.56 688 ALA A O 1
ATOM 5256 N N . GLU A 1 689 ? -6.073 -4.773 -31.778 1.00 85.69 689 GLU A N 1
ATOM 5257 C CA . GLU A 1 689 ? -5.544 -3.410 -31.914 1.00 85.69 689 GLU A CA 1
ATOM 5258 C C . GLU A 1 689 ? -6.010 -2.465 -30.789 1.00 85.69 689 GLU A C 1
ATOM 5260 O O . GLU A 1 689 ? -5.429 -1.403 -30.597 1.00 85.69 689 GLU A O 1
ATOM 5265 N N . THR A 1 690 ? -7.065 -2.819 -30.048 1.00 92.88 690 THR A N 1
ATOM 5266 C CA . THR A 1 690 ? -7.587 -2.006 -28.943 1.00 92.88 690 THR A CA 1
ATOM 5267 C C . THR A 1 690 ? -6.939 -2.457 -27.624 1.00 92.88 690 THR A C 1
ATOM 5269 O O . THR A 1 690 ? -7.130 -3.612 -27.228 1.00 92.88 690 THR A O 1
ATOM 5272 N N . PRO A 1 691 ? -6.200 -1.592 -26.898 1.00 95.12 691 PRO A N 1
ATOM 5273 C CA . PRO A 1 691 ? -5.552 -1.981 -25.646 1.00 95.12 691 PRO A CA 1
ATOM 5274 C C . PRO A 1 691 ? -6.544 -2.406 -24.556 1.00 95.12 691 PRO A C 1
ATOM 5276 O O . PRO A 1 691 ? -7.575 -1.760 -24.344 1.00 95.12 691 PRO A O 1
ATOM 5279 N N . VAL A 1 692 ? -6.180 -3.452 -23.812 1.00 97.69 692 VAL A N 1
ATOM 5280 C CA . VAL A 1 692 ? -6.837 -3.874 -22.570 1.00 97.69 692 VAL A CA 1
ATOM 5281 C C . VAL A 1 692 ? -5.898 -3.555 -21.410 1.00 97.69 692 VAL A C 1
ATOM 5283 O O . VAL A 1 692 ? -4.870 -4.208 -21.229 1.00 97.69 692 VAL A O 1
ATOM 5286 N N . VAL A 1 693 ? -6.236 -2.522 -20.641 1.00 97.62 693 VAL A N 1
ATOM 5287 C CA . VAL A 1 693 ? -5.472 -2.098 -19.465 1.00 97.62 693 VAL A CA 1
ATOM 5288 C C . VAL A 1 693 ? -5.993 -2.826 -18.239 1.00 97.62 693 VAL A C 1
ATOM 5290 O O . VAL A 1 693 ? -7.130 -2.595 -17.838 1.00 97.62 693 VAL A O 1
ATOM 5293 N N . PHE A 1 694 ? -5.159 -3.639 -17.604 1.00 97.12 694 PHE A N 1
ATOM 5294 C CA . PHE A 1 694 ? -5.451 -4.193 -16.290 1.00 97.12 694 PHE A CA 1
ATOM 5295 C C . PHE A 1 694 ? -4.995 -3.231 -15.186 1.00 97.12 694 PHE A C 1
ATOM 5297 O O . PHE A 1 694 ? -3.866 -2.735 -15.193 1.00 97.12 694 PHE A O 1
ATOM 5304 N N . VAL A 1 695 ? -5.883 -2.993 -14.225 1.00 95.62 695 VAL A N 1
ATOM 5305 C CA . VAL A 1 695 ? -5.649 -2.259 -12.978 1.00 95.62 695 VAL A CA 1
ATOM 5306 C C . VAL A 1 695 ? -5.835 -3.253 -11.822 1.00 95.62 695 VAL A C 1
ATOM 5308 O O . VAL A 1 695 ? -6.938 -3.385 -11.283 1.00 95.62 695 VAL A O 1
ATOM 5311 N N . PRO A 1 696 ? -4.797 -4.050 -11.512 1.00 90.94 696 PRO A N 1
ATOM 5312 C CA . PRO A 1 696 ? -4.834 -5.035 -10.437 1.00 90.94 696 PRO A CA 1
ATOM 5313 C C . PRO A 1 696 ? -4.734 -4.397 -9.040 1.00 90.94 696 PRO A C 1
ATOM 5315 O O . PRO A 1 696 ? -4.247 -3.279 -8.876 1.00 90.94 696 PRO A O 1
ATOM 5318 N N . GLN A 1 697 ? -5.132 -5.161 -8.020 1.00 88.19 697 GLN A N 1
ATOM 5319 C CA . GLN A 1 697 ? -4.830 -4.909 -6.608 1.00 88.19 697 GLN A CA 1
ATOM 5320 C C . GLN A 1 697 ? -3.903 -6.021 -6.089 1.00 88.19 697 GLN A C 1
ATOM 5322 O O . GLN A 1 697 ? -4.080 -7.182 -6.452 1.00 88.19 697 GLN A O 1
ATOM 5327 N N . GLU A 1 698 ? -2.939 -5.662 -5.236 1.00 83.88 698 GLU A N 1
ATOM 5328 C CA . GLU A 1 698 ? -2.088 -6.588 -4.465 1.00 83.88 698 GLU A CA 1
ATOM 5329 C C . GLU A 1 698 ? -1.507 -7.751 -5.304 1.00 83.88 698 GLU A C 1
ATOM 5331 O O . GLU A 1 698 ? -0.750 -7.506 -6.246 1.00 83.88 698 GLU A O 1
ATOM 5336 N N . GLU A 1 699 ? -1.826 -9.012 -5.003 1.00 83.38 699 GLU A N 1
ATOM 5337 C CA . GLU A 1 699 ? -1.230 -10.183 -5.666 1.00 83.38 699 GLU A CA 1
ATOM 5338 C C . GLU A 1 699 ? -1.534 -10.244 -7.172 1.00 83.38 699 GLU A C 1
ATOM 5340 O O . GLU A 1 699 ? -0.767 -10.833 -7.939 1.00 83.38 699 GLU A O 1
ATOM 5345 N N . LEU A 1 700 ? -2.612 -9.589 -7.624 1.00 89.62 700 LEU A N 1
ATOM 5346 C CA . LEU A 1 700 ? -2.999 -9.542 -9.036 1.00 89.62 700 LEU A CA 1
ATOM 5347 C C . LEU A 1 700 ? -1.968 -8.803 -9.912 1.00 89.62 700 LEU A C 1
ATOM 5349 O O . LEU A 1 700 ? -1.963 -9.008 -11.123 1.00 89.62 700 LEU A O 1
ATOM 5353 N N . PHE A 1 701 ? -1.057 -8.001 -9.337 1.00 85.56 701 PHE A N 1
ATOM 5354 C CA . PHE A 1 701 ? 0.077 -7.423 -10.080 1.00 85.56 701 PHE A CA 1
ATOM 5355 C C . PHE A 1 701 ? 1.053 -8.486 -10.612 1.00 85.56 701 PHE A C 1
ATOM 5357 O O . PHE A 1 701 ? 1.778 -8.222 -11.568 1.00 85.56 701 PHE A O 1
ATOM 5364 N N . LEU A 1 702 ? 1.076 -9.687 -10.019 1.00 83.69 702 LEU A N 1
ATOM 5365 C CA . LEU A 1 702 ? 1.960 -10.786 -10.422 1.00 83.69 702 LEU A CA 1
ATOM 5366 C C . LEU A 1 702 ? 1.296 -11.781 -11.393 1.00 83.69 702 LEU A C 1
ATOM 5368 O O . LEU A 1 702 ? 1.945 -12.757 -11.788 1.00 83.69 702 LEU A O 1
ATOM 5372 N N . VAL A 1 703 ? 0.031 -11.547 -11.774 1.00 89.25 703 VAL A N 1
ATOM 5373 C CA . VAL A 1 703 ? -0.727 -12.385 -12.718 1.00 89.25 703 VAL A CA 1
ATOM 5374 C C . VAL A 1 703 ? -0.164 -12.232 -14.135 1.00 89.25 703 VAL A C 1
ATOM 5376 O O . VAL A 1 703 ? -0.089 -11.117 -14.656 1.00 89.25 703 VAL A O 1
ATOM 5379 N N . PRO A 1 704 ? 0.183 -13.338 -14.817 1.00 88.62 704 PRO A N 1
ATOM 5380 C CA . PRO A 1 704 ? 0.742 -13.295 -16.161 1.00 88.62 704 PRO A CA 1
ATOM 5381 C C . PRO A 1 704 ? -0.368 -13.158 -17.211 1.00 88.62 704 PRO A C 1
ATOM 5383 O O . PRO A 1 704 ? -0.606 -14.080 -17.988 1.00 88.62 704 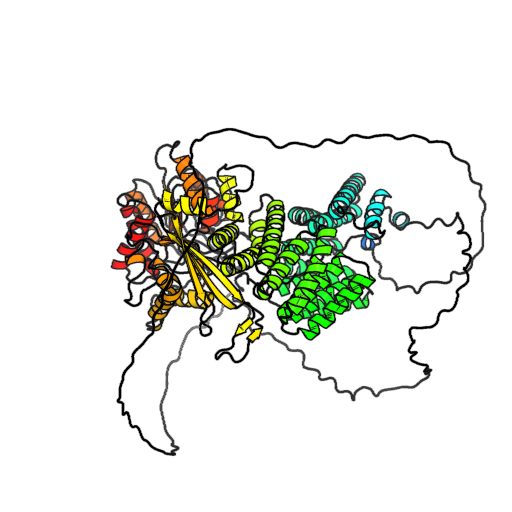PRO A O 1
ATOM 5386 N N . PHE A 1 705 ? -1.056 -12.011 -17.247 1.00 94.19 705 PHE A N 1
ATOM 5387 C CA . PHE A 1 705 ? -2.186 -11.761 -18.155 1.00 94.19 705 PHE A CA 1
ATOM 5388 C C . PHE A 1 705 ? -1.951 -12.185 -19.625 1.00 94.19 705 PHE A C 1
ATOM 5390 O O . PHE A 1 705 ? -2.864 -12.786 -20.188 1.00 94.19 705 PHE A O 1
ATOM 5397 N N . PRO A 1 706 ? -0.767 -11.991 -20.254 1.00 95.06 706 PRO A N 1
ATOM 5398 C CA . PRO A 1 706 ? -0.503 -12.493 -21.609 1.00 95.06 706 PRO A CA 1
ATOM 5399 C C . PRO A 1 706 ? -0.559 -14.026 -21.758 1.00 95.06 706 PRO A C 1
ATOM 5401 O O . PRO A 1 706 ? -0.873 -14.510 -22.844 1.00 95.06 706 PRO A O 1
ATOM 5404 N N . ALA A 1 707 ? -0.250 -14.778 -20.695 1.00 94.38 707 ALA A N 1
ATOM 5405 C CA . ALA A 1 707 ? -0.151 -16.241 -20.680 1.00 94.38 707 ALA A CA 1
ATOM 5406 C C . ALA A 1 707 ? -1.342 -16.958 -20.017 1.00 94.38 707 ALA A C 1
ATOM 5408 O O . ALA A 1 707 ? -1.315 -18.181 -19.894 1.00 94.38 707 ALA A O 1
ATOM 5409 N N . LEU A 1 708 ? -2.395 -16.242 -19.610 1.00 94.94 708 LEU A N 1
ATOM 5410 C CA . LEU A 1 708 ? -3.650 -16.886 -19.212 1.00 94.94 708 LEU A CA 1
ATOM 5411 C C . LEU A 1 708 ? -4.254 -17.623 -20.414 1.00 94.94 708 LEU A C 1
ATOM 5413 O O . LEU A 1 708 ? -4.233 -17.090 -21.524 1.00 94.94 708 LEU A O 1
ATOM 5417 N N . GLN A 1 709 ? -4.769 -18.836 -20.195 1.00 93.25 709 GLN A N 1
ATOM 5418 C CA . GLN A 1 709 ? -5.256 -19.722 -21.259 1.00 93.25 709 GLN A CA 1
ATOM 5419 C C . GLN A 1 709 ? -6.763 -19.961 -21.160 1.00 93.25 709 GLN A C 1
ATOM 5421 O O . GLN A 1 709 ? -7.257 -20.261 -20.075 1.00 93.25 709 GLN A O 1
ATOM 5426 N N . ASP A 1 710 ? -7.477 -19.897 -22.282 1.00 93.44 710 ASP A N 1
ATOM 5427 C CA . ASP A 1 710 ? -8.876 -20.336 -22.361 1.00 93.44 710 ASP A CA 1
ATOM 5428 C C . ASP A 1 710 ? -9.012 -21.875 -22.286 1.00 93.44 710 ASP A C 1
ATOM 5430 O O . ASP A 1 710 ? -8.022 -22.605 -22.157 1.00 93.44 710 ASP A O 1
ATOM 5434 N N . ALA A 1 711 ? -10.245 -22.393 -22.329 1.00 90.62 711 ALA A N 1
ATOM 5435 C CA . ALA A 1 711 ? -10.509 -23.834 -22.252 1.00 90.62 711 ALA A CA 1
ATOM 5436 C C . ALA A 1 711 ? -9.909 -24.612 -23.444 1.00 90.62 711 ALA A C 1
ATOM 5438 O O . ALA A 1 711 ? -9.500 -25.766 -23.297 1.00 90.62 711 ALA A O 1
ATOM 5439 N N . GLU A 1 712 ? -9.797 -23.952 -24.594 1.00 91.38 712 GLU A N 1
ATOM 5440 C CA . GLU A 1 712 ? -9.178 -24.401 -25.841 1.00 91.38 712 GLU A CA 1
ATOM 5441 C C . GLU A 1 712 ? -7.635 -24.285 -25.831 1.00 91.38 712 GLU A C 1
ATOM 5443 O O . GLU A 1 712 ? -6.964 -24.689 -26.788 1.00 91.38 712 GLU A O 1
ATOM 5448 N N . GLY A 1 713 ? -7.055 -23.756 -24.749 1.00 90.00 713 GLY A N 1
ATOM 5449 C CA . GLY A 1 713 ? -5.618 -23.604 -24.538 1.00 90.00 713 GLY A CA 1
ATOM 5450 C C . GLY A 1 713 ? -4.979 -22.423 -25.276 1.00 90.00 713 GLY A C 1
ATOM 5451 O O . GLY A 1 713 ? -3.749 -22.320 -25.279 1.00 90.00 713 GLY A O 1
ATOM 5452 N N . GLN A 1 714 ? -5.763 -21.538 -25.900 1.00 92.38 714 GLN A N 1
ATOM 5453 C CA . GLN A 1 714 ? -5.247 -20.319 -26.521 1.00 92.38 714 GLN A CA 1
ATOM 5454 C C . GLN A 1 714 ? -4.870 -19.305 -25.443 1.00 92.38 714 GLN A C 1
ATOM 5456 O O . GLN A 1 714 ? -5.589 -19.099 -24.468 1.00 92.38 714 GLN A O 1
ATOM 5461 N N . TYR A 1 715 ? -3.726 -18.652 -25.625 1.00 94.56 715 TYR A N 1
ATOM 5462 C CA . TYR A 1 715 ? -3.274 -17.593 -24.731 1.00 94.56 715 TYR A CA 1
ATOM 5463 C C . TYR A 1 715 ? -4.046 -16.295 -24.985 1.00 94.56 715 TYR A C 1
ATOM 5465 O O . TYR A 1 715 ? -4.250 -15.920 -26.138 1.00 94.56 715 TYR A O 1
ATOM 5473 N N . PHE A 1 716 ? -4.376 -15.544 -23.933 1.00 95.31 716 PHE A N 1
ATOM 5474 C CA . PHE A 1 716 ? -5.055 -14.241 -24.013 1.00 95.31 716 PHE A CA 1
ATOM 5475 C C . PHE A 1 716 ? -4.395 -13.264 -25.012 1.00 95.31 716 PHE A C 1
ATOM 5477 O O . PHE A 1 716 ? -5.072 -12.553 -25.761 1.00 95.31 716 PHE A O 1
ATOM 5484 N N . LEU A 1 717 ? -3.058 -13.289 -25.090 1.00 95.06 717 LEU A N 1
ATOM 5485 C CA . LEU A 1 717 ? -2.254 -12.524 -26.049 1.00 95.06 717 LEU A CA 1
ATOM 5486 C C . LEU A 1 717 ? -2.611 -12.799 -27.528 1.00 95.06 717 LEU A C 1
ATOM 5488 O O . LEU A 1 717 ? -2.453 -11.920 -28.381 1.00 95.06 717 LEU A O 1
ATOM 5492 N N . ALA A 1 718 ? -3.115 -13.991 -27.862 1.00 93.06 718 ALA A N 1
ATOM 5493 C CA . ALA A 1 718 ? -3.524 -14.342 -29.222 1.00 93.06 718 ALA A CA 1
ATOM 5494 C C . ALA A 1 718 ? -4.671 -13.453 -29.736 1.00 93.06 718 ALA A C 1
ATOM 5496 O O . ALA A 1 718 ? -4.731 -13.178 -30.936 1.00 93.06 718 ALA A O 1
ATOM 5497 N N . HIS A 1 719 ? -5.508 -12.921 -28.837 1.00 92.50 719 HIS A N 1
ATOM 5498 C CA . HIS A 1 719 ? -6.708 -12.152 -29.185 1.00 92.50 719 HIS A CA 1
ATOM 5499 C C . HIS A 1 719 ? -6.688 -10.689 -28.721 1.00 92.50 719 HIS A C 1
ATOM 5501 O O . HIS A 1 719 ? -7.320 -9.858 -29.367 1.00 92.50 719 HIS A O 1
ATOM 5507 N N . HIS A 1 720 ? -5.927 -10.338 -27.679 1.00 95.75 720 HIS A N 1
ATOM 5508 C CA . HIS A 1 720 ? -5.918 -8.983 -27.110 1.00 95.75 720 HIS A CA 1
ATOM 5509 C C . HIS A 1 720 ? -4.501 -8.411 -26.937 1.00 95.75 720 HIS A C 1
ATOM 5511 O O . HIS A 1 720 ? -3.517 -9.153 -26.896 1.00 95.75 720 HIS A O 1
ATOM 5517 N N . THR A 1 721 ? -4.404 -7.084 -26.788 1.00 95.88 721 THR A N 1
ATOM 5518 C CA . THR A 1 721 ? -3.179 -6.378 -26.369 1.00 95.88 721 THR A CA 1
ATOM 5519 C C . THR A 1 721 ? -3.264 -6.011 -24.880 1.00 95.88 721 THR A C 1
ATOM 5521 O O . THR A 1 721 ? -3.839 -4.970 -24.554 1.00 95.88 721 THR A O 1
ATOM 5524 N N . PRO A 1 722 ? -2.734 -6.847 -23.963 1.00 94.75 722 PRO A N 1
ATOM 5525 C CA . PRO A 1 722 ? -2.682 -6.535 -22.537 1.00 94.75 722 PRO A CA 1
ATOM 5526 C C . PRO A 1 722 ? -1.640 -5.453 -22.216 1.00 94.75 722 PRO A C 1
ATOM 5528 O O . PRO A 1 722 ? -0.557 -5.411 -22.801 1.00 94.75 722 PRO A O 1
ATOM 5531 N N . MET A 1 723 ? -1.941 -4.624 -21.221 1.00 92.88 723 MET A N 1
ATOM 5532 C CA . MET A 1 723 ? -0.992 -3.742 -20.531 1.00 92.88 723 MET A CA 1
ATOM 5533 C C . MET A 1 723 ? -1.445 -3.519 -19.080 1.00 92.88 723 MET A C 1
ATOM 5535 O O . MET A 1 723 ? -2.576 -3.863 -18.739 1.00 92.88 723 MET A O 1
ATOM 5539 N N . THR A 1 724 ? -0.606 -2.916 -18.234 1.00 92.06 724 THR A N 1
ATOM 5540 C CA . THR A 1 724 ? -0.892 -2.764 -16.793 1.00 92.06 724 THR A CA 1
ATOM 5541 C C . THR A 1 724 ? -0.787 -1.305 -16.351 1.00 92.06 724 THR A C 1
ATOM 5543 O O . THR A 1 724 ? 0.109 -0.584 -16.787 1.00 92.06 724 THR A O 1
ATOM 5546 N N . ALA A 1 725 ? -1.666 -0.852 -15.455 1.00 92.69 725 ALA A N 1
ATOM 5547 C CA . ALA A 1 725 ? -1.576 0.466 -14.824 1.00 92.69 725 ALA A CA 1
ATOM 5548 C C . ALA A 1 725 ? -1.873 0.382 -13.311 1.00 92.69 725 ALA A C 1
ATOM 5550 O O . ALA A 1 725 ? -2.903 -0.171 -12.943 1.00 92.69 725 ALA A O 1
ATOM 5551 N N . PRO A 1 726 ? -1.035 0.961 -12.424 1.00 90.56 726 PRO A N 1
ATOM 5552 C CA . PRO A 1 726 ? -1.305 0.978 -10.979 1.00 90.56 726 PRO A CA 1
ATOM 5553 C C . PRO A 1 726 ? -2.594 1.705 -10.558 1.00 90.56 726 PRO A C 1
ATOM 5555 O O . PRO A 1 726 ? -3.140 1.415 -9.498 1.00 90.56 726 PRO A O 1
ATOM 5558 N N . SER A 1 727 ? -3.076 2.645 -11.376 1.00 93.06 727 SER A N 1
ATOM 5559 C CA . SER A 1 727 ? -4.439 3.188 -11.323 1.00 93.06 727 SER A CA 1
ATOM 5560 C C . SER A 1 727 ? -4.809 3.825 -12.668 1.00 93.06 727 SER A C 1
ATOM 5562 O O . SER A 1 727 ? -3.934 4.229 -13.448 1.00 93.06 727 SER A O 1
ATOM 5564 N N . ILE A 1 728 ? -6.108 3.960 -12.941 1.00 95.12 728 ILE A N 1
ATOM 5565 C CA . ILE A 1 728 ? -6.640 4.702 -14.094 1.00 95.12 728 ILE A CA 1
ATOM 5566 C C . ILE A 1 728 ? -6.237 6.180 -13.982 1.00 95.12 728 ILE A C 1
ATOM 5568 O O . ILE A 1 728 ? -5.868 6.804 -14.982 1.00 95.12 728 ILE A O 1
ATOM 5572 N N . GLN A 1 729 ? -6.256 6.748 -12.768 1.00 92.38 729 GLN A N 1
ATOM 5573 C CA . GLN A 1 729 ? -5.825 8.135 -12.552 1.00 92.38 729 GLN A CA 1
ATOM 5574 C C . GLN A 1 729 ? -4.338 8.347 -12.896 1.00 92.38 729 GLN A C 1
ATOM 5576 O O . GLN A 1 729 ? -4.000 9.363 -13.512 1.00 92.38 729 GLN A O 1
ATOM 5581 N N . LEU A 1 730 ? -3.455 7.393 -12.575 1.00 91.62 730 LEU A N 1
ATOM 5582 C CA . LEU A 1 730 ? -2.037 7.458 -12.945 1.00 91.62 730 LEU A CA 1
ATOM 5583 C C . LEU A 1 730 ? -1.829 7.363 -14.465 1.00 91.62 730 LEU A C 1
ATOM 5585 O O . LEU A 1 730 ? -1.083 8.170 -15.020 1.00 91.62 730 LEU A O 1
ATOM 5589 N N . LEU A 1 731 ? -2.523 6.441 -15.143 1.00 93.81 731 LEU A N 1
ATOM 5590 C CA . LEU A 1 731 ? -2.503 6.336 -16.609 1.00 93.81 731 LEU A CA 1
ATOM 5591 C C . LEU A 1 731 ? -2.925 7.661 -17.271 1.00 93.81 731 LEU A C 1
ATOM 5593 O O . LEU A 1 731 ? -2.272 8.141 -18.198 1.00 93.81 731 LEU A O 1
ATOM 5597 N N . GLY A 1 732 ? -3.989 8.293 -16.767 1.00 92.62 732 GLY A N 1
ATOM 5598 C CA . GLY A 1 732 ? -4.429 9.606 -17.243 1.00 92.62 732 GLY A CA 1
ATOM 5599 C C . GLY A 1 732 ? -3.349 10.690 -17.114 1.00 92.62 732 GLY A C 1
ATOM 5600 O O . GLY A 1 732 ? -3.153 11.470 -18.048 1.00 92.62 732 GLY A O 1
ATOM 5601 N N . LEU A 1 733 ? -2.608 10.710 -16.000 1.00 90.56 733 LEU A N 1
ATOM 5602 C CA . LEU A 1 733 ? -1.519 11.667 -15.772 1.00 90.56 733 LEU A CA 1
ATOM 5603 C C . LEU A 1 733 ? -0.321 11.448 -16.711 1.00 90.56 733 LEU A C 1
ATOM 5605 O O . LEU A 1 733 ? 0.248 12.431 -17.192 1.00 90.56 733 LEU A O 1
ATOM 5609 N N . THR A 1 734 ? 0.067 10.200 -17.008 1.00 90.69 734 THR A N 1
ATOM 5610 C CA . THR A 1 734 ? 1.182 9.935 -17.939 1.00 90.69 734 THR A CA 1
ATOM 5611 C C . THR A 1 734 ? 0.832 10.343 -19.371 1.00 90.69 734 THR A C 1
ATOM 5613 O O . THR A 1 734 ? 1.638 10.990 -20.041 1.00 90.69 734 THR A O 1
ATOM 5616 N N . LEU A 1 735 ? -0.399 10.060 -19.809 1.00 90.75 735 LEU A N 1
ATOM 5617 C CA . LEU A 1 735 ? -0.928 10.480 -21.110 1.00 90.75 735 LEU A CA 1
ATOM 5618 C C . LEU A 1 735 ? -1.015 12.009 -21.241 1.00 90.75 735 LEU A C 1
ATOM 5620 O O . LEU A 1 735 ? -0.650 12.568 -22.279 1.00 90.75 735 LEU A O 1
ATOM 5624 N N . GLU A 1 736 ? -1.459 12.714 -20.193 1.00 87.88 736 GLU A N 1
ATOM 5625 C CA . GLU A 1 736 ? -1.497 14.180 -20.201 1.00 87.88 736 GLU A CA 1
ATOM 5626 C C . GLU A 1 736 ? -0.085 14.786 -20.254 1.00 87.88 736 GLU A C 1
ATOM 5628 O O . GLU A 1 736 ? 0.167 15.701 -21.044 1.00 87.88 736 GLU A O 1
ATOM 5633 N N . ARG A 1 737 ? 0.859 14.250 -19.468 1.00 87.12 737 ARG A N 1
ATOM 5634 C CA . ARG A 1 737 ? 2.273 14.659 -19.480 1.00 87.12 737 ARG A CA 1
ATOM 5635 C C . ARG A 1 737 ? 2.881 14.527 -20.880 1.00 87.12 737 ARG A C 1
ATOM 5637 O O . ARG A 1 737 ? 3.534 15.465 -21.342 1.00 87.12 737 ARG A O 1
ATOM 5644 N N . ALA A 1 738 ? 2.638 13.412 -21.566 1.00 84.81 738 ALA A N 1
ATOM 5645 C CA . ALA A 1 738 ? 3.102 13.196 -22.933 1.00 84.81 738 ALA A CA 1
ATOM 5646 C C . ALA A 1 738 ? 2.487 14.204 -23.921 1.00 84.81 738 ALA A C 1
ATOM 5648 O O . ALA A 1 738 ? 3.219 14.854 -24.668 1.00 84.81 738 ALA A O 1
ATOM 5649 N N . ASN A 1 739 ? 1.167 14.425 -23.862 1.00 84.12 739 ASN A N 1
ATOM 5650 C CA . ASN A 1 739 ? 0.478 15.405 -24.716 1.00 84.12 739 ASN A CA 1
ATOM 5651 C C . ASN A 1 739 ? 1.043 16.828 -24.545 1.00 84.12 739 ASN A C 1
ATOM 5653 O O . ASN A 1 739 ? 1.229 17.543 -25.526 1.00 84.12 739 ASN A O 1
ATOM 5657 N N . ARG A 1 740 ? 1.371 17.232 -23.308 1.00 80.75 740 ARG A N 1
ATOM 5658 C CA . ARG A 1 740 ? 2.010 18.530 -23.015 1.00 80.75 740 ARG A CA 1
ATOM 5659 C C . ARG A 1 740 ? 3.440 18.640 -23.575 1.00 80.75 740 ARG A C 1
ATOM 5661 O O . ARG A 1 740 ? 3.885 19.748 -23.860 1.00 80.75 740 ARG A O 1
ATOM 5668 N N . ARG A 1 741 ? 4.167 17.523 -23.723 1.00 74.06 741 ARG A N 1
ATOM 5669 C CA . ARG A 1 741 ? 5.576 17.477 -24.174 1.00 74.06 741 ARG A CA 1
ATOM 5670 C C . ARG A 1 741 ? 5.766 17.425 -25.691 1.00 74.06 741 ARG A C 1
ATOM 5672 O O . ARG A 1 741 ? 6.820 17.839 -26.167 1.00 74.06 741 ARG A O 1
ATOM 5679 N N . GLN A 1 742 ? 4.765 16.983 -26.456 1.00 63.84 742 GLN A N 1
ATOM 5680 C CA . GLN A 1 742 ? 4.835 16.890 -27.927 1.00 63.84 742 GLN A CA 1
ATOM 5681 C C . GLN A 1 742 ? 5.067 18.237 -28.649 1.00 63.84 742 GLN A C 1
ATOM 5683 O O . GLN A 1 742 ? 5.317 18.250 -29.851 1.00 63.84 742 GLN A O 1
ATOM 5688 N N . VAL A 1 743 ? 4.998 19.367 -27.938 1.00 53.03 743 VAL A N 1
ATOM 5689 C CA . VAL A 1 743 ? 5.029 20.725 -28.503 1.00 53.03 743 VAL A CA 1
ATOM 5690 C C . VAL A 1 743 ? 6.449 21.319 -28.609 1.00 53.03 743 VAL A C 1
ATOM 5692 O O . VAL A 1 743 ? 6.630 22.299 -29.328 1.00 53.03 743 VAL A O 1
ATOM 5695 N N . THR A 1 744 ? 7.461 20.773 -27.913 1.00 51.91 744 THR A N 1
ATOM 5696 C CA . THR A 1 744 ? 8.586 21.625 -27.450 1.00 51.91 744 THR A CA 1
ATOM 5697 C C . THR A 1 744 ? 10.028 21.187 -27.760 1.00 51.91 744 THR A C 1
ATOM 5699 O O . THR A 1 744 ? 10.920 22.004 -27.538 1.00 51.91 744 THR A O 1
ATOM 5702 N N . MET A 1 745 ? 10.312 19.958 -28.221 1.00 50.94 745 MET A N 1
ATOM 5703 C CA . MET A 1 745 ? 11.684 19.391 -28.158 1.00 50.94 745 MET A CA 1
ATOM 5704 C C . MET A 1 745 ? 12.288 18.909 -29.504 1.00 50.94 745 MET A C 1
ATOM 5706 O O . MET A 1 745 ? 11.532 18.465 -30.369 1.00 50.94 745 MET A O 1
ATOM 5710 N N . PRO A 1 746 ? 13.635 18.954 -29.678 1.00 51.22 746 PRO A N 1
ATOM 5711 C CA . PRO A 1 746 ? 14.355 18.433 -30.856 1.00 51.22 746 PRO A CA 1
ATOM 5712 C C . PRO A 1 746 ? 14.418 16.889 -30.994 1.00 51.22 746 PRO A C 1
ATOM 5714 O O . PRO A 1 746 ? 13.569 16.152 -30.490 1.00 51.22 746 PRO A O 1
ATOM 5717 N N . SER A 1 747 ? 15.416 16.413 -31.752 1.00 54.81 747 SER A N 1
ATOM 5718 C CA . SER A 1 747 ? 15.667 15.015 -32.132 1.00 54.81 747 SER A CA 1
ATOM 5719 C C . SER A 1 747 ? 15.765 14.025 -30.965 1.00 54.81 747 SER A C 1
ATOM 5721 O O . SER A 1 747 ? 16.052 14.383 -29.828 1.00 54.81 747 SER A O 1
ATOM 5723 N N . ALA A 1 748 ? 15.529 12.749 -31.273 1.00 63.16 748 ALA A N 1
ATOM 5724 C CA . ALA A 1 748 ? 15.527 11.658 -30.308 1.00 63.16 748 ALA A CA 1
ATOM 5725 C C . ALA A 1 748 ? 16.942 11.277 -29.839 1.00 63.16 748 ALA A C 1
ATOM 5727 O O . ALA A 1 748 ? 17.642 10.540 -30.530 1.00 63.16 748 ALA A O 1
ATOM 5728 N N . ASP A 1 749 ? 17.326 11.725 -28.643 1.00 84.38 749 ASP A N 1
ATOM 5729 C CA . ASP A 1 749 ? 18.514 11.218 -27.955 1.00 84.38 749 ASP A CA 1
ATOM 5730 C C . ASP A 1 749 ? 18.240 9.843 -27.327 1.00 84.38 749 ASP A C 1
ATOM 5732 O O . ASP A 1 749 ? 17.285 9.658 -26.563 1.00 84.38 749 ASP A O 1
ATOM 5736 N N . TRP A 1 750 ? 19.106 8.881 -27.650 1.00 93.19 750 TRP A N 1
ATOM 5737 C CA . TRP A 1 750 ? 19.032 7.489 -27.205 1.00 93.19 750 TRP A CA 1
ATOM 5738 C C . TRP A 1 750 ? 20.109 7.183 -26.160 1.00 93.19 750 TRP A C 1
ATOM 5740 O O . TRP A 1 750 ? 21.294 7.462 -26.372 1.00 93.19 750 TRP A O 1
ATOM 5750 N N . LEU A 1 751 ? 19.708 6.540 -25.065 1.00 96.50 751 LEU A N 1
ATOM 5751 C CA . LEU A 1 751 ? 20.603 5.897 -24.105 1.00 96.50 751 LEU A CA 1
ATOM 5752 C C . LEU A 1 751 ? 20.321 4.395 -24.121 1.00 96.50 751 LEU A C 1
ATOM 5754 O O . LEU A 1 751 ? 19.224 3.967 -23.775 1.00 96.50 751 LEU A O 1
ATOM 5758 N N . ILE A 1 752 ? 21.304 3.618 -24.563 1.00 97.81 752 ILE A N 1
ATOM 5759 C CA . ILE A 1 752 ? 21.212 2.167 -24.717 1.00 97.81 752 ILE A CA 1
ATOM 5760 C C . ILE A 1 752 ? 22.391 1.572 -23.953 1.00 97.81 752 ILE A C 1
ATOM 5762 O O . ILE A 1 752 ? 23.536 1.953 -24.204 1.00 97.81 752 ILE A O 1
ATOM 5766 N N . VAL A 1 753 ? 22.106 0.682 -23.011 1.00 97.62 753 VAL A N 1
ATOM 5767 C CA . VAL A 1 753 ? 23.086 0.029 -22.138 1.00 97.62 753 VAL A CA 1
ATOM 5768 C C . VAL A 1 753 ? 22.856 -1.475 -22.207 1.00 97.62 753 VAL A C 1
ATOM 5770 O O . VAL A 1 753 ? 21.708 -1.906 -22.119 1.00 97.62 753 VAL A O 1
ATOM 5773 N N . GLY A 1 754 ? 23.926 -2.254 -22.358 1.00 96.00 754 GLY A N 1
ATOM 5774 C CA . GLY A 1 754 ? 23.878 -3.716 -22.365 1.00 96.00 754 GLY A CA 1
ATOM 5775 C C . GLY A 1 754 ? 25.127 -4.313 -21.741 1.00 96.00 754 GLY A C 1
ATOM 5776 O O . GLY A 1 754 ? 26.223 -3.883 -22.084 1.00 96.00 754 GLY A O 1
ATOM 5777 N N . ASN A 1 755 ? 24.962 -5.283 -20.841 1.00 94.62 755 ASN A N 1
ATOM 5778 C CA . ASN A 1 755 ? 26.056 -5.981 -20.153 1.00 94.62 755 ASN A CA 1
ATOM 5779 C C . ASN A 1 755 ? 27.181 -5.042 -19.646 1.00 94.62 755 ASN A C 1
ATOM 5781 O O . ASN A 1 755 ? 28.279 -5.019 -20.211 1.00 94.62 755 ASN A O 1
ATOM 5785 N N . PRO A 1 756 ? 26.923 -4.206 -18.624 1.00 95.31 756 PRO A N 1
ATOM 5786 C CA . PRO A 1 756 ? 27.992 -3.506 -17.913 1.00 95.31 756 PRO A CA 1
ATOM 5787 C C . PRO A 1 756 ? 28.975 -4.502 -17.281 1.00 95.31 756 PRO A C 1
ATOM 5789 O O . PRO A 1 756 ? 28.616 -5.645 -17.016 1.00 95.31 756 PRO A O 1
ATOM 5792 N N . MET A 1 757 ? 30.203 -4.057 -16.994 1.00 94.75 757 MET A N 1
ATOM 5793 C CA . MET A 1 757 ? 31.155 -4.859 -16.219 1.00 94.75 757 MET A CA 1
ATOM 5794 C C . MET A 1 757 ? 30.596 -5.040 -14.805 1.00 94.75 757 MET A C 1
ATOM 5796 O O . MET A 1 757 ? 30.476 -4.062 -14.066 1.00 94.75 757 MET A O 1
ATOM 5800 N N . MET A 1 758 ? 30.220 -6.271 -14.459 1.00 91.44 758 MET A N 1
ATOM 5801 C CA . MET A 1 758 ? 29.265 -6.494 -13.374 1.00 91.44 758 MET A CA 1
ATOM 5802 C C . MET A 1 758 ? 29.796 -6.108 -11.975 1.00 91.44 758 MET A C 1
ATOM 5804 O O . MET A 1 758 ? 30.898 -6.523 -11.596 1.00 91.44 758 MET A O 1
ATOM 5808 N N . PRO A 1 759 ? 29.010 -5.360 -11.173 1.00 88.88 759 PRO A N 1
ATOM 5809 C CA . PRO A 1 759 ? 29.348 -5.022 -9.793 1.00 88.88 759 PRO A CA 1
ATOM 5810 C C . PRO A 1 759 ? 29.202 -6.246 -8.873 1.00 88.88 759 PRO A C 1
ATOM 5812 O O . PRO A 1 759 ? 28.671 -7.292 -9.262 1.00 88.88 759 PRO A O 1
ATOM 5815 N N . SER A 1 760 ? 29.694 -6.132 -7.635 1.00 84.56 760 SER A N 1
ATOM 5816 C CA . SER A 1 760 ? 29.672 -7.224 -6.649 1.00 84.56 760 SER A CA 1
ATOM 5817 C C . SER A 1 760 ? 28.677 -6.969 -5.525 1.00 84.56 760 SER A C 1
ATOM 5819 O O . SER A 1 760 ? 28.780 -5.965 -4.830 1.00 84.56 760 SER A O 1
ATOM 5821 N N . VAL A 1 761 ? 27.753 -7.908 -5.311 1.00 72.94 761 VAL A N 1
ATOM 5822 C CA . VAL A 1 761 ? 26.746 -7.831 -4.243 1.00 72.94 761 VAL A CA 1
ATOM 5823 C C . VAL A 1 761 ? 27.314 -8.435 -2.947 1.00 72.94 761 VAL A C 1
ATOM 5825 O O . VAL A 1 761 ? 27.844 -9.555 -2.982 1.00 72.94 761 VAL A O 1
ATOM 5828 N N . PRO A 1 762 ? 27.198 -7.752 -1.792 1.00 61.62 762 PRO A N 1
ATOM 5829 C CA . PRO A 1 762 ? 27.530 -8.311 -0.483 1.00 61.62 762 PRO A CA 1
ATOM 5830 C C . PRO A 1 762 ? 26.417 -9.261 -0.002 1.00 61.62 762 PRO A C 1
ATOM 5832 O O . PRO A 1 762 ? 25.570 -8.900 0.807 1.00 61.62 762 PRO A O 1
ATOM 5835 N N . LEU A 1 763 ? 26.412 -10.496 -0.519 1.00 55.94 763 LEU A N 1
ATOM 5836 C CA . LEU A 1 763 ? 25.471 -11.550 -0.097 1.00 55.94 763 LEU A CA 1
ATOM 5837 C C . LEU A 1 763 ? 25.756 -12.081 1.324 1.00 55.94 763 LEU A C 1
ATOM 5839 O O . LEU A 1 763 ? 24.882 -12.674 1.953 1.00 55.94 763 LEU A O 1
ATOM 5843 N N . ASP A 1 764 ? 26.967 -11.848 1.833 1.00 51.84 764 ASP A N 1
ATOM 5844 C CA . ASP A 1 764 ? 27.320 -11.912 3.250 1.00 51.84 764 ASP A CA 1
ATOM 5845 C C . ASP A 1 764 ? 28.353 -10.811 3.581 1.00 51.84 764 ASP A C 1
ATOM 5847 O O . ASP A 1 764 ? 28.967 -10.228 2.684 1.00 51.84 764 ASP A O 1
ATOM 5851 N N . GLU A 1 765 ? 28.559 -10.515 4.871 1.00 48.56 765 GLU A N 1
ATOM 5852 C CA . GLU A 1 765 ? 29.492 -9.470 5.344 1.00 48.56 765 GLU A CA 1
ATOM 5853 C C . GLU A 1 765 ? 30.983 -9.761 5.042 1.00 48.56 765 GLU A C 1
ATOM 5855 O O . GLU A 1 765 ? 31.858 -8.987 5.436 1.00 48.56 765 GLU A O 1
ATOM 5860 N N . GLN A 1 766 ? 31.317 -10.909 4.437 1.00 49.81 766 GLN A N 1
ATOM 5861 C CA . GLN A 1 766 ? 32.668 -11.483 4.454 1.00 49.81 766 GLN A CA 1
ATOM 5862 C C . GLN A 1 766 ? 33.188 -11.896 3.064 1.00 49.81 766 GLN A C 1
ATOM 5864 O O . GLN A 1 766 ? 34.387 -12.154 2.924 1.00 49.81 766 GLN A O 1
ATOM 5869 N N . SER A 1 767 ? 32.343 -11.962 2.030 1.00 58.69 767 SER A N 1
ATOM 5870 C CA . SER A 1 767 ? 32.720 -12.294 0.646 1.00 58.69 767 SER A CA 1
ATOM 5871 C C . SER A 1 767 ? 31.707 -11.775 -0.396 1.00 58.69 767 SER A C 1
ATOM 5873 O O . SER A 1 767 ? 30.844 -12.533 -0.844 1.00 58.69 767 SER A O 1
ATOM 5875 N N . PRO A 1 768 ? 31.842 -10.516 -0.863 1.00 68.06 768 PRO A N 1
ATOM 5876 C CA . PRO A 1 768 ? 31.077 -10.009 -2.004 1.00 68.06 768 PRO A CA 1
ATOM 5877 C C . PRO A 1 768 ? 31.301 -10.861 -3.259 1.00 68.06 768 PRO A C 1
ATOM 5879 O O . PRO A 1 768 ? 32.435 -11.258 -3.546 1.00 68.06 768 PRO A O 1
ATOM 5882 N N . GLN A 1 769 ? 30.238 -11.120 -4.025 1.00 73.62 769 GLN A N 1
ATOM 5883 C CA . GLN A 1 769 ? 30.311 -11.900 -5.266 1.00 73.62 769 GLN A CA 1
ATOM 5884 C C . GLN A 1 769 ? 29.883 -11.051 -6.472 1.00 73.62 769 GLN A C 1
ATOM 5886 O O . GLN A 1 769 ? 28.853 -10.379 -6.389 1.00 73.62 769 GLN A O 1
ATOM 5891 N N . PRO A 1 770 ? 30.637 -11.069 -7.590 1.00 74.44 770 PRO A N 1
ATOM 5892 C CA . PRO A 1 770 ? 30.245 -10.377 -8.814 1.00 74.44 770 PRO A CA 1
ATOM 5893 C C . PRO A 1 770 ? 28.973 -10.997 -9.394 1.00 74.44 770 PRO A C 1
ATOM 5895 O O . PRO A 1 770 ? 28.836 -12.224 -9.432 1.00 74.44 770 PRO A O 1
ATOM 5898 N N . LEU A 1 771 ? 28.058 -10.154 -9.874 1.00 82.88 771 LEU A N 1
ATOM 5899 C CA . LEU A 1 771 ? 26.889 -10.621 -10.618 1.00 82.88 771 LEU A CA 1
ATOM 5900 C C . LEU A 1 771 ? 27.320 -11.315 -11.928 1.00 82.88 771 LEU A C 1
ATOM 5902 O O . LEU A 1 771 ? 28.362 -10.980 -12.496 1.00 82.88 771 LEU A O 1
ATOM 5906 N N . PRO A 1 772 ? 26.556 -12.305 -12.424 1.00 84.94 772 PRO A N 1
ATOM 5907 C CA . PRO A 1 772 ? 26.923 -13.029 -13.635 1.00 84.94 772 PRO A CA 1
ATOM 5908 C C . PRO A 1 772 ? 26.757 -12.151 -14.884 1.00 84.94 772 PRO A C 1
ATOM 5910 O O . PRO A 1 772 ? 25.711 -11.537 -15.078 1.00 84.94 772 PRO A O 1
ATOM 5913 N N . GLU A 1 773 ? 27.766 -12.143 -15.754 1.00 87.38 773 GLU A N 1
ATOM 5914 C CA . GLU A 1 773 ? 27.728 -11.487 -17.071 1.00 87.38 773 GLU A CA 1
ATOM 5915 C C . GLU A 1 773 ? 26.532 -11.967 -17.922 1.00 87.38 773 GLU A C 1
ATOM 5917 O O . GLU A 1 773 ? 26.183 -13.153 -17.920 1.00 87.38 773 GLU A O 1
ATOM 5922 N N . LEU A 1 774 ? 25.935 -11.047 -18.686 1.00 87.81 774 LEU A N 1
ATOM 5923 C CA . LEU A 1 774 ? 24.740 -11.239 -19.515 1.00 87.81 774 LEU A CA 1
ATOM 5924 C C . LEU A 1 774 ? 25.070 -11.027 -21.010 1.00 87.81 774 LEU A C 1
ATOM 5926 O O . LEU A 1 774 ? 24.823 -9.954 -21.564 1.00 87.81 774 LEU A O 1
ATOM 5930 N N . PRO A 1 775 ? 25.645 -12.025 -21.706 1.00 90.75 775 PRO A N 1
ATOM 5931 C CA . PRO A 1 775 ? 26.062 -11.866 -23.101 1.00 90.75 775 PRO A CA 1
ATOM 5932 C C . PRO A 1 775 ? 24.887 -11.675 -24.080 1.00 90.75 775 PRO A C 1
ATOM 5934 O O . PRO A 1 775 ? 25.084 -11.095 -25.150 1.00 90.75 775 PRO A O 1
ATOM 5937 N N . GLY A 1 776 ? 23.673 -12.128 -23.743 1.00 91.25 776 GLY A N 1
ATOM 5938 C CA . GLY A 1 776 ? 22.458 -11.816 -24.497 1.00 91.25 776 GLY A CA 1
ATOM 5939 C C . GLY A 1 776 ? 22.098 -10.335 -24.398 1.00 91.25 776 GLY A C 1
ATOM 5940 O O . GLY A 1 776 ? 21.917 -9.704 -25.435 1.00 91.25 776 GLY A O 1
ATOM 5941 N N . ALA A 1 777 ? 22.113 -9.758 -23.194 1.00 93.19 777 ALA A N 1
ATOM 5942 C CA . ALA A 1 777 ? 21.931 -8.321 -22.967 1.00 93.19 777 ALA A CA 1
ATOM 5943 C C . ALA A 1 777 ? 22.949 -7.438 -23.727 1.00 93.19 777 ALA A C 1
ATOM 5945 O O . ALA A 1 777 ? 22.600 -6.350 -24.193 1.00 93.19 777 ALA A O 1
ATOM 5946 N N . GLU A 1 778 ? 24.195 -7.895 -23.911 1.00 95.19 778 GLU A N 1
ATOM 5947 C CA . GLU A 1 778 ? 25.168 -7.192 -24.766 1.00 95.19 778 GLU A CA 1
ATOM 5948 C C . GLU A 1 778 ? 24.743 -7.218 -26.243 1.00 95.19 778 GLU A C 1
ATOM 5950 O O . GLU A 1 778 ? 24.690 -6.179 -26.909 1.00 95.19 778 GLU A O 1
ATOM 5955 N N . ALA A 1 779 ? 24.396 -8.404 -26.755 1.00 95.81 779 ALA A N 1
ATOM 5956 C CA . ALA A 1 779 ? 23.954 -8.589 -28.135 1.00 95.81 779 ALA A CA 1
ATOM 5957 C C . ALA A 1 779 ? 22.644 -7.836 -28.435 1.00 95.81 779 ALA A C 1
ATOM 5959 O O . ALA A 1 779 ? 22.498 -7.260 -29.514 1.00 95.81 779 ALA A O 1
ATOM 5960 N N . GLU A 1 780 ? 21.724 -7.799 -27.472 1.00 96.12 780 GLU A N 1
ATOM 5961 C CA . GLU A 1 780 ? 20.469 -7.051 -27.489 1.00 96.12 780 GLU A CA 1
ATOM 5962 C C . GLU A 1 780 ? 20.714 -5.547 -27.637 1.00 96.12 780 GLU A C 1
ATOM 5964 O O . GLU A 1 780 ? 20.251 -4.931 -28.600 1.00 96.12 780 GLU A O 1
ATOM 5969 N N . ALA A 1 781 ? 21.507 -4.957 -26.738 1.00 97.38 781 ALA A N 1
ATOM 5970 C CA . ALA A 1 781 ? 21.826 -3.534 -26.778 1.00 97.38 781 ALA A CA 1
ATOM 5971 C C . ALA A 1 781 ? 22.533 -3.138 -28.084 1.00 97.38 781 ALA A C 1
ATOM 5973 O O . ALA A 1 781 ? 22.199 -2.111 -28.683 1.00 97.38 781 ALA A O 1
ATOM 5974 N N . VAL A 1 782 ? 23.464 -3.964 -28.574 1.00 97.56 782 VAL A N 1
ATOM 5975 C CA . VAL A 1 782 ? 24.140 -3.753 -29.865 1.00 97.56 782 VAL A CA 1
ATOM 5976 C C . VAL A 1 782 ? 23.157 -3.849 -31.041 1.00 97.56 782 VAL A C 1
ATOM 5978 O O . VAL A 1 782 ? 23.206 -3.008 -31.944 1.00 97.56 782 VAL A O 1
ATOM 5981 N N . ALA A 1 783 ? 22.231 -4.814 -31.034 1.00 97.44 783 ALA A N 1
ATOM 5982 C CA . ALA A 1 783 ? 21.215 -4.959 -32.077 1.00 97.44 783 ALA A CA 1
ATOM 5983 C C . ALA A 1 783 ? 20.243 -3.767 -32.102 1.00 97.44 783 ALA A C 1
ATOM 5985 O O . ALA A 1 783 ? 19.962 -3.215 -33.169 1.00 97.44 783 ALA A O 1
ATOM 5986 N N . ILE A 1 784 ? 19.776 -3.318 -30.935 1.00 97.06 784 ILE A N 1
ATOM 5987 C CA . ILE A 1 784 ? 18.871 -2.169 -30.797 1.00 97.06 784 ILE A CA 1
ATOM 5988 C C . ILE A 1 784 ? 19.578 -0.873 -31.209 1.00 97.06 784 ILE A C 1
ATOM 5990 O O . ILE A 1 784 ? 19.013 -0.088 -31.972 1.00 97.06 784 ILE A O 1
ATOM 5994 N N . ALA A 1 785 ? 20.834 -0.669 -30.798 1.00 96.94 785 ALA A N 1
ATOM 5995 C CA . ALA A 1 785 ? 21.632 0.481 -31.220 1.00 96.94 785 ALA A CA 1
ATOM 5996 C C . ALA A 1 785 ? 21.808 0.541 -32.747 1.00 96.94 785 ALA A C 1
ATOM 5998 O O . ALA A 1 785 ? 21.691 1.620 -33.332 1.00 96.94 785 ALA A O 1
ATOM 5999 N N . ALA A 1 786 ? 22.003 -0.607 -33.406 1.00 96.88 786 ALA A N 1
ATOM 6000 C CA . ALA A 1 786 ? 22.060 -0.690 -34.863 1.00 96.88 786 ALA A CA 1
ATOM 6001 C C . ALA A 1 786 ? 20.710 -0.364 -35.536 1.00 96.88 786 ALA A C 1
ATOM 6003 O O . ALA A 1 786 ? 20.696 0.351 -36.539 1.00 96.88 786 ALA A O 1
ATOM 6004 N N . LEU A 1 787 ? 19.581 -0.826 -34.980 1.00 95.31 787 LEU A N 1
ATOM 6005 C CA . LEU A 1 787 ? 18.234 -0.535 -35.503 1.00 95.31 787 LEU A CA 1
ATOM 6006 C C . LEU A 1 787 ? 17.888 0.962 -35.472 1.00 95.31 787 LEU A C 1
ATOM 6008 O O . LEU A 1 787 ? 17.211 1.449 -36.376 1.00 95.31 787 LEU A O 1
ATOM 6012 N N . VAL A 1 788 ? 18.350 1.691 -34.450 1.00 92.62 788 VAL A N 1
ATOM 6013 C CA . VAL A 1 788 ? 18.001 3.111 -34.233 1.00 92.62 788 VAL A CA 1
ATOM 6014 C C . VAL A 1 788 ? 19.119 4.092 -34.612 1.00 92.62 788 VAL A C 1
ATOM 6016 O O . VAL A 1 788 ? 18.991 5.291 -34.368 1.00 92.62 788 VAL A O 1
ATOM 6019 N N . ASN A 1 789 ? 20.206 3.601 -35.223 1.00 92.81 789 ASN A N 1
ATOM 6020 C CA . ASN A 1 789 ? 21.399 4.374 -35.596 1.00 92.81 789 ASN A CA 1
ATOM 6021 C C . ASN A 1 789 ? 21.988 5.169 -34.406 1.00 92.81 789 ASN A C 1
ATOM 6023 O O . ASN A 1 789 ? 22.192 6.383 -34.467 1.00 92.81 789 ASN A O 1
ATOM 6027 N N . SER A 1 790 ? 22.251 4.459 -33.309 1.00 93.44 790 SER A N 1
ATOM 6028 C CA . SER A 1 790 ? 22.860 4.972 -32.076 1.00 93.44 790 SER A CA 1
ATOM 6029 C C . SER A 1 790 ? 24.060 4.102 -31.658 1.00 93.44 790 SER A C 1
ATOM 6031 O O . SER A 1 790 ? 24.506 3.232 -32.405 1.00 93.44 790 SER A O 1
ATOM 6033 N N . GLN A 1 791 ? 24.607 4.343 -30.467 1.00 94.19 791 GLN A N 1
ATOM 6034 C CA . GLN A 1 791 ? 25.669 3.551 -29.847 1.00 94.19 791 GLN A CA 1
ATOM 6035 C C . GLN A 1 791 ? 25.179 2.964 -28.520 1.00 94.19 791 GLN A C 1
ATOM 6037 O O . GLN A 1 791 ? 24.578 3.673 -27.709 1.00 94.19 791 GLN A O 1
ATOM 6042 N N . ALA A 1 792 ? 25.459 1.678 -28.302 1.00 97.00 792 ALA A N 1
ATOM 6043 C CA . ALA A 1 792 ? 25.309 1.033 -27.004 1.00 97.00 792 ALA A CA 1
ATOM 6044 C C . ALA A 1 792 ? 26.522 1.339 -26.112 1.00 97.00 792 ALA A C 1
ATOM 6046 O O . ALA A 1 792 ? 27.649 1.429 -26.602 1.00 97.00 792 ALA A O 1
ATOM 6047 N N . LEU A 1 793 ? 26.287 1.473 -24.808 1.00 97.75 793 LEU A N 1
ATOM 6048 C CA . LEU A 1 793 ? 27.320 1.437 -23.775 1.00 97.75 793 LEU A CA 1
ATOM 6049 C C . LEU A 1 793 ? 27.384 0.013 -23.214 1.00 97.75 793 LEU A C 1
ATOM 6051 O O . LEU A 1 793 ? 26.358 -0.513 -22.780 1.00 97.75 793 LEU A O 1
ATOM 6055 N N . THR A 1 794 ? 28.566 -0.601 -23.225 1.00 97.06 794 THR A N 1
ATOM 6056 C CA . THR A 1 794 ? 28.775 -1.983 -22.753 1.00 97.06 794 THR A CA 1
ATOM 6057 C C . THR A 1 794 ? 30.077 -2.122 -21.963 1.00 97.06 794 THR A C 1
ATOM 6059 O O . THR A 1 794 ? 30.979 -1.274 -22.064 1.00 97.06 794 THR A O 1
ATOM 6062 N N . GLY A 1 795 ? 30.173 -3.178 -21.151 1.00 95.88 795 GLY A N 1
ATOM 6063 C CA . GLY A 1 795 ? 31.332 -3.492 -20.319 1.00 95.88 795 GLY A CA 1
ATOM 6064 C C . GLY A 1 795 ? 31.825 -2.280 -19.529 1.00 95.88 795 GLY A C 1
ATOM 6065 O O . GLY A 1 795 ? 31.035 -1.466 -19.059 1.00 95.88 795 GLY A O 1
ATOM 6066 N N . ALA A 1 796 ? 33.146 -2.095 -19.480 1.00 95.44 796 ALA A N 1
ATOM 6067 C CA . ALA A 1 796 ? 33.809 -1.005 -18.759 1.00 95.44 796 ALA A CA 1
ATOM 6068 C C . ALA A 1 796 ? 33.451 0.436 -19.215 1.00 95.44 796 ALA A C 1
ATOM 6070 O O . ALA A 1 796 ? 33.964 1.394 -18.641 1.00 95.44 796 ALA A O 1
ATOM 6071 N N . THR A 1 797 ? 32.616 0.620 -20.248 1.00 95.12 797 THR A N 1
ATOM 6072 C CA . THR A 1 797 ? 32.129 1.947 -20.686 1.00 95.12 797 THR A CA 1
ATOM 6073 C C . THR A 1 797 ? 30.733 2.291 -20.168 1.00 95.12 797 THR A C 1
ATOM 6075 O O . THR A 1 797 ? 30.336 3.455 -20.209 1.00 95.12 797 THR A O 1
ATOM 6078 N N . ALA A 1 798 ? 29.990 1.309 -19.656 1.00 96.31 798 ALA A N 1
ATOM 6079 C CA . ALA A 1 798 ? 28.649 1.477 -19.108 1.00 96.31 798 ALA A CA 1
ATOM 6080 C C . ALA A 1 798 ? 28.689 1.902 -17.628 1.00 96.31 798 ALA A C 1
ATOM 6082 O O . ALA A 1 798 ? 28.059 1.262 -16.783 1.00 96.31 798 ALA A O 1
ATOM 6083 N N . THR A 1 799 ? 29.475 2.940 -17.305 1.00 97.25 799 THR A N 1
ATOM 6084 C CA . THR A 1 799 ? 29.622 3.398 -15.914 1.00 97.25 799 THR A CA 1
ATOM 6085 C C . THR A 1 799 ? 28.417 4.175 -15.432 1.00 97.25 799 THR A C 1
ATOM 6087 O O . THR A 1 799 ? 27.741 4.879 -16.191 1.00 97.25 799 THR A O 1
ATOM 6090 N N . GLU A 1 800 ? 28.161 4.031 -14.143 1.00 95.12 800 GLU A N 1
ATOM 6091 C CA . GLU A 1 800 ? 27.060 4.674 -13.456 1.00 95.12 800 GLU A CA 1
ATOM 6092 C C . GLU A 1 800 ? 27.114 6.201 -13.551 1.00 95.12 800 GLU A C 1
ATOM 6094 O O . GLU A 1 800 ? 26.145 6.796 -14.027 1.00 95.12 800 GLU A O 1
ATOM 6099 N N . SER A 1 801 ? 28.267 6.828 -13.267 1.00 95.12 801 SER A N 1
ATOM 6100 C CA . SER A 1 801 ? 28.468 8.278 -13.442 1.00 95.12 801 SER A CA 1
ATOM 6101 C C . SER A 1 801 ? 28.001 8.769 -14.822 1.00 95.12 801 SER A C 1
ATOM 6103 O O . SER A 1 801 ? 27.339 9.804 -14.953 1.00 95.12 801 SER A O 1
ATOM 6105 N N . LEU A 1 802 ? 28.339 8.024 -15.883 1.00 95.44 802 LEU A N 1
ATOM 6106 C CA . LEU A 1 802 ? 27.992 8.372 -17.262 1.00 95.44 802 LEU A CA 1
ATOM 6107 C C . LEU A 1 802 ? 26.500 8.158 -17.556 1.00 95.44 802 LEU A C 1
ATOM 6109 O O . LEU A 1 802 ? 25.880 8.963 -18.256 1.00 95.44 802 LEU A O 1
ATOM 6113 N N . ILE A 1 803 ? 25.913 7.082 -17.039 1.00 95.69 803 ILE A N 1
ATOM 6114 C CA . ILE A 1 803 ? 24.507 6.733 -17.261 1.00 95.69 803 ILE A CA 1
ATOM 6115 C C . ILE A 1 803 ? 23.598 7.703 -16.501 1.00 95.69 803 ILE A C 1
ATOM 6117 O O . ILE A 1 803 ? 22.722 8.313 -17.118 1.00 95.69 803 ILE A O 1
ATOM 6121 N N . THR A 1 804 ? 23.876 7.963 -15.225 1.00 94.31 804 THR A N 1
ATOM 6122 C CA . THR A 1 804 ? 23.182 8.950 -14.384 1.00 94.31 804 THR A CA 1
ATOM 6123 C C . THR A 1 804 ? 23.278 10.365 -14.966 1.00 94.31 804 THR A C 1
ATOM 6125 O O . THR A 1 804 ? 22.277 11.086 -15.003 1.00 94.31 804 THR A O 1
ATOM 6128 N N . GLN A 1 805 ? 24.417 10.744 -15.563 1.00 93.12 805 GLN A N 1
ATOM 6129 C CA . GLN A 1 805 ? 24.545 12.001 -16.314 1.00 93.12 805 GLN A CA 1
ATOM 6130 C C . GLN A 1 805 ? 23.666 12.050 -17.583 1.00 93.12 805 GLN A C 1
ATOM 6132 O O . GLN A 1 805 ? 23.133 13.113 -17.925 1.00 93.12 805 GLN A O 1
ATOM 6137 N N . ARG A 1 806 ? 23.513 10.936 -18.315 1.00 94.06 806 ARG A N 1
ATOM 6138 C CA . ARG A 1 806 ? 22.762 10.887 -19.588 1.00 94.06 806 ARG A CA 1
ATOM 6139 C C . ARG A 1 806 ? 21.254 10.659 -19.419 1.00 94.06 806 ARG A C 1
ATOM 6141 O O . ARG A 1 806 ? 20.491 11.112 -20.273 1.00 94.06 806 ARG A O 1
ATOM 6148 N N . LEU A 1 807 ? 20.804 10.025 -18.336 1.00 94.56 807 LEU A N 1
ATOM 6149 C CA . LEU A 1 807 ? 19.391 9.705 -18.079 1.00 94.56 807 LEU A CA 1
ATOM 6150 C C . LEU A 1 807 ? 18.429 10.920 -18.171 1.00 94.56 807 LEU A C 1
ATOM 6152 O O . LEU A 1 807 ? 17.396 10.790 -18.830 1.00 94.56 807 LEU A O 1
ATOM 6156 N N . PRO A 1 808 ? 18.733 12.117 -17.621 1.00 92.81 808 PRO A N 1
ATOM 6157 C CA . PRO A 1 808 ? 17.883 13.313 -17.766 1.00 92.81 808 PRO A CA 1
ATOM 6158 C C . PRO A 1 808 ? 17.749 13.859 -19.201 1.00 92.81 808 PRO A C 1
ATOM 6160 O O . PRO A 1 808 ? 16.842 14.648 -19.488 1.00 92.81 808 PRO A O 1
ATOM 6163 N N . GLN A 1 809 ? 18.672 13.477 -20.087 1.00 90.62 809 GLN A N 1
ATOM 6164 C CA . GLN A 1 809 ? 18.787 13.971 -21.463 1.00 90.62 809 GLN A CA 1
ATOM 6165 C C . GLN A 1 809 ? 18.115 13.016 -22.462 1.00 90.62 809 GLN A C 1
ATOM 6167 O O . GLN A 1 809 ? 17.548 13.455 -23.459 1.00 90.62 809 GLN A O 1
ATOM 6172 N N . ALA A 1 810 ? 18.148 11.710 -22.183 1.00 92.75 810 ALA A N 1
ATOM 6173 C CA . ALA A 1 810 ? 17.625 10.679 -23.068 1.00 92.75 810 ALA A CA 1
ATOM 6174 C C . ALA A 1 810 ? 16.091 10.725 -23.209 1.00 92.75 810 ALA A C 1
ATOM 6176 O O . ALA A 1 810 ? 15.342 10.777 -22.229 1.00 92.75 810 ALA A O 1
ATOM 6177 N N . ARG A 1 811 ? 15.623 10.636 -24.459 1.00 90.56 811 ARG A N 1
ATOM 6178 C CA . ARG A 1 811 ? 14.202 10.501 -24.815 1.00 90.56 811 ARG A CA 1
ATOM 6179 C C . ARG A 1 811 ? 13.759 9.037 -24.857 1.00 90.56 811 ARG A C 1
ATOM 6181 O O . ARG A 1 811 ? 12.618 8.728 -24.513 1.00 90.56 811 ARG A O 1
ATOM 6188 N N . TYR A 1 812 ? 14.669 8.155 -25.257 1.00 93.69 812 TYR A N 1
ATOM 6189 C CA . TYR A 1 812 ? 14.486 6.710 -25.252 1.00 93.69 812 TYR A CA 1
ATOM 6190 C C . TYR A 1 812 ? 15.618 6.082 -24.445 1.00 93.69 812 TYR A C 1
ATOM 6192 O O . TYR A 1 812 ? 16.795 6.311 -24.736 1.00 93.69 812 TYR A O 1
ATOM 6200 N N . ILE A 1 813 ? 15.249 5.329 -23.412 1.00 96.62 813 ILE A N 1
ATOM 6201 C CA . ILE A 1 813 ? 16.176 4.674 -22.489 1.00 96.62 813 ILE A CA 1
ATOM 6202 C C . ILE A 1 813 ? 15.964 3.167 -22.602 1.00 96.62 813 ILE A C 1
ATOM 6204 O O . ILE A 1 813 ? 14.832 2.694 -22.516 1.00 96.62 813 ILE A O 1
ATOM 6208 N N . HIS A 1 814 ? 17.047 2.420 -22.773 1.00 97.31 814 HIS A N 1
ATOM 6209 C CA . HIS A 1 814 ? 17.056 0.966 -22.797 1.00 97.31 814 HIS A CA 1
ATOM 6210 C C . HIS A 1 814 ? 18.208 0.459 -21.927 1.00 97.31 814 HIS A C 1
ATOM 6212 O O . HIS A 1 814 ? 19.361 0.812 -22.179 1.00 97.31 814 HIS A O 1
ATOM 6218 N N . LEU A 1 815 ? 17.889 -0.331 -20.902 1.00 96.25 815 LEU A N 1
ATOM 6219 C CA . LEU A 1 815 ? 18.840 -0.843 -19.916 1.00 96.25 815 LEU A CA 1
ATOM 6220 C C . LEU A 1 815 ? 18.719 -2.372 -19.856 1.00 96.25 815 LEU A C 1
ATOM 6222 O O . LEU A 1 815 ? 17.762 -2.885 -19.275 1.00 96.25 815 LEU A O 1
ATOM 6226 N N . ALA A 1 816 ? 19.672 -3.078 -20.467 1.00 94.56 816 ALA A N 1
ATOM 6227 C CA . ALA A 1 816 ? 19.782 -4.535 -20.449 1.00 94.56 816 ALA A CA 1
ATOM 6228 C C . ALA A 1 816 ? 20.924 -4.965 -19.508 1.00 94.56 816 ALA A C 1
ATOM 6230 O O . ALA A 1 816 ? 22.109 -4.868 -19.834 1.00 94.56 816 ALA A O 1
ATOM 6231 N N . THR A 1 817 ? 20.567 -5.350 -18.285 1.00 91.69 817 THR A N 1
ATOM 6232 C CA . THR A 1 817 ? 21.493 -5.646 -17.175 1.00 91.69 817 THR A CA 1
ATOM 6233 C C . THR A 1 817 ? 20.730 -6.354 -16.040 1.00 91.69 817 THR A C 1
ATOM 6235 O O . THR A 1 817 ? 19.556 -6.681 -16.207 1.00 91.69 817 THR A O 1
ATOM 6238 N N . HIS A 1 818 ? 21.333 -6.593 -14.874 1.00 85.75 818 HIS A N 1
ATOM 6239 C CA . HIS A 1 818 ? 20.581 -7.067 -13.705 1.00 85.75 818 HIS A CA 1
ATOM 6240 C C . HIS A 1 818 ? 19.759 -5.952 -13.060 1.00 85.75 818 HIS A C 1
ATOM 6242 O O . HIS A 1 818 ? 20.253 -4.853 -12.807 1.00 85.75 818 HIS A O 1
ATOM 6248 N N . GLY A 1 819 ? 18.508 -6.279 -12.743 1.00 80.88 819 GLY A N 1
ATOM 6249 C CA . GLY A 1 819 ? 17.719 -5.568 -11.747 1.00 80.88 819 GLY A CA 1
ATOM 6250 C C . GLY A 1 819 ? 17.817 -6.307 -10.418 1.00 80.88 819 GLY A C 1
ATOM 6251 O O . GLY A 1 819 ? 17.716 -7.533 -10.389 1.00 80.88 819 GLY A O 1
ATOM 6252 N N . LEU A 1 820 ? 18.013 -5.570 -9.330 1.00 75.44 820 LEU A N 1
ATOM 6253 C CA . LEU A 1 820 ? 17.857 -6.078 -7.968 1.00 75.44 820 LEU A CA 1
ATOM 6254 C C . LEU A 1 820 ? 16.503 -5.609 -7.429 1.00 75.44 820 LEU A C 1
ATOM 6256 O O . LEU A 1 820 ? 16.080 -4.495 -7.738 1.00 75.44 820 LEU A O 1
ATOM 6260 N N . LEU A 1 821 ? 15.829 -6.449 -6.640 1.00 67.88 821 LEU A N 1
ATOM 6261 C CA . LEU A 1 821 ? 14.540 -6.131 -6.003 1.00 67.88 821 LEU A CA 1
ATOM 6262 C C . LEU A 1 821 ? 14.637 -5.845 -4.504 1.00 67.88 821 LEU A C 1
ATOM 6264 O O . LEU A 1 821 ? 13.630 -5.498 -3.889 1.00 67.88 821 LEU A O 1
ATOM 6268 N N . ASP A 1 822 ? 15.820 -5.993 -3.925 1.00 65.44 822 ASP A N 1
ATOM 6269 C CA . ASP A 1 822 ? 16.057 -5.768 -2.507 1.00 65.44 822 ASP A CA 1
ATOM 6270 C C . ASP A 1 822 ? 16.377 -4.286 -2.217 1.00 65.44 822 ASP A C 1
ATOM 6272 O O . ASP A 1 822 ? 16.621 -3.477 -3.118 1.00 65.44 822 ASP A O 1
ATOM 6276 N N . ASP A 1 823 ? 16.312 -3.923 -0.939 1.00 65.62 823 ASP A N 1
ATOM 6277 C CA . ASP A 1 823 ? 16.576 -2.581 -0.404 1.00 65.62 823 ASP A CA 1
ATOM 6278 C C . ASP A 1 823 ? 18.071 -2.491 -0.051 1.00 65.62 823 ASP A C 1
ATOM 6280 O O . ASP A 1 823 ? 18.473 -2.762 1.079 1.00 65.62 823 ASP A O 1
ATOM 6284 N N . ILE A 1 824 ? 18.911 -2.268 -1.070 1.00 63.84 824 ILE A N 1
ATOM 6285 C CA . ILE A 1 824 ? 20.374 -2.440 -0.967 1.00 63.84 824 ILE A CA 1
ATOM 6286 C C . ILE A 1 824 ? 21.094 -1.290 -0.248 1.00 63.84 824 ILE A C 1
ATOM 6288 O O . ILE A 1 824 ? 22.158 -1.515 0.324 1.00 63.84 824 ILE A O 1
ATOM 6292 N N . ASP A 1 825 ? 20.521 -0.083 -0.272 1.00 61.53 825 ASP A N 1
ATOM 6293 C CA . ASP A 1 825 ? 21.020 1.100 0.440 1.00 61.53 825 ASP A CA 1
ATOM 6294 C C . ASP A 1 825 ? 20.382 1.237 1.839 1.00 61.53 825 ASP A C 1
ATOM 6296 O O . ASP A 1 825 ? 20.933 1.900 2.720 1.00 61.53 825 ASP A O 1
ATOM 6300 N N . GLY A 1 826 ? 19.252 0.559 2.073 1.00 56.53 826 GLY A N 1
ATOM 6301 C CA . GLY A 1 826 ? 18.484 0.627 3.313 1.00 56.53 826 GLY A CA 1
ATOM 6302 C C . GLY A 1 826 ? 17.655 1.908 3.449 1.00 56.53 826 GLY A C 1
ATOM 6303 O O . GLY A 1 826 ? 17.130 2.175 4.535 1.00 56.53 826 GLY A O 1
ATOM 6304 N N . GLU A 1 827 ? 17.511 2.710 2.386 1.00 56.03 827 GLU A N 1
ATOM 6305 C CA . GLU A 1 827 ? 16.733 3.956 2.414 1.00 56.03 827 GLU A CA 1
ATOM 6306 C C . GLU A 1 827 ? 15.209 3.727 2.298 1.00 56.03 827 GLU A C 1
ATOM 6308 O O . GLU A 1 827 ? 14.418 4.673 2.396 1.00 56.03 827 GLU A O 1
ATOM 6313 N N . GLY A 1 828 ? 14.752 2.474 2.170 1.00 58.94 828 GLY A N 1
ATOM 6314 C CA . GLY A 1 828 ? 13.336 2.103 2.288 1.00 58.94 828 GLY A CA 1
ATOM 6315 C C . GLY A 1 828 ? 12.590 1.973 0.957 1.00 58.94 828 GLY A C 1
ATOM 6316 O O . GLY A 1 828 ? 11.366 1.755 0.956 1.00 58.94 828 GLY A O 1
ATOM 6317 N N . ILE A 1 829 ? 13.288 2.136 -0.172 1.00 64.88 829 ILE A N 1
ATOM 6318 C CA . ILE A 1 829 ? 12.738 2.026 -1.528 1.00 64.88 829 ILE A CA 1
ATOM 6319 C C . ILE A 1 829 ? 13.458 0.875 -2.251 1.00 64.88 829 ILE A C 1
ATOM 6321 O O . ILE A 1 829 ? 14.477 1.115 -2.894 1.00 64.88 829 ILE A O 1
ATOM 6325 N N . PRO A 1 830 ? 12.930 -0.363 -2.198 1.00 70.31 830 PRO A N 1
ATOM 6326 C CA . PRO A 1 830 ? 13.558 -1.504 -2.858 1.00 70.31 830 PRO A CA 1
ATOM 6327 C C . PRO A 1 830 ? 13.701 -1.299 -4.368 1.00 70.31 830 PRO A C 1
ATOM 6329 O O . PRO A 1 830 ? 12.778 -0.806 -5.027 1.00 70.31 830 PRO A O 1
ATOM 6332 N N . GLY A 1 831 ? 14.829 -1.743 -4.919 1.00 79.06 831 GLY A N 1
ATOM 6333 C CA . GLY A 1 831 ? 15.115 -1.694 -6.349 1.00 79.06 831 GLY A CA 1
ATOM 6334 C C . GLY A 1 831 ? 16.452 -1.036 -6.683 1.00 79.06 831 GLY A C 1
ATOM 6335 O O . GLY A 1 831 ? 16.694 0.100 -6.290 1.00 79.06 831 GLY A O 1
ATOM 6336 N N . ALA A 1 832 ? 17.278 -1.695 -7.495 1.00 84.81 832 ALA A N 1
ATOM 6337 C CA . ALA A 1 832 ? 18.481 -1.094 -8.078 1.00 84.81 832 ALA A CA 1
ATOM 6338 C C . ALA A 1 832 ? 18.793 -1.671 -9.466 1.00 84.81 832 ALA A C 1
ATOM 6340 O O . ALA A 1 832 ? 18.283 -2.732 -9.839 1.00 84.81 832 ALA A O 1
ATOM 6341 N N . ILE A 1 833 ? 19.626 -0.971 -10.238 1.00 89.62 833 ILE A N 1
ATOM 6342 C CA . ILE A 1 833 ? 20.079 -1.386 -11.571 1.00 89.62 833 ILE A CA 1
ATOM 6343 C C . ILE A 1 833 ? 21.599 -1.542 -11.546 1.00 89.62 833 ILE A C 1
ATOM 6345 O O . ILE A 1 833 ? 22.314 -0.572 -11.327 1.00 89.62 833 ILE A O 1
ATOM 6349 N N . ALA A 1 834 ? 22.089 -2.754 -11.810 1.00 91.00 834 ALA A N 1
ATOM 6350 C CA . ALA A 1 834 ? 23.521 -3.034 -11.852 1.00 91.00 834 ALA A CA 1
ATOM 6351 C C . ALA A 1 834 ? 24.176 -2.366 -13.073 1.00 91.00 834 ALA A C 1
ATOM 6353 O O . ALA A 1 834 ? 23.766 -2.604 -14.212 1.00 91.00 834 ALA A O 1
ATOM 6354 N N . LEU A 1 835 ? 25.201 -1.555 -12.838 1.00 94.50 835 LEU A N 1
ATOM 6355 C CA . LEU A 1 835 ? 25.984 -0.778 -13.799 1.00 94.50 835 LEU A CA 1
ATOM 6356 C C . LEU A 1 835 ? 27.483 -0.961 -13.518 1.00 94.50 835 LEU A C 1
ATOM 6358 O O . LEU A 1 835 ? 27.871 -1.618 -12.558 1.00 94.50 835 LEU A O 1
ATOM 6362 N N . THR A 1 836 ? 28.354 -0.405 -14.365 1.00 95.81 836 THR A N 1
ATOM 6363 C CA . THR A 1 836 ? 29.798 -0.501 -14.103 1.00 95.81 836 THR A CA 1
ATOM 6364 C C . THR A 1 836 ? 30.193 0.455 -12.970 1.00 95.81 836 THR A C 1
ATOM 6366 O O . THR A 1 836 ? 29.973 1.661 -13.133 1.00 95.81 836 THR A O 1
ATOM 6369 N N . PRO A 1 837 ? 30.816 -0.033 -11.880 1.00 93.56 837 PRO A N 1
ATOM 6370 C CA . PRO A 1 837 ? 31.344 0.822 -10.817 1.00 93.56 837 PRO A CA 1
ATOM 6371 C C . PRO A 1 837 ? 32.500 1.688 -11.324 1.00 93.56 837 PRO A C 1
ATOM 6373 O O . PRO A 1 837 ? 33.269 1.263 -12.195 1.00 93.56 837 PRO A O 1
ATOM 6376 N N . ASP A 1 838 ? 32.669 2.884 -10.758 1.00 93.19 838 ASP A N 1
ATOM 6377 C CA . ASP A 1 838 ? 33.807 3.751 -11.081 1.00 93.19 838 ASP A CA 1
ATOM 6378 C C . ASP A 1 838 ? 34.479 4.367 -9.833 1.00 93.19 838 ASP A C 1
ATOM 6380 O O . ASP A 1 838 ? 34.624 3.694 -8.816 1.00 93.19 838 ASP A O 1
ATOM 6384 N N . ASN A 1 839 ? 35.026 5.585 -9.922 1.00 88.38 839 ASN A N 1
ATOM 6385 C CA . ASN A 1 839 ? 35.728 6.228 -8.798 1.00 88.38 839 ASN A CA 1
ATOM 6386 C C . ASN A 1 839 ? 34.794 7.077 -7.918 1.00 88.38 839 ASN A C 1
ATOM 6388 O O . ASN A 1 839 ? 35.266 7.688 -6.953 1.00 88.38 839 ASN A O 1
ATOM 6392 N N . HIS A 1 840 ? 33.520 7.187 -8.293 1.00 86.44 840 HIS A N 1
ATOM 6393 C CA . HIS A 1 840 ? 32.523 8.009 -7.615 1.00 86.44 840 HIS A CA 1
ATOM 6394 C C . HIS A 1 840 ? 31.353 7.163 -7.115 1.00 86.44 840 HIS A C 1
ATOM 6396 O O . HIS A 1 840 ? 31.048 7.240 -5.928 1.00 86.44 840 HIS A O 1
ATOM 6402 N N . GLU A 1 841 ? 30.811 6.309 -7.984 1.00 89.62 841 GLU A N 1
ATOM 6403 C CA . GLU A 1 841 ? 29.599 5.521 -7.731 1.00 89.62 841 GLU A CA 1
ATOM 6404 C C . GLU A 1 841 ? 29.920 4.007 -7.665 1.00 89.62 841 GLU A C 1
ATOM 6406 O O . GLU A 1 841 ? 30.908 3.544 -8.257 1.00 89.62 841 GLU A O 1
ATOM 6411 N N . ASP A 1 842 ? 29.115 3.231 -6.930 1.00 88.19 842 ASP A N 1
ATOM 6412 C CA . ASP A 1 842 ? 29.421 1.842 -6.536 1.00 88.19 842 ASP A CA 1
ATOM 6413 C C . ASP A 1 842 ? 28.962 0.755 -7.529 1.00 88.19 842 ASP A C 1
ATOM 6415 O O . ASP A 1 842 ? 29.302 -0.423 -7.363 1.00 88.19 842 ASP A O 1
ATOM 6419 N N . GLY A 1 843 ? 28.264 1.154 -8.594 1.00 90.69 843 GLY A N 1
ATOM 6420 C CA . GLY A 1 843 ? 27.728 0.287 -9.634 1.00 90.69 843 GLY A CA 1
ATOM 6421 C C . GLY A 1 843 ? 26.256 -0.092 -9.452 1.00 90.69 843 GLY A C 1
ATOM 6422 O O . GLY A 1 843 ? 25.793 -0.952 -10.204 1.00 90.69 843 GLY A O 1
ATOM 6423 N N . PHE A 1 844 ? 25.504 0.486 -8.512 1.00 90.06 844 PHE A N 1
ATOM 6424 C CA . PHE A 1 844 ? 24.106 0.120 -8.270 1.00 90.06 844 PHE A CA 1
ATOM 6425 C C . PHE A 1 844 ? 23.132 1.302 -8.236 1.00 90.06 844 PHE A C 1
ATOM 6427 O O . PHE A 1 844 ? 22.677 1.713 -7.174 1.00 90.06 844 PHE A O 1
ATOM 6434 N N . LEU A 1 845 ? 22.653 1.711 -9.412 1.00 90.88 845 LEU A N 1
ATOM 6435 C CA . LEU A 1 845 ? 21.759 2.861 -9.555 1.00 90.88 845 LEU A CA 1
ATOM 6436 C C . LEU A 1 845 ? 20.423 2.601 -8.854 1.00 90.88 845 LEU A C 1
ATOM 6438 O O . LEU A 1 845 ? 19.573 1.862 -9.377 1.00 90.88 845 LEU A O 1
ATOM 6442 N N . THR A 1 846 ? 20.239 3.184 -7.666 1.00 87.69 846 THR A N 1
ATOM 6443 C CA . THR A 1 846 ? 19.146 2.799 -6.763 1.00 87.69 846 THR A CA 1
ATOM 6444 C C . THR A 1 846 ? 17.822 3.447 -7.157 1.00 87.69 846 THR A C 1
ATOM 6446 O O . THR A 1 846 ? 17.745 4.480 -7.836 1.00 87.69 846 THR A O 1
ATOM 6449 N N . ALA A 1 847 ? 16.718 2.848 -6.713 1.00 83.31 847 ALA A N 1
ATOM 6450 C CA . ALA A 1 847 ? 15.386 3.405 -6.890 1.00 83.31 847 ALA A CA 1
ATOM 6451 C C . ALA A 1 847 ? 15.245 4.793 -6.236 1.00 83.31 847 ALA A C 1
ATOM 6453 O O . ALA A 1 847 ? 14.434 5.592 -6.718 1.00 83.31 847 ALA A O 1
ATOM 6454 N N . ASN A 1 848 ? 16.032 5.106 -5.201 1.00 80.00 848 ASN A N 1
ATOM 6455 C CA . ASN A 1 848 ? 16.074 6.417 -4.558 1.00 80.00 848 ASN A CA 1
ATOM 6456 C C . ASN A 1 848 ? 16.885 7.443 -5.372 1.00 80.00 848 ASN A C 1
ATOM 6458 O O . ASN A 1 848 ? 16.426 8.566 -5.586 1.00 80.00 848 ASN A O 1
ATOM 6462 N N . GLU A 1 849 ? 18.033 7.071 -5.930 1.00 87.12 849 GLU A N 1
ATOM 6463 C CA . GLU A 1 849 ? 18.804 7.960 -6.812 1.00 87.12 849 GLU A CA 1
ATOM 6464 C C . GLU A 1 849 ? 18.042 8.279 -8.102 1.00 87.12 849 GLU A C 1
ATOM 6466 O O . GLU A 1 849 ? 17.877 9.446 -8.475 1.00 87.12 849 GLU A O 1
ATOM 6471 N N . LEU A 1 850 ? 17.452 7.254 -8.728 1.00 88.31 850 LEU A N 1
ATOM 6472 C CA . LEU A 1 850 ? 16.515 7.409 -9.841 1.00 88.31 850 LEU A CA 1
ATOM 6473 C C . LEU A 1 850 ? 15.365 8.352 -9.483 1.00 88.31 850 LEU A C 1
ATOM 6475 O O . LEU A 1 850 ? 14.939 9.142 -10.330 1.00 88.31 850 LEU A O 1
ATOM 6479 N N . PHE A 1 851 ? 14.873 8.312 -8.240 1.00 81.38 851 PHE A N 1
ATOM 6480 C CA . PHE A 1 851 ? 13.845 9.219 -7.730 1.00 81.38 851 PHE A CA 1
ATOM 6481 C C . PHE A 1 851 ? 14.349 10.670 -7.615 1.00 81.38 851 PHE A C 1
ATOM 6483 O O . PHE A 1 851 ? 13.544 11.592 -7.725 1.00 81.38 851 PHE A O 1
ATOM 6490 N N . GLN A 1 852 ? 15.646 10.944 -7.473 1.00 84.12 852 GLN A N 1
ATOM 6491 C CA . GLN A 1 852 ? 16.172 12.320 -7.454 1.00 84.12 852 GLN A CA 1
ATOM 6492 C C . GLN A 1 852 ? 16.274 12.954 -8.860 1.00 84.12 852 GLN A C 1
ATOM 6494 O O . GLN A 1 852 ? 16.250 14.184 -8.991 1.00 84.12 852 GLN A O 1
ATOM 6499 N N . LEU A 1 853 ? 16.311 12.142 -9.924 1.00 90.19 853 LEU A N 1
ATOM 6500 C CA . LEU A 1 853 ? 16.437 12.605 -11.313 1.00 90.19 853 LEU A CA 1
ATOM 6501 C C . LEU A 1 853 ? 15.187 13.327 -11.865 1.00 90.19 853 LEU A C 1
ATOM 6503 O O . LEU A 1 853 ? 14.072 13.247 -11.343 1.00 90.19 853 LEU A O 1
ATOM 6507 N N . LYS A 1 854 ? 15.383 14.032 -12.989 1.00 90.50 854 LYS A N 1
ATOM 6508 C CA . LYS A 1 854 ? 14.328 14.686 -13.786 1.00 90.50 854 LYS A CA 1
ATOM 6509 C C . LYS A 1 854 ? 14.404 14.208 -15.234 1.00 90.50 854 LYS A C 1
ATOM 6511 O O . LYS A 1 854 ? 15.196 14.716 -16.020 1.00 90.50 854 LYS A O 1
ATOM 6516 N N . LEU A 1 855 ? 13.592 13.212 -15.568 1.00 91.25 855 LEU A N 1
ATOM 6517 C CA . LEU A 1 855 ? 13.633 12.498 -16.842 1.00 91.25 855 LEU A CA 1
ATOM 6518 C C . LEU A 1 855 ? 12.690 13.117 -17.878 1.00 91.25 855 LEU A C 1
ATOM 6520 O O . LEU A 1 855 ? 11.593 13.587 -17.560 1.00 91.25 855 LEU A O 1
ATOM 6524 N N . GLN A 1 856 ? 13.097 13.056 -19.144 1.00 88.00 856 GLN A N 1
ATOM 6525 C CA . GLN A 1 856 ? 12.323 13.542 -20.294 1.00 88.00 856 GLN A CA 1
ATOM 6526 C C . GLN A 1 856 ? 11.884 12.409 -21.236 1.00 88.00 856 GLN A C 1
ATOM 6528 O O . GLN A 1 856 ? 11.366 12.670 -22.319 1.00 88.00 856 GLN A O 1
ATOM 6533 N N . ALA A 1 857 ? 12.058 11.158 -20.805 1.00 91.62 857 ALA A N 1
ATOM 6534 C CA . ALA A 1 857 ? 11.838 9.977 -21.623 1.00 91.62 857 ALA A CA 1
ATOM 6535 C C . ALA A 1 857 ? 10.365 9.739 -21.990 1.00 91.62 857 ALA A C 1
ATOM 6537 O O . ALA A 1 857 ? 9.473 9.803 -21.140 1.00 91.62 857 ALA A O 1
ATOM 6538 N N . ASP A 1 858 ? 10.126 9.380 -23.251 1.00 91.69 858 ASP A N 1
ATOM 6539 C CA . ASP A 1 858 ? 8.838 8.853 -23.712 1.00 91.69 858 ASP A CA 1
ATOM 6540 C C . ASP A 1 858 ? 8.682 7.370 -23.350 1.00 91.69 858 ASP A C 1
ATOM 6542 O O . ASP A 1 858 ? 7.582 6.919 -23.019 1.00 91.69 858 ASP A O 1
ATOM 6546 N N . LEU A 1 859 ? 9.791 6.628 -23.385 1.00 94.38 859 LEU A N 1
ATOM 6547 C CA . LEU A 1 859 ? 9.867 5.200 -23.104 1.00 94.38 859 LEU A CA 1
ATOM 6548 C C . LEU A 1 859 ? 11.183 4.867 -22.391 1.00 94.38 859 LEU A C 1
ATOM 6550 O O . LEU A 1 859 ? 12.267 5.217 -22.864 1.00 94.38 859 LEU A O 1
ATOM 6554 N N . VAL A 1 860 ? 11.058 4.141 -21.284 1.00 96.44 860 VAL A N 1
ATOM 6555 C CA . VAL A 1 860 ? 12.139 3.409 -20.618 1.00 96.44 860 VAL A CA 1
ATOM 6556 C C . VAL A 1 860 ? 11.882 1.914 -20.814 1.00 96.44 860 VAL A C 1
ATOM 6558 O O . VAL A 1 860 ? 10.765 1.458 -20.593 1.00 96.44 860 VAL A O 1
ATOM 6561 N N . VAL A 1 861 ? 12.887 1.139 -21.204 1.00 96.31 861 VAL A N 1
ATOM 6562 C CA . VAL A 1 861 ? 12.826 -0.329 -21.220 1.00 96.31 861 VAL A CA 1
ATOM 6563 C C . VAL A 1 861 ? 13.835 -0.860 -20.215 1.00 96.31 861 VAL A C 1
ATOM 6565 O O . VAL A 1 861 ? 15.036 -0.647 -20.375 1.00 96.31 861 VAL A O 1
ATOM 6568 N N . LEU A 1 862 ? 13.334 -1.546 -19.189 1.00 92.00 862 LEU A N 1
ATOM 6569 C CA . LEU A 1 862 ? 14.139 -2.309 -18.244 1.00 92.00 862 LEU A CA 1
ATOM 6570 C C . LEU A 1 862 ? 14.170 -3.757 -18.732 1.00 92.00 862 LEU A C 1
ATOM 6572 O O . LEU A 1 862 ? 13.300 -4.566 -18.404 1.00 92.00 862 LEU A O 1
ATOM 6576 N N . SER A 1 863 ? 15.162 -4.067 -19.564 1.00 86.88 863 SER A N 1
ATOM 6577 C CA . SER A 1 863 ? 15.407 -5.417 -20.080 1.00 86.88 863 SER A CA 1
ATOM 6578 C C . SER A 1 863 ? 16.252 -6.207 -19.081 1.00 86.88 863 SER A C 1
ATOM 6580 O O . SER A 1 863 ? 17.376 -6.634 -19.330 1.00 86.88 863 SER A O 1
ATOM 6582 N N . ALA A 1 864 ? 15.725 -6.268 -17.865 1.00 67.00 864 ALA A N 1
ATOM 6583 C CA . ALA A 1 864 ? 16.469 -6.590 -16.664 1.00 67.00 864 ALA A CA 1
ATOM 6584 C C . ALA A 1 864 ? 15.611 -7.443 -15.730 1.00 67.00 864 ALA A C 1
ATOM 6586 O O . ALA A 1 864 ? 14.384 -7.295 -15.707 1.00 67.00 864 ALA A O 1
ATOM 6587 N N . CYS A 1 865 ? 16.253 -8.342 -14.986 1.00 67.88 865 CYS A N 1
ATOM 6588 C CA . CYS A 1 865 ? 15.617 -9.363 -14.149 1.00 67.88 865 CYS A CA 1
ATOM 6589 C C . CYS A 1 865 ? 14.598 -8.776 -13.150 1.00 67.88 865 CYS A C 1
ATOM 6591 O O . CYS A 1 865 ? 14.933 -7.868 -12.398 1.00 67.88 865 CYS A O 1
ATOM 6593 N N . ASP A 1 866 ? 13.364 -9.299 -13.168 1.00 65.62 866 ASP A N 1
ATOM 6594 C CA . ASP A 1 866 ? 12.253 -9.013 -12.233 1.00 65.62 866 ASP A CA 1
ATOM 6595 C C . ASP A 1 866 ? 11.945 -7.514 -11.963 1.00 65.62 866 ASP A C 1
ATOM 6597 O O . ASP A 1 866 ? 11.356 -7.156 -10.949 1.00 65.62 866 ASP A O 1
ATOM 6601 N N . THR A 1 867 ? 12.309 -6.603 -12.873 1.00 55.75 867 THR A N 1
ATOM 6602 C CA . THR A 1 867 ? 12.273 -5.131 -12.667 1.00 55.75 867 THR A CA 1
ATOM 6603 C C . THR A 1 867 ? 10.881 -4.490 -12.596 1.00 55.75 867 THR A C 1
ATOM 6605 O O . THR A 1 867 ? 10.746 -3.295 -12.317 1.00 55.75 867 THR A O 1
ATOM 6608 N N . GLY A 1 868 ? 9.839 -5.267 -12.875 1.00 48.47 868 GLY A N 1
ATOM 6609 C CA . GLY A 1 868 ? 8.428 -4.940 -12.676 1.00 48.47 868 GLY A CA 1
ATOM 6610 C C . GLY A 1 868 ? 7.858 -5.487 -11.370 1.00 48.47 868 GLY A C 1
ATOM 6611 O O . GLY A 1 868 ? 6.745 -5.111 -11.000 1.00 48.47 868 GLY A O 1
ATOM 6612 N N . GLY A 1 869 ? 8.612 -6.342 -10.676 1.00 56.53 869 GLY A N 1
ATOM 6613 C CA . GLY A 1 869 ? 8.395 -6.674 -9.278 1.00 56.53 869 GLY A CA 1
ATOM 6614 C C . GLY A 1 869 ? 8.790 -5.528 -8.338 1.00 56.53 869 GLY A C 1
ATOM 6615 O O . GLY A 1 869 ? 9.015 -4.386 -8.745 1.00 56.53 869 GLY A O 1
ATOM 6616 N N . GLY A 1 870 ? 8.835 -5.844 -7.047 1.00 60.03 870 GLY A N 1
ATOM 6617 C CA . GLY A 1 870 ? 9.086 -4.893 -5.966 1.00 60.03 870 GLY A CA 1
ATOM 6618 C C . GLY A 1 870 ? 8.219 -5.191 -4.746 1.00 60.03 870 GLY A C 1
ATOM 6619 O O . GLY A 1 870 ? 7.514 -6.206 -4.698 1.00 60.03 870 GLY A O 1
ATOM 6620 N N . ARG A 1 871 ? 8.234 -4.298 -3.752 1.00 63.19 871 ARG A N 1
ATOM 6621 C CA . ARG A 1 871 ? 7.364 -4.428 -2.575 1.00 63.19 871 ARG A CA 1
ATOM 6622 C C . ARG A 1 871 ? 5.935 -4.048 -2.958 1.00 63.19 871 ARG A C 1
ATOM 6624 O O . ARG A 1 871 ? 5.633 -2.880 -3.194 1.00 63.19 871 ARG A O 1
ATOM 6631 N N . ILE A 1 872 ? 5.062 -5.048 -3.024 1.00 64.00 872 ILE A N 1
ATOM 6632 C CA . ILE A 1 872 ? 3.628 -4.868 -3.266 1.00 64.00 872 ILE A CA 1
ATOM 6633 C C . ILE A 1 872 ? 2.973 -4.324 -1.992 1.00 64.00 872 ILE A C 1
ATOM 6635 O O . ILE A 1 872 ? 3.157 -4.877 -0.909 1.00 64.00 872 ILE A O 1
ATOM 6639 N N . THR A 1 873 ? 2.206 -3.248 -2.147 1.00 58.78 873 THR A N 1
ATOM 6640 C CA . THR A 1 873 ? 1.377 -2.611 -1.110 1.00 58.78 873 THR A CA 1
ATOM 6641 C C . THR A 1 873 ? 0.019 -2.234 -1.699 1.00 58.78 873 THR A C 1
ATOM 6643 O O . THR A 1 873 ? -0.182 -2.316 -2.915 1.00 58.78 873 THR A O 1
ATOM 6646 N N . GLY A 1 874 ? -0.910 -1.759 -0.876 1.00 54.28 874 GLY A N 1
ATOM 6647 C CA . GLY A 1 874 ? -2.174 -1.192 -1.341 1.00 54.28 874 GLY A CA 1
ATOM 6648 C C . GLY A 1 874 ? -2.028 0.110 -2.156 1.00 54.28 874 GLY A C 1
ATOM 6649 O O . GLY A 1 874 ? -2.894 0.416 -2.975 1.00 54.28 874 GLY A O 1
ATOM 6650 N N . ASP A 1 875 ? -0.898 0.831 -2.047 1.00 58.41 875 ASP A N 1
ATOM 6651 C CA . ASP A 1 875 ? -0.534 1.927 -2.973 1.00 58.41 875 ASP A CA 1
ATOM 6652 C C . ASP A 1 875 ? 0.059 1.402 -4.307 1.00 58.41 875 ASP A C 1
ATOM 6654 O O . ASP A 1 875 ? 0.517 2.180 -5.147 1.00 58.41 875 ASP A O 1
ATOM 6658 N N . GLY A 1 876 ? 0.043 0.082 -4.522 1.00 67.69 876 GLY A N 1
ATOM 6659 C CA . GLY A 1 876 ? 0.587 -0.613 -5.688 1.00 67.69 876 GLY A CA 1
ATOM 6660 C C . GLY A 1 876 ? 2.016 -1.123 -5.479 1.00 67.69 876 GLY A C 1
ATOM 6661 O O . GLY A 1 876 ? 2.496 -1.281 -4.353 1.00 67.69 876 GLY A O 1
ATOM 6662 N N . VAL A 1 877 ? 2.704 -1.405 -6.589 1.00 67.38 877 VAL A N 1
ATOM 6663 C CA . VAL A 1 877 ? 4.103 -1.863 -6.584 1.00 67.38 877 VAL A CA 1
ATOM 6664 C C . VAL A 1 877 ? 5.048 -0.697 -6.276 1.00 67.38 877 VAL A C 1
ATOM 6666 O O . VAL A 1 877 ? 5.054 0.320 -6.975 1.00 67.38 877 VAL A O 1
ATOM 6669 N N . ILE A 1 878 ? 5.876 -0.861 -5.246 1.00 62.03 878 ILE A N 1
ATOM 6670 C CA . ILE A 1 878 ? 7.012 0.010 -4.935 1.00 62.03 878 ILE A CA 1
ATOM 6671 C C . ILE A 1 878 ? 8.264 -0.624 -5.543 1.00 62.03 878 ILE A C 1
ATOM 6673 O O . ILE A 1 878 ? 8.642 -1.729 -5.158 1.00 62.03 878 ILE A O 1
ATOM 6677 N N . GLY A 1 879 ? 8.896 0.078 -6.480 1.00 75.44 879 GLY A N 1
ATOM 6678 C CA . GLY A 1 879 ? 10.103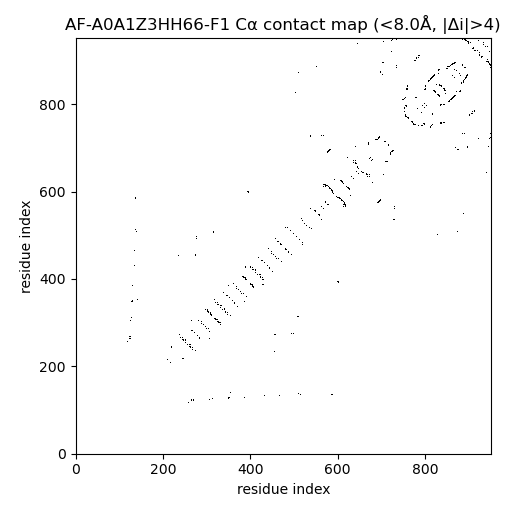 -0.375 -7.166 1.00 75.44 879 GLY A CA 1
ATOM 6679 C C . GLY A 1 879 ? 10.504 0.569 -8.297 1.00 75.44 879 GLY A C 1
ATOM 6680 O O . GLY A 1 879 ? 9.942 1.660 -8.441 1.00 75.44 879 GLY A O 1
ATOM 6681 N N . LEU A 1 880 ? 11.436 0.128 -9.145 1.00 82.62 880 LEU A N 1
ATOM 6682 C CA . LEU A 1 880 ? 12.024 0.917 -10.238 1.00 82.62 880 LEU A CA 1
ATOM 6683 C C . LEU A 1 880 ? 10.973 1.587 -11.146 1.00 82.62 880 LEU A C 1
ATOM 6685 O O . LEU A 1 880 ? 11.122 2.753 -11.517 1.00 82.62 880 LEU A O 1
ATOM 6689 N N . SER A 1 881 ? 9.870 0.896 -11.456 1.00 87.19 881 SER A N 1
ATOM 6690 C CA . SER A 1 881 ? 8.758 1.437 -12.255 1.00 87.19 881 SER A CA 1
ATOM 6691 C C . SER A 1 881 ? 8.131 2.707 -11.646 1.00 87.19 881 SER A C 1
ATOM 6693 O O . SER A 1 881 ? 7.817 3.652 -12.379 1.00 87.19 881 SER A O 1
ATOM 6695 N N . ARG A 1 882 ? 8.024 2.783 -10.308 1.00 87.56 882 ARG A N 1
ATOM 6696 C CA . ARG A 1 882 ? 7.576 3.973 -9.561 1.00 87.56 882 ARG A CA 1
ATOM 6697 C C . ARG A 1 882 ? 8.580 5.116 -9.700 1.00 87.56 882 ARG A C 1
ATOM 6699 O O . ARG A 1 882 ? 8.180 6.255 -9.965 1.00 87.56 882 ARG A O 1
ATOM 6706 N N . SER A 1 883 ? 9.874 4.825 -9.589 1.00 88.94 883 SER A N 1
ATOM 6707 C CA . SER A 1 883 ? 10.942 5.827 -9.699 1.00 88.94 883 SER A CA 1
ATOM 6708 C C . SER A 1 883 ? 11.040 6.422 -11.106 1.00 88.94 883 SER A C 1
ATOM 6710 O O . SER A 1 883 ? 10.995 7.642 -11.246 1.00 88.94 883 SER A O 1
ATOM 6712 N N . PHE A 1 884 ? 11.037 5.614 -12.173 1.00 91.94 884 PHE A N 1
ATOM 6713 C CA . PHE A 1 884 ? 11.070 6.144 -13.547 1.00 91.94 884 PHE A CA 1
ATOM 6714 C C . PHE A 1 884 ? 9.843 7.007 -13.887 1.00 91.94 884 PHE A C 1
ATOM 6716 O O . PHE A 1 884 ? 9.991 8.123 -14.400 1.00 91.94 884 PHE A O 1
ATOM 6723 N N . LEU A 1 885 ? 8.626 6.541 -13.577 1.00 91.75 885 LEU A N 1
ATOM 6724 C CA . LEU A 1 885 ? 7.390 7.287 -13.861 1.00 91.75 885 LEU A CA 1
ATOM 6725 C C . LEU A 1 885 ? 7.255 8.556 -13.007 1.00 91.75 885 LEU A C 1
ATOM 6727 O O . LEU A 1 885 ? 6.764 9.578 -13.496 1.00 91.75 885 LEU A O 1
ATOM 6731 N N . SER A 1 886 ? 7.709 8.545 -11.753 1.00 88.94 886 SER A N 1
ATOM 6732 C CA . SER A 1 886 ? 7.710 9.753 -10.922 1.00 88.94 886 SER A CA 1
ATOM 6733 C C . SER A 1 886 ? 8.766 10.761 -11.380 1.00 88.94 886 SER A C 1
ATOM 6735 O O . SER A 1 886 ? 8.420 11.927 -11.590 1.00 88.94 886 SER A O 1
ATOM 6737 N N . SER A 1 887 ? 10.003 10.330 -11.635 1.00 90.81 887 SER A N 1
ATOM 6738 C CA . SER A 1 887 ? 11.098 11.194 -12.098 1.00 90.81 887 SER A CA 1
ATOM 6739 C C . SER A 1 887 ? 10.907 11.758 -13.497 1.00 90.81 887 SER A C 1
ATOM 6741 O O . SER A 1 887 ? 11.440 12.828 -13.788 1.00 90.81 887 SER A O 1
ATOM 6743 N N . GLY A 1 888 ? 10.084 11.132 -14.339 1.00 90.69 888 GLY A N 1
ATOM 6744 C CA . GLY A 1 888 ? 9.491 11.831 -15.479 1.00 90.69 888 GLY A CA 1
ATOM 6745 C C . GLY A 1 888 ? 9.278 11.021 -16.749 1.00 90.69 888 GLY A C 1
ATOM 6746 O O . GLY A 1 888 ? 8.900 11.627 -17.748 1.00 90.69 888 GLY A O 1
ATOM 6747 N N . ALA A 1 889 ? 9.487 9.704 -16.753 1.00 92.81 889 ALA A N 1
ATOM 6748 C CA . ALA A 1 889 ? 9.147 8.869 -17.903 1.00 92.81 889 ALA A CA 1
ATOM 6749 C C . ALA A 1 889 ? 7.641 8.953 -18.225 1.00 92.81 889 ALA A C 1
ATOM 6751 O O . ALA A 1 889 ? 6.807 9.015 -17.318 1.00 92.81 889 ALA A O 1
ATOM 6752 N N . ASN A 1 890 ? 7.275 8.958 -19.508 1.00 92.75 890 ASN A N 1
ATOM 6753 C CA . ASN A 1 890 ? 5.873 8.843 -19.928 1.00 92.75 890 ASN A CA 1
ATOM 6754 C C . ASN A 1 890 ? 5.407 7.373 -19.921 1.00 92.75 890 ASN A C 1
ATOM 6756 O O . ASN A 1 890 ? 4.234 7.107 -19.667 1.00 92.75 890 ASN A O 1
ATOM 6760 N N . SER A 1 891 ? 6.314 6.419 -20.160 1.00 94.50 891 SER A N 1
ATOM 6761 C CA . SER A 1 891 ? 6.035 4.980 -20.097 1.00 94.50 891 SER A CA 1
ATOM 6762 C C . SER A 1 891 ? 7.274 4.153 -19.748 1.00 94.50 891 SER A C 1
ATOM 6764 O O . SER A 1 891 ? 8.402 4.593 -19.991 1.00 94.50 891 SER A O 1
ATOM 6766 N N . VAL A 1 892 ? 7.060 2.964 -19.182 1.00 95.31 892 VAL A N 1
ATOM 6767 C CA . VAL A 1 892 ? 8.109 2.001 -18.817 1.00 95.31 892 VAL A CA 1
ATOM 6768 C C . VAL A 1 892 ? 7.681 0.590 -19.238 1.00 95.31 892 VAL A C 1
ATOM 6770 O O . VAL A 1 892 ? 6.555 0.187 -18.947 1.00 95.31 892 VAL A O 1
ATOM 6773 N N . VAL A 1 893 ? 8.562 -0.165 -19.897 1.00 94.94 893 VAL A N 1
ATOM 6774 C CA . VAL A 1 893 ? 8.449 -1.626 -20.059 1.00 94.94 893 VAL A CA 1
ATOM 6775 C C . VAL A 1 893 ? 9.321 -2.295 -19.001 1.00 94.94 893 VAL A C 1
ATOM 6777 O O . VAL A 1 893 ? 10.487 -1.930 -18.856 1.00 94.94 893 VAL A O 1
ATOM 6780 N N . VAL A 1 894 ? 8.753 -3.255 -18.272 1.00 91.06 894 VAL A N 1
ATOM 6781 C CA . VAL A 1 894 ? 9.387 -3.946 -17.135 1.00 91.06 894 VAL A CA 1
ATOM 6782 C C . VAL A 1 894 ? 9.057 -5.440 -17.133 1.00 91.06 894 VAL A C 1
ATOM 6784 O O . VAL A 1 894 ? 8.045 -5.833 -17.716 1.00 91.06 894 VAL A O 1
ATOM 6787 N N . SER A 1 895 ? 9.875 -6.266 -16.475 1.00 87.00 895 SER A N 1
ATOM 6788 C CA . SER A 1 895 ? 9.671 -7.721 -16.369 1.00 87.00 895 SER A CA 1
ATOM 6789 C C . SER A 1 895 ? 9.041 -8.136 -15.027 1.00 87.00 895 SER A C 1
ATOM 6791 O O . SER A 1 895 ? 9.481 -7.721 -13.965 1.00 87.00 895 SER A O 1
ATOM 6793 N N . LEU A 1 896 ? 8.012 -8.982 -15.041 1.00 80.56 896 LEU A N 1
ATOM 6794 C CA . LEU A 1 896 ? 7.336 -9.504 -13.840 1.00 80.56 896 LEU A CA 1
ATOM 6795 C C . LEU A 1 896 ? 8.025 -10.751 -13.242 1.00 80.56 896 LEU A C 1
ATOM 6797 O O . LEU A 1 896 ? 7.451 -11.390 -12.352 1.00 80.56 896 LEU A O 1
ATOM 6801 N N . TRP A 1 897 ? 9.163 -11.159 -13.816 1.00 79.31 897 TRP A N 1
ATOM 6802 C CA . TRP A 1 897 ? 10.068 -12.227 -13.374 1.00 79.31 897 TRP A CA 1
ATOM 6803 C C . TRP A 1 897 ? 11.385 -12.183 -14.172 1.00 79.31 897 TRP A C 1
ATOM 6805 O O . TRP A 1 897 ? 11.481 -11.518 -15.204 1.00 79.31 897 TRP A O 1
ATOM 6815 N N . THR A 1 898 ? 12.395 -12.947 -13.749 1.00 78.06 898 THR A N 1
ATOM 6816 C CA . THR A 1 898 ? 13.624 -13.205 -14.524 1.00 78.06 898 THR A CA 1
ATOM 6817 C C . THR A 1 898 ? 13.324 -13.984 -15.813 1.00 78.06 898 THR A C 1
ATOM 6819 O O . THR A 1 898 ? 13.066 -15.189 -15.777 1.00 78.06 898 THR A O 1
ATOM 6822 N N . VAL A 1 899 ? 13.349 -13.302 -16.963 1.00 80.06 899 VAL A N 1
ATOM 6823 C CA . VAL A 1 899 ? 13.180 -13.903 -18.302 1.00 80.06 899 VAL A CA 1
ATOM 6824 C C . VAL A 1 899 ? 14.547 -14.390 -18.828 1.00 80.06 899 VAL A C 1
ATOM 6826 O O . VAL A 1 899 ? 15.537 -13.686 -18.632 1.00 80.06 899 VAL A O 1
ATOM 6829 N N . PRO A 1 900 ? 14.655 -15.566 -19.487 1.00 84.94 900 PRO A N 1
ATOM 6830 C CA . PRO A 1 900 ? 15.939 -16.073 -19.981 1.00 84.94 900 PRO A CA 1
ATOM 6831 C C . PRO A 1 900 ? 16.627 -15.136 -20.991 1.00 84.94 900 PRO A C 1
ATOM 6833 O O . PRO A 1 900 ? 16.068 -14.865 -22.049 1.00 84.94 900 PRO A O 1
ATOM 6836 N N . ASP A 1 901 ? 17.866 -14.732 -20.691 1.00 83.25 901 ASP A N 1
ATOM 6837 C CA . ASP A 1 901 ? 18.748 -13.804 -21.437 1.00 83.25 901 ASP A CA 1
ATOM 6838 C C . ASP A 1 901 ? 18.600 -13.858 -22.978 1.00 83.25 901 ASP A C 1
ATOM 6840 O O . ASP A 1 901 ? 18.251 -12.869 -23.618 1.00 83.25 901 ASP A O 1
ATOM 6844 N N . VAL A 1 902 ? 18.743 -15.040 -23.590 1.00 86.81 902 VAL A N 1
ATOM 6845 C CA . VAL A 1 902 ? 18.629 -15.217 -25.056 1.00 86.81 902 VAL A CA 1
ATOM 6846 C C . VAL A 1 902 ? 17.213 -14.947 -25.596 1.00 86.81 902 VAL A C 1
ATOM 6848 O O . VAL A 1 902 ? 17.061 -14.442 -26.708 1.00 86.81 902 VAL A O 1
ATOM 6851 N N . ALA A 1 903 ? 16.166 -15.276 -24.834 1.00 90.44 903 ALA A N 1
ATOM 6852 C CA . ALA A 1 903 ? 14.780 -15.010 -25.224 1.00 90.44 903 ALA A CA 1
ATOM 6853 C C . ALA A 1 903 ? 14.398 -13.536 -25.011 1.00 90.44 903 ALA A C 1
ATOM 6855 O O . ALA A 1 903 ? 13.648 -12.978 -25.814 1.00 90.44 903 ALA A O 1
ATOM 6856 N N . THR A 1 904 ? 14.958 -12.900 -23.978 1.00 91.12 904 THR A N 1
ATOM 6857 C CA . THR A 1 904 ? 14.869 -11.454 -23.736 1.00 91.12 904 THR A CA 1
ATOM 6858 C C . THR A 1 904 ? 15.470 -10.668 -24.905 1.00 91.12 904 THR A C 1
ATOM 6860 O O . THR A 1 904 ? 14.771 -9.846 -25.501 1.00 91.12 904 THR A O 1
ATOM 6863 N N . ALA A 1 905 ? 16.688 -11.026 -25.328 1.00 92.94 905 ALA A N 1
ATOM 6864 C CA . ALA A 1 905 ? 17.366 -10.418 -26.472 1.00 92.94 905 ALA A CA 1
ATOM 6865 C C . ALA A 1 905 ? 16.565 -10.547 -27.778 1.00 92.94 905 ALA A C 1
ATOM 6867 O O . ALA A 1 905 ? 16.419 -9.576 -28.530 1.00 92.94 905 ALA A O 1
ATOM 6868 N N . ASP A 1 906 ? 15.985 -11.727 -28.028 1.00 93.88 906 ASP A N 1
ATOM 6869 C CA . ASP A 1 906 ? 15.081 -11.969 -29.157 1.00 93.88 906 ASP A CA 1
ATOM 6870 C C . ASP A 1 906 ? 13.817 -11.092 -29.094 1.00 93.88 906 ASP A C 1
ATOM 6872 O O . ASP A 1 906 ? 13.413 -10.516 -30.110 1.00 93.88 906 ASP A O 1
ATOM 6876 N N . LEU A 1 907 ? 13.203 -10.973 -27.910 1.00 96.12 907 LEU A N 1
ATOM 6877 C CA . LEU A 1 907 ? 11.971 -10.215 -27.690 1.00 96.12 907 LEU A CA 1
ATOM 6878 C C . LEU A 1 907 ? 12.190 -8.713 -27.835 1.00 96.12 907 LEU A C 1
ATOM 6880 O O . LEU A 1 907 ? 11.449 -8.067 -28.572 1.00 96.12 907 LEU A O 1
ATOM 6884 N N . MET A 1 908 ? 13.206 -8.140 -27.195 1.00 96.94 908 MET A N 1
ATOM 6885 C CA . MET A 1 908 ? 13.438 -6.698 -27.287 1.00 96.94 908 MET A CA 1
ATOM 6886 C C . MET A 1 908 ? 13.939 -6.286 -28.670 1.00 96.94 908 MET A C 1
ATOM 6888 O O . MET A 1 908 ? 13.490 -5.268 -29.201 1.00 96.94 908 MET A O 1
ATOM 6892 N N . THR A 1 909 ? 14.749 -7.116 -29.332 1.00 96.38 909 THR A N 1
ATOM 6893 C CA . THR A 1 909 ? 15.083 -6.902 -30.748 1.00 96.38 909 THR A CA 1
ATOM 6894 C C . THR A 1 909 ? 13.816 -6.897 -31.617 1.00 96.38 909 THR A C 1
ATOM 6896 O O . THR A 1 909 ? 13.647 -6.004 -32.448 1.00 96.38 909 THR A O 1
ATOM 6899 N N . ALA A 1 910 ? 12.881 -7.832 -31.400 1.00 96.81 910 ALA A N 1
ATOM 6900 C CA . ALA A 1 910 ? 11.600 -7.854 -32.112 1.00 96.81 910 ALA A CA 1
ATOM 6901 C C . ALA A 1 910 ? 10.689 -6.657 -31.762 1.00 96.81 910 ALA A C 1
ATOM 6903 O O . ALA A 1 910 ? 9.990 -6.148 -32.636 1.00 96.81 910 ALA A O 1
ATOM 6904 N N . PHE A 1 911 ? 10.725 -6.163 -30.521 1.00 97.56 911 PHE A N 1
ATOM 6905 C CA . PHE A 1 911 ? 9.985 -4.979 -30.069 1.00 97.56 911 PHE A CA 1
ATOM 6906 C C . PHE A 1 911 ? 10.455 -3.709 -30.784 1.00 97.56 911 PHE A C 1
ATOM 6908 O O . PHE A 1 911 ? 9.637 -3.006 -31.379 1.00 97.56 911 PHE A O 1
ATOM 6915 N N . TYR A 1 912 ? 11.765 -3.453 -30.827 1.00 96.69 912 TYR A N 1
ATOM 6916 C CA . TYR A 1 912 ? 12.310 -2.299 -31.551 1.00 96.69 912 TYR A CA 1
ATOM 6917 C C . TYR A 1 912 ? 12.181 -2.416 -33.078 1.00 96.69 912 TYR A C 1
ATOM 6919 O O . TYR A 1 912 ? 12.094 -1.392 -33.752 1.00 96.69 912 TYR A O 1
ATOM 6927 N N . GLN A 1 913 ? 12.082 -3.631 -33.630 1.00 96.62 913 GLN A N 1
ATOM 6928 C CA . GLN A 1 913 ? 11.696 -3.846 -35.033 1.00 96.62 913 GLN A CA 1
ATOM 6929 C C . GLN A 1 913 ? 10.206 -3.571 -35.292 1.00 96.62 913 GLN A C 1
ATOM 6931 O O . GLN A 1 913 ? 9.860 -3.054 -36.353 1.00 96.62 913 GLN A O 1
ATOM 6936 N N . ALA A 1 914 ? 9.322 -3.900 -34.344 1.00 95.88 914 ALA A N 1
ATOM 6937 C CA . ALA A 1 914 ? 7.884 -3.686 -34.480 1.00 95.88 914 ALA A CA 1
ATOM 6938 C C . ALA A 1 914 ? 7.492 -2.207 -34.313 1.00 95.88 914 ALA A C 1
ATOM 6940 O O 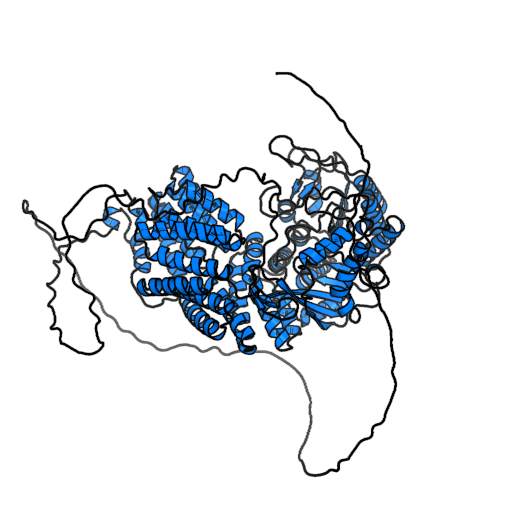. ALA A 1 914 ? 6.671 -1.720 -35.092 1.00 95.88 914 ALA A O 1
ATOM 6941 N N . LEU A 1 915 ? 8.116 -1.483 -33.370 1.00 93.31 915 LEU A N 1
ATOM 6942 C CA . LEU A 1 915 ? 7.780 -0.098 -32.994 1.00 93.31 915 LEU A CA 1
ATOM 6943 C C . LEU A 1 915 ? 7.519 0.874 -34.170 1.00 93.31 915 LEU A C 1
ATOM 6945 O O . LEU A 1 915 ? 6.521 1.589 -34.100 1.00 93.31 915 LEU A O 1
ATOM 6949 N N . PRO A 1 916 ? 8.324 0.922 -35.255 1.00 90.19 916 PRO A N 1
ATOM 6950 C CA . PRO A 1 916 ? 8.084 1.833 -36.385 1.00 90.19 916 PRO A CA 1
ATOM 6951 C C . PRO A 1 916 ? 6.967 1.388 -37.346 1.00 90.19 916 PRO A C 1
ATOM 6953 O O . PRO A 1 916 ? 6.641 2.120 -38.279 1.00 90.19 916 PRO A O 1
ATOM 6956 N N . THR A 1 917 ? 6.441 0.172 -37.178 1.00 89.25 917 THR A N 1
ATOM 6957 C CA . THR A 1 917 ? 5.471 -0.473 -38.087 1.00 89.25 917 THR A CA 1
ATOM 6958 C C . THR A 1 917 ? 4.093 -0.675 -37.460 1.00 89.25 917 THR A C 1
ATOM 6960 O O . THR A 1 917 ? 3.095 -0.727 -38.177 1.00 89.25 917 THR A O 1
ATOM 6963 N N . THR A 1 918 ? 4.031 -0.755 -36.132 1.00 88.12 918 THR A N 1
ATOM 6964 C CA . THR A 1 918 ? 2.799 -0.801 -35.339 1.00 88.12 918 THR A CA 1
ATOM 6965 C C . THR A 1 918 ? 2.241 0.592 -35.068 1.00 88.12 918 THR A C 1
ATOM 6967 O O . THR A 1 918 ? 2.970 1.580 -35.071 1.00 88.12 918 THR A O 1
ATOM 6970 N N . SER A 1 919 ? 0.951 0.669 -34.754 1.00 83.75 919 SER A N 1
ATOM 6971 C CA . SER A 1 919 ? 0.267 1.919 -34.417 1.00 83.75 919 SER A CA 1
ATOM 6972 C C . SER A 1 919 ? 0.602 2.473 -33.022 1.00 83.75 919 SER A C 1
ATOM 6974 O O . SER A 1 919 ? 0.430 3.672 -32.806 1.00 83.75 919 SER A O 1
ATOM 6976 N N . HIS A 1 920 ? 1.086 1.636 -32.092 1.00 90.44 920 HIS A N 1
ATOM 6977 C CA . HIS A 1 920 ? 1.479 2.047 -30.737 1.00 90.44 920 HIS A CA 1
ATOM 6978 C C . HIS A 1 920 ? 2.416 1.049 -30.024 1.00 90.44 920 HIS A C 1
ATOM 6980 O O . HIS A 1 920 ? 2.442 -0.142 -30.349 1.00 90.44 920 HIS A O 1
ATOM 6986 N N . LYS A 1 921 ? 3.136 1.501 -28.983 1.00 94.94 921 LYS A N 1
ATOM 6987 C CA . LYS A 1 921 ? 4.092 0.679 -28.202 1.00 94.94 921 LYS A CA 1
ATOM 6988 C C . LYS A 1 921 ? 3.490 -0.615 -27.644 1.00 94.94 921 LYS A C 1
ATOM 6990 O O . LYS A 1 921 ? 4.154 -1.647 -27.678 1.00 94.94 921 LYS A O 1
ATOM 6995 N N . ALA A 1 922 ? 2.254 -0.599 -27.135 1.00 94.81 922 ALA A N 1
ATOM 6996 C CA . ALA A 1 922 ? 1.646 -1.831 -26.605 1.00 94.81 922 ALA A CA 1
ATOM 6997 C C . ALA A 1 922 ? 1.442 -2.909 -27.697 1.00 94.81 922 ALA A C 1
ATOM 6999 O O . ALA A 1 922 ? 1.677 -4.091 -27.446 1.00 94.81 922 ALA A O 1
ATOM 7000 N N . GLN A 1 923 ? 1.096 -2.508 -28.928 1.00 94.94 923 GLN A N 1
ATOM 7001 C CA . GLN A 1 923 ? 0.994 -3.413 -30.076 1.00 94.94 923 GLN A CA 1
ATOM 7002 C C . GLN A 1 923 ? 2.377 -3.937 -30.488 1.00 94.94 923 GLN A C 1
ATOM 7004 O O . GLN A 1 923 ? 2.513 -5.129 -30.759 1.00 94.94 923 GLN A O 1
ATOM 7009 N N . ALA A 1 924 ? 3.413 -3.087 -30.465 1.00 96.69 924 ALA A N 1
ATOM 7010 C CA . ALA A 1 924 ? 4.795 -3.515 -30.698 1.00 96.69 924 ALA A CA 1
ATOM 7011 C C . ALA A 1 924 ? 5.234 -4.597 -29.701 1.00 96.69 924 ALA A C 1
ATOM 7013 O O . ALA A 1 924 ? 5.825 -5.599 -30.102 1.00 96.69 924 ALA A O 1
ATOM 7014 N N . LEU A 1 925 ? 4.907 -4.428 -28.413 1.00 96.81 925 LEU A N 1
ATOM 7015 C CA . LEU A 1 925 ? 5.236 -5.402 -27.371 1.00 96.81 925 LEU A CA 1
ATOM 7016 C C . LEU A 1 925 ? 4.491 -6.726 -27.592 1.00 96.81 925 LEU A C 1
ATOM 7018 O O . LEU A 1 925 ? 5.110 -7.788 -27.562 1.00 96.81 925 LEU A O 1
ATOM 7022 N N . ARG A 1 926 ? 3.194 -6.678 -27.923 1.00 96.12 926 ARG A N 1
ATOM 7023 C CA . ARG A 1 926 ? 2.420 -7.869 -28.305 1.00 96.12 926 ARG A CA 1
ATOM 7024 C C . ARG A 1 926 ? 3.012 -8.588 -29.522 1.00 96.12 926 ARG A C 1
ATOM 7026 O O . ARG A 1 926 ? 3.152 -9.809 -29.504 1.00 96.12 926 ARG A O 1
ATOM 7033 N N . GLN A 1 927 ? 3.361 -7.854 -30.577 1.00 96.06 927 GLN A N 1
ATOM 7034 C CA . GLN A 1 927 ? 3.953 -8.425 -31.789 1.00 96.06 927 GLN A CA 1
ATOM 7035 C C . GLN A 1 927 ? 5.324 -9.057 -31.506 1.00 96.06 927 GLN A C 1
ATOM 7037 O O . GLN A 1 927 ? 5.628 -10.121 -32.048 1.00 96.06 927 GLN A O 1
ATOM 7042 N N . ALA A 1 928 ? 6.122 -8.450 -30.625 1.00 97.00 928 ALA A N 1
ATOM 7043 C CA . ALA A 1 928 ? 7.379 -9.016 -30.154 1.00 97.00 928 ALA A CA 1
ATOM 7044 C C . ALA A 1 928 ? 7.167 -10.344 -29.418 1.00 97.00 928 ALA A C 1
ATOM 7046 O O . ALA A 1 928 ? 7.752 -11.350 -29.806 1.00 97.00 928 ALA A O 1
ATOM 7047 N N . MET A 1 929 ? 6.263 -10.382 -28.434 1.00 96.56 929 MET A N 1
ATOM 7048 C CA . MET A 1 929 ? 5.922 -11.603 -27.695 1.00 96.56 929 MET A CA 1
ATOM 7049 C C . MET A 1 929 ? 5.471 -12.745 -28.621 1.00 96.56 929 MET A C 1
ATOM 7051 O O . MET A 1 929 ? 5.993 -13.854 -28.525 1.00 96.56 929 MET A O 1
ATOM 7055 N N . LEU A 1 930 ? 4.560 -12.467 -29.565 1.00 95.69 930 LEU A N 1
ATOM 7056 C CA . LEU A 1 930 ? 4.062 -13.443 -30.549 1.00 95.69 930 LEU A CA 1
ATOM 7057 C C . LEU A 1 930 ? 5.140 -13.900 -31.556 1.00 95.69 930 LEU A C 1
ATOM 7059 O O . LEU A 1 930 ? 5.025 -14.978 -32.142 1.00 95.69 930 LEU A O 1
ATOM 7063 N N . SER A 1 931 ? 6.187 -13.097 -31.771 1.00 95.62 931 SER A N 1
ATOM 7064 C CA . SER A 1 931 ? 7.368 -13.458 -32.569 1.00 95.62 931 SER A CA 1
ATOM 7065 C C . SER A 1 931 ? 8.325 -14.349 -31.768 1.00 95.62 931 SER A C 1
ATOM 7067 O O . SER A 1 931 ? 8.736 -15.410 -32.242 1.00 95.62 931 SER A O 1
ATOM 7069 N N . THR A 1 932 ? 8.620 -13.979 -30.518 1.00 94.88 932 THR A N 1
ATOM 7070 C CA . THR A 1 932 ? 9.462 -14.753 -29.591 1.00 94.88 932 THR A CA 1
ATOM 7071 C C . THR A 1 932 ? 8.857 -16.122 -29.294 1.00 94.88 932 THR A C 1
ATOM 7073 O O . THR A 1 932 ? 9.579 -17.117 -29.333 1.00 94.88 932 THR A O 1
ATOM 7076 N N . GLN A 1 933 ? 7.534 -16.212 -29.117 1.00 94.19 933 GLN A N 1
ATOM 7077 C CA . GLN A 1 933 ? 6.802 -17.468 -28.910 1.00 94.19 933 GLN A CA 1
ATOM 7078 C C . GLN A 1 933 ? 7.053 -18.515 -30.015 1.00 94.19 933 GLN A C 1
ATOM 7080 O O . GLN A 1 933 ? 7.040 -19.712 -29.741 1.00 94.19 933 GLN A O 1
ATOM 7085 N N . GLN A 1 934 ? 7.328 -18.102 -31.257 1.00 92.94 934 GLN A N 1
ATOM 7086 C CA . GLN A 1 934 ? 7.601 -19.036 -32.362 1.00 92.94 934 GLN A CA 1
ATOM 7087 C C . GLN A 1 934 ? 8.968 -19.729 -32.240 1.00 92.94 934 GLN A C 1
ATOM 7089 O O . GLN A 1 934 ? 9.169 -20.793 -32.824 1.00 92.94 934 GLN A O 1
ATOM 7094 N N . ARG A 1 935 ? 9.906 -19.135 -31.491 1.00 91.69 935 ARG A N 1
ATOM 7095 C CA . ARG A 1 935 ? 11.260 -19.668 -31.247 1.00 91.69 935 ARG A CA 1
ATOM 7096 C C . ARG A 1 935 ? 11.392 -20.271 -29.850 1.00 91.69 935 ARG A C 1
ATOM 7098 O O . ARG A 1 935 ? 12.055 -21.289 -29.680 1.00 91.69 935 ARG A O 1
ATOM 7105 N N . HIS A 1 936 ? 10.713 -19.663 -28.878 1.00 90.62 936 HIS A N 1
ATOM 7106 C CA . HIS A 1 936 ? 10.696 -20.023 -27.463 1.00 90.62 936 HIS A CA 1
ATOM 7107 C C . HIS A 1 936 ? 9.233 -20.253 -27.029 1.00 90.62 936 HIS A C 1
ATOM 7109 O O . HIS A 1 936 ? 8.612 -19.346 -26.478 1.00 90.62 936 HIS A O 1
ATOM 7115 N N . PRO A 1 937 ? 8.634 -21.436 -27.282 1.00 88.75 937 PRO A N 1
ATOM 7116 C CA . PRO A 1 937 ? 7.188 -21.642 -27.103 1.00 88.75 937 PRO A CA 1
ATOM 7117 C C . PRO A 1 937 ? 6.670 -21.471 -25.670 1.00 88.75 937 PRO A C 1
ATOM 7119 O O . PRO A 1 937 ? 5.482 -21.217 -25.469 1.00 88.75 937 PRO A O 1
ATOM 7122 N N . HIS A 1 938 ? 7.543 -21.615 -24.673 1.00 88.00 938 HIS A N 1
ATOM 7123 C CA . HIS A 1 938 ? 7.178 -21.613 -23.260 1.00 88.00 938 HIS A CA 1
ATOM 7124 C C . HIS A 1 938 ? 6.888 -20.188 -22.740 1.00 88.00 938 HIS A C 1
ATOM 7126 O O . HIS A 1 938 ? 7.718 -19.299 -22.943 1.00 88.00 938 HIS A O 1
ATOM 7132 N N . PRO A 1 939 ? 5.764 -19.941 -22.037 1.00 89.69 939 PRO A N 1
ATOM 7133 C CA . PRO A 1 939 ? 5.324 -18.589 -21.673 1.00 89.69 939 PRO A CA 1
ATOM 7134 C C . PRO A 1 939 ? 6.310 -17.806 -20.797 1.00 89.69 939 PRO A C 1
ATOM 7136 O O . PRO A 1 939 ? 6.384 -16.585 -20.915 1.00 89.69 939 PRO A O 1
ATOM 7139 N N . SER A 1 940 ? 7.145 -18.480 -19.999 1.00 86.75 940 SER A N 1
ATOM 7140 C CA . SER A 1 940 ? 8.209 -17.835 -19.210 1.00 86.75 940 SER A CA 1
ATOM 7141 C C . SER A 1 940 ? 9.198 -17.009 -20.043 1.00 86.75 940 SER A C 1
ATOM 7143 O O . SER A 1 940 ? 9.835 -16.113 -19.495 1.00 86.75 940 SER A O 1
ATOM 7145 N N . ALA A 1 941 ? 9.332 -17.312 -21.340 1.00 88.75 941 ALA A N 1
ATOM 7146 C CA . ALA A 1 941 ? 10.269 -16.683 -22.267 1.00 88.75 941 ALA A CA 1
ATOM 7147 C C . ALA A 1 941 ? 9.712 -15.438 -22.986 1.00 88.75 941 ALA A C 1
ATOM 7149 O O . ALA A 1 941 ? 10.479 -14.719 -23.620 1.00 88.75 941 ALA A O 1
ATOM 7150 N N . TRP A 1 942 ? 8.399 -15.179 -22.918 1.00 91.75 942 TRP A N 1
ATOM 7151 C CA . TRP A 1 942 ? 7.772 -14.053 -23.629 1.00 91.75 942 TRP A CA 1
ATOM 7152 C C . TRP A 1 942 ? 6.705 -13.300 -22.826 1.00 91.75 942 TRP A C 1
ATOM 7154 O O . TRP A 1 942 ? 6.606 -12.084 -22.952 1.00 91.75 942 TRP A O 1
ATOM 7164 N N . ALA A 1 943 ? 5.946 -13.961 -21.950 1.00 91.31 943 ALA A N 1
ATOM 7165 C CA . ALA A 1 943 ? 4.849 -13.336 -21.204 1.00 91.31 943 ALA A CA 1
ATOM 7166 C C . ALA A 1 943 ? 5.295 -12.444 -20.029 1.00 91.31 943 ALA A C 1
ATOM 7168 O O . ALA A 1 943 ? 4.448 -11.857 -19.359 1.00 91.31 943 ALA A O 1
ATOM 7169 N N . GLY A 1 944 ? 6.604 -12.365 -19.759 1.00 87.50 944 GLY A N 1
ATOM 7170 C CA . GLY A 1 944 ? 7.148 -11.685 -18.581 1.00 87.50 944 GLY A CA 1
ATOM 7171 C C . GLY A 1 944 ? 7.098 -10.165 -18.638 1.00 87.50 944 GLY A C 1
ATOM 7172 O O . GLY A 1 944 ? 7.093 -9.534 -17.589 1.00 87.50 944 GLY A O 1
ATOM 7173 N N . PHE A 1 945 ? 7.051 -9.557 -19.823 1.00 90.94 945 PHE A N 1
ATOM 7174 C CA . PHE A 1 945 ? 7.111 -8.101 -19.948 1.00 90.94 945 PHE A CA 1
ATOM 7175 C C . PHE A 1 945 ? 5.729 -7.442 -19.900 1.00 90.94 945 PHE A C 1
ATOM 7177 O O . PHE A 1 945 ? 4.783 -7.912 -20.522 1.00 90.94 945 PHE A O 1
ATOM 7184 N N . THR A 1 946 ? 5.617 -6.302 -19.219 1.00 91.62 946 THR A N 1
ATOM 7185 C CA . THR A 1 946 ? 4.424 -5.442 -19.253 1.00 91.62 946 THR A CA 1
ATOM 7186 C C . THR A 1 946 ? 4.808 -3.994 -19.535 1.00 91.62 946 THR A C 1
ATOM 7188 O O . THR A 1 946 ? 5.821 -3.498 -19.043 1.00 91.62 946 THR A O 1
ATOM 7191 N N . LEU A 1 947 ? 3.972 -3.300 -20.310 1.00 94.25 947 LEU A N 1
ATOM 7192 C CA . LEU A 1 947 ? 4.038 -1.851 -20.495 1.00 94.25 947 LEU A CA 1
ATOM 7193 C C . LEU A 1 947 ? 3.191 -1.158 -19.419 1.00 94.25 947 LEU A C 1
ATOM 7195 O O . LEU A 1 947 ? 2.066 -1.586 -19.150 1.00 94.25 947 LEU A O 1
ATOM 7199 N N . ILE A 1 948 ? 3.733 -0.090 -18.830 1.00 93.38 948 ILE A N 1
ATOM 7200 C CA . ILE A 1 948 ? 3.092 0.737 -17.802 1.00 93.38 948 ILE A CA 1
ATOM 7201 C C . ILE A 1 948 ? 3.187 2.216 -18.204 1.00 93.38 948 ILE A C 1
ATOM 7203 O O . ILE A 1 948 ? 4.250 2.694 -18.603 1.00 93.38 948 ILE A O 1
ATOM 7207 N N . GLY A 1 949 ? 2.085 2.959 -18.073 1.00 91.75 949 GLY A N 1
ATOM 7208 C CA . GLY A 1 949 ? 1.999 4.381 -18.428 1.00 91.75 949 GLY A CA 1
ATOM 7209 C C . GLY A 1 949 ? 1.429 4.616 -19.830 1.00 91.75 949 GLY A C 1
ATOM 7210 O O . GLY A 1 949 ? 0.532 3.901 -20.267 1.00 91.75 949 GLY A O 1
ATOM 7211 N N . ASP A 1 950 ? 1.909 5.650 -20.528 1.00 91.81 950 ASP A N 1
ATOM 7212 C CA . ASP A 1 950 ? 1.435 5.996 -21.875 1.00 91.81 950 ASP A CA 1
ATOM 7213 C C . ASP A 1 950 ? 1.730 4.870 -22.881 1.00 91.81 950 ASP A C 1
ATOM 7215 O O . ASP A 1 950 ? 2.883 4.569 -23.178 1.00 91.81 950 ASP A O 1
ATOM 7219 N N . TRP A 1 951 ? 0.686 4.261 -23.432 1.00 89.06 951 TRP A N 1
ATOM 7220 C CA . TRP A 1 951 ? 0.766 3.081 -24.294 1.00 89.06 951 TRP A CA 1
ATOM 7221 C C . TRP A 1 951 ? 1.098 3.370 -25.762 1.00 89.06 951 TRP A C 1
ATOM 7223 O O . TRP A 1 951 ? 1.348 2.417 -26.507 1.00 89.06 951 TRP A O 1
ATOM 7233 N N . ARG A 1 952 ? 1.086 4.653 -26.153 1.00 87.31 952 ARG A N 1
ATOM 7234 C CA . ARG A 1 952 ? 1.191 5.148 -27.535 1.00 87.31 952 ARG A CA 1
ATOM 7235 C C . ARG A 1 952 ? 2.623 5.131 -28.043 1.00 87.31 952 ARG A C 1
ATOM 7237 O O . ARG A 1 952 ? 3.462 5.858 -27.462 1.00 87.31 952 ARG A O 1
#

Mean predicted aligned error: 15.45 Å